Protein AF-0000000087170787 (afdb_homodimer)

Foldseek 3Di:
DDDPPPPPPPPPPPPPPPPPPPPVQQAAKDKFWFQFDQFPVRFTDTATWKFWAVVTTIFHAFEFLQFQAWEAEAPDADDPVAFPLLLQLQARHHDDQVVGPQKAWDPPPPPPPVVVTDPPPDDDWTKIFTWMGNDPPDIQHRQIYTYDNPNDPPDPSYGYQYLYLNHSVLVSCVVVSRHQASKKKKQLFFDFADPVRTDMMMIMGQFDWPLWFDDDKFKDFQAPPPDVLASSSAKFKWQWKWWQAPVGDTDTLDDDNPDMAIEHETAAQQFQKEEAVPPRVVSVCVVLVFDFPFAAPASLGQFTKGFLVRDGQTWIWIATPSGDIWIQGSRRQKHFRWHQDSNNHIDGDNRMITGRYRYQDDPRNPRHMYGYNSNSNQWMKMAGSVVNMMMIGGTDDDPDGDTGGDHPPDPPDPPPPPPPDPPPDPDDDPDPDPPPPDDPPDDPPDVPPVVVVVVVVVVPVVPPPDDDDDDDDDDDDDDDDDDDDDDDDDDDDDDPDPDDPDDDDPDDDDDPDDDDDDDPPPPD/DDDPPPPPPPPPPPPPPPPPPPPVQQAAKDKFWFQFDQFPVRFTDTATWKFWAVVTTIFHAFEFLQFQAWEAEAPDADDPVAFPLLLQLQARHHDDQVVGPQKAWDPPPPPVVVVVTDPPPDPDWTKIFTWMGNDPPDIQHRQIYTHDHPHPPDDDSYGYQYLYLNHSVLVSCVVVSRHQASKKKKQLFFDFADPVRTDMMMIMGQFDWPLWFDDDKFKDFQAPPPDVLASSSAKFKWQWKWWQAPVGDTDTLDDDNPDMAIEHETAAQQFQKEEAVPPRVVSVCVVLVFDFPFAAPASLGQFTKGFLVRDGQTWIWIATPSGDIWIQGSRRQKHFRWHQDSNNHIDGDNRMITGRYRYQDDPRNPRHMYGYNSNSNQWMKMAGSVVNMIMIGGTDDDPDGDTGGDHPPDPPDPPPPPPPDPPPDPDDDPDPDDPPPDDPPDDPPDVPPPVVVVVVVVVPVVPDPDDDDPDDPDDDDDDDDDDDDDDDDDDDPDDDDPDDDDDDDDDDDDDDDDDDPDDDDDDD

Radius of gyration: 43.02 Å; Cα contacts (8 Å, |Δi|>4): 2094; chains: 2; bounding box: 145×137×168 Å

Nearest PDB structures (foldseek):
  4y9w-assembly1_A  TM=7.532E-01  e=2.254E-20  Candida parapsilosis
  4ybf-assembly1_A  TM=7.252E-01  e=3.366E-20  Candida parapsilosis CDC317
  5koq-assembly1_A  TM=6.749E-01  e=1.142E-16  Homo sapiens
  6kud-assembly1_A-2  TM=5.916E-01  e=1.502E-15  Plasmodium falciparum
  1miq-assembly1_A  TM=5.734E-01  e=2.663E-15  Plasmodium vivax

InterPro domains:
  IPR021109 Aspartic peptidase domain superfamily [G3DSA:2.40.70.10] (47-208)
  IPR021109 Aspartic peptidase domain superfamily [G3DSA:2.40.70.10] (209-407)
  IPR021109 Aspartic peptidase domain superfamily [SSF50630] (48-406)
  IPR033121 Peptidase family A1 domain [PF00026] (49-389)
  IPR033121 Peptidase family A1 domain [PS51767] (46-393)
  IPR051694 Immunoregulatory Receptor-like [PTHR15549] (407-512)

Secondary structure (DSSP, 8-state):
-----------------------GGGTT-EEEEEEEEE-TTS-EEEEEEEEETTTTEEEEEEEESS--S-EEEBTT-S-TTS-HHHHHHHTT--B-GGG-TT-EEETT--TTGGGSS--------EEEEEEEE-SSS-EEEEEEEEEE---STTS-SSEEEE-STT-HHHHHHHHTTS-SSSEEEEE--EE-SSGGGEE-EEEEESEEEGGGEEEEEEEEEPP-S--TT-TT--EEEEEEEEEE-TTS---BS--STTEEEEEEE-TT-SSSEEEEIIIIIHHHHHHHT----EE--SSSTTPEEEETTSS--SEEEEEETTS-EEEE-HHHHEEEEEEE-TTS-EEEEEEEEEE-EEEE-GGGTTSPEEE-TTHHHHEEEEEETTTTEEEEEEE---S---EEE--SSSS--GGG-----------------S-TTGGGGSTTTTHHHHHHHHHHHHHHTT-TT-----------------------------------------------------------/-----------------------GGGTT-EEEEEEEEE-TTS-EEEEEEEEETTTTEEEEEEEESS-SS-EEEBTT-S-TTS-HHHHHHHTT--B-GGG-TT-EEETT--TTGGGSS--------EEEEEEEE-SSS-EEEEEEEEEE---SSPSP-SEEEE-STT-HHHHHHHHTTS-SSSEEEEE--EE-SSGGGEE-EEEEESEEEGGGEEEEEEEEEPP-S--TT-TT--EEEEEEEEEE-TTS---BS--STTEEEEEEE-TT-SSSEEEEIIIIIHHHHHHHT----EE--SSSTTPEEEETTSS--SEEEEEETTS-EEEE-HHHHEEEEEEE-TTS-EEEEEEEEEE-EEEE-GGGTTSPEEE-TTHHHHEEEEEETTTTEEEEEEE---S---EEE--SSSS--GGG-----------------S-TTGGGGGGGTTHHHHHHHHHHHHHHTTS-------------------------------------------------------------

pLDDT: mean 72.37, std 31.94, range [14.1, 98.88]

Solvent-accessible surface area (backbone atoms only — not comparable to full-atom values): 59107 Å² total; per-residue (Å²): 134,72,91,75,81,78,78,79,75,77,75,75,76,76,76,74,75,72,71,70,76,71,75,69,49,51,60,20,41,45,74,30,51,22,36,71,28,62,27,86,86,67,44,55,34,72,20,36,43,35,26,43,32,40,67,68,42,42,31,17,24,40,59,28,52,54,34,11,57,30,35,43,35,35,69,86,32,56,57,88,90,50,40,70,42,24,44,34,41,62,22,23,32,55,49,60,64,89,63,19,80,49,56,39,79,44,82,78,71,47,76,64,68,57,41,77,34,59,74,67,79,63,79,85,59,45,39,28,25,20,30,34,32,52,48,98,84,42,66,40,73,65,34,73,34,37,32,36,62,40,64,63,94,80,52,76,69,48,17,31,41,12,55,12,84,65,17,52,54,44,48,51,37,35,74,73,57,53,18,54,32,56,22,34,18,36,36,56,28,41,77,20,71,43,77,90,46,41,42,70,20,34,40,24,35,5,20,39,50,58,48,35,44,43,85,70,76,46,73,45,65,44,48,80,64,86,40,86,84,31,65,49,16,43,66,48,40,37,55,44,43,26,41,35,38,86,87,69,51,55,60,56,42,56,79,35,61,19,44,33,35,30,31,25,50,32,75,66,35,61,26,33,26,36,39,41,30,81,62,37,47,51,40,45,34,66,74,63,73,49,65,72,78,50,59,37,83,34,68,41,56,44,12,32,23,17,48,48,91,53,57,87,77,32,28,40,34,45,26,34,71,86,66,57,65,33,65,40,50,32,54,66,40,42,25,47,43,39,31,74,38,63,81,25,48,75,44,68,40,76,69,34,25,21,40,39,37,27,67,22,46,79,97,44,39,40,51,52,22,36,33,10,30,54,41,27,37,28,28,26,40,35,39,31,50,82,76,43,30,34,34,38,23,35,41,30,94,60,90,62,82,39,65,39,24,39,40,89,84,54,82,59,56,84,81,70,71,63,71,79,75,79,76,79,77,83,76,83,77,81,74,75,75,78,71,86,66,66,83,72,68,66,88,69,62,68,66,61,57,62,61,56,52,58,56,48,54,65,59,55,69,63,57,81,68,66,87,84,85,79,84,86,81,85,80,85,81,88,87,84,91,81,85,86,82,82,77,83,86,79,86,81,78,83,73,88,78,78,79,76,85,83,76,86,69,88,74,91,77,87,76,87,82,78,86,83,83,84,82,90,70,92,71,130,139,80,82,80,80,74,79,76,78,78,76,76,76,76,74,75,74,72,73,69,75,70,76,68,49,52,59,18,40,46,72,28,50,22,34,72,29,62,28,86,85,67,44,55,35,71,21,33,44,34,25,43,32,39,68,68,43,41,30,19,24,40,59,28,51,55,33,9,56,30,37,42,36,35,68,86,32,58,62,87,90,48,40,72,43,24,42,35,40,63,23,24,32,56,48,58,62,88,63,19,80,50,56,39,77,45,79,78,73,44,73,65,68,53,43,77,35,57,76,66,77,67,78,82,61,45,39,28,24,19,31,33,32,52,48,100,85,43,68,40,73,66,36,74,36,36,31,36,61,34,69,69,93,58,79,72,70,50,16,30,41,13,55,14,85,62,17,50,54,43,48,50,36,35,75,72,58,52,17,54,30,56,23,33,20,38,36,57,29,39,78,22,70,43,77,90,47,41,42,68,19,34,39,24,36,4,19,39,50,59,48,36,45,41,86,70,75,47,74,46,63,44,47,80,63,86,41,86,83,32,66,47,17,42,66,46,41,37,55,43,42,26,42,37,38,87,86,69,53,56,59,54,43,56,79,35,60,19,43,33,35,31,31,24,50,34,75,64,34,63,26,33,27,36,38,42,31,80,62,37,46,52,39,45,34,66,74,65,74,51,66,71,78,48,60,38,84,32,69,39,55,43,12,34,24,19,48,48,91,52,57,87,77,32,30,41,34,44,26,35,70,88,65,56,64,34,64,39,49,32,54,67,40,41,26,47,44,39,30,75,37,62,80,24,46,76,46,67,40,75,67,32,25,20,39,39,38,26,67,22,46,77,97,44,40,42,50,53,22,37,33,9,29,53,42,28,37,30,30,24,41,34,39,31,50,84,76,42,29,35,35,38,22,34,41,31,96,59,91,63,82,39,65,39,25,38,41,88,83,55,83,62,56,82,80,70,72,65,72,80,73,80,76,81,73,83,76,82,79,80,76,78,75,80,71,89,67,71,82,72,67,70,81,69,64,72,68,63,61,66,64,62,59,58,60,56,57,65,62,61,69,68,62,69,87,61,85,86,72,85,76,80,80,82,77,75,86,78,78,82,76,79,81,85,83,85,75,83,87,82,84,70,85,81,79,86,68,85,82,75,90,78,86,91,74,95,77,83,90,79,74,86,81,82,87,73,85,85,73,95,88,64,97,130

Organism: NCBI:txid176857

Sequence (1048 aa):
MVPSLRALLLSGITALVTSVAADSCSAGVVSVPIQNVTLSNGLQIRGASIAVGTPPQNFATAPSADRNNSYIHTGGLCDRSWTAEYCFVYRGGLFQVNSSSTHKSQQGLNASEFAAYGNDGQPQNTWATDQLQVNSSISLPSYLIAETPSSGNSFPADNLIGLGANSSFLAAMHSAGNIASRTWSMFYGLTGGYPETQMDGSLVFGGFDRAKVTGDNYTASISTLDLPSCPSGMLVTISSLALNFPNGSSPNLFTKQSDAIAACIDPNYPTLMSLPADPYWDNFDDLTYTSSIGRSRGLNLDGMLYPADDVYQGDLTITLSSGLSVRVPNSQLVTPDFSLANDGTITANESTAEIRVNVLQDGNANDLTMLGRPFLSAAYLMVNHDEKTFTLWKTNPTTDEDLVAISSTSGCTTEGLQTPSQQASDNNGMALSTGAIAGIAVGAAVVVLAVLGAIAFFALRRRKRQGQGAPSYGYKTAPSEIGEPVSKHGAEADSYEVPHSESYELSGHSKPTELDVPPKPQDTMVPSLRALLLSGITALVTSVAADSCSAGVVSVPIQNVTLSNGLQIRGASIAVGTPPQNFATAPSADRNNSYIHTGGLCDRSWTAEYCFVYRGGLFQVNSSSTHKSQQGLNASEFAAYGNDGQPQNTWATDQLQVNSSISLPSYLIAETPSSGNSFPADNLIGLGANSSFLAAMHSAGNIASRTWSMFYGLTGGYPETQMDGSLVFGGFDRAKVTGDNYTASISTLDLPSCPSGMLVTISSLALNFPNGSSPNLFTKQSDAIAACIDPNYPTLMSLPADPYWDNFDDLTYTSSIGRSRGLNLDGMLYPADDVYQGDLTITLSSGLSVRVPNSQLVTPDFSLANDGTITANESTAEIRVNVLQDGNANDLTMLGRPFLSAAYLMVNHDEKTFTLWKTNPTTDEDLVAISSTSGCTTEGLQTPSQQASDNNGMALSTGAIAGIAVGAAVVVLAVLGAIAFFALRRRKRQGQGAPSYGYKTAPSEIGEPVSKHGAEADSYEVPHSESYELSGHSKPTELDVPPKPQDT

Structure (mmCIF, N/CA/C/O backbone):
data_AF-0000000087170787-model_v1
#
loop_
_entity.id
_entity.type
_entity.pdbx_description
1 polymer 'Peptidase A1 domain-containing protein'
#
loop_
_atom_site.group_PDB
_atom_site.id
_atom_site.type_symbol
_atom_site.label_atom_id
_atom_site.label_alt_id
_atom_site.label_comp_id
_atom_site.label_asym_id
_atom_site.label_entity_id
_atom_site.label_seq_id
_atom_site.pdbx_PDB_ins_code
_atom_site.Cartn_x
_atom_site.Cartn_y
_atom_site.Cartn_z
_atom_site.occupancy
_atom_site.B_iso_or_equiv
_atom_site.auth_seq_id
_atom_site.auth_comp_id
_atom_site.auth_asym_id
_atom_site.auth_atom_id
_atom_site.pdbx_PDB_model_num
ATOM 1 N N . MET A 1 1 ? 38.906 70.938 -54.812 1 22.12 1 MET A N 1
ATOM 2 C CA . MET A 1 1 ? 39.188 69.812 -53.938 1 22.12 1 MET A CA 1
ATOM 3 C C . MET A 1 1 ? 37.906 69.312 -53.25 1 22.12 1 MET A C 1
ATOM 5 O O . MET A 1 1 ? 37.656 68.062 -53.188 1 22.12 1 MET A O 1
ATOM 9 N N . VAL A 1 2 ? 37.219 70.062 -52.469 1 24.92 2 VAL A N 1
ATOM 10 C CA . VAL A 1 2 ? 36.938 69.438 -51.156 1 24.92 2 VAL A CA 1
ATOM 11 C C . VAL A 1 2 ? 35.688 68.562 -51.219 1 24.92 2 VAL A C 1
ATOM 13 O O . VAL A 1 2 ? 35.656 67.5 -50.656 1 24.92 2 VAL A O 1
ATOM 16 N N . PRO A 1 3 ? 34.438 68.938 -51.625 1 33.66 3 PRO A N 1
ATOM 17 C CA . PRO A 1 3 ? 33.375 68.75 -50.656 1 33.66 3 PRO A CA 1
ATOM 18 C C . PRO A 1 3 ? 32.781 67.375 -50.688 1 33.66 3 PRO A C 1
ATOM 20 O O . PRO A 1 3 ? 32.281 66.938 -51.719 1 33.66 3 PRO A O 1
ATOM 23 N N . SER A 1 4 ? 33.5 66.438 -49.938 1 31.09 4 SER A N 1
ATOM 24 C CA . SER A 1 4 ? 33.219 65 -49.844 1 31.09 4 SER A CA 1
ATOM 25 C C . SER A 1 4 ? 31.844 64.75 -49.219 1 31.09 4 SER A C 1
ATOM 27 O O . SER A 1 4 ? 31.531 65.25 -48.156 1 31.09 4 SER A O 1
ATOM 29 N N . LEU A 1 5 ? 30.828 64.5 -50.031 1 31.28 5 LEU A N 1
ATOM 30 C CA . LEU A 1 5 ? 29.422 64.188 -49.75 1 31.28 5 LEU A CA 1
ATOM 31 C C . LEU A 1 5 ? 29.297 62.969 -48.906 1 31.28 5 LEU A C 1
ATOM 33 O O . LEU A 1 5 ? 29.672 61.875 -49.344 1 31.28 5 LEU A O 1
ATOM 37 N N . ARG A 1 6 ? 29.422 63.062 -47.531 1 24.91 6 ARG A N 1
ATOM 38 C CA . ARG A 1 6 ? 29.266 62.062 -46.469 1 24.91 6 ARG A CA 1
ATOM 39 C C . ARG A 1 6 ? 27.906 61.406 -46.5 1 24.91 6 ARG A C 1
ATOM 41 O O . ARG A 1 6 ? 26.875 62.062 -46.375 1 24.91 6 ARG A O 1
ATOM 48 N N . ALA A 1 7 ? 27.734 60.344 -47.344 1 27.28 7 ALA A N 1
ATOM 49 C CA . ALA A 1 7 ? 26.531 59.5 -47.438 1 27.28 7 ALA A CA 1
ATOM 50 C C . ALA A 1 7 ? 26.188 58.906 -46.094 1 27.28 7 ALA A C 1
ATOM 52 O O . ALA A 1 7 ? 27 58.188 -45.5 1 27.28 7 ALA A O 1
ATOM 53 N N . LEU A 1 8 ? 25.562 59.688 -45.219 1 25.28 8 LEU A N 1
ATOM 54 C CA . LEU A 1 8 ? 25.078 59.219 -43.906 1 25.28 8 LEU A CA 1
ATOM 55 C C . LEU A 1 8 ? 24.203 57.969 -44.094 1 25.28 8 LEU A C 1
ATOM 57 O O . LEU A 1 8 ? 23.156 58.031 -44.719 1 25.28 8 LEU A O 1
ATOM 61 N N . LEU A 1 9 ? 24.844 56.781 -44.25 1 28.83 9 LEU A N 1
ATOM 62 C CA . LEU A 1 9 ? 24.156 55.5 -44.219 1 28.83 9 LEU A CA 1
ATOM 63 C C . LEU A 1 9 ? 23.328 55.344 -42.969 1 28.83 9 LEU A C 1
ATOM 65 O O . LEU A 1 9 ? 23.891 55.344 -41.844 1 28.83 9 LEU A O 1
ATOM 69 N N . LEU A 1 10 ? 22.078 55.781 -42.938 1 27.69 10 LEU A N 1
ATOM 70 C CA . LEU A 1 10 ? 21.094 55.531 -41.906 1 27.69 10 LEU A CA 1
ATOM 71 C C . LEU A 1 10 ? 20.875 54.062 -41.719 1 27.69 10 LEU A C 1
ATOM 73 O O . LEU A 1 10 ? 20.375 53.375 -42.625 1 27.69 10 LEU A O 1
ATOM 77 N N . SER A 1 11 ? 21.844 53.344 -41.094 1 29.06 11 SER A N 1
ATOM 78 C CA . SER A 1 11 ? 21.594 51.969 -40.719 1 29.06 11 SER A CA 1
ATOM 79 C C . SER A 1 11 ? 20.406 51.844 -39.75 1 29.06 11 SER A C 1
ATOM 81 O O . SER A 1 11 ? 20.375 52.5 -38.719 1 29.06 11 SER A O 1
ATOM 83 N N . GLY A 1 12 ? 19.203 51.75 -40.312 1 29.12 12 GLY A N 1
ATOM 84 C CA . GLY A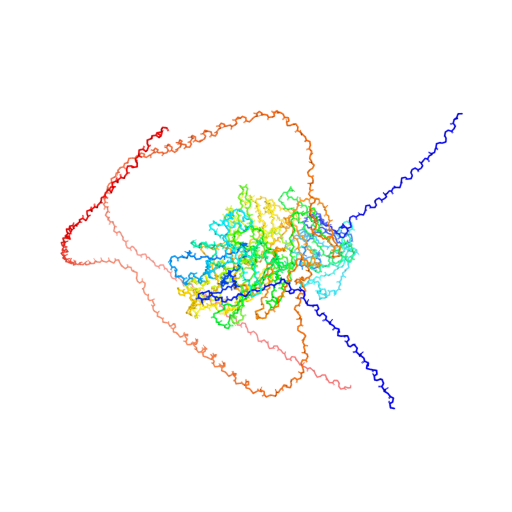 1 12 ? 18.031 51.406 -39.531 1 29.12 12 GLY A CA 1
ATOM 85 C C . GLY A 1 12 ? 18.203 50.156 -38.719 1 29.12 12 GLY A C 1
ATOM 86 O O . GLY A 1 12 ? 18.422 49.062 -39.25 1 29.12 12 GLY A O 1
ATOM 87 N N . ILE A 1 13 ? 18.828 50.25 -37.562 1 31.98 13 ILE A N 1
ATOM 88 C CA . ILE A 1 13 ? 18.844 49.125 -36.625 1 31.98 13 ILE A CA 1
ATOM 89 C C . ILE A 1 13 ? 17.406 48.75 -36.25 1 31.98 13 ILE A C 1
ATOM 91 O O . ILE A 1 13 ? 16.672 49.562 -35.688 1 31.98 13 ILE A O 1
ATOM 95 N N . THR A 1 14 ? 16.781 47.844 -37.031 1 32.97 14 THR A N 1
ATOM 96 C CA . THR A 1 14 ? 15.539 47.25 -36.625 1 32.97 14 THR A CA 1
ATOM 97 C C . THR A 1 14 ? 15.727 46.531 -35.281 1 32.97 14 THR A C 1
ATOM 99 O O . THR A 1 14 ? 16.578 45.656 -35.125 1 32.97 14 THR A O 1
ATOM 102 N N . ALA A 1 15 ? 15.461 47.25 -34.188 1 34.06 15 ALA A N 1
ATOM 103 C CA . ALA A 1 15 ? 15.289 46.625 -32.844 1 34.06 15 ALA A CA 1
ATOM 104 C C . ALA A 1 15 ? 14.352 45.438 -32.906 1 34.06 15 ALA A C 1
ATOM 106 O O . ALA A 1 15 ? 13.18 45.594 -33.25 1 34.06 15 ALA A O 1
ATOM 107 N N . LEU A 1 16 ? 14.93 44.312 -33.219 1 32.84 16 LEU A N 1
ATOM 108 C CA . LEU A 1 16 ? 14.18 43.094 -32.969 1 32.84 16 LEU A CA 1
ATOM 109 C C . LEU A 1 16 ? 13.68 43.031 -31.516 1 32.84 16 LEU A C 1
ATOM 111 O O . LEU A 1 16 ? 14.469 43 -30.578 1 32.84 16 LEU A O 1
ATOM 115 N N . VAL A 1 17 ? 12.562 43.656 -31.281 1 34.41 17 VAL A N 1
ATOM 116 C CA . VAL A 1 17 ? 11.828 43.406 -30.047 1 34.41 17 VAL A CA 1
ATOM 117 C C . VAL A 1 17 ? 11.602 41.906 -29.906 1 34.41 17 VAL A C 1
ATOM 119 O O . VAL A 1 17 ? 10.867 41.281 -30.703 1 34.41 17 VAL A O 1
ATOM 122 N N . THR A 1 18 ? 12.68 41.219 -29.453 1 33 18 THR A N 1
ATOM 123 C CA . THR A 1 18 ? 12.375 39.875 -28.938 1 33 18 THR A CA 1
ATOM 124 C C . THR A 1 18 ? 11.312 39.969 -27.844 1 33 18 THR A C 1
ATOM 126 O O . THR A 1 18 ? 11.531 40.562 -26.797 1 33 18 THR A O 1
ATOM 129 N N . SER A 1 19 ? 10.094 40 -28.266 1 30.89 19 SER A N 1
ATOM 130 C CA . SER A 1 19 ? 9.086 39.688 -27.266 1 30.89 19 SER A CA 1
ATOM 131 C C . SER A 1 19 ? 9.469 38.406 -26.5 1 30.89 19 SER A C 1
ATOM 133 O O . SER A 1 19 ? 9.594 37.344 -27.094 1 30.89 19 SER A O 1
ATOM 135 N N . VAL A 1 20 ? 10.336 38.562 -25.562 1 34.56 20 VAL A N 1
ATOM 136 C CA . VAL A 1 20 ? 10.344 37.469 -24.625 1 34.56 20 VAL A CA 1
ATOM 137 C C . VAL A 1 20 ? 8.914 37.031 -24.297 1 34.56 20 VAL A C 1
ATOM 139 O O . VAL A 1 20 ? 8.141 37.812 -23.734 1 34.56 20 VAL A O 1
ATOM 142 N N . ALA A 1 21 ? 8.391 36.094 -25.047 1 31.75 21 ALA A N 1
ATOM 143 C CA . ALA A 1 21 ? 7.238 35.344 -24.547 1 31.75 21 ALA A CA 1
ATOM 144 C C . ALA A 1 21 ? 7.344 35.094 -23.047 1 31.75 21 ALA A C 1
ATOM 146 O O . ALA A 1 21 ? 8.297 34.469 -22.578 1 31.75 21 ALA A O 1
ATOM 147 N N . ALA A 1 22 ? 7.012 36 -22.172 1 34.75 22 ALA A N 1
ATOM 148 C CA . ALA A 1 22 ? 6.816 35.719 -20.75 1 34.75 22 ALA A CA 1
ATOM 149 C C . ALA A 1 22 ? 6.383 34.281 -20.531 1 34.75 22 ALA A C 1
ATOM 151 O O . ALA A 1 22 ? 5.43 33.812 -21.156 1 34.75 22 ALA A O 1
ATOM 152 N N . ASP A 1 23 ? 7.152 33.375 -20.047 1 40.25 23 ASP A N 1
ATOM 153 C CA . ASP A 1 23 ? 6.914 31.969 -19.719 1 40.25 23 ASP A CA 1
ATOM 154 C C . ASP A 1 23 ? 5.566 31.797 -19.016 1 40.25 23 ASP A C 1
ATOM 156 O O . ASP A 1 23 ? 5.336 32.375 -17.953 1 40.25 23 ASP A O 1
ATOM 160 N N . SER A 1 24 ? 4.398 31.625 -19.609 1 46.94 24 SER A N 1
ATOM 161 C CA . SER A 1 24 ? 2.961 31.453 -19.438 1 46.94 24 SER A CA 1
ATOM 162 C C . SER A 1 24 ? 2.662 30.5 -18.281 1 46.94 24 SER A C 1
ATOM 164 O O . SER A 1 24 ? 1.551 30.5 -17.734 1 46.94 24 SER A O 1
ATOM 166 N N . CYS A 1 25 ? 3.584 29.703 -17.891 1 55.41 25 CYS A N 1
ATOM 167 C CA . CYS A 1 25 ? 3.242 28.734 -16.844 1 55.41 25 CYS A CA 1
ATOM 168 C C . CYS A 1 25 ? 3.303 29.391 -15.469 1 55.41 25 CYS A C 1
ATOM 170 O O . CYS A 1 25 ? 3.029 28.734 -14.461 1 55.41 25 CYS A O 1
ATOM 172 N N . SER A 1 26 ? 3.727 30.719 -15.281 1 60.66 26 SER A N 1
ATOM 173 C CA . SER A 1 26 ? 3.791 31.375 -13.977 1 60.66 26 SER A CA 1
ATOM 174 C C . SER A 1 26 ? 2.512 32.156 -13.688 1 60.66 26 SER A C 1
ATOM 176 O O . SER A 1 26 ? 2.291 32.594 -12.562 1 60.66 26 SER A O 1
ATOM 178 N N . ALA A 1 27 ? 1.715 32.219 -14.688 1 71.81 27 ALA A N 1
ATOM 179 C CA . ALA A 1 27 ? 0.441 32.875 -14.398 1 71.81 27 ALA A CA 1
ATOM 180 C C . ALA A 1 27 ? -0.582 31.875 -13.867 1 71.81 27 ALA A C 1
ATOM 182 O O . ALA A 1 27 ? -0.571 30.703 -14.25 1 71.81 27 ALA A O 1
ATOM 183 N N . GLY A 1 28 ? -1.183 32.219 -12.68 1 91.94 28 GLY A N 1
ATOM 184 C CA . GLY A 1 28 ? -2.234 31.359 -12.156 1 91.94 28 GLY A CA 1
ATOM 185 C C . GLY A 1 28 ? -1.792 30.531 -10.961 1 91.94 28 GLY A C 1
ATOM 186 O O . GLY A 1 28 ? -2.256 29.406 -10.766 1 91.94 28 GLY A O 1
ATOM 187 N N . VAL A 1 29 ? -0.715 31.031 -10.328 1 95.62 29 VAL A N 1
ATOM 188 C CA . VAL A 1 29 ? -0.219 30.375 -9.125 1 95.62 29 VAL A CA 1
ATOM 189 C C . VAL A 1 29 ? 0.119 31.422 -8.07 1 95.62 29 VAL A C 1
ATOM 191 O O . VAL A 1 29 ? 0.658 32.5 -8.391 1 95.62 29 VAL A O 1
ATOM 194 N N . VAL A 1 30 ? -0.263 31.219 -6.836 1 96.19 30 VAL A N 1
ATOM 195 C CA . VAL A 1 30 ? -0.09 32.156 -5.727 1 96.19 30 VAL A CA 1
ATOM 196 C C . VAL A 1 30 ? 0.523 31.438 -4.531 1 96.19 30 VAL A C 1
ATOM 198 O O . VAL A 1 30 ? 0.174 30.281 -4.25 1 96.19 30 VAL A O 1
ATOM 201 N N . SER A 1 31 ? 1.435 32.062 -3.912 1 95.94 31 SER A N 1
ATOM 202 C CA . SER A 1 31 ? 2.064 31.469 -2.734 1 95.94 31 SER A CA 1
ATOM 203 C C . SER A 1 31 ? 1.814 32.312 -1.49 1 95.94 31 SER A C 1
ATOM 205 O O . SER A 1 31 ? 1.768 33.531 -1.567 1 95.94 31 SER A O 1
ATOM 207 N N . VAL A 1 32 ? 1.586 31.656 -0.404 1 96.5 32 VAL A N 1
ATOM 208 C CA . VAL A 1 32 ? 1.481 32.25 0.924 1 96.5 32 VAL A CA 1
ATOM 209 C C . VAL A 1 32 ? 2.496 31.609 1.862 1 96.5 32 VAL A C 1
ATOM 211 O O . VAL A 1 32 ? 2.613 30.375 1.908 1 96.5 32 VAL A O 1
ATOM 214 N N . PRO A 1 33 ? 3.23 32.375 2.605 1 96.38 33 PRO A N 1
ATOM 215 C CA . PRO A 1 33 ? 4.23 31.781 3.49 1 96.38 33 PRO A CA 1
ATOM 216 C C . PRO A 1 33 ? 3.609 31.125 4.719 1 96.38 33 PRO A C 1
ATOM 218 O O . PRO A 1 33 ? 2.598 31.609 5.234 1 96.38 33 PRO A O 1
ATOM 221 N N . ILE A 1 34 ? 4.125 30.031 5.105 1 97 34 ILE A N 1
ATOM 222 C CA . ILE A 1 34 ? 3.934 29.484 6.441 1 97 34 ILE A CA 1
ATOM 223 C C . ILE A 1 34 ? 5.062 29.953 7.359 1 97 34 ILE A C 1
ATOM 225 O O . ILE A 1 34 ? 6.227 29.594 7.148 1 97 34 ILE A O 1
ATOM 229 N N . GLN A 1 35 ? 4.73 30.75 8.297 1 96.56 35 GLN A N 1
ATOM 230 C CA . GLN A 1 35 ? 5.719 31.406 9.133 1 96.56 35 GLN A CA 1
ATOM 231 C C . GLN A 1 35 ? 5.137 31.75 10.5 1 96.56 35 GLN A C 1
ATOM 233 O O . GLN A 1 35 ? 3.986 31.422 10.797 1 96.56 35 GLN A O 1
ATOM 238 N N . ASN A 1 36 ? 5.992 32.219 11.352 1 95.19 36 ASN A N 1
ATOM 239 C CA . ASN A 1 36 ? 5.473 32.844 12.578 1 95.19 36 ASN A CA 1
ATOM 240 C C . ASN A 1 36 ? 4.75 34.156 12.289 1 95.19 36 ASN A C 1
ATOM 242 O O . ASN A 1 36 ? 5.383 35.188 12.164 1 95.19 36 ASN A O 1
ATOM 246 N N . VAL A 1 37 ? 3.518 34.094 12.297 1 96.06 37 VAL A N 1
ATOM 247 C CA . VAL A 1 37 ? 2.686 35.219 11.93 1 96.06 37 VAL A CA 1
ATOM 248 C C . VAL A 1 37 ? 2.545 36.156 13.133 1 96.06 37 VAL A C 1
ATOM 250 O O . VAL A 1 37 ? 2.232 35.719 14.242 1 96.06 37 VAL A O 1
ATOM 253 N N . THR A 1 38 ? 2.801 37.438 12.883 1 96 38 THR A N 1
ATOM 254 C CA . THR A 1 38 ? 2.514 38.438 13.906 1 96 38 THR A CA 1
ATOM 255 C C . THR A 1 38 ? 1.029 38.781 13.922 1 96 38 THR A C 1
ATOM 257 O O . THR A 1 38 ? 0.507 39.312 12.945 1 96 38 THR A O 1
ATOM 260 N N . LEU A 1 39 ? 0.409 38.531 15 1 94.56 39 LEU A N 1
ATOM 261 C CA . LEU A 1 39 ? -1.022 38.781 15.148 1 94.56 39 LEU A CA 1
ATOM 262 C C . LEU A 1 39 ? -1.289 40.219 15.57 1 94.56 39 LEU A C 1
ATOM 264 O O . LEU A 1 39 ? -0.352 41 15.789 1 94.56 39 LEU A O 1
ATOM 268 N N . SER A 1 40 ? -2.51 40.594 15.633 1 91.06 40 SER A N 1
ATOM 269 C CA . SER A 1 40 ? -2.877 41.969 15.891 1 91.06 40 SER A CA 1
ATOM 270 C C . SER A 1 40 ? -2.439 42.406 17.281 1 91.06 40 SER A C 1
ATOM 272 O O . SER A 1 40 ? -2.283 43.594 17.547 1 91.06 40 SER A O 1
ATOM 274 N N . ASN A 1 41 ? -2.232 41.5 18.188 1 90.38 41 ASN A N 1
ATOM 275 C CA . ASN A 1 41 ? -1.806 41.844 19.547 1 90.38 41 ASN A CA 1
ATOM 276 C C . ASN A 1 41 ? -0.285 41.812 19.672 1 90.38 41 ASN A C 1
ATOM 278 O O . ASN A 1 41 ? 0.248 41.938 20.781 1 90.38 41 ASN A O 1
ATOM 282 N N . GLY A 1 42 ? 0.378 41.5 18.609 1 94.12 42 GLY A N 1
ATOM 283 C CA . GLY A 1 42 ? 1.831 41.562 18.578 1 94.12 42 GLY A CA 1
ATOM 284 C C . GLY A 1 42 ? 2.484 40.219 18.844 1 94.12 42 GLY A C 1
ATOM 285 O O . GLY A 1 42 ? 3.676 40.031 18.578 1 94.12 42 GLY A O 1
ATOM 286 N N . LEU A 1 43 ? 1.707 39.281 19.281 1 94.38 43 LEU A N 1
ATOM 287 C CA . LEU A 1 43 ? 2.23 37.938 19.531 1 94.38 43 LEU A CA 1
ATOM 288 C C . LEU A 1 43 ? 2.262 37.125 18.25 1 94.38 43 LEU A C 1
ATOM 290 O O . LEU A 1 43 ? 1.7 37.531 17.234 1 94.38 43 LEU A O 1
ATOM 294 N N . GLN A 1 44 ? 3.025 36.031 18.359 1 94.38 44 GLN A N 1
ATOM 295 C CA . GLN A 1 44 ? 3.252 35.281 17.141 1 94.38 44 GLN A CA 1
ATOM 296 C C . GLN A 1 44 ? 2.895 33.812 17.312 1 94.38 44 GLN A C 1
ATOM 298 O O . GLN A 1 44 ? 3.047 33.25 18.406 1 94.38 44 GLN A O 1
ATOM 303 N N . ILE A 1 45 ? 2.467 33.219 16.281 1 93.94 45 ILE A N 1
ATOM 304 C CA . ILE A 1 45 ? 2.26 31.781 16.188 1 93.94 45 ILE A CA 1
ATOM 305 C C . ILE A 1 45 ? 2.402 31.328 14.734 1 93.94 45 ILE A C 1
ATOM 307 O O . ILE A 1 45 ? 2.164 32.125 13.812 1 93.94 45 ILE A O 1
ATOM 311 N N . ARG A 1 46 ? 2.859 30.188 14.57 1 93.81 46 ARG A N 1
ATOM 312 C CA . ARG A 1 46 ? 3.162 29.688 13.234 1 93.81 46 ARG A CA 1
ATOM 313 C C . ARG A 1 46 ? 1.885 29.328 12.484 1 93.81 46 ARG A C 1
ATOM 315 O O . ARG A 1 46 ? 0.956 28.75 13.055 1 93.81 46 ARG A O 1
ATOM 322 N N . GLY A 1 47 ? 1.779 29.641 11.234 1 95.38 47 GLY A N 1
ATOM 323 C CA . GLY A 1 47 ? 0.684 29.312 10.336 1 95.38 47 GLY A CA 1
ATOM 324 C C . GLY A 1 47 ? 0.822 29.984 8.977 1 95.38 47 GLY A C 1
ATOM 325 O O . GLY A 1 47 ? 1.809 30.672 8.711 1 95.38 47 GLY A O 1
ATOM 326 N N . ALA A 1 48 ? -0.102 29.625 8.125 1 95.69 48 ALA A N 1
ATOM 327 C CA . ALA A 1 48 ? -0.208 30.359 6.871 1 95.69 48 ALA A CA 1
ATOM 328 C C . ALA A 1 48 ? -0.781 31.766 7.098 1 95.69 48 ALA A C 1
ATOM 330 O O . ALA A 1 48 ? -1.849 31.906 7.695 1 95.69 48 ALA A O 1
ATOM 331 N N . SER A 1 49 ? -0.105 32.625 6.559 1 93.19 49 SER A N 1
ATOM 332 C CA . SER A 1 49 ? -0.446 34.031 6.844 1 93.19 49 SER A CA 1
ATOM 333 C C . SER A 1 49 ? -1.501 34.562 5.871 1 93.19 49 SER A C 1
ATOM 335 O O . SER A 1 49 ? -1.251 34.656 4.668 1 93.19 49 SER A O 1
ATOM 337 N N . ILE A 1 50 ? -2.662 34.875 6.438 1 94.19 50 ILE A N 1
ATOM 338 C CA . ILE A 1 50 ? -3.691 35.562 5.664 1 94.19 50 ILE A CA 1
ATOM 339 C C . ILE A 1 50 ? -4.297 36.688 6.496 1 94.19 50 ILE A C 1
ATOM 341 O O . ILE A 1 50 ? -4.086 36.75 7.711 1 94.19 50 ILE A O 1
ATOM 345 N N . ALA A 1 51 ? -4.977 37.562 5.828 1 95.94 51 ALA A N 1
ATOM 346 C CA . ALA A 1 51 ? -5.625 38.656 6.543 1 95.94 51 ALA A CA 1
ATOM 347 C C . ALA A 1 51 ? -7.09 38.781 6.137 1 95.94 51 ALA A C 1
ATOM 349 O O . ALA A 1 51 ? -7.461 38.469 5.008 1 95.94 51 ALA A O 1
ATOM 350 N N . VAL A 1 52 ? -7.879 39.219 7.074 1 95.38 52 VAL A N 1
ATOM 351 C CA . VAL A 1 52 ? -9.312 39.406 6.836 1 95.38 52 VAL A CA 1
ATOM 352 C C . VAL A 1 52 ? -9.758 40.781 7.305 1 95.38 52 VAL A C 1
ATOM 354 O O . VAL A 1 52 ? -9.297 41.25 8.336 1 95.38 52 VAL A O 1
ATOM 357 N N . GLY A 1 53 ? -10.57 41.438 6.422 1 96.12 53 GLY A N 1
ATOM 358 C CA . GLY A 1 53 ? -11.219 42.656 6.852 1 96.12 53 GLY A CA 1
ATOM 359 C C . GLY A 1 53 ? -10.547 43.906 6.305 1 96.12 53 GLY A C 1
ATOM 360 O O . GLY A 1 53 ? -9.523 43.812 5.625 1 96.12 53 GLY A O 1
ATOM 361 N N . THR A 1 54 ? -11.234 44.969 6.586 1 95.81 54 THR A N 1
ATOM 362 C CA . THR A 1 54 ? -10.734 46.281 6.27 1 95.81 54 THR A CA 1
ATOM 363 C C . THR A 1 54 ? -10.805 47.219 7.492 1 95.81 54 THR A C 1
ATOM 365 O O . THR A 1 54 ? -11.891 47.594 7.93 1 95.81 54 THR A O 1
ATOM 368 N N . PRO A 1 55 ? -9.711 47.719 8.062 1 95.5 55 PRO A N 1
ATOM 369 C CA . PRO A 1 55 ? -8.383 47.344 7.617 1 95.5 55 PRO A CA 1
ATOM 370 C C . PRO A 1 55 ? -8.086 45.875 7.891 1 95.5 55 PRO A C 1
ATOM 372 O O . PRO A 1 55 ? -8.766 45.219 8.695 1 95.5 55 PRO A O 1
ATOM 375 N N . PRO A 1 56 ? -7.074 45.312 7.227 1 95.75 56 PRO A N 1
ATOM 376 C CA . PRO A 1 56 ? -6.793 43.875 7.355 1 95.75 56 PRO A CA 1
ATOM 377 C C . PRO A 1 56 ? -6.312 43.5 8.75 1 95.75 56 PRO A C 1
ATOM 379 O O . PRO A 1 56 ? -5.535 44.25 9.367 1 95.75 56 PRO A O 1
ATOM 382 N N . GLN A 1 57 ? -6.816 42.375 9.281 1 94.88 57 GLN A N 1
ATOM 383 C CA . GLN A 1 57 ? -6.359 41.688 10.492 1 94.88 57 GLN A CA 1
ATOM 384 C C . GLN A 1 57 ? -5.633 40.406 10.164 1 94.88 57 GLN A C 1
ATOM 386 O O . GLN A 1 57 ? -6.191 39.5 9.508 1 94.88 57 GLN A O 1
ATOM 391 N N . ASN A 1 58 ? -4.398 40.281 10.656 1 95 58 ASN A N 1
ATOM 392 C CA . ASN A 1 58 ? -3.58 39.125 10.305 1 95 58 ASN A CA 1
ATOM 393 C C . ASN A 1 58 ? -3.979 37.906 11.117 1 95 58 ASN A C 1
ATOM 395 O O . ASN A 1 58 ? -4.227 38 12.32 1 95 58 ASN A O 1
ATOM 399 N N . PHE A 1 59 ? -4.004 36.75 10.469 1 94.44 59 PHE A N 1
ATOM 400 C CA . PHE A 1 59 ? -4.32 35.469 11.109 1 94.44 59 PHE A CA 1
ATOM 401 C C . PHE A 1 59 ? -3.301 34.406 10.727 1 94.44 59 PHE A C 1
ATOM 403 O O . PHE A 1 59 ? -2.807 34.406 9.594 1 94.44 59 PHE A O 1
ATOM 410 N N . ALA A 1 60 ? -2.922 33.562 11.68 1 94.81 60 ALA A N 1
ATOM 411 C CA . ALA A 1 60 ? -2.236 32.312 11.406 1 94.81 60 ALA A CA 1
ATOM 412 C C . ALA A 1 60 ? -3.238 31.188 11.148 1 94.81 60 ALA A C 1
ATOM 414 O O . ALA A 1 60 ? -4.012 30.828 12.039 1 94.81 60 ALA A O 1
ATOM 415 N N . THR A 1 61 ? -3.23 30.672 9.961 1 94.12 61 THR A N 1
ATOM 416 C CA . THR A 1 61 ? -4.23 29.672 9.602 1 94.12 61 THR A CA 1
ATOM 417 C C . THR A 1 61 ? -3.57 28.344 9.266 1 94.12 61 THR A C 1
ATOM 419 O O . THR A 1 61 ? -2.4 28.297 8.883 1 94.12 61 THR A O 1
ATOM 422 N N . ALA A 1 62 ? -4.309 27.281 9.508 1 93.44 62 ALA A N 1
ATOM 423 C CA . ALA A 1 62 ? -3.881 25.938 9.102 1 93.44 62 ALA A CA 1
ATOM 424 C C . ALA A 1 62 ? -4.668 25.469 7.887 1 93.44 62 ALA A C 1
ATOM 426 O O . ALA A 1 62 ? -5.871 25.719 7.777 1 93.44 62 ALA A O 1
ATOM 427 N N . PRO A 1 63 ? -3.957 24.828 6.957 1 94.62 63 PRO A N 1
ATOM 428 C CA . PRO A 1 63 ? -4.699 24.219 5.855 1 94.62 63 PRO A CA 1
ATOM 429 C C . PRO A 1 63 ? -5.516 23 6.297 1 94.62 63 PRO A C 1
ATOM 431 O O . PRO A 1 63 ? -5.016 22.156 7.051 1 94.62 63 PRO A O 1
ATOM 434 N N . SER A 1 64 ? -6.723 22.953 5.898 1 91.88 64 SER A N 1
ATOM 435 C CA . SER A 1 64 ? -7.555 21.781 6.129 1 91.88 64 SER A CA 1
ATOM 436 C C . SER A 1 64 ? -7.844 21.047 4.828 1 91.88 64 SER A C 1
ATOM 438 O O . SER A 1 64 ? -8.508 21.578 3.939 1 91.88 64 SER A O 1
ATOM 440 N N . ALA A 1 65 ? -7.402 19.828 4.816 1 93.25 65 ALA A N 1
ATOM 441 C CA . ALA A 1 65 ? -7.586 19.047 3.59 1 93.25 65 ALA A CA 1
ATOM 442 C C . ALA A 1 65 ? -8.961 18.375 3.566 1 93.25 65 ALA A C 1
ATOM 444 O O . ALA A 1 65 ? -9.367 17.828 2.543 1 93.25 65 ALA A O 1
ATOM 445 N N . ASP A 1 66 ? -9.703 18.453 4.613 1 88.31 66 ASP A N 1
ATOM 446 C CA . ASP A 1 66 ? -10.969 17.719 4.66 1 88.31 66 ASP A CA 1
ATOM 447 C C . ASP A 1 66 ? -12.148 18.688 4.746 1 88.31 66 ASP A C 1
ATOM 449 O O . ASP A 1 66 ? -13.289 18.312 4.469 1 88.31 66 ASP A O 1
ATOM 453 N N . ARG A 1 67 ? -11.789 19.938 5.098 1 85.44 67 ARG A N 1
ATOM 454 C CA . ARG A 1 67 ? -12.844 20.953 5.141 1 85.44 67 ARG A CA 1
ATOM 455 C C . ARG A 1 67 ? -12.844 21.781 3.869 1 85.44 67 ARG A C 1
ATOM 457 O O . ARG A 1 67 ? -11.789 22.125 3.34 1 85.44 67 ARG A O 1
ATOM 464 N N . ASN A 1 68 ? -14.039 22.172 3.523 1 87.38 68 ASN A N 1
ATOM 465 C CA . ASN A 1 68 ? -14.18 22.922 2.275 1 87.38 68 ASN A CA 1
ATOM 466 C C . ASN A 1 68 ? -14.18 24.422 2.516 1 87.38 68 ASN A C 1
ATOM 468 O O . ASN A 1 68 ? -13.742 25.188 1.659 1 87.38 68 ASN A O 1
ATOM 472 N N . ASN A 1 69 ? -14.68 24.812 3.674 1 85.88 69 ASN A N 1
ATOM 473 C CA . ASN A 1 69 ? -14.773 26.234 3.979 1 85.88 69 ASN A CA 1
ATOM 474 C C . ASN A 1 69 ? -13.688 26.672 4.949 1 85.88 69 ASN A C 1
ATOM 476 O O . ASN A 1 69 ? -13.109 25.844 5.66 1 85.88 69 ASN A O 1
ATOM 480 N N . SER A 1 70 ? -13.492 27.953 4.883 1 88.56 70 SER A N 1
ATOM 481 C CA . SER A 1 70 ? -12.523 28.531 5.809 1 88.56 70 SER A CA 1
ATOM 482 C C . SER A 1 70 ? -13.195 29.016 7.09 1 88.56 70 SER A C 1
ATOM 484 O O . SER A 1 70 ? -14.328 29.5 7.059 1 88.56 70 SER A O 1
ATOM 486 N N . TYR A 1 71 ? -12.438 28.875 8.164 1 85.88 71 TYR A N 1
ATOM 487 C CA . TYR A 1 71 ? -12.953 29.188 9.492 1 85.88 71 TYR A CA 1
ATOM 488 C C . TYR A 1 71 ? -12.055 30.203 10.203 1 85.88 71 TYR A C 1
ATOM 490 O O . TYR A 1 71 ? -10.836 30 10.266 1 85.88 71 TYR A O 1
ATOM 498 N N . ILE A 1 72 ? -12.68 31.219 10.664 1 87.88 72 ILE A N 1
ATOM 499 C CA . ILE A 1 72 ? -11.969 32.219 11.461 1 87.88 72 ILE A CA 1
ATOM 500 C C . ILE A 1 72 ? -12.695 32.438 12.789 1 87.88 72 ILE A C 1
ATOM 502 O O . ILE A 1 72 ? -13.906 32.656 12.812 1 87.88 72 ILE A O 1
ATOM 506 N N . HIS A 1 73 ? -11.922 32.312 13.828 1 85.81 73 HIS A N 1
ATOM 507 C CA . HIS A 1 73 ? -12.5 32.469 15.156 1 85.81 73 HIS A CA 1
ATOM 508 C C . HIS A 1 73 ? -12.789 33.938 15.461 1 85.81 73 HIS A C 1
ATOM 510 O O . HIS A 1 73 ? -11.984 34.812 15.133 1 85.81 73 HIS A O 1
ATOM 516 N N . THR A 1 74 ? -13.977 34.031 15.922 1 81.94 74 THR A N 1
ATOM 517 C CA . THR A 1 74 ? -14.359 35.344 16.391 1 81.94 74 THR A CA 1
ATOM 518 C C . THR A 1 74 ? -14.312 35.406 17.906 1 81.94 74 THR A C 1
ATOM 520 O O . THR A 1 74 ? -14.258 34.375 18.578 1 81.94 74 THR A O 1
ATOM 523 N N . GLY A 1 75 ? -14.156 36.625 18.531 1 66.75 75 GLY A N 1
ATOM 524 C CA . GLY A 1 75 ? -14.055 36.875 19.953 1 66.75 75 GLY A CA 1
ATOM 525 C C . GLY A 1 75 ? -15.07 36.094 20.766 1 66.75 75 GLY A C 1
ATOM 526 O O . GLY A 1 75 ? -16.031 35.531 20.203 1 66.75 75 GLY A O 1
ATOM 527 N N . GLY A 1 76 ? -14.836 35.562 22.078 1 57.75 76 GLY A N 1
ATOM 528 C CA . GLY A 1 76 ? -15.805 35.219 23.109 1 57.75 76 GLY A CA 1
ATOM 529 C C . GLY A 1 76 ? -15.641 33.812 23.641 1 57.75 76 GLY A C 1
ATOM 530 O O . GLY A 1 76 ? -15.984 33.531 24.781 1 57.75 76 GLY A O 1
ATOM 531 N N . LEU A 1 77 ? -15.266 32.781 22.641 1 60.94 77 LEU A N 1
ATOM 532 C CA . LEU A 1 77 ? -15.516 31.5 23.266 1 60.94 77 LEU A CA 1
ATOM 533 C C . LEU A 1 77 ? -14.203 30.75 23.5 1 60.94 77 LEU A C 1
ATOM 535 O O . LEU A 1 77 ? -13.773 29.969 22.656 1 60.94 77 LEU A O 1
ATOM 539 N N . CYS A 1 78 ? -13.344 31.266 24.344 1 70.81 78 CYS A N 1
ATOM 540 C CA . CYS A 1 78 ? -12.188 30.531 24.844 1 70.81 78 CYS A CA 1
ATOM 541 C C . CYS A 1 78 ? -12.523 29.828 26.156 1 70.81 78 CYS A C 1
ATOM 543 O O . CYS A 1 78 ? -13.5 30.188 26.828 1 70.81 78 CYS A O 1
ATOM 545 N N . ASP A 1 79 ? -11.828 28.75 26.312 1 73.81 79 ASP A N 1
ATOM 546 C CA . ASP A 1 79 ? -11.969 28.078 27.609 1 73.81 79 ASP A CA 1
ATOM 547 C C . ASP A 1 79 ? -11.781 29.062 28.75 1 73.81 79 ASP A C 1
ATOM 549 O O . ASP A 1 79 ? -10.906 29.938 28.703 1 73.81 79 ASP A O 1
ATOM 553 N N . ARG A 1 80 ? -12.688 28.953 29.812 1 77.88 80 ARG A N 1
ATOM 554 C CA . ARG A 1 80 ? -12.672 29.891 30.938 1 77.88 80 ARG A CA 1
ATOM 555 C C . ARG A 1 80 ? -11.328 29.844 31.656 1 77.88 80 ARG A C 1
ATOM 557 O O . ARG A 1 80 ? -10.93 30.828 32.312 1 77.88 80 ARG A O 1
ATOM 564 N N . SER A 1 81 ? -10.648 28.75 31.469 1 82.38 81 SER A N 1
ATOM 565 C CA . SER A 1 81 ? -9.375 28.609 32.188 1 82.38 81 SER A CA 1
ATOM 566 C C . SER A 1 81 ? -8.234 29.25 31.406 1 82.38 81 SER A C 1
ATOM 568 O O . SER A 1 81 ? -7.129 29.406 31.922 1 82.38 81 SER A O 1
ATOM 570 N N . TRP A 1 82 ? -8.461 29.812 30.234 1 86.19 82 TRP A N 1
ATOM 571 C CA . TRP A 1 82 ? -7.426 30.422 29.406 1 86.19 82 TRP A CA 1
ATOM 572 C C . TRP A 1 82 ? -7.352 31.922 29.625 1 86.19 82 TRP A C 1
ATOM 574 O O . TRP A 1 82 ? -8.375 32.594 29.797 1 86.19 82 TRP A O 1
ATOM 584 N N . THR A 1 83 ? -6.164 32.375 29.594 1 90.44 83 THR A N 1
ATOM 585 C CA . THR A 1 83 ? -6.023 33.844 29.5 1 90.44 83 THR A CA 1
ATOM 586 C C . THR A 1 83 ? -6.41 34.312 28.109 1 90.44 83 THR A C 1
ATOM 588 O O . THR A 1 83 ? -6.461 33.531 27.156 1 90.44 83 THR A O 1
ATOM 591 N N . ALA A 1 84 ? -6.68 35.594 28.016 1 88.06 84 ALA A N 1
ATOM 592 C CA . ALA A 1 84 ? -7.031 36.188 26.734 1 88.06 84 ALA A CA 1
ATOM 593 C C . ALA A 1 84 ? -5.895 36.031 25.734 1 88.06 84 ALA A C 1
ATOM 595 O O . ALA A 1 84 ? -6.137 35.781 24.547 1 88.06 84 ALA A O 1
ATOM 596 N N . GLU A 1 85 ? -4.625 36.25 26.219 1 91.38 85 GLU A N 1
ATOM 597 C CA . GLU A 1 85 ? -3.457 36.125 25.344 1 91.38 85 GLU A CA 1
ATOM 598 C C . GLU A 1 85 ? -3.283 34.688 24.844 1 91.38 85 GLU A C 1
ATOM 600 O O . GLU A 1 85 ? -3.021 34.469 23.656 1 91.38 85 GLU A O 1
ATOM 605 N N . TYR A 1 86 ? -3.48 33.75 25.781 1 90.62 86 TYR A N 1
ATOM 606 C CA . TYR A 1 86 ? -3.393 32.344 25.406 1 90.62 86 TYR A CA 1
ATOM 607 C C . TYR A 1 86 ? -4.418 32 24.344 1 90.62 86 TYR A C 1
ATOM 609 O O . TYR A 1 86 ? -4.082 31.391 23.328 1 90.62 86 TYR A O 1
ATOM 617 N N . CYS A 1 87 ? -5.547 32.406 24.578 1 87.25 87 CYS A N 1
ATOM 618 C CA . CYS A 1 87 ? -6.637 32.125 23.656 1 87.25 87 CYS A CA 1
ATOM 619 C C . CYS A 1 87 ? -6.387 32.75 22.297 1 87.25 87 CYS A C 1
ATOM 621 O O . CYS A 1 87 ? -6.566 32.125 21.25 1 87.25 87 CYS A O 1
ATOM 623 N N . PHE A 1 88 ? -5.98 34 22.312 1 89.69 88 PHE A N 1
ATOM 624 C CA . PHE A 1 88 ? -5.746 34.781 21.094 1 89.69 88 PHE A CA 1
ATOM 625 C C . PHE A 1 88 ? -4.695 34.094 20.219 1 89.69 88 PHE A C 1
ATOM 627 O O . PHE A 1 88 ? -4.883 33.938 19.016 1 89.69 88 PHE A O 1
ATOM 634 N N . VAL A 1 89 ? -3.639 33.625 20.844 1 90.94 89 VAL A N 1
ATOM 635 C CA . VAL A 1 89 ? -2.523 33.031 20.109 1 90.94 89 VAL A CA 1
ATOM 636 C C . VAL A 1 89 ? -2.854 31.594 19.734 1 90.94 89 VAL A C 1
ATOM 638 O O . VAL A 1 89 ? -2.568 31.141 18.625 1 90.94 89 VAL A O 1
ATOM 641 N N . TYR A 1 90 ? -3.455 30.875 20.656 1 89.12 90 TYR A N 1
ATOM 642 C CA . TYR A 1 90 ? -3.816 29.484 20.438 1 89.12 90 TYR A CA 1
ATOM 643 C C . TYR A 1 90 ? -4.703 29.344 19.203 1 89.12 90 TYR A C 1
ATOM 645 O O . TYR A 1 90 ? -4.586 28.359 18.469 1 89.12 90 TYR A O 1
ATOM 653 N N . ARG A 1 91 ? -5.48 30.281 18.938 1 88 91 ARG A N 1
ATOM 654 C CA . ARG A 1 91 ? -6.434 30.219 17.828 1 88 91 ARG A CA 1
ATOM 655 C C . ARG A 1 91 ? -5.82 30.766 16.547 1 88 91 ARG A C 1
ATOM 657 O O . ARG A 1 91 ? -6.387 30.594 15.461 1 88 91 ARG A O 1
ATOM 664 N N . GLY A 1 92 ? -4.684 31.438 16.609 1 91.69 92 GLY A N 1
ATOM 665 C CA . GLY A 1 92 ? -4.082 32.062 15.453 1 91.69 92 GLY A CA 1
ATOM 666 C C . GLY A 1 92 ? -4.648 33.438 15.164 1 91.69 92 GLY A C 1
ATOM 667 O O . GLY A 1 92 ? -4.68 33.875 14.016 1 91.69 92 GLY A O 1
ATOM 668 N N . GLY A 1 93 ? -5.238 34.062 16.188 1 91.81 93 GLY A N 1
ATOM 669 C CA . GLY A 1 93 ? -5.906 35.344 16.062 1 91.81 93 GLY A CA 1
ATOM 670 C C . GLY A 1 93 ? -7.414 35.25 16.234 1 91.81 93 GLY A C 1
ATOM 671 O O . GLY A 1 93 ? -8.016 34.219 15.93 1 91.81 93 GLY A O 1
ATOM 672 N N . LEU A 1 94 ? -7.953 36.281 16.766 1 90.62 94 LEU A N 1
ATOM 673 C CA . LEU A 1 94 ? -9.398 36.406 16.891 1 90.62 94 LEU A CA 1
ATOM 674 C C . LEU A 1 94 ? -9.898 37.625 16.094 1 90.62 94 LEU A C 1
ATOM 676 O O . LEU A 1 94 ? -9.383 38.719 16.234 1 90.62 94 LEU A O 1
ATOM 680 N N . PHE A 1 95 ? -10.852 37.344 15.305 1 91.44 95 PHE A N 1
ATOM 681 C CA . PHE A 1 95 ? -11.359 38.375 14.398 1 91.44 95 PHE A CA 1
ATOM 682 C C . PHE A 1 95 ? -12.211 39.406 15.148 1 91.44 95 PHE A C 1
ATOM 684 O O . PHE A 1 95 ? -13.156 39.031 15.859 1 91.44 95 PHE A O 1
ATOM 691 N N . GLN A 1 96 ? -11.82 40.594 15 1 90.75 96 GLN A N 1
ATOM 692 C CA . GLN A 1 96 ? -12.633 41.688 15.508 1 90.75 96 GLN A CA 1
ATOM 693 C C . GLN A 1 96 ? -13.602 42.219 14.445 1 90.75 96 GLN A C 1
ATOM 695 O O . GLN A 1 96 ? -13.289 43.156 13.727 1 90.75 96 GLN A O 1
ATOM 700 N N . VAL A 1 97 ? -14.734 41.719 14.539 1 90.19 97 VAL A N 1
ATOM 701 C CA . VAL A 1 97 ? -15.711 41.938 13.477 1 90.19 97 VAL A CA 1
ATOM 702 C C . VAL A 1 97 ? -16.047 43.406 13.344 1 90.19 97 VAL A C 1
ATOM 704 O O . VAL A 1 97 ? -16.188 43.938 12.234 1 90.19 97 VAL A O 1
ATOM 707 N N . ASN A 1 98 ? -16.156 44.094 14.414 1 91.81 98 ASN A N 1
ATOM 708 C CA . ASN A 1 98 ? -16.578 45.5 14.422 1 91.81 98 ASN A CA 1
ATOM 709 C C . ASN A 1 98 ? -15.5 46.438 13.883 1 91.81 98 ASN A C 1
ATOM 711 O O . ASN A 1 98 ? -15.766 47.594 13.578 1 91.81 98 ASN A O 1
ATOM 715 N N . SER A 1 99 ? -14.352 45.906 13.781 1 92.94 99 SER A N 1
ATOM 716 C CA . SER A 1 99 ? -13.25 46.75 13.305 1 92.94 99 SER A CA 1
ATOM 717 C C . SER A 1 99 ? -13.094 46.656 11.789 1 92.94 99 SER A C 1
ATOM 719 O O . SER A 1 99 ? -12.234 47.312 11.211 1 92.94 99 SER A O 1
ATOM 721 N N . SER A 1 100 ? -13.93 45.844 11.156 1 95.31 100 SER A N 1
ATOM 722 C CA . SER A 1 100 ? -13.867 45.719 9.711 1 95.31 100 SER A CA 1
ATOM 723 C C . SER A 1 100 ? -15.023 46.438 9.031 1 95.31 100 SER A C 1
ATOM 725 O O . SER A 1 100 ? -16.188 46.094 9.266 1 95.31 100 SER A O 1
ATOM 727 N N . SER A 1 101 ? -14.789 47.344 8.094 1 97.12 101 SER A N 1
ATOM 728 C CA . SER A 1 101 ? -15.82 48.094 7.371 1 97.12 101 SER A CA 1
ATOM 729 C C . SER A 1 101 ? -16.438 47.25 6.27 1 97.12 101 SER A C 1
ATOM 731 O O . SER A 1 101 ? -17.484 47.594 5.723 1 97.12 101 SER A O 1
ATOM 733 N N . THR A 1 102 ? -15.883 46.125 5.938 1 96.31 102 THR A N 1
ATOM 734 C CA . THR A 1 102 ? -16.391 45.312 4.836 1 96.31 102 THR A CA 1
ATOM 735 C C . THR A 1 102 ? -17.094 44.062 5.367 1 96.31 102 THR A C 1
ATOM 737 O O . THR A 1 102 ? -17.547 43.219 4.586 1 96.31 102 THR A O 1
ATOM 740 N N . HIS A 1 103 ? -17.141 43.969 6.684 1 94.69 103 HIS A N 1
ATOM 741 C CA . HIS A 1 103 ? -17.812 42.844 7.293 1 94.69 103 HIS A CA 1
ATOM 742 C C . HIS A 1 103 ? -19.312 42.875 7.051 1 94.69 103 HIS A C 1
ATOM 744 O O . HIS A 1 103 ? -19.953 43.906 7.293 1 94.69 103 HIS A O 1
ATOM 750 N N . LYS A 1 104 ? -19.859 41.75 6.508 1 92 104 LYS A N 1
ATOM 751 C CA . LYS A 1 104 ? -21.297 41.625 6.324 1 92 104 LYS A CA 1
ATOM 752 C C . LYS A 1 104 ? -21.797 40.281 6.812 1 92 104 LYS A C 1
ATOM 754 O O . LYS A 1 104 ? -21.453 39.25 6.238 1 92 104 LYS A O 1
ATOM 759 N N . SER A 1 105 ? -22.594 40.344 7.832 1 86.62 105 SER A N 1
ATOM 760 C CA . SER A 1 105 ? -23.188 39.094 8.344 1 86.62 105 SER A CA 1
ATOM 761 C C . SER A 1 105 ? -24.109 38.469 7.316 1 86.62 105 SER A C 1
ATOM 763 O O . SER A 1 105 ? -24.844 39.156 6.617 1 86.62 105 SER A O 1
ATOM 765 N N . GLN A 1 106 ? -23.891 37.281 7.082 1 80.12 106 GLN A N 1
ATOM 766 C CA . GLN A 1 106 ? -24.766 36.531 6.191 1 80.12 106 GLN A CA 1
ATOM 767 C C . GLN A 1 106 ? -25.797 35.719 6.98 1 80.12 106 GLN A C 1
ATOM 769 O O . GLN A 1 106 ? -25.484 34.656 7.484 1 80.12 106 GLN A O 1
ATOM 774 N N . GLN A 1 107 ? -26.938 36.375 7.434 1 64.19 107 GLN A N 1
ATOM 775 C CA . GLN A 1 107 ? -28 35.75 8.195 1 64.19 107 GLN A CA 1
ATOM 776 C C . GLN A 1 107 ? -28.766 34.75 7.344 1 64.19 107 GLN A C 1
ATOM 778 O O . GLN A 1 107 ? -28.906 34.938 6.133 1 64.19 107 GLN A O 1
ATOM 783 N N . GLY A 1 108 ? -29.25 33.594 7.82 1 55.53 108 GLY A N 1
ATOM 784 C CA . GLY A 1 108 ? -30.141 32.625 7.188 1 55.53 108 GLY A CA 1
ATOM 785 C C . GLY A 1 108 ? -29.406 31.578 6.379 1 55.53 108 GLY A C 1
ATOM 786 O O . GLY A 1 108 ? -30.031 30.797 5.66 1 55.53 108 GLY A O 1
ATOM 787 N N . LEU A 1 109 ? -28.219 31.891 6.121 1 54.22 109 LEU A N 1
ATOM 788 C CA . LEU A 1 109 ? -27.578 30.797 5.395 1 54.22 109 LEU A CA 1
ATOM 789 C C . LEU A 1 109 ? -27.656 29.5 6.195 1 54.22 109 LEU A C 1
ATOM 791 O O . LEU A 1 109 ? -27.266 29.453 7.363 1 54.22 109 LEU A O 1
ATOM 795 N N . ASN A 1 110 ? -29.016 28.891 6.18 1 44.22 110 ASN A N 1
ATOM 796 C CA . ASN A 1 110 ? -29.188 27.594 6.832 1 44.22 110 ASN A CA 1
ATOM 797 C C . ASN A 1 110 ? -27.984 26.688 6.59 1 44.22 110 ASN A C 1
ATOM 799 O O . ASN A 1 110 ? -27.359 26.766 5.535 1 44.22 110 ASN A O 1
ATOM 803 N N . ALA A 1 111 ? -27.688 26.125 7.711 1 43.19 111 ALA A N 1
ATOM 804 C CA . ALA A 1 111 ? -26.703 25.047 7.715 1 43.19 111 ALA A CA 1
ATOM 805 C C . ALA A 1 111 ? -26.859 24.156 6.484 1 43.19 111 ALA A C 1
ATOM 807 O O . ALA A 1 111 ? -25.891 23.531 6.043 1 43.19 111 ALA A O 1
ATOM 808 N N . SER A 1 112 ? -28.281 24.031 6.039 1 38.5 112 SER A N 1
ATOM 809 C CA . SER A 1 112 ? -28.578 23.078 4.98 1 38.5 112 SER A CA 1
ATOM 810 C C . SER A 1 112 ? -27.938 23.469 3.662 1 38.5 112 SER A C 1
ATOM 812 O O . SER A 1 112 ? -27.734 22.641 2.779 1 38.5 112 SER A O 1
ATOM 814 N N . GLU A 1 113 ? -28.297 24.656 3.242 1 39.03 113 GLU A N 1
ATOM 815 C CA . GLU A 1 113 ? -27.875 25 1.892 1 39.03 113 GLU A CA 1
ATOM 816 C C . GLU A 1 113 ? -26.391 24.672 1.681 1 39.03 113 GLU A C 1
ATOM 818 O O . GLU A 1 113 ? -25.984 24.328 0.571 1 39.03 113 GLU A O 1
ATOM 823 N N . PHE A 1 114 ? -25.734 25.391 2.363 1 38.84 114 PHE A N 1
ATOM 824 C CA . PHE A 1 114 ? -24.328 25.047 2.111 1 38.84 114 PHE A CA 1
ATOM 825 C C . PHE A 1 114 ? -23.984 23.672 2.67 1 38.84 114 PHE A C 1
ATOM 827 O O . PHE A 1 114 ? -23.344 23.562 3.709 1 38.84 114 PHE A O 1
ATOM 834 N N . ALA A 1 115 ? -25.125 22.953 2.74 1 36.78 115 ALA A N 1
ATOM 835 C CA . ALA A 1 115 ? -24.766 21.531 2.736 1 36.78 115 ALA A CA 1
ATOM 836 C C . ALA A 1 115 ? -23.609 21.266 1.764 1 36.78 115 ALA A C 1
ATOM 838 O O . ALA A 1 115 ? -23.172 20.125 1.61 1 36.78 115 ALA A O 1
ATOM 839 N N . ALA A 1 116 ? -23.891 21.859 0.543 1 33.59 116 ALA A N 1
ATOM 840 C CA . ALA A 1 116 ? -22.844 21.453 -0.375 1 33.59 116 ALA A CA 1
ATOM 841 C C . ALA A 1 116 ? -21.469 21.5 0.306 1 33.59 116 ALA A C 1
ATOM 843 O O . ALA A 1 116 ? -20.453 21.156 -0.301 1 33.59 116 ALA A O 1
ATOM 844 N N . TYR A 1 117 ? -21.234 22.672 0.963 1 34.72 117 TYR A N 1
ATOM 845 C CA . TYR A 1 117 ? -19.906 22.562 1.547 1 34.72 117 TYR A CA 1
ATOM 846 C C . TYR A 1 117 ? -19.844 21.422 2.549 1 34.72 117 TYR A C 1
ATOM 848 O O . TYR A 1 117 ? -20.875 20.969 3.047 1 34.72 117 TYR A O 1
ATOM 856 N N . GLY A 1 118 ? -18.781 20.953 3.068 1 37.47 118 GLY A N 1
ATOM 857 C CA . GLY A 1 118 ? -18.594 19.672 3.732 1 37.47 118 GLY A CA 1
ATOM 858 C C . GLY A 1 118 ? -19.516 19.469 4.91 1 37.47 118 GLY A C 1
ATOM 859 O O . GLY A 1 118 ? -20.094 20.438 5.434 1 37.47 118 GLY A O 1
ATOM 860 N N . ASN A 1 119 ? -20.297 18.297 4.898 1 36.69 119 ASN A N 1
ATOM 861 C CA . ASN A 1 119 ? -21.141 17.594 5.859 1 36.69 119 ASN A CA 1
ATOM 862 C C . ASN A 1 119 ? -20.734 17.922 7.297 1 36.69 119 ASN A C 1
ATOM 864 O O . ASN A 1 119 ? -21.016 17.141 8.211 1 36.69 119 ASN A O 1
ATOM 868 N N . ASP A 1 120 ? -19.859 18.797 7.5 1 39.62 120 ASP A N 1
ATOM 869 C CA . ASP A 1 120 ? -19.359 18.547 8.844 1 39.62 120 ASP A CA 1
ATOM 870 C C . ASP A 1 120 ? -20.453 18.797 9.891 1 39.62 120 ASP A C 1
ATOM 872 O O . ASP A 1 120 ? -20.188 18.75 11.094 1 39.62 120 ASP A O 1
ATOM 876 N N . GLY A 1 121 ? -21.719 18.625 9.68 1 39.84 121 GLY A N 1
ATOM 877 C CA . GLY A 1 121 ? -22.719 18.531 10.734 1 39.84 121 GLY A CA 1
ATOM 878 C C . GLY A 1 121 ? -22.484 19.516 11.867 1 39.84 121 GLY A C 1
ATOM 879 O O . GLY A 1 121 ? -23.047 19.375 12.953 1 39.84 121 GLY A O 1
ATOM 880 N N . GLN A 1 122 ? -21.344 20.266 11.883 1 44.62 122 GLN A N 1
ATOM 881 C CA . GLN A 1 122 ? -21.172 20.891 13.188 1 44.62 122 GLN A CA 1
ATOM 882 C C . GLN A 1 122 ? -22.203 21.984 13.414 1 44.62 122 GLN A C 1
ATOM 884 O O . GLN A 1 122 ? -22.656 22.625 12.461 1 44.62 122 GLN A O 1
ATOM 889 N N . PRO A 1 123 ? -22.641 22.062 14.594 1 46.28 123 PRO A N 1
ATOM 890 C CA . PRO A 1 123 ? -23.625 23.062 15 1 46.28 123 PRO A CA 1
ATOM 891 C C . PRO A 1 123 ? -23.438 24.406 14.328 1 46.28 123 PRO A C 1
ATOM 893 O O . PRO A 1 123 ? -22.453 24.609 13.609 1 46.28 123 PRO A O 1
ATOM 896 N N . GLN A 1 124 ? -23.688 25.734 15.18 1 54.66 124 GLN A N 1
ATOM 897 C CA . GLN A 1 124 ? -24.156 27.125 15.156 1 54.66 124 GLN A CA 1
ATOM 898 C C . GLN A 1 124 ? -23.094 28.047 14.562 1 54.66 124 GLN A C 1
ATOM 900 O O . GLN A 1 124 ? -22.531 28.891 15.266 1 54.66 124 GLN A O 1
ATOM 905 N N . ASN A 1 125 ? -22.297 27.781 13.57 1 64.38 125 ASN A N 1
ATOM 906 C CA . ASN A 1 125 ? -21.484 28.797 12.938 1 64.38 125 ASN A CA 1
ATOM 907 C C . ASN A 1 125 ? -22.328 29.922 12.359 1 64.38 125 ASN A C 1
ATOM 909 O O . ASN A 1 125 ? -23.453 29.703 11.906 1 64.38 125 ASN A O 1
ATOM 913 N N . THR A 1 126 ? -21.812 31.109 12.68 1 75.06 126 THR A N 1
ATOM 914 C CA . THR A 1 126 ? -22.344 32.25 11.93 1 75.06 126 THR A CA 1
ATOM 915 C C . THR A 1 126 ? -21.516 32.5 10.68 1 75.06 126 THR A C 1
ATOM 917 O O . THR A 1 126 ? -20.344 32.125 10.617 1 75.06 126 THR A O 1
ATOM 920 N N . TRP A 1 127 ? -22.109 32.969 9.68 1 81.88 127 TRP A N 1
ATOM 921 C CA . TRP A 1 127 ? -21.438 33.219 8.414 1 81.88 127 TRP A CA 1
ATOM 922 C C . TRP A 1 127 ? -21.375 34.719 8.117 1 81.88 127 TRP A C 1
ATOM 924 O O . TRP A 1 127 ? -22.297 35.469 8.484 1 81.88 127 TRP A O 1
ATOM 934 N N . ALA A 1 128 ? -20.281 35.062 7.539 1 87.5 128 ALA A N 1
ATOM 935 C CA . ALA A 1 128 ? -20.109 36.438 7.102 1 87.5 128 ALA A CA 1
ATOM 936 C C . ALA A 1 128 ? -19.25 36.531 5.844 1 87.5 128 ALA A C 1
ATOM 938 O O . ALA A 1 128 ? -18.547 35.562 5.504 1 87.5 128 ALA A O 1
ATOM 939 N N . THR A 1 129 ? -19.438 37.562 5.086 1 91.44 129 THR A N 1
ATOM 940 C CA . THR A 1 129 ? -18.5 37.875 4.016 1 91.44 129 THR A CA 1
ATOM 941 C C . THR A 1 129 ? -17.609 39.031 4.414 1 91.44 129 THR A C 1
ATOM 943 O O . THR A 1 129 ? -18.016 39.906 5.168 1 91.44 129 THR A O 1
ATOM 946 N N . ASP A 1 130 ? -16.438 39 4.035 1 94.88 130 ASP A N 1
ATOM 947 C CA . ASP A 1 130 ? -15.453 40.062 4.258 1 94.88 130 ASP A CA 1
ATOM 948 C C . ASP A 1 130 ? -14.336 40 3.221 1 94.88 130 ASP A C 1
ATOM 950 O O . ASP A 1 130 ? -14.289 39.094 2.395 1 94.88 130 ASP A O 1
ATOM 954 N N . GLN A 1 131 ? -13.602 41.062 3.227 1 95.75 131 GLN A N 1
ATOM 955 C CA . GLN A 1 131 ? -12.43 41.031 2.354 1 95.75 131 GLN A CA 1
ATOM 956 C C . GLN A 1 131 ? -11.367 40.062 2.891 1 95.75 131 GLN A C 1
ATOM 958 O O . GLN A 1 131 ? -11 40.125 4.066 1 95.75 131 GLN A O 1
ATOM 963 N N . LEU A 1 132 ? -10.984 39.125 2.068 1 96.19 132 LEU A N 1
ATOM 964 C CA . LEU A 1 132 ? -9.867 38.25 2.395 1 96.19 132 LEU A CA 1
ATOM 965 C C . LEU A 1 132 ? -8.617 38.656 1.63 1 96.19 132 LEU A C 1
ATOM 967 O O . LEU A 1 132 ? -8.609 38.656 0.397 1 96.19 132 LEU A O 1
ATOM 971 N N . GLN A 1 133 ? -7.652 39.062 2.314 1 96 133 GLN A N 1
ATOM 972 C CA . GLN A 1 133 ? -6.359 39.344 1.709 1 96 133 GLN A CA 1
ATOM 973 C C . GLN A 1 133 ? -5.457 38.125 1.719 1 96 133 GLN A C 1
ATOM 975 O O . GLN A 1 133 ? -4.992 37.688 2.777 1 96 133 GLN A O 1
ATOM 980 N N . VAL A 1 134 ? -5.164 37.594 0.585 1 95.94 134 VAL A N 1
ATOM 981 C CA . VAL A 1 134 ? -4.367 36.375 0.457 1 95.94 134 VAL A CA 1
ATOM 982 C C . VAL A 1 134 ? -2.887 36.688 0.62 1 95.94 134 VAL A C 1
ATOM 984 O O . VAL A 1 134 ? -2.152 35.969 1.3 1 95.94 134 VAL A O 1
ATOM 987 N N . ASN A 1 135 ? -2.469 37.688 -0.04 1 91.94 135 ASN A N 1
ATOM 988 C CA . ASN A 1 135 ? -1.145 38.281 0.11 1 91.94 135 ASN A CA 1
ATOM 989 C C . ASN A 1 135 ? -1.151 39.75 -0.257 1 91.94 135 ASN A C 1
ATOM 991 O O . ASN A 1 135 ? -2.209 40.375 -0.289 1 91.94 135 ASN A O 1
ATOM 995 N N . SER A 1 136 ? 0.055 40.344 -0.466 1 87.81 136 SER A N 1
ATOM 996 C CA . SER A 1 136 ? 0.141 41.781 -0.655 1 87.81 136 SER A CA 1
ATOM 997 C C . SER A 1 136 ? -0.539 42.219 -1.951 1 87.81 136 SER A C 1
ATOM 999 O O . SER A 1 136 ? -0.991 43.344 -2.074 1 87.81 136 SER A O 1
ATOM 1001 N N . SER A 1 137 ? -0.752 41.281 -2.877 1 88.94 137 SER A N 1
ATOM 1002 C CA . SER A 1 137 ? -1.208 41.688 -4.207 1 88.94 137 SER A CA 1
ATOM 1003 C C . SER A 1 137 ? -2.588 41.094 -4.512 1 88.94 137 SER A C 1
ATOM 1005 O O . SER A 1 137 ? -3.264 41.562 -5.438 1 88.94 137 SER A 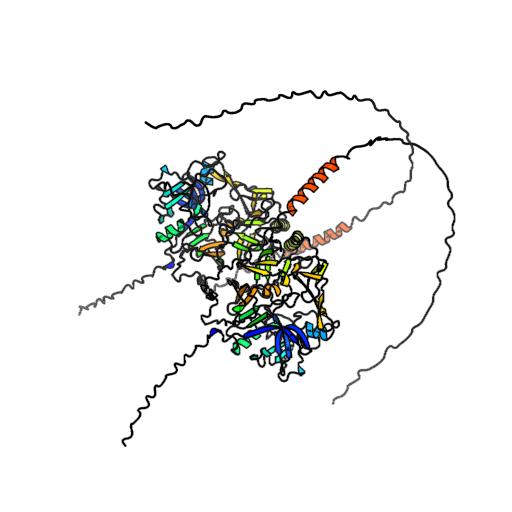O 1
ATOM 1007 N N . ILE A 1 138 ? -2.957 40.156 -3.754 1 94 138 ILE A N 1
ATOM 1008 C CA . ILE A 1 138 ? -4.18 39.438 -4.109 1 94 138 ILE A CA 1
ATOM 1009 C C . ILE A 1 138 ? -5.172 39.5 -2.953 1 94 138 ILE A C 1
ATOM 1011 O O . ILE A 1 138 ? -4.84 39.125 -1.821 1 94 138 ILE A O 1
ATOM 1015 N N . SER A 1 139 ? -6.371 39.938 -3.295 1 94.5 139 SER A N 1
ATOM 1016 C CA . SER A 1 139 ? -7.473 39.969 -2.34 1 94.5 139 SER A CA 1
ATOM 1017 C C . SER A 1 139 ? -8.758 39.438 -2.969 1 94.5 139 SER A C 1
ATOM 1019 O O . SER A 1 139 ? -8.938 39.531 -4.184 1 94.5 139 SER A O 1
ATOM 1021 N N . LEU A 1 140 ? -9.523 38.812 -2.17 1 94.81 140 LEU A N 1
ATOM 1022 C CA . LEU A 1 140 ? -10.852 38.375 -2.555 1 94.81 140 LEU A CA 1
ATOM 1023 C C . LEU A 1 140 ? -11.938 39.188 -1.85 1 94.81 140 LEU A C 1
ATOM 1025 O O . LEU A 1 140 ? -12.148 39.031 -0.645 1 94.81 140 LEU A O 1
ATOM 1029 N N . PRO A 1 141 ? -12.617 39.969 -2.621 1 93.81 141 PRO A N 1
ATOM 1030 C CA . PRO A 1 141 ? -13.688 40.719 -1.975 1 93.81 141 PRO A CA 1
ATOM 1031 C C . PRO A 1 141 ? -14.891 39.875 -1.608 1 93.81 141 PRO A C 1
ATOM 1033 O O . PRO A 1 141 ? -15.141 38.844 -2.254 1 93.81 141 PRO A O 1
ATOM 1036 N N . SER A 1 142 ? -15.578 40.156 -0.555 1 91.56 142 SER A N 1
ATOM 1037 C CA . SER A 1 142 ? -16.828 39.531 -0.13 1 91.56 142 SER A CA 1
ATOM 1038 C C . SER A 1 142 ? -16.688 38.031 -0.022 1 91.56 142 SER A C 1
ATOM 1040 O O . SER A 1 142 ? -17.547 37.281 -0.516 1 91.56 142 SER A O 1
ATOM 1042 N N . TYR A 1 143 ? -15.562 37.625 0.439 1 92.5 143 TYR A N 1
ATOM 1043 C CA . TYR A 1 143 ? -15.305 36.219 0.64 1 92.5 143 TYR A CA 1
ATOM 1044 C C . TYR A 1 143 ? -16.094 35.688 1.83 1 92.5 143 TYR A C 1
ATOM 1046 O O . TYR A 1 143 ? -16.109 36.281 2.898 1 92.5 143 TYR A O 1
ATOM 1054 N N . LEU A 1 144 ? -16.703 34.531 1.605 1 86.38 144 LEU A N 1
ATOM 1055 C CA . LEU A 1 144 ? -17.5 33.938 2.652 1 86.38 144 LEU A CA 1
ATOM 1056 C C . LEU A 1 144 ? -16.625 33.188 3.662 1 86.38 144 LEU A C 1
ATOM 1058 O O . LEU A 1 144 ? -15.773 32.406 3.283 1 86.38 144 LEU A O 1
ATOM 1062 N N . ILE A 1 145 ? -16.844 33.469 4.926 1 84.75 145 ILE A N 1
ATOM 1063 C CA . ILE A 1 145 ? -16.078 32.844 6.012 1 84.75 145 ILE A CA 1
ATOM 1064 C C . ILE A 1 145 ? -17.031 32.344 7.094 1 84.75 145 ILE A C 1
ATOM 1066 O O . ILE A 1 145 ? -18.031 33 7.406 1 84.75 145 ILE A O 1
ATOM 1070 N N . ALA A 1 146 ? -16.703 31.141 7.574 1 78.56 146 ALA A N 1
ATOM 1071 C CA . ALA A 1 146 ? -17.406 30.672 8.758 1 78.56 146 ALA A CA 1
ATOM 1072 C C . ALA A 1 146 ? -16.812 31.266 10.031 1 78.56 146 ALA A C 1
ATOM 1074 O O . ALA A 1 146 ? -15.609 31.156 10.266 1 78.56 146 ALA A O 1
ATOM 1075 N N . GLU A 1 147 ? -17.719 31.938 10.727 1 73.38 147 GLU A N 1
ATOM 1076 C CA . GLU A 1 147 ? -17.312 32.5 12 1 73.38 147 GLU A CA 1
ATOM 1077 C C . GLU A 1 147 ? -17.719 31.625 13.172 1 73.38 147 GLU A C 1
ATOM 1079 O O . GLU A 1 147 ? -18.906 31.344 13.359 1 73.38 147 GLU A O 1
ATOM 1084 N N . THR A 1 148 ? -16.812 30.938 13.695 1 67.69 148 THR A N 1
ATOM 1085 C CA . THR A 1 148 ? -17.094 29.922 14.711 1 67.69 148 THR A CA 1
ATOM 1086 C C . THR A 1 148 ? -16.938 30.5 16.109 1 67.69 148 THR A C 1
ATOM 1088 O O . THR A 1 148 ? -15.891 31.062 16.438 1 67.69 148 THR A O 1
ATOM 1091 N N . PRO A 1 149 ? -18.203 30.5 16.922 1 56.88 149 PRO A N 1
ATOM 1092 C CA . PRO A 1 149 ? -18.016 30.828 18.328 1 56.88 149 PRO A CA 1
ATOM 1093 C C . PRO A 1 149 ? -17.375 29.703 19.125 1 56.88 149 PRO A C 1
ATOM 1095 O O . PRO A 1 149 ? -17.672 28.531 18.906 1 56.88 149 PRO A O 1
ATOM 1098 N N . SER A 1 150 ? -16.188 29.359 19.188 1 49.91 150 SER A N 1
ATOM 1099 C CA . SER A 1 150 ? -15.531 28.125 19.594 1 49.91 150 SER A CA 1
ATOM 1100 C C . SER A 1 150 ? -15.836 27.766 21.047 1 49.91 150 SER A C 1
ATOM 1102 O O . SER A 1 150 ? -15.172 28.266 21.969 1 49.91 150 SER A O 1
ATOM 1104 N N . SER A 1 151 ? -16.922 27.688 21.594 1 42.03 151 SER A N 1
ATOM 1105 C CA . SER A 1 151 ? -16.734 27.234 22.969 1 42.03 151 SER A CA 1
ATOM 1106 C C . SER A 1 151 ? -15.969 25.922 23.016 1 42.03 151 SER A C 1
ATOM 1108 O O . SER A 1 151 ? -15.359 25.578 24.031 1 42.03 151 SER A O 1
ATOM 1110 N N . GLY A 1 152 ? -16.344 24.766 22.281 1 39.31 152 GLY A N 1
ATOM 1111 C CA . GLY A 1 152 ? -16 23.422 22.672 1 39.31 152 GLY A CA 1
ATOM 1112 C C . GLY A 1 152 ? -14.727 22.922 22.016 1 39.31 152 GLY A C 1
ATOM 1113 O O . GLY A 1 152 ? -14.18 23.578 21.125 1 39.31 152 GLY A O 1
ATOM 1114 N N . ASN A 1 153 ? -13.977 21.938 22.75 1 39.44 153 ASN A N 1
ATOM 1115 C CA . ASN A 1 153 ? -12.797 21.125 22.469 1 39.44 153 ASN A CA 1
ATOM 1116 C C . ASN A 1 153 ? -12.789 20.625 21.031 1 39.44 153 ASN A C 1
ATOM 1118 O O . ASN A 1 153 ? -11.867 19.906 20.625 1 39.44 153 ASN A O 1
ATOM 1122 N N . SER A 1 154 ? -14.047 20.516 20.484 1 38.09 154 SER A N 1
ATOM 1123 C CA . SER A 1 154 ? -14.141 19.609 19.344 1 38.09 154 SER A CA 1
ATOM 1124 C C . SER A 1 154 ? -13.586 20.266 18.078 1 38.09 154 SER A C 1
ATOM 1126 O O . SER A 1 154 ? -13.578 19.656 17.016 1 38.09 154 SER A O 1
ATOM 1128 N N . PHE A 1 155 ? -13.859 21.672 17.922 1 46.16 155 PHE A N 1
ATOM 1129 C CA . PHE A 1 155 ? -13.672 22.266 16.609 1 46.16 155 PHE A CA 1
ATOM 1130 C C . PHE A 1 155 ? -12.203 22.594 16.359 1 46.16 155 PHE A C 1
ATOM 1132 O O . PHE A 1 155 ? -11.438 22.766 17.312 1 46.16 155 PHE A O 1
ATOM 1139 N N . PRO A 1 156 ? -11.844 22.797 15.023 1 50.22 156 PRO A N 1
ATOM 1140 C CA . PRO A 1 156 ? -10.398 22.922 14.82 1 50.22 156 PRO A CA 1
ATOM 1141 C C . PRO A 1 156 ? -9.758 23.953 15.742 1 50.22 156 PRO A C 1
ATOM 1143 O O . PRO A 1 156 ? -10.328 25.016 15.977 1 50.22 156 PRO A O 1
ATOM 1146 N N . ALA A 1 157 ? -8.969 23.625 16.562 1 56.12 157 ALA A N 1
ATOM 1147 C CA . ALA A 1 157 ? -8.219 24.469 17.484 1 56.12 157 ALA A CA 1
ATOM 1148 C C . ALA A 1 157 ? -7.68 25.719 16.781 1 56.12 157 ALA A C 1
ATOM 1150 O O . ALA A 1 157 ? -7.656 26.812 17.344 1 56.12 157 ALA A O 1
ATOM 1151 N N . ASP A 1 158 ? -7.586 25.625 15.391 1 76.12 158 ASP A N 1
ATOM 1152 C CA . ASP A 1 158 ? -6.891 26.672 14.656 1 76.12 158 ASP A CA 1
ATOM 1153 C C . ASP A 1 158 ? -7.832 27.359 13.672 1 76.12 158 ASP A C 1
ATOM 1155 O O . ASP A 1 158 ? -8.914 26.844 13.367 1 76.12 158 ASP A O 1
ATOM 1159 N N . ASN A 1 159 ? -7.668 28.75 13.406 1 89.38 159 ASN A N 1
ATOM 1160 C CA . ASN A 1 159 ? -8.133 29.312 12.148 1 89.38 159 ASN A CA 1
ATOM 1161 C C . ASN A 1 159 ? -7.734 28.422 10.961 1 89.38 159 ASN A C 1
ATOM 1163 O O . ASN A 1 159 ? -6.602 27.953 10.898 1 89.38 159 ASN A O 1
ATOM 1167 N N . LEU A 1 160 ? -8.773 28.172 10.07 1 91.25 160 LEU A N 1
ATOM 1168 C CA . LEU A 1 160 ? -8.531 27.188 9.016 1 91.25 160 LEU A CA 1
ATOM 1169 C C . LEU A 1 160 ? -8.773 27.797 7.641 1 91.25 160 LEU A C 1
ATOM 1171 O O . LEU A 1 160 ? -9.711 28.578 7.457 1 91.25 160 LEU A O 1
ATOM 1175 N N . ILE A 1 161 ? -7.914 27.469 6.727 1 92.94 161 ILE A N 1
ATOM 1176 C CA . ILE A 1 161 ? -8.242 27.609 5.312 1 92.94 161 ILE A CA 1
ATOM 1177 C C . ILE A 1 161 ? -8.789 26.297 4.773 1 92.94 161 ILE A C 1
ATOM 1179 O O . ILE A 1 161 ? -8.117 25.266 4.832 1 92.94 161 ILE A O 1
ATOM 1183 N N . GLY A 1 162 ? -10.016 26.328 4.301 1 91.06 162 GLY A N 1
ATOM 1184 C CA . GLY A 1 162 ? -10.617 25.125 3.758 1 91.06 162 GLY A CA 1
ATOM 1185 C C . GLY A 1 162 ? -10.078 24.75 2.389 1 91.06 162 GLY A C 1
ATOM 1186 O O . GLY A 1 162 ? -10.312 25.469 1.409 1 91.06 162 GLY A O 1
ATOM 1187 N N . LEU A 1 163 ? -9.398 23.609 2.328 1 95.31 163 LEU A N 1
ATOM 1188 C CA . LEU A 1 163 ? -8.766 23.172 1.089 1 95.31 163 LEU A CA 1
ATOM 1189 C C . LEU A 1 163 ? -9.227 21.766 0.705 1 95.31 163 LEU A C 1
ATOM 1191 O O . LEU A 1 163 ? -8.484 21.016 0.057 1 95.31 163 LEU A O 1
ATOM 1195 N N . GLY A 1 164 ? -10.391 21.391 1.096 1 92 164 GLY A N 1
ATOM 1196 C CA . GLY A 1 164 ? -10.977 20.109 0.749 1 92 164 GLY A CA 1
ATOM 1197 C C . GLY A 1 164 ? -11.375 20.016 -0.71 1 92 164 GLY A C 1
ATOM 1198 O O . GLY A 1 164 ? -11.078 20.906 -1.505 1 92 164 GLY A O 1
ATOM 1199 N N . ALA A 1 165 ? -12.031 18.969 -1.09 1 90.5 165 ALA A N 1
ATOM 1200 C CA . ALA A 1 165 ? -12.344 18.641 -2.479 1 90.5 165 ALA A CA 1
ATOM 1201 C C . ALA A 1 165 ? -13.227 19.719 -3.111 1 90.5 165 ALA A C 1
ATOM 1203 O O . ALA A 1 165 ? -13.109 20 -4.305 1 90.5 165 ALA A O 1
ATOM 1204 N N . ASN A 1 166 ? -14.102 20.281 -2.336 1 90.12 166 ASN A N 1
ATOM 1205 C CA . ASN A 1 166 ? -14.969 21.359 -2.795 1 90.12 166 ASN A CA 1
ATOM 1206 C C . ASN A 1 166 ? -14.633 22.688 -2.111 1 90.12 166 ASN A C 1
ATOM 1208 O O . ASN A 1 166 ? -15.523 23.391 -1.632 1 90.12 166 ASN A O 1
ATOM 1212 N N . SER A 1 167 ? -13.438 23 -2.047 1 93 167 SER A N 1
ATOM 1213 C CA . SER A 1 167 ? -12.922 24.188 -1.366 1 93 167 SER A CA 1
ATOM 1214 C C . SER A 1 167 ? -13.562 25.453 -1.918 1 93 167 SER A C 1
ATOM 1216 O O . SER A 1 167 ? -13.422 25.766 -3.104 1 93 167 SER A O 1
ATOM 1218 N N . SER A 1 168 ? -14.133 26.219 -1.037 1 91.06 168 SER A N 1
ATOM 1219 C CA . SER A 1 168 ? -14.664 27.516 -1.434 1 91.06 168 SER A CA 1
ATOM 1220 C C . SER A 1 168 ? -13.547 28.531 -1.693 1 91.06 168 SER A C 1
ATOM 1222 O O . SER A 1 168 ? -13.688 29.406 -2.547 1 91.06 168 SER A O 1
ATOM 1224 N N . PHE A 1 169 ? -12.492 28.328 -1.023 1 93.94 169 PHE A N 1
ATOM 1225 C CA . PHE A 1 169 ? -11.352 29.219 -1.204 1 93.94 169 PHE A CA 1
ATOM 1226 C C . PHE A 1 169 ? -10.742 29.031 -2.59 1 93.94 169 PHE A C 1
ATOM 1228 O O . PHE A 1 169 ? -10.547 30.016 -3.318 1 93.94 169 PHE A O 1
ATOM 1235 N N . LEU A 1 170 ? -10.484 27.797 -2.971 1 95.5 170 LEU A N 1
ATOM 1236 C CA . LEU A 1 170 ? -9.898 27.531 -4.277 1 95.5 170 LEU A CA 1
ATOM 1237 C C . LEU A 1 170 ? -10.852 27.922 -5.398 1 95.5 170 LEU A C 1
ATOM 1239 O O . LEU A 1 170 ? -10.422 28.422 -6.441 1 95.5 170 LEU A O 1
ATOM 1243 N N . ALA A 1 171 ? -12.078 27.688 -5.148 1 93.19 171 ALA A N 1
ATOM 1244 C CA . ALA A 1 171 ? -13.07 28.078 -6.145 1 93.19 171 ALA A CA 1
ATOM 1245 C C . ALA A 1 171 ? -13.078 29.594 -6.34 1 93.19 171 ALA A C 1
ATOM 1247 O O . ALA A 1 171 ? -13.125 30.078 -7.477 1 93.19 171 ALA A O 1
ATOM 1248 N N . ALA A 1 172 ? -13.062 30.297 -5.277 1 93.06 172 ALA A N 1
ATOM 1249 C CA . ALA A 1 172 ? -13.055 31.766 -5.352 1 93.06 172 ALA A CA 1
ATOM 1250 C C . ALA A 1 172 ? -11.805 32.281 -6.059 1 93.06 172 ALA A C 1
ATOM 1252 O O . ALA A 1 172 ? -11.883 33.156 -6.902 1 93.06 172 ALA A O 1
ATOM 1253 N N . MET A 1 173 ? -10.68 31.688 -5.723 1 95.25 173 MET A N 1
ATOM 1254 C CA . MET A 1 173 ? -9.414 32.062 -6.344 1 95.25 173 MET A CA 1
ATOM 1255 C C . MET A 1 173 ? -9.438 31.781 -7.844 1 95.25 173 MET A C 1
ATOM 1257 O O . MET A 1 173 ? -8.953 32.594 -8.641 1 95.25 173 MET A O 1
ATOM 1261 N N . HIS A 1 174 ? -9.961 30.656 -8.164 1 93.62 174 HIS A N 1
ATOM 1262 C CA . HIS A 1 174 ? -10.039 30.25 -9.562 1 93.62 174 HIS A CA 1
ATOM 1263 C C . HIS A 1 174 ? -10.984 31.172 -10.336 1 93.62 174 HIS A C 1
ATOM 1265 O O . HIS A 1 174 ? -10.656 31.625 -11.438 1 93.62 174 HIS A O 1
ATOM 1271 N N . SER A 1 175 ? -12.117 31.438 -9.773 1 91.62 175 SER A N 1
ATOM 1272 C CA . SER A 1 175 ? -13.117 32.281 -10.414 1 91.62 175 SER A CA 1
ATOM 1273 C C . SER A 1 175 ? -12.578 33.688 -10.633 1 91.62 175 SER A C 1
ATOM 1275 O O . SER A 1 175 ? -12.922 34.344 -11.617 1 91.62 175 SER A O 1
ATOM 1277 N N . ALA A 1 176 ? -11.758 34.156 -9.742 1 92.06 176 ALA A N 1
ATOM 1278 C CA . ALA A 1 176 ? -11.172 35.5 -9.82 1 92.06 176 ALA A CA 1
ATOM 1279 C C . ALA A 1 176 ? -10 35.531 -10.797 1 92.06 176 ALA A C 1
ATOM 1281 O O . ALA A 1 176 ? -9.445 36.594 -11.086 1 92.06 176 ALA A O 1
ATOM 1282 N N . GLY A 1 177 ? -9.562 34.312 -11.25 1 91.75 177 GLY A N 1
ATOM 1283 C CA . GLY A 1 177 ? -8.484 34.219 -12.227 1 91.75 177 GLY A CA 1
ATOM 1284 C C . GLY A 1 177 ? -7.105 34.219 -11.594 1 91.75 177 GLY A C 1
ATOM 1285 O O . GLY A 1 177 ? -6.098 34.344 -12.297 1 91.75 177 GLY A O 1
ATOM 1286 N N . ASN A 1 178 ? -7.098 34.125 -10.281 1 94.31 178 ASN A N 1
ATOM 1287 C CA . ASN A 1 178 ? -5.82 34.188 -9.578 1 94.31 178 ASN A CA 1
ATOM 1288 C C . ASN A 1 178 ? -5.059 32.875 -9.711 1 94.31 178 ASN A C 1
ATOM 1290 O O . ASN A 1 178 ? -3.832 32.844 -9.609 1 94.31 178 ASN A O 1
ATOM 1294 N N . ILE A 1 179 ? -5.82 31.734 -9.898 1 96 179 ILE A N 1
ATOM 1295 C CA . ILE A 1 179 ? -5.176 30.438 -10.055 1 96 179 ILE A CA 1
ATOM 1296 C C . ILE A 1 179 ? -5.758 29.719 -11.266 1 96 179 ILE A C 1
ATOM 1298 O O . ILE A 1 179 ? -6.906 29.969 -11.648 1 96 179 ILE A O 1
ATOM 1302 N N . ALA A 1 180 ? -5.012 28.797 -11.836 1 94.25 180 ALA A N 1
ATOM 1303 C CA . ALA A 1 180 ? -5.387 28.141 -13.094 1 94.25 180 ALA A CA 1
ATOM 1304 C C . ALA A 1 180 ? -6.117 26.828 -12.844 1 94.25 180 ALA A C 1
ATOM 1306 O O . ALA A 1 180 ? -6.785 26.297 -13.734 1 94.25 180 ALA A O 1
ATOM 1307 N N . SER A 1 181 ? -5.969 26.359 -11.68 1 95.56 181 SER A N 1
ATOM 1308 C CA . SER A 1 181 ? -6.582 25.078 -11.32 1 95.56 181 SER A CA 1
ATOM 1309 C C . SER A 1 181 ? -6.859 25 -9.828 1 95.56 181 SER A C 1
ATOM 1311 O O . SER A 1 181 ? -6.305 25.781 -9.047 1 95.56 181 SER A O 1
ATOM 1313 N N . ARG A 1 182 ? -7.762 24.125 -9.398 1 96.06 182 ARG A N 1
ATOM 1314 C CA . ARG A 1 182 ? -8.023 23.875 -7.98 1 96.06 182 ARG A CA 1
ATOM 1315 C C . ARG A 1 182 ? -6.98 22.938 -7.391 1 96.06 182 ARG A C 1
ATOM 1317 O O . ARG A 1 182 ? -7.316 21.828 -6.953 1 96.06 182 ARG A O 1
ATOM 1324 N N . THR A 1 183 ? -5.781 23.406 -7.422 1 97.75 183 THR A N 1
ATOM 1325 C CA . THR A 1 183 ? -4.602 22.734 -6.906 1 97.75 183 THR A CA 1
ATOM 1326 C C . THR A 1 183 ? -3.979 23.516 -5.758 1 97.75 183 THR A C 1
ATOM 1328 O O . THR A 1 183 ? -4.023 24.75 -5.746 1 97.75 183 THR A O 1
ATOM 1331 N N . TRP A 1 184 ? -3.492 22.781 -4.828 1 98.38 184 TRP A N 1
ATOM 1332 C CA . TRP A 1 184 ? -2.68 23.406 -3.789 1 98.38 184 TRP A CA 1
ATOM 1333 C C . TRP A 1 184 ? -1.534 22.5 -3.369 1 98.38 184 TRP A C 1
ATOM 1335 O O . TRP A 1 184 ? -1.6 21.281 -3.559 1 98.38 184 TRP A O 1
ATOM 1345 N N . SER A 1 185 ? -0.469 23.094 -2.859 1 98.75 185 SER A N 1
ATOM 1346 C CA . SER A 1 185 ? 0.694 22.328 -2.424 1 98.75 185 SER A CA 1
ATOM 1347 C C . SER A 1 185 ? 1.329 22.938 -1.182 1 98.75 185 SER A C 1
ATOM 1349 O O . SER A 1 185 ? 1.002 24.062 -0.807 1 98.75 185 SER A O 1
ATOM 1351 N N . MET A 1 186 ? 2.166 22.141 -0.535 1 98.56 186 MET A N 1
ATOM 1352 C CA . MET A 1 186 ? 2.648 22.594 0.768 1 98.56 186 MET A CA 1
ATOM 1353 C C . MET A 1 186 ? 4.07 22.094 1.021 1 98.56 186 MET A C 1
ATOM 1355 O O . MET A 1 186 ? 4.371 20.922 0.805 1 98.56 186 MET A O 1
ATOM 1359 N N . PHE A 1 187 ? 4.859 22.922 1.346 1 98.75 187 PHE A N 1
ATOM 1360 C CA . PHE A 1 187 ? 6.082 22.703 2.109 1 98.75 187 PHE A CA 1
ATOM 1361 C C . PHE A 1 187 ? 5.953 23.297 3.51 1 98.75 187 PHE A C 1
ATOM 1363 O O . PHE A 1 187 ? 5.871 24.516 3.668 1 98.75 187 PHE A O 1
ATOM 1370 N N . TYR A 1 188 ? 5.953 22.453 4.516 1 98 188 TYR A N 1
ATOM 1371 C CA . TYR A 1 188 ? 5.629 22.922 5.855 1 98 188 TYR A CA 1
ATOM 1372 C C . TYR A 1 188 ? 6.746 23.812 6.406 1 98 188 TYR A C 1
ATOM 1374 O O . TYR A 1 188 ? 6.512 24.641 7.277 1 98 188 TYR A O 1
ATOM 1382 N N . GLY A 1 189 ? 7.922 23.703 5.883 1 98.31 189 GLY A N 1
ATOM 1383 C CA . GLY A 1 189 ? 9.094 24.344 6.457 1 98.31 189 GLY A CA 1
ATOM 1384 C C . GLY A 1 189 ? 9.789 23.484 7.5 1 98.31 189 GLY A C 1
ATOM 1385 O O . GLY A 1 189 ? 9.469 22.312 7.664 1 98.31 189 GLY A O 1
ATOM 1386 N N . LEU A 1 190 ? 10.812 24.047 8.07 1 98.44 190 LEU A N 1
ATOM 1387 C CA . LEU A 1 190 ? 11.562 23.375 9.133 1 98.44 190 LEU A CA 1
ATOM 1388 C C . LEU A 1 190 ? 11.266 24.016 10.484 1 98.44 190 LEU A C 1
ATOM 1390 O O . LEU A 1 190 ? 11.156 25.234 10.594 1 98.44 190 LEU A O 1
ATOM 1394 N N . THR A 1 191 ? 11.055 23.141 11.5 1 97 191 THR A N 1
ATOM 1395 C CA . THR A 1 191 ? 10.648 23.641 12.805 1 97 191 THR A CA 1
ATOM 1396 C C . THR A 1 191 ? 11.492 23.031 13.914 1 97 191 THR A C 1
ATOM 1398 O O . THR A 1 191 ? 10.977 22.703 14.984 1 97 191 THR A O 1
ATOM 1401 N N . GLY A 1 192 ? 12.719 22.875 13.719 1 96.56 192 GLY A N 1
ATOM 1402 C CA . GLY A 1 192 ? 13.656 22.344 14.703 1 96.56 192 GLY A CA 1
ATOM 1403 C C . GLY A 1 192 ? 13.781 23.219 15.938 1 96.56 192 GLY A C 1
ATOM 1404 O O . GLY A 1 192 ? 13.133 24.266 16.031 1 96.56 192 GLY A O 1
ATOM 1405 N N . GLY A 1 193 ? 14.586 22.797 16.859 1 93.94 193 GLY A N 1
ATOM 1406 C CA . GLY A 1 193 ? 14.688 23.422 18.156 1 93.94 193 GLY A CA 1
ATOM 1407 C C . GLY A 1 193 ? 15.523 24.688 18.156 1 93.94 193 GLY A C 1
ATOM 1408 O O . GLY A 1 193 ? 15.422 25.5 19.078 1 93.94 193 GLY A O 1
ATOM 1409 N N . TYR A 1 194 ? 16.266 24.891 17.109 1 92.75 194 TYR A N 1
ATOM 1410 C CA . TYR A 1 194 ? 17.172 26.031 17.062 1 92.75 194 TYR A CA 1
ATOM 1411 C C . TYR A 1 194 ? 16.969 26.812 15.766 1 92.75 194 TYR A C 1
ATOM 1413 O O . TYR A 1 194 ? 16.5 26.281 14.766 1 92.75 194 TYR A O 1
ATOM 1421 N N . PRO A 1 195 ? 17.297 28.047 15.867 1 94 195 PRO A N 1
ATOM 1422 C CA . PRO A 1 195 ? 17.047 28.922 14.719 1 94 195 PRO A CA 1
ATOM 1423 C C . PRO A 1 195 ? 17.641 28.391 13.422 1 94 195 PRO A C 1
ATOM 1425 O O . PRO A 1 195 ? 17.047 28.516 12.359 1 94 195 PRO A O 1
ATOM 1428 N N . GLU A 1 196 ? 18.828 27.75 13.516 1 95.62 196 GLU A N 1
ATOM 1429 C CA . GLU A 1 196 ? 19.516 27.266 12.32 1 95.62 196 GLU A CA 1
ATOM 1430 C C . GLU A 1 196 ? 18.797 26.062 11.727 1 95.62 196 GLU A C 1
ATOM 1432 O O . GLU A 1 196 ? 19.062 25.672 10.586 1 95.62 196 GLU A O 1
ATOM 1437 N N . THR A 1 197 ? 17.938 25.484 12.469 1 97.31 197 THR A N 1
ATOM 1438 C CA . THR A 1 197 ? 17.188 24.312 12.016 1 97.31 197 THR A CA 1
ATOM 1439 C C . THR A 1 197 ? 15.734 24.672 11.719 1 97.31 197 THR A C 1
ATOM 1441 O O . THR A 1 197 ? 14.867 23.797 11.719 1 97.31 197 THR A O 1
ATOM 1444 N N . GLN A 1 198 ? 15.5 25.938 11.555 1 97.31 198 GLN A N 1
ATOM 1445 C CA . GLN A 1 198 ? 14.172 26.438 11.234 1 97.31 198 GLN A CA 1
ATOM 1446 C C . GLN A 1 198 ? 14.156 27.141 9.875 1 97.31 198 GLN A C 1
ATOM 1448 O O . GLN A 1 198 ? 15.172 27.672 9.438 1 97.31 198 GLN A O 1
ATOM 1453 N N . MET A 1 199 ? 13.109 27.016 9.242 1 97.88 199 MET A N 1
ATOM 1454 C CA . MET A 1 199 ? 12.891 27.641 7.945 1 97.88 199 MET A CA 1
ATOM 1455 C C . MET A 1 199 ? 11.398 27.812 7.672 1 97.88 199 MET A C 1
ATOM 1457 O O . MET A 1 199 ? 10.602 26.922 7.988 1 97.88 199 MET A O 1
ATOM 1461 N N . ASP A 1 200 ? 11.023 28.922 7.086 1 97.62 200 ASP A N 1
ATOM 1462 C CA . ASP A 1 200 ? 9.633 29.141 6.707 1 97.62 200 ASP A CA 1
ATOM 1463 C C . ASP A 1 200 ? 9.195 28.141 5.629 1 97.62 200 ASP A C 1
ATOM 1465 O O . ASP A 1 200 ? 10.023 27.656 4.859 1 97.62 200 ASP A O 1
ATOM 1469 N N . GLY A 1 201 ? 7.914 27.812 5.676 1 98.19 201 GLY A N 1
ATOM 1470 C CA . GLY A 1 201 ? 7.297 27.016 4.633 1 98.19 201 GLY A CA 1
ATOM 1471 C C . GLY A 1 201 ? 6.465 27.828 3.66 1 98.19 201 GLY A C 1
ATOM 1472 O O . GLY A 1 201 ? 6.617 29.047 3.578 1 98.19 201 GLY A O 1
ATOM 1473 N N . SER A 1 202 ? 5.723 27.094 2.883 1 97.56 202 SER A N 1
ATOM 1474 C CA . SER A 1 202 ? 4.867 27.797 1.927 1 97.56 202 SER A CA 1
ATOM 1475 C C . SER A 1 202 ? 3.645 26.953 1.569 1 97.56 202 SER A C 1
ATOM 1477 O O . SER A 1 202 ? 3.715 25.734 1.528 1 97.56 202 SER A O 1
ATOM 1479 N N . LEU A 1 203 ? 2.615 27.578 1.461 1 97.75 203 LEU A N 1
ATOM 1480 C CA . LEU A 1 203 ? 1.376 27.078 0.873 1 97.75 203 LEU A CA 1
ATOM 1481 C C . LEU A 1 203 ? 1.144 27.703 -0.504 1 97.75 203 LEU A C 1
ATOM 1483 O O . LEU A 1 203 ? 1.075 28.922 -0.641 1 97.75 203 LEU A O 1
ATOM 1487 N N . VAL A 1 204 ? 1.075 26.859 -1.497 1 98.06 204 VAL A N 1
ATOM 1488 C CA . VAL A 1 204 ? 0.958 27.328 -2.873 1 98.06 204 VAL A CA 1
ATOM 1489 C C . VAL A 1 204 ? -0.405 26.938 -3.439 1 98.06 204 VAL A C 1
ATOM 1491 O O . VAL A 1 204 ? -0.846 25.797 -3.277 1 98.06 204 VAL A O 1
ATOM 1494 N N . PHE A 1 205 ? -1.046 27.875 -4.074 1 97.56 205 PHE A N 1
ATOM 1495 C CA . PHE A 1 205 ? -2.344 27.641 -4.695 1 97.56 205 PHE A CA 1
ATOM 1496 C C . PHE A 1 205 ? -2.236 27.703 -6.215 1 97.56 205 PHE A C 1
ATOM 1498 O O . PHE A 1 205 ? -1.55 28.578 -6.758 1 97.56 205 PHE A O 1
ATOM 1505 N N . GLY A 1 206 ? -2.854 26.75 -6.914 1 97.38 206 GLY A N 1
ATOM 1506 C CA . GLY A 1 206 ? -2.857 26.719 -8.367 1 97.38 206 GLY A CA 1
ATOM 1507 C C . GLY A 1 206 ? -1.705 25.922 -8.945 1 97.38 206 GLY A C 1
ATOM 1508 O O . GLY A 1 206 ? -1.606 25.766 -10.164 1 97.38 206 GLY A O 1
ATOM 1509 N N . GLY A 1 207 ? -0.833 25.5 -8.133 1 97.44 207 GLY A N 1
ATOM 1510 C CA . GLY A 1 207 ? 0.339 24.766 -8.594 1 97.44 207 GLY A CA 1
ATOM 1511 C C . GLY A 1 207 ? 1.264 24.359 -7.465 1 97.44 207 GLY A C 1
ATOM 1512 O O . GLY A 1 207 ? 0.804 23.906 -6.414 1 97.44 207 GLY A O 1
ATOM 1513 N N . PHE A 1 208 ? 2.564 24.359 -7.793 1 98 208 PHE A N 1
ATOM 1514 C CA . PHE A 1 208 ? 3.549 23.969 -6.789 1 98 208 PHE A CA 1
ATOM 1515 C C . PHE A 1 208 ? 4.848 24.734 -6.973 1 98 208 PHE A C 1
ATOM 1517 O O . PHE A 1 208 ? 4.98 25.531 -7.914 1 98 208 PHE A O 1
ATOM 1524 N N . ASP A 1 209 ? 5.707 24.641 -5.996 1 97.81 209 ASP A N 1
ATOM 1525 C CA . ASP A 1 209 ? 7.012 25.281 -6.023 1 97.81 209 ASP A CA 1
ATOM 1526 C C . ASP A 1 209 ? 8.102 24.312 -6.453 1 97.81 209 ASP A C 1
ATOM 1528 O O . ASP A 1 209 ? 8.609 23.531 -5.637 1 97.81 209 ASP A O 1
ATOM 1532 N N . ARG A 1 210 ? 8.578 24.406 -7.645 1 97.5 210 ARG A N 1
ATOM 1533 C CA . ARG A 1 210 ? 9.531 23.469 -8.219 1 97.5 210 ARG A CA 1
ATOM 1534 C C . ARG A 1 210 ? 10.875 23.547 -7.496 1 97.5 210 ARG A C 1
ATOM 1536 O O . ARG A 1 210 ? 11.633 22.562 -7.488 1 97.5 210 ARG A O 1
ATOM 1543 N N . ALA A 1 211 ? 11.164 24.594 -6.91 1 98.06 211 ALA A N 1
ATOM 1544 C CA . ALA A 1 211 ? 12.422 24.734 -6.172 1 98.06 211 ALA A CA 1
ATOM 1545 C C . ALA A 1 211 ? 12.438 23.812 -4.957 1 98.06 211 ALA A C 1
ATOM 1547 O O . ALA A 1 211 ? 13.508 23.469 -4.449 1 98.06 211 ALA A O 1
ATOM 1548 N N . LYS A 1 212 ? 11.242 23.438 -4.441 1 98.44 212 LYS A N 1
ATOM 1549 C CA . LYS A 1 212 ? 11.125 22.703 -3.186 1 98.44 212 LYS A CA 1
ATOM 1550 C C . LYS A 1 212 ? 11.141 21.203 -3.428 1 98.44 212 LYS A C 1
ATOM 1552 O O . LYS A 1 212 ? 11.109 20.406 -2.479 1 98.44 212 LYS A O 1
ATOM 1557 N N . VAL A 1 213 ? 11.18 20.781 -4.641 1 98.12 213 VAL A N 1
ATOM 1558 C CA . VAL A 1 213 ? 11.031 19.359 -4.883 1 98.12 213 VAL A CA 1
ATOM 1559 C C . VAL A 1 213 ? 12.281 18.812 -5.566 1 98.12 213 VAL A C 1
ATOM 1561 O O . VAL A 1 213 ? 12.961 19.547 -6.289 1 98.12 213 VAL A O 1
ATOM 1564 N N . THR A 1 214 ? 12.578 17.562 -5.289 1 97.81 214 THR A N 1
ATOM 1565 C CA . THR A 1 214 ? 13.688 16.859 -5.93 1 97.81 214 THR A CA 1
ATOM 1566 C C . THR A 1 214 ? 13.336 15.398 -6.172 1 97.81 214 THR A C 1
ATOM 1568 O O . THR A 1 214 ? 12.453 14.844 -5.508 1 97.81 214 THR A O 1
ATOM 1571 N N . GLY A 1 215 ? 13.891 14.828 -7.227 1 95.62 215 GLY A N 1
ATOM 1572 C CA . GLY A 1 215 ? 13.68 13.422 -7.527 1 95.62 215 GLY A CA 1
ATOM 1573 C C . GLY A 1 215 ? 12.352 13.141 -8.211 1 95.62 215 GLY A C 1
ATOM 1574 O O . GLY A 1 215 ? 11.75 14.047 -8.789 1 95.62 215 GLY A O 1
ATOM 1575 N N . ASP A 1 216 ? 11.93 11.891 -8.172 1 93.25 216 ASP A N 1
ATOM 1576 C CA . ASP A 1 216 ? 10.703 11.453 -8.836 1 93.25 216 ASP A CA 1
ATOM 1577 C C . ASP A 1 216 ? 9.477 11.859 -8.023 1 93.25 216 ASP A C 1
ATOM 1579 O O . ASP A 1 216 ? 9.547 11.992 -6.801 1 93.25 216 ASP A O 1
ATOM 1583 N N . ASN A 1 217 ? 8.336 12.055 -8.75 1 95.88 217 ASN A N 1
ATOM 1584 C CA . ASN A 1 217 ? 7.059 12.258 -8.078 1 95.88 217 ASN A CA 1
ATOM 1585 C C . ASN A 1 217 ? 6.285 10.953 -7.93 1 95.88 217 ASN A C 1
ATOM 1587 O O . ASN A 1 217 ? 6.527 9.992 -8.664 1 95.88 217 ASN A O 1
ATOM 1591 N N . TYR A 1 218 ? 5.48 10.93 -6.969 1 94.44 218 TYR A N 1
ATOM 1592 C CA . TYR A 1 218 ? 4.602 9.797 -6.684 1 94.44 218 TYR A CA 1
ATOM 1593 C C . TYR A 1 218 ? 3.154 10.258 -6.535 1 94.44 218 TYR A C 1
ATOM 1595 O O . TYR A 1 218 ? 2.793 10.883 -5.539 1 94.44 218 TYR A O 1
ATOM 1603 N N . THR A 1 219 ? 2.336 9.898 -7.512 1 94.94 219 THR A N 1
ATOM 1604 C CA . THR A 1 219 ? 0.958 10.375 -7.559 1 94.94 219 THR A CA 1
ATOM 1605 C C . THR A 1 219 ? -0.017 9.25 -7.223 1 94.94 219 THR A C 1
ATOM 1607 O O . THR A 1 219 ? 0.161 8.109 -7.672 1 94.94 219 THR A O 1
ATOM 1610 N N . ALA A 1 220 ? -0.948 9.516 -6.418 1 92.88 220 ALA A N 1
ATOM 1611 C CA . ALA A 1 220 ? -2.012 8.578 -6.066 1 92.88 220 ALA A CA 1
ATOM 1612 C C . ALA A 1 220 ? -3.377 9.258 -6.105 1 92.88 220 ALA A C 1
ATOM 1614 O O . ALA A 1 220 ? -3.467 10.484 -6.074 1 92.88 220 ALA A O 1
ATOM 1615 N N . SER A 1 221 ? -4.398 8.461 -6.203 1 91.31 221 SER A N 1
ATOM 1616 C CA . SER A 1 221 ? -5.762 8.984 -6.168 1 91.31 221 SER A CA 1
ATOM 1617 C C . SER A 1 221 ? -6.188 9.32 -4.742 1 91.31 221 SER A C 1
ATOM 1619 O O . SER A 1 221 ? -5.789 8.641 -3.793 1 91.31 221 SER A O 1
ATOM 1621 N N . ILE A 1 222 ? -6.93 10.352 -4.59 1 93.12 222 ILE A N 1
ATOM 1622 C CA . ILE A 1 222 ? -7.57 10.648 -3.316 1 93.12 222 ILE A CA 1
ATOM 1623 C C . ILE A 1 222 ? -8.734 9.688 -3.084 1 93.12 222 ILE A C 1
ATOM 1625 O O . ILE A 1 222 ? -9.602 9.539 -3.943 1 93.12 222 ILE A O 1
ATOM 1629 N N . SER A 1 223 ? -8.633 9.016 -2.004 1 82.38 223 SER A N 1
ATOM 1630 C CA . SER A 1 223 ? -9.648 8 -1.727 1 82.38 223 SER A CA 1
ATOM 1631 C C . SER A 1 223 ? -11.031 8.625 -1.628 1 82.38 223 SER A C 1
ATOM 1633 O O . SER A 1 223 ? -11.203 9.672 -0.991 1 82.38 223 SER A O 1
ATOM 1635 N N . THR A 1 224 ? -11.93 8 -2.287 1 70.31 224 THR A N 1
ATOM 1636 C CA . THR A 1 224 ? -13.312 8.461 -2.227 1 70.31 224 THR A CA 1
ATOM 1637 C C . THR A 1 224 ? -14.094 7.695 -1.161 1 70.31 224 THR A C 1
ATOM 1639 O O . THR A 1 224 ? -15.266 7.988 -0.911 1 70.31 224 THR A O 1
ATOM 1642 N N . LEU A 1 225 ? -13.258 6.758 -0.674 1 63 225 LEU A N 1
ATOM 1643 C CA . LEU A 1 225 ? -13.922 5.973 0.362 1 63 225 LEU A CA 1
ATOM 1644 C C . LEU A 1 225 ? -14.164 6.812 1.61 1 63 225 LEU A C 1
ATOM 1646 O O . LEU A 1 225 ? -13.344 7.664 1.959 1 63 225 LEU A O 1
ATOM 1650 N N . ASP A 1 226 ? -15.281 6.879 1.966 1 64.75 226 ASP A N 1
ATOM 1651 C CA . ASP A 1 226 ? -15.609 7.566 3.211 1 64.75 226 ASP A CA 1
ATOM 1652 C C . ASP A 1 226 ? -14.977 6.859 4.41 1 64.75 226 ASP A C 1
ATOM 1654 O O . ASP A 1 226 ? -15.625 6.031 5.059 1 64.75 226 ASP A O 1
ATOM 1658 N N . LEU A 1 227 ? -13.727 7.109 4.566 1 78.5 227 LEU A N 1
ATOM 1659 C CA . LEU A 1 227 ? -13.016 6.578 5.727 1 78.5 227 LEU A CA 1
ATOM 1660 C C . LEU A 1 227 ? -12.961 7.613 6.848 1 78.5 227 LEU A C 1
ATOM 1662 O O . LEU A 1 227 ? -12.133 8.523 6.816 1 78.5 227 LEU A O 1
ATOM 1666 N N . PRO A 1 228 ? -13.758 7.469 7.832 1 81.69 228 PRO A N 1
ATOM 1667 C CA . PRO A 1 228 ? -13.773 8.445 8.922 1 81.69 228 PRO A CA 1
ATOM 1668 C C . PRO A 1 228 ? -12.398 8.648 9.555 1 81.69 228 PRO A C 1
ATOM 1670 O O . PRO A 1 228 ? -12.102 9.734 10.062 1 81.69 228 PRO A O 1
ATOM 1673 N N . SER A 1 229 ? -11.578 7.68 9.453 1 89.75 229 SER A N 1
ATOM 1674 C CA . SER A 1 229 ? -10.266 7.754 10.102 1 89.75 229 SER A CA 1
ATOM 1675 C C . SER A 1 229 ? -9.258 8.484 9.211 1 89.75 229 SER A C 1
ATOM 1677 O O . SER A 1 229 ? -8.18 8.844 9.672 1 89.75 229 SER A O 1
ATOM 1679 N N . CYS A 1 230 ? -9.641 8.742 8 1 93.19 230 CYS A N 1
ATOM 1680 C CA . CYS A 1 230 ? -8.773 9.477 7.082 1 93.19 230 CYS A CA 1
ATOM 1681 C C . CYS A 1 230 ? -9.57 10.508 6.289 1 93.19 230 CYS A C 1
ATOM 1683 O O . CYS A 1 230 ? -9.727 10.375 5.074 1 93.19 230 CYS A O 1
ATOM 1685 N N . PRO A 1 231 ? -9.93 11.578 6.887 1 88.31 231 PRO A N 1
ATOM 1686 C CA . PRO A 1 231 ? -10.828 12.547 6.254 1 88.31 231 PRO A CA 1
ATOM 1687 C C . PRO A 1 231 ? -10.195 13.234 5.047 1 88.31 231 PRO A C 1
ATOM 1689 O O . PRO A 1 231 ? -10.914 13.672 4.141 1 88.31 231 PRO A O 1
ATOM 1692 N N . SER A 1 232 ? -8.898 13.336 4.961 1 93.25 232 SER A N 1
ATOM 1693 C CA . SER A 1 232 ? -8.242 13.969 3.816 1 93.25 232 SER A CA 1
ATOM 1694 C C . SER A 1 232 ? -8.352 13.094 2.57 1 93.25 232 SER A C 1
ATOM 1696 O O . SER A 1 232 ? -8.164 13.578 1.452 1 93.25 232 SER A O 1
ATOM 1698 N N . GLY A 1 233 ? -8.523 11.812 2.848 1 93.94 233 GLY A N 1
ATOM 1699 C CA . GLY A 1 233 ? -8.562 10.852 1.754 1 93.94 233 GLY A CA 1
ATOM 1700 C C . GLY A 1 233 ? -7.188 10.508 1.216 1 93.94 233 GLY A C 1
ATOM 1701 O O . GLY A 1 233 ? -7.062 9.688 0.303 1 93.94 233 GLY A O 1
ATOM 1702 N N . MET A 1 234 ? -6.176 11.078 1.703 1 96.81 234 MET A N 1
ATOM 1703 C CA . MET A 1 234 ? -4.824 10.82 1.221 1 96.81 234 MET A CA 1
ATOM 1704 C C . MET A 1 234 ? -4.195 9.648 1.973 1 96.81 234 MET A C 1
ATOM 1706 O O . MET A 1 234 ? -3.363 9.852 2.859 1 96.81 234 MET A O 1
ATOM 1710 N N . LEU A 1 235 ? -4.586 8.492 1.572 1 95.56 235 LEU A N 1
ATOM 1711 C CA . LEU A 1 235 ? -4.145 7.242 2.184 1 95.56 235 LEU A CA 1
ATOM 1712 C C . LEU A 1 235 ? -2.865 6.734 1.521 1 95.56 235 LEU A C 1
ATOM 1714 O O . LEU A 1 235 ? -2.773 6.691 0.292 1 95.56 235 LEU A O 1
ATOM 1718 N N . VAL A 1 236 ? -1.888 6.395 2.316 1 96.81 236 VAL A N 1
ATOM 1719 C CA . VAL A 1 236 ? -0.636 5.82 1.834 1 96.81 236 VAL A CA 1
ATOM 1720 C C . VAL A 1 236 ? -0.272 4.598 2.67 1 96.81 236 VAL A C 1
ATOM 1722 O O . VAL A 1 236 ? -0.918 4.312 3.682 1 96.81 236 VAL A O 1
ATOM 1725 N N . THR A 1 237 ? 0.724 3.859 2.24 1 97.12 237 THR A N 1
ATOM 1726 C CA . THR A 1 237 ? 1.235 2.709 2.975 1 97.12 237 THR A CA 1
ATOM 1727 C C . THR A 1 237 ? 2.73 2.859 3.244 1 97.12 237 THR A C 1
ATOM 1729 O O . THR A 1 237 ? 3.525 2.988 2.311 1 97.12 237 THR A O 1
ATOM 1732 N N . ILE A 1 238 ? 3.051 2.82 4.492 1 98.56 238 ILE A N 1
ATOM 1733 C CA . ILE A 1 238 ? 4.457 2.832 4.883 1 98.56 238 ILE A CA 1
ATOM 1734 C C . ILE A 1 238 ? 5.031 1.422 4.781 1 98.56 238 ILE A C 1
ATOM 1736 O O . ILE A 1 238 ? 4.465 0.472 5.324 1 98.56 238 ILE A O 1
ATOM 1740 N N . SER A 1 239 ? 6.172 1.319 4.082 1 96.06 239 SER A N 1
ATOM 1741 C CA . SER A 1 239 ? 6.75 -0.004 3.865 1 96.06 239 SER A CA 1
ATOM 1742 C C . SER A 1 239 ? 8.047 -0.176 4.645 1 96.06 239 SER A C 1
ATOM 1744 O O . SER A 1 239 ? 8.57 -1.287 4.75 1 96.06 239 SER A O 1
ATOM 1746 N N . SER A 1 240 ? 8.547 0.962 5.176 1 97.06 240 SER A N 1
ATOM 1747 C CA . SER A 1 240 ? 9.781 0.884 5.949 1 97.06 240 SER A CA 1
ATOM 1748 C C . SER A 1 240 ? 9.938 2.098 6.863 1 97.06 240 SER A C 1
ATOM 1750 O O . SER A 1 240 ? 9.547 3.209 6.496 1 97.06 240 SER A O 1
ATOM 1752 N N . LEU A 1 241 ? 10.398 1.883 8.031 1 98.75 241 LEU A N 1
ATOM 1753 C CA . LEU A 1 241 ? 10.844 2.891 8.992 1 98.75 241 LEU A CA 1
ATOM 1754 C C . LEU A 1 241 ? 12.25 2.582 9.492 1 98.75 241 LEU A C 1
ATOM 1756 O O . LEU A 1 241 ? 12.422 1.808 10.445 1 98.75 241 LEU A O 1
ATOM 1760 N N . ALA A 1 242 ? 13.234 3.262 8.977 1 98.75 242 ALA A N 1
ATOM 1761 C CA . ALA A 1 242 ? 14.625 2.941 9.312 1 98.75 242 ALA A CA 1
ATOM 1762 C C . ALA A 1 242 ? 15.219 3.984 10.25 1 98.75 242 ALA A C 1
ATOM 1764 O O . ALA A 1 242 ? 15.133 5.188 9.984 1 98.75 242 ALA A O 1
ATOM 1765 N N . LEU A 1 243 ? 15.766 3.549 11.359 1 98.75 243 LEU A N 1
ATOM 1766 C CA . LEU A 1 243 ? 16.531 4.406 12.258 1 98.75 243 LEU A CA 1
ATOM 1767 C C . LEU A 1 243 ? 17.953 4.598 11.75 1 98.75 243 LEU A C 1
ATOM 1769 O O . LEU A 1 243 ? 18.703 3.625 11.609 1 98.75 243 LEU A O 1
ATOM 1773 N N . ASN A 1 244 ? 18.281 5.816 11.469 1 98.75 244 ASN A N 1
ATOM 1774 C CA . ASN A 1 244 ? 19.625 6.105 10.977 1 98.75 244 ASN A CA 1
ATOM 1775 C C . ASN A 1 244 ? 20.547 6.582 12.102 1 98.75 244 ASN A C 1
ATOM 1777 O O . ASN A 1 244 ? 20.719 7.785 12.289 1 98.75 244 ASN A O 1
ATOM 1781 N N . PHE A 1 245 ? 21.234 5.719 12.68 1 98.12 245 PHE A N 1
ATOM 1782 C CA . PHE A 1 245 ? 22.094 6.035 13.82 1 98.12 245 PHE A CA 1
ATOM 1783 C C . PHE A 1 245 ? 23.344 6.766 13.367 1 98.12 245 PHE A C 1
ATOM 1785 O O . PHE A 1 245 ? 23.828 6.559 12.242 1 98.12 245 PHE A O 1
ATOM 1792 N N . PRO A 1 246 ? 23.938 7.52 14.266 1 96.69 246 PRO A N 1
ATOM 1793 C CA . PRO A 1 246 ? 25.172 8.227 13.938 1 96.69 246 PRO A CA 1
ATOM 1794 C C . PRO A 1 246 ? 26.328 7.285 13.625 1 96.69 246 PRO A C 1
ATOM 1796 O O . PRO A 1 246 ? 27.25 7.648 12.891 1 96.69 246 PRO A O 1
ATOM 1799 N N . ASN A 1 247 ? 26.266 6.109 14.078 1 96.12 247 ASN A N 1
ATOM 1800 C CA . ASN A 1 247 ? 27.344 5.156 13.859 1 96.12 247 ASN A CA 1
ATOM 1801 C C . ASN A 1 247 ? 27.266 4.52 12.477 1 96.12 247 ASN A C 1
ATOM 1803 O O . ASN A 1 247 ? 28.094 3.684 12.117 1 96.12 247 ASN A O 1
ATOM 1807 N N . GLY A 1 248 ? 26.25 4.812 11.719 1 96.69 248 GLY A N 1
ATOM 1808 C CA . GLY A 1 248 ? 26.141 4.336 10.352 1 96.69 248 GLY A CA 1
ATOM 1809 C C . GLY A 1 248 ? 25.141 3.211 10.195 1 96.69 248 GLY A C 1
ATOM 1810 O O . GLY A 1 248 ? 24.703 2.902 9.078 1 96.69 248 GLY A O 1
ATOM 1811 N N . SER A 1 249 ? 24.703 2.588 11.281 1 97.06 249 SER A N 1
ATOM 1812 C CA . SER A 1 249 ? 23.703 1.53 11.195 1 97.06 249 SER A CA 1
ATOM 1813 C C . SER A 1 249 ? 22.312 2.105 10.938 1 97.06 249 SER A C 1
ATOM 1815 O O . SER A 1 249 ? 22.016 3.229 11.352 1 97.06 249 SER A O 1
ATOM 1817 N N . SER A 1 250 ? 21.5 1.338 10.258 1 98 250 SER A N 1
ATOM 1818 C CA . SER A 1 250 ? 20.156 1.788 9.93 1 98 250 SER A CA 1
ATOM 1819 C C . SER A 1 250 ? 19.141 0.652 10.062 1 98 250 SER A C 1
ATOM 1821 O O . SER A 1 250 ? 18.469 0.302 9.094 1 98 250 SER A O 1
ATOM 1823 N N . PRO A 1 251 ? 19 0.123 11.266 1 98.06 251 PRO A N 1
ATOM 1824 C CA . PRO A 1 251 ? 17.984 -0.929 11.438 1 98.06 251 PRO A CA 1
ATOM 1825 C C . PRO A 1 251 ? 16.578 -0.451 11.125 1 98.06 251 PRO A C 1
ATOM 1827 O O . PRO A 1 251 ? 16.297 0.749 11.203 1 98.06 251 PRO A O 1
ATOM 1830 N N . ASN A 1 252 ? 15.742 -1.406 10.742 1 98 252 ASN A N 1
ATOM 1831 C CA . ASN A 1 252 ? 14.344 -1.157 10.414 1 98 252 ASN A CA 1
ATOM 1832 C C . ASN A 1 252 ? 13.422 -1.509 11.578 1 98 252 ASN A C 1
ATOM 1834 O O . ASN A 1 252 ? 13.641 -2.51 12.266 1 98 252 ASN A O 1
ATOM 1838 N N . LEU A 1 253 ? 12.438 -0.667 11.812 1 98.44 253 LEU A N 1
ATOM 1839 C CA . LEU A 1 253 ? 11.453 -0.96 12.852 1 98.44 253 LEU A CA 1
ATOM 1840 C C . LEU A 1 253 ? 10.547 -2.109 12.43 1 98.44 253 LEU A C 1
ATOM 1842 O O . LEU A 1 253 ? 9.852 -2.693 13.258 1 98.44 253 LEU A O 1
ATOM 1846 N N . PHE A 1 254 ? 10.469 -2.332 11.148 1 96.5 254 PHE A N 1
ATOM 1847 C CA . PHE A 1 254 ? 9.75 -3.486 10.617 1 96.5 254 PHE A CA 1
ATOM 1848 C C . PHE A 1 254 ? 10.562 -4.762 10.805 1 96.5 254 PHE A C 1
ATOM 1850 O O . PHE A 1 254 ? 11.719 -4.832 10.375 1 96.5 254 PHE A O 1
ATOM 1857 N N . THR A 1 255 ? 9.977 -5.734 11.375 1 94.56 255 THR A N 1
ATOM 1858 C CA . THR A 1 255 ? 10.703 -6.977 11.602 1 94.56 255 THR A CA 1
ATOM 1859 C C . THR A 1 255 ? 10.32 -8.031 10.57 1 94.56 255 THR A C 1
ATOM 1861 O O . THR A 1 255 ? 11.133 -8.883 10.211 1 94.56 255 THR A O 1
ATOM 1864 N N . LYS A 1 256 ? 9.078 -8.031 10.133 1 95.38 256 LYS A N 1
ATOM 1865 C CA . LYS A 1 256 ? 8.617 -8.977 9.117 1 95.38 256 LYS A CA 1
ATOM 1866 C C . LYS A 1 256 ? 8.695 -8.367 7.723 1 95.38 256 LYS A C 1
ATOM 1868 O O . LYS A 1 256 ? 8.406 -7.18 7.547 1 95.38 256 LYS A O 1
ATOM 1873 N N . GLN A 1 257 ? 8.945 -9.188 6.723 1 94 257 GLN A N 1
ATOM 1874 C CA . GLN A 1 257 ? 8.977 -8.719 5.34 1 94 257 GLN A CA 1
ATOM 1875 C C . GLN A 1 257 ? 7.59 -8.305 4.863 1 94 257 GLN A C 1
ATOM 1877 O O . GLN A 1 257 ? 7.457 -7.523 3.92 1 94 257 GLN A O 1
ATOM 1882 N N . SER A 1 258 ? 6.605 -8.805 5.582 1 95.56 258 SER A N 1
ATOM 1883 C CA . SER A 1 258 ? 5.227 -8.5 5.211 1 95.56 258 SER A CA 1
ATOM 1884 C C . SER A 1 258 ? 4.707 -7.273 5.953 1 95.56 258 SER A C 1
ATOM 1886 O O . SER A 1 258 ? 3.588 -6.82 5.707 1 95.56 258 SER A O 1
ATOM 1888 N N . ASP A 1 259 ? 5.527 -6.715 6.832 1 96.81 259 ASP A N 1
ATOM 1889 C CA . ASP A 1 259 ? 5.078 -5.562 7.605 1 96.81 259 ASP A CA 1
ATOM 1890 C C . ASP A 1 259 ? 4.754 -4.379 6.695 1 96.81 259 ASP A C 1
ATOM 1892 O O . ASP A 1 259 ? 5.473 -4.121 5.73 1 96.81 259 ASP A O 1
ATOM 1896 N N . ALA A 1 260 ? 3.725 -3.74 6.938 1 97.69 260 ALA A N 1
ATOM 1897 C CA . ALA A 1 260 ? 3.262 -2.506 6.309 1 97.69 260 ALA A CA 1
ATOM 1898 C C . ALA A 1 260 ? 2.324 -1.736 7.238 1 97.69 260 ALA A C 1
ATOM 1900 O O . ALA A 1 260 ? 1.653 -2.33 8.086 1 97.69 260 ALA A O 1
ATOM 1901 N N . ILE A 1 261 ? 2.305 -0.406 7.102 1 98.5 261 ILE A N 1
ATOM 1902 C CA . ILE A 1 261 ? 1.427 0.425 7.918 1 98.5 261 ILE A CA 1
ATOM 1903 C C . ILE A 1 261 ? 0.59 1.33 7.02 1 98.5 261 ILE A C 1
ATOM 1905 O O . ILE A 1 261 ? 1.134 2.146 6.273 1 98.5 261 ILE A O 1
ATOM 1909 N N . ALA A 1 262 ? -0.707 1.183 7.055 1 97.25 262 ALA A N 1
ATOM 1910 C CA . ALA A 1 262 ? -1.581 2.172 6.426 1 97.25 262 ALA A CA 1
ATOM 1911 C C . ALA A 1 262 ? -1.552 3.492 7.191 1 97.25 262 ALA A C 1
ATOM 1913 O O . ALA A 1 262 ? -1.584 3.502 8.422 1 97.25 262 ALA A O 1
ATOM 1914 N N . ALA A 1 263 ? -1.486 4.562 6.457 1 98.12 263 ALA A N 1
ATOM 1915 C CA . ALA A 1 263 ? -1.392 5.871 7.102 1 98.12 263 ALA A CA 1
ATOM 1916 C C . ALA A 1 263 ? -2.162 6.926 6.312 1 98.12 263 ALA A C 1
ATOM 1918 O O . ALA A 1 263 ? -2.324 6.805 5.098 1 98.12 263 ALA A O 1
ATOM 1919 N N . CYS A 1 264 ? -2.635 7.934 7.039 1 97 264 CYS A N 1
ATOM 1920 C CA . CYS A 1 264 ? -3.354 9.062 6.457 1 97 264 CYS A CA 1
ATOM 1921 C C . CYS A 1 264 ? -2.541 10.344 6.574 1 97 264 CYS A C 1
ATOM 1923 O O . CYS A 1 264 ? -2.104 10.711 7.664 1 97 264 CYS A O 1
ATOM 1925 N N . ILE A 1 265 ? -2.383 11.062 5.469 1 98.06 265 ILE A N 1
ATOM 1926 C CA . ILE A 1 265 ? -1.695 12.352 5.504 1 98.06 265 ILE A CA 1
ATOM 1927 C C . ILE A 1 265 ? -2.67 13.445 5.938 1 98.06 265 ILE A C 1
ATOM 1929 O O . ILE A 1 265 ? -3.75 13.586 5.359 1 98.06 265 ILE A O 1
ATOM 1933 N N . ASP A 1 266 ? -2.314 14.125 6.941 1 95.94 266 ASP A N 1
ATOM 1934 C CA . ASP A 1 266 ? -3.08 15.266 7.441 1 95.94 266 ASP A CA 1
ATOM 1935 C C . ASP A 1 266 ? -2.18 16.469 7.664 1 95.94 266 ASP A C 1
ATOM 1937 O O . ASP A 1 266 ? -1.44 16.531 8.648 1 95.94 266 ASP A O 1
ATOM 1941 N N . PRO A 1 267 ? -2.332 17.484 6.816 1 96.12 267 PRO A N 1
ATOM 1942 C CA . PRO A 1 267 ? -1.45 18.641 6.918 1 96.12 267 PRO A CA 1
ATOM 1943 C C . PRO A 1 267 ? -1.633 19.406 8.227 1 96.12 267 PRO A C 1
ATOM 1945 O O . PRO A 1 267 ? -0.832 20.281 8.547 1 96.12 267 PRO A O 1
ATOM 1948 N N . ASN A 1 268 ? -2.623 19.062 8.969 1 91.75 268 ASN A N 1
ATOM 1949 C CA . ASN A 1 268 ? -2.865 19.766 10.219 1 91.75 268 ASN A CA 1
ATOM 1950 C C . ASN A 1 268 ? -2.52 18.906 11.43 1 91.75 268 ASN A C 1
ATOM 1952 O O . ASN A 1 268 ? -2.723 19.328 12.57 1 91.75 268 ASN A O 1
ATOM 1956 N N . TYR A 1 269 ? -2.027 17.734 11.211 1 93.62 269 TYR A N 1
ATOM 1957 C CA . TYR A 1 269 ? -1.596 16.875 12.305 1 93.62 269 TYR A CA 1
ATOM 1958 C C . TYR A 1 269 ? -0.278 17.359 12.891 1 93.62 269 TYR A C 1
ATOM 1960 O O . TYR A 1 269 ? 0.695 17.562 12.164 1 93.62 269 TYR A O 1
ATOM 1968 N N . PRO A 1 270 ? -0.195 17.547 14.188 1 92.94 270 PRO A N 1
ATOM 1969 C CA . PRO A 1 270 ? 0.894 18.344 14.758 1 92.94 270 PRO A CA 1
ATOM 1970 C C . PRO A 1 270 ? 2.219 17.578 14.797 1 92.94 270 PRO A C 1
ATOM 1972 O O . PRO A 1 270 ? 3.287 18.188 14.711 1 92.94 270 PRO A O 1
ATOM 1975 N N . THR A 1 271 ? 2.15 16.25 15 1 96.06 271 THR A N 1
ATOM 1976 C CA . THR A 1 271 ? 3.381 15.477 15.094 1 96.06 271 THR A CA 1
ATOM 1977 C C . THR A 1 271 ? 3.756 14.883 13.742 1 96.06 271 THR A C 1
ATOM 1979 O O . THR A 1 271 ? 2.975 14.953 12.789 1 96.06 271 THR A O 1
ATOM 1982 N N . LEU A 1 272 ? 4.965 14.336 13.727 1 98.31 272 LEU A N 1
ATOM 1983 C CA . LEU A 1 272 ? 5.461 13.695 12.516 1 98.31 272 LEU A CA 1
ATOM 1984 C C . LEU A 1 272 ? 4.535 12.562 12.078 1 98.31 272 LEU A C 1
ATOM 1986 O O . LEU A 1 272 ? 4.219 12.438 10.898 1 98.31 272 LEU A O 1
ATOM 1990 N N . MET A 1 273 ? 4.207 11.781 13.062 1 98.69 273 MET A N 1
ATOM 1991 C CA . MET A 1 273 ? 3.322 10.648 12.805 1 98.69 273 MET A CA 1
ATOM 1992 C C . MET A 1 273 ? 2.744 10.102 14.109 1 98.69 273 MET A C 1
ATOM 1994 O O . MET A 1 273 ? 3.23 10.422 15.195 1 98.69 273 MET A O 1
ATOM 1998 N N . SER A 1 274 ? 1.676 9.375 13.992 1 98.56 274 SER A N 1
ATOM 1999 C CA . SER A 1 274 ? 1.292 8.422 15.031 1 98.56 274 SER A CA 1
ATOM 2000 C C . SER A 1 274 ? 1.715 7 14.656 1 98.56 274 SER A C 1
ATOM 2002 O O . SER A 1 274 ? 1.697 6.629 13.484 1 98.56 274 SER A O 1
ATOM 2004 N N . LEU A 1 275 ? 2.152 6.273 15.594 1 98.75 275 LEU A N 1
ATOM 2005 C CA . LEU A 1 275 ? 2.756 4.973 15.336 1 98.75 275 LEU A CA 1
ATOM 2006 C C . LEU A 1 275 ? 2.271 3.938 16.344 1 98.75 275 LEU A C 1
ATOM 2008 O O . LEU A 1 275 ? 2.338 4.168 17.562 1 98.75 275 LEU A O 1
ATOM 2012 N N . PRO A 1 276 ? 1.803 2.811 15.844 1 98.19 276 PRO A N 1
ATOM 2013 C CA . PRO A 1 276 ? 1.415 1.777 16.797 1 98.19 276 PRO A CA 1
ATOM 2014 C C . PRO A 1 276 ? 2.562 1.366 17.719 1 98.19 276 PRO A C 1
ATOM 2016 O O . PRO A 1 276 ? 3.695 1.199 17.266 1 98.19 276 PRO A O 1
ATOM 2019 N N . ALA A 1 277 ? 2.197 1.228 18.984 1 97.81 277 ALA A N 1
ATOM 2020 C CA . ALA A 1 277 ? 3.197 0.74 19.938 1 97.81 277 ALA A CA 1
ATOM 2021 C C . ALA A 1 277 ? 3.68 -0.657 19.547 1 97.81 277 ALA A C 1
ATOM 2023 O O . ALA A 1 277 ? 4.883 -0.895 19.438 1 97.81 277 ALA A O 1
ATOM 2024 N N . ASP A 1 278 ? 2.703 -1.503 19.359 1 95.31 278 ASP A N 1
ATOM 2025 C CA . ASP A 1 278 ? 2.99 -2.885 18.984 1 95.31 278 ASP A CA 1
ATOM 2026 C C . ASP A 1 278 ? 2.891 -3.082 17.484 1 95.31 278 ASP A C 1
ATOM 2028 O O . ASP A 1 278 ? 1.831 -2.865 16.891 1 95.31 278 ASP A O 1
ATOM 2032 N N . PRO A 1 279 ? 3.914 -3.549 16.875 1 96.06 279 PRO A N 1
ATOM 2033 C CA . PRO A 1 279 ? 5.242 -3.828 17.438 1 96.06 279 PRO A CA 1
ATOM 2034 C C . PRO A 1 279 ? 6.23 -2.689 17.203 1 96.06 279 PRO A C 1
ATOM 2036 O O . PRO A 1 279 ? 7.375 -2.756 17.656 1 96.06 279 PRO A O 1
ATOM 2039 N N . TYR A 1 280 ? 5.852 -1.671 16.578 1 98.06 280 TYR A N 1
ATOM 2040 C CA . TYR A 1 280 ? 6.805 -0.781 15.922 1 98.06 280 TYR A CA 1
ATOM 2041 C C . TYR A 1 280 ? 7.512 0.103 16.938 1 98.06 280 TYR A C 1
ATOM 2043 O O . TYR A 1 280 ? 8.742 0.139 17 1 98.06 280 TYR A O 1
ATOM 2051 N N . TRP A 1 281 ? 6.77 0.803 17.781 1 98.06 281 TRP A N 1
ATOM 2052 C CA . TRP A 1 281 ? 7.422 1.637 18.797 1 98.06 281 TRP A CA 1
ATOM 2053 C C . TRP A 1 281 ? 8.164 0.78 19.812 1 98.06 281 TRP A C 1
ATOM 2055 O O . TRP A 1 281 ? 9.219 1.177 20.312 1 98.06 281 TRP A O 1
ATOM 2065 N N . ASP A 1 282 ? 7.582 -0.415 20.156 1 97.44 282 ASP A N 1
ATOM 2066 C CA . ASP A 1 282 ? 8.305 -1.348 21 1 97.44 282 ASP A CA 1
ATOM 2067 C C . ASP A 1 282 ? 9.68 -1.675 20.422 1 97.44 282 ASP A C 1
ATOM 2069 O O . ASP A 1 282 ? 10.672 -1.721 21.156 1 97.44 282 ASP A O 1
ATOM 2073 N N . ASN A 1 283 ? 9.727 -1.95 19.156 1 98 283 ASN A N 1
ATOM 2074 C CA . ASN A 1 283 ? 11.008 -2.18 18.484 1 98 283 ASN A CA 1
ATOM 2075 C C . ASN A 1 283 ? 11.93 -0.969 18.609 1 98 283 ASN A C 1
ATOM 2077 O O . ASN A 1 283 ? 13.141 -1.119 18.781 1 98 283 ASN A O 1
ATOM 2081 N N . PHE A 1 284 ? 11.383 0.226 18.469 1 98.44 284 PHE A N 1
ATOM 2082 C CA . PHE A 1 284 ? 12.148 1.452 18.641 1 98.44 284 PHE A CA 1
ATOM 2083 C C . PHE A 1 284 ? 12.828 1.479 20.016 1 98.44 284 PHE A C 1
ATOM 2085 O O . PHE A 1 284 ? 14.031 1.737 20.109 1 98.44 284 PHE A O 1
ATOM 2092 N N . ASP A 1 285 ? 12.023 1.232 21.031 1 97.38 285 ASP A N 1
ATOM 2093 C CA . ASP A 1 285 ? 12.547 1.223 22.391 1 97.38 285 ASP A CA 1
ATOM 2094 C C . ASP A 1 285 ? 13.672 0.197 22.547 1 97.38 285 ASP A C 1
ATOM 2096 O O . ASP A 1 285 ? 14.703 0.482 23.141 1 97.38 285 ASP A O 1
ATOM 2100 N N . ASP A 1 286 ? 13.477 -0.931 21.984 1 97 286 ASP A N 1
ATOM 2101 C CA . ASP A 1 286 ? 14.461 -2.004 22.078 1 97 286 ASP A CA 1
ATOM 2102 C C . ASP A 1 286 ? 15.766 -1.622 21.375 1 97 286 ASP A C 1
ATOM 2104 O O . ASP A 1 286 ? 16.859 -1.92 21.875 1 97 286 ASP A O 1
ATOM 2108 N N . LEU A 1 287 ? 15.641 -0.997 20.234 1 97.69 287 LEU A N 1
ATOM 2109 C CA . LEU A 1 287 ? 16.812 -0.696 19.406 1 97.69 287 LEU A CA 1
ATOM 2110 C C . LEU A 1 287 ? 17.578 0.501 19.953 1 97.69 287 LEU A C 1
ATOM 2112 O O . LEU A 1 287 ? 18.781 0.605 19.766 1 97.69 287 LEU A O 1
ATOM 2116 N N . THR A 1 288 ? 16.859 1.437 20.594 1 97.19 288 THR A N 1
ATOM 2117 C CA . THR A 1 288 ? 17.5 2.68 21.016 1 97.19 288 THR A CA 1
ATOM 2118 C C . THR A 1 288 ? 17.875 2.625 22.5 1 97.19 288 THR A C 1
ATOM 2120 O O . THR A 1 288 ? 18.641 3.463 22.969 1 97.19 288 THR A O 1
ATOM 2123 N N . TYR A 1 289 ? 17.328 1.67 23.266 1 95 289 TYR A N 1
ATOM 2124 C CA . TYR A 1 289 ? 17.547 1.507 24.688 1 95 289 TYR A CA 1
ATOM 2125 C C . TYR A 1 289 ? 17.188 2.779 25.453 1 95 289 TYR A C 1
ATOM 2127 O O . TYR A 1 289 ? 17.906 3.189 26.359 1 95 289 TYR A O 1
ATOM 2135 N N . THR A 1 290 ? 16.141 3.457 24.984 1 92.75 290 THR A N 1
ATOM 2136 C CA . THR A 1 290 ? 15.641 4.652 25.656 1 92.75 290 THR A CA 1
ATOM 2137 C C . THR A 1 290 ? 14.25 4.398 26.234 1 92.75 290 THR A C 1
ATOM 2139 O O . THR A 1 290 ? 13.57 3.447 25.844 1 92.75 290 THR A O 1
ATOM 2142 N N . SER A 1 291 ? 13.938 5.238 27.219 1 92.69 291 SER A N 1
ATOM 2143 C CA . SER A 1 291 ? 12.617 5.145 27.844 1 92.69 291 SER A CA 1
ATOM 2144 C C . SER A 1 291 ? 11.953 6.516 27.938 1 92.69 291 SER A C 1
ATOM 2146 O O . SER A 1 291 ? 12.57 7.477 28.406 1 92.69 291 SER A O 1
ATOM 2148 N N . SER A 1 292 ? 10.773 6.562 27.516 1 96 292 SER A N 1
ATOM 2149 C CA . SER A 1 292 ? 10.016 7.809 27.562 1 96 292 SER A CA 1
ATOM 2150 C C . SER A 1 292 ? 9.648 8.18 29 1 96 292 SER A C 1
ATOM 2152 O O . SER A 1 292 ? 9.461 7.305 29.844 1 96 292 SER A O 1
ATOM 2154 N N . ILE A 1 293 ? 9.578 9.43 29.297 1 96.88 293 ILE A N 1
ATOM 2155 C CA . ILE A 1 293 ? 9.211 9.906 30.625 1 96.88 293 ILE A CA 1
ATOM 2156 C C . ILE A 1 293 ? 7.805 10.5 30.594 1 96.88 293 ILE A C 1
ATOM 2158 O O . ILE A 1 293 ? 7.355 11.102 31.578 1 96.88 293 ILE A O 1
ATOM 2162 N N . GLY A 1 294 ? 7.145 10.516 29.484 1 96.56 294 GLY A N 1
ATOM 2163 C CA . GLY A 1 294 ? 5.793 11.031 29.359 1 96.56 294 GLY A CA 1
ATOM 2164 C C . GLY A 1 294 ? 5.477 11.531 27.969 1 96.56 294 GLY A C 1
ATOM 2165 O O . GLY A 1 294 ? 6.168 11.188 27 1 96.56 294 GLY A O 1
ATOM 2166 N N . ARG A 1 295 ? 4.328 12.344 27.859 1 96.62 295 ARG A N 1
ATOM 2167 C CA . ARG A 1 295 ? 3.875 12.906 26.594 1 96.62 295 ARG A CA 1
ATOM 2168 C C . ARG A 1 295 ? 3.775 14.43 26.672 1 96.62 295 ARG A C 1
ATOM 2170 O O . ARG A 1 295 ? 3.459 14.977 27.719 1 96.62 295 ARG A O 1
ATOM 2177 N N . SER A 1 296 ? 4.016 14.992 25.625 1 95.75 296 SER A N 1
ATOM 2178 C CA . SER A 1 296 ? 3.912 16.453 25.547 1 95.75 296 SER A CA 1
ATOM 2179 C C . SER A 1 296 ? 2.461 16.906 25.656 1 95.75 296 SER A C 1
ATOM 2181 O O . SER A 1 296 ? 1.56 16.266 25.109 1 95.75 296 SER A O 1
ATOM 2183 N N . ARG A 1 297 ? 2.207 17.969 26.281 1 92.31 297 ARG A N 1
ATOM 2184 C CA . ARG A 1 297 ? 0.928 18.672 26.312 1 92.31 297 ARG A CA 1
ATOM 2185 C C . ARG A 1 297 ? 1.04 20.031 25.641 1 92.31 297 ARG A C 1
ATOM 2187 O O . ARG A 1 297 ? 0.156 20.875 25.797 1 92.31 297 ARG A O 1
ATOM 2194 N N . GLY A 1 298 ? 2.16 20.203 24.922 1 92.19 298 GLY A N 1
ATOM 2195 C CA . GLY A 1 298 ? 2.426 21.469 24.266 1 92.19 298 GLY A CA 1
ATOM 2196 C C . GLY A 1 298 ? 1.944 21.5 22.828 1 92.19 298 GLY A C 1
ATOM 2197 O O . GLY A 1 298 ? 0.868 20.984 22.516 1 92.19 298 GLY A O 1
ATOM 2198 N N . LEU A 1 299 ? 2.719 22.188 21.984 1 89.94 299 LEU A N 1
ATOM 2199 C CA . LEU A 1 299 ? 2.322 22.469 20.609 1 89.94 299 LEU A CA 1
ATOM 2200 C C . LEU A 1 299 ? 2.256 21.188 19.781 1 89.94 299 LEU A C 1
ATOM 2202 O O . LEU A 1 299 ? 1.467 21.094 18.844 1 89.94 299 LEU A O 1
ATOM 2206 N N . ASN A 1 300 ? 3.125 20.281 20.062 1 91.5 300 ASN A N 1
ATOM 2207 C CA . ASN A 1 300 ? 3.092 18.969 19.438 1 91.5 300 ASN A CA 1
ATOM 2208 C C . ASN A 1 300 ? 2.451 17.922 20.359 1 91.5 300 ASN A C 1
ATOM 2210 O O . ASN A 1 300 ? 3.127 17.016 20.844 1 91.5 300 ASN A O 1
ATOM 2214 N N . LEU A 1 301 ? 1.201 18.047 20.438 1 91.19 301 LEU A N 1
ATOM 2215 C CA . LEU A 1 301 ? 0.428 17.297 21.422 1 91.19 301 LEU A CA 1
ATOM 2216 C C . LEU A 1 301 ? 0.684 15.797 21.297 1 91.19 301 LEU A C 1
ATOM 2218 O O . LEU A 1 301 ? 0.657 15.258 20.188 1 91.19 301 LEU A O 1
ATOM 2222 N N . ASP A 1 302 ? 1.021 15.156 22.391 1 94.38 302 ASP A N 1
ATOM 2223 C CA . ASP A 1 302 ? 1.122 13.711 22.578 1 94.38 302 ASP A CA 1
ATOM 2224 C C . ASP A 1 302 ? 2.449 13.18 22.047 1 94.38 302 ASP A C 1
ATOM 2226 O O . ASP A 1 302 ? 2.664 11.969 22 1 94.38 302 ASP A O 1
ATOM 2230 N N . GLY A 1 303 ? 3.379 14.062 21.594 1 96.69 303 GLY A N 1
ATOM 2231 C CA . GLY A 1 303 ? 4.73 13.609 21.312 1 96.69 303 GLY A CA 1
ATOM 2232 C C . GLY A 1 303 ? 5.398 12.945 22.5 1 96.69 303 GLY A C 1
ATOM 2233 O O . GLY A 1 303 ? 5.07 13.242 23.656 1 96.69 303 GLY A O 1
ATOM 2234 N N . MET A 1 304 ? 6.352 12.094 22.234 1 98.44 304 MET A N 1
ATOM 2235 C CA . MET A 1 304 ? 6.992 11.344 23.312 1 98.44 304 MET A CA 1
ATOM 2236 C C . MET A 1 304 ? 8.125 12.141 23.922 1 98.44 304 MET A C 1
ATOM 2238 O O . MET A 1 304 ? 9.016 12.625 23.219 1 98.44 304 MET A O 1
ATOM 2242 N N . LEU A 1 305 ? 8.133 12.211 25.281 1 98.44 305 LEU A N 1
ATOM 2243 C CA . LEU A 1 305 ? 9.133 13.008 25.984 1 98.44 305 LEU A CA 1
ATOM 2244 C C . LEU A 1 305 ? 10.234 12.125 26.562 1 98.44 305 LEU A C 1
ATOM 2246 O O . LEU A 1 305 ? 9.953 11.023 27.047 1 98.44 305 LEU A O 1
ATOM 2250 N N . TYR A 1 306 ? 11.406 12.617 26.5 1 98.25 306 TYR A N 1
ATOM 2251 C CA . TYR A 1 306 ? 12.617 12.008 27.031 1 98.25 306 TYR A CA 1
ATOM 2252 C C . TYR A 1 306 ? 13.461 13.031 27.781 1 98.25 306 TYR A C 1
ATOM 2254 O O . TYR A 1 306 ? 13.352 14.234 27.531 1 98.25 306 TYR A O 1
ATOM 2262 N N . PRO A 1 307 ? 14.336 12.5 28.75 1 97 307 PRO A N 1
ATOM 2263 C CA . PRO A 1 307 ? 15.383 13.422 29.203 1 97 307 PRO A CA 1
ATOM 2264 C C . PRO A 1 307 ? 16.266 13.914 28.047 1 97 307 PRO A C 1
ATOM 2266 O O . PRO A 1 307 ? 16.656 13.125 27.188 1 97 307 PRO A O 1
ATOM 2269 N N . ALA A 1 308 ? 16.484 15.203 28.125 1 95.12 308 ALA A N 1
ATOM 2270 C CA . ALA A 1 308 ? 17.219 15.812 27.016 1 95.12 308 ALA A CA 1
ATOM 2271 C C . ALA A 1 308 ? 18.578 15.148 26.828 1 95.12 308 ALA A C 1
ATOM 2273 O O . ALA A 1 308 ? 19.094 15.094 25.703 1 95.12 308 ALA A O 1
ATOM 2274 N N . ASP A 1 309 ? 19.141 14.609 27.875 1 94.38 309 ASP A N 1
ATOM 2275 C CA . ASP A 1 309 ? 20.484 14.031 27.797 1 94.38 309 ASP A CA 1
ATOM 2276 C C . ASP A 1 309 ? 20.422 12.539 27.484 1 94.38 309 ASP A C 1
ATOM 2278 O O . ASP A 1 309 ? 21.453 11.875 27.375 1 94.38 309 ASP A O 1
ATOM 2282 N N . ASP A 1 310 ? 19.25 11.969 27.344 1 95.69 310 ASP A N 1
ATOM 2283 C CA . ASP A 1 310 ? 19.062 10.547 27.062 1 95.69 310 ASP A CA 1
ATOM 2284 C C . ASP A 1 310 ? 17.953 10.328 26.031 1 95.69 310 ASP A C 1
ATOM 2286 O O . ASP A 1 310 ? 16.922 9.734 26.344 1 95.69 310 ASP A O 1
ATOM 2290 N N . VAL A 1 311 ? 18.141 10.75 24.859 1 97.31 311 VAL A N 1
ATOM 2291 C CA . VAL A 1 311 ? 17.156 10.641 23.781 1 97.31 311 VAL A CA 1
ATOM 2292 C C . VAL A 1 311 ? 17.844 10.195 22.5 1 97.31 311 VAL A C 1
ATOM 2294 O O . VAL A 1 311 ? 19.062 10.336 22.359 1 97.31 311 VAL A O 1
ATOM 2297 N N . TYR A 1 312 ? 17.141 9.523 21.672 1 98.12 312 TYR A N 1
ATOM 2298 C CA . TYR A 1 312 ? 17.609 9.047 20.375 1 98.12 312 TYR A CA 1
ATOM 2299 C C . TYR A 1 312 ? 18.266 10.164 19.578 1 98.12 312 TYR A C 1
ATOM 2301 O O . TYR A 1 312 ? 17.734 11.273 19.484 1 98.12 312 TYR A O 1
ATOM 2309 N N . GLN A 1 313 ? 19.422 9.859 18.906 1 97.25 313 GLN A N 1
ATOM 2310 C CA . GLN A 1 313 ? 20.219 10.898 18.266 1 97.25 313 GLN A CA 1
ATOM 2311 C C . GLN A 1 313 ? 20.234 10.734 16.75 1 97.25 313 GLN A C 1
ATOM 2313 O O . GLN A 1 313 ? 20.828 11.555 16.031 1 97.25 313 GLN A O 1
ATOM 2318 N N . GLY A 1 314 ? 19.688 9.703 16.219 1 98.5 314 GLY A N 1
ATOM 2319 C CA . GLY A 1 314 ? 19.75 9.438 14.789 1 98.5 314 GLY A CA 1
ATOM 2320 C C . GLY A 1 314 ? 18.578 10.016 14.023 1 98.5 314 GLY A C 1
ATOM 2321 O O . GLY A 1 314 ? 17.703 10.656 14.609 1 98.5 314 GLY A O 1
ATOM 2322 N N . ASP A 1 315 ? 18.625 9.914 12.688 1 98.75 315 ASP A N 1
ATOM 2323 C CA . ASP A 1 315 ? 17.547 10.305 11.789 1 98.75 315 ASP A CA 1
ATOM 2324 C C . ASP A 1 315 ? 16.531 9.188 11.641 1 98.75 315 ASP A C 1
ATOM 2326 O O . ASP A 1 315 ? 16.688 8.109 12.227 1 98.75 315 ASP A O 1
ATOM 2330 N N . LEU A 1 316 ? 15.453 9.461 10.977 1 98.88 316 LEU A N 1
ATOM 2331 C CA . LEU A 1 316 ? 14.43 8.477 10.617 1 98.88 316 LEU A CA 1
ATOM 2332 C C . LEU A 1 316 ? 14.125 8.531 9.125 1 98.88 316 LEU A C 1
ATOM 2334 O O . LEU A 1 316 ? 13.812 9.594 8.586 1 98.88 316 LEU A O 1
ATOM 2338 N N . THR A 1 317 ? 14.289 7.43 8.445 1 98.88 317 THR A N 1
ATOM 2339 C CA . THR A 1 317 ? 13.875 7.34 7.047 1 98.88 317 THR A CA 1
ATOM 2340 C C . THR A 1 317 ? 12.523 6.648 6.926 1 98.88 317 THR A C 1
ATOM 2342 O O . THR A 1 317 ? 12.336 5.543 7.445 1 98.88 317 THR A O 1
ATOM 2345 N N . ILE A 1 318 ? 11.586 7.301 6.316 1 98.81 318 ILE A N 1
ATOM 2346 C CA . ILE A 1 318 ? 10.25 6.77 6.051 1 98.81 318 ILE A CA 1
ATOM 2347 C C . ILE A 1 318 ? 10.125 6.418 4.57 1 98.81 318 ILE A C 1
ATOM 2349 O O . ILE A 1 318 ? 10.336 7.27 3.701 1 98.81 318 ILE A O 1
ATOM 2353 N N . THR A 1 319 ? 9.805 5.191 4.25 1 97.88 319 THR A N 1
ATOM 2354 C CA . THR A 1 319 ? 9.594 4.758 2.875 1 97.88 319 THR A CA 1
ATOM 2355 C C . THR A 1 319 ? 8.141 4.32 2.668 1 97.88 319 THR A C 1
ATOM 2357 O O . THR A 1 319 ? 7.59 3.578 3.482 1 97.88 319 THR A O 1
ATOM 2360 N N . LEU A 1 320 ? 7.547 4.832 1.623 1 97 320 LEU A N 1
ATOM 2361 C CA . LEU A 1 320 ? 6.195 4.43 1.24 1 97 320 LEU A CA 1
ATOM 2362 C C . LEU A 1 320 ? 6.234 3.33 0.185 1 97 320 LEU A C 1
ATOM 2364 O O . LEU A 1 320 ? 7.203 3.225 -0.573 1 97 320 LEU A O 1
ATOM 2368 N N . SER A 1 321 ? 5.141 2.57 0.133 1 92.06 321 SER A N 1
ATOM 2369 C CA . SER A 1 321 ? 5.047 1.481 -0.833 1 92.06 321 SER A CA 1
ATOM 2370 C C . SER A 1 321 ? 5.043 2.012 -2.264 1 92.06 321 SER A C 1
ATOM 2372 O O . SER A 1 321 ? 5.383 1.284 -3.201 1 92.06 321 SER A O 1
ATOM 2374 N N . SER A 1 322 ? 4.707 3.277 -2.434 1 88.81 322 SER A N 1
ATOM 2375 C CA . SER A 1 322 ? 4.707 3.908 -3.75 1 88.81 322 SER A CA 1
ATOM 2376 C C . SER A 1 322 ? 6.125 4.082 -4.277 1 88.81 322 SER A C 1
ATOM 2378 O O . SER A 1 322 ? 6.328 4.277 -5.48 1 88.81 322 SER A O 1
ATOM 2380 N N . GLY A 1 323 ? 7.09 4.152 -3.395 1 90.19 323 GLY A N 1
ATOM 2381 C CA . GLY A 1 323 ? 8.477 4.316 -3.793 1 90.19 323 GLY A CA 1
ATOM 2382 C C . GLY A 1 323 ? 9.141 5.531 -3.17 1 90.19 323 GLY A C 1
ATOM 2383 O O . GLY A 1 323 ? 10.367 5.629 -3.141 1 90.19 323 GLY A O 1
ATOM 2384 N N . LEU A 1 324 ? 8.359 6.43 -2.648 1 96.44 324 LEU A N 1
ATOM 2385 C CA . LEU A 1 324 ? 8.93 7.613 -2.014 1 96.44 324 LEU A CA 1
ATOM 2386 C C . LEU A 1 324 ? 9.711 7.238 -0.759 1 96.44 324 LEU A C 1
ATOM 2388 O O . LEU A 1 324 ? 9.227 6.453 0.063 1 96.44 324 LEU A O 1
ATOM 2392 N N . SER A 1 325 ? 10.852 7.723 -0.596 1 97.5 325 SER A N 1
ATOM 2393 C CA . SER A 1 325 ? 11.688 7.578 0.596 1 97.5 325 SER A CA 1
ATOM 2394 C C . SER A 1 325 ? 12.234 8.922 1.051 1 97.5 325 SER A C 1
ATOM 2396 O O . SER A 1 325 ? 12.953 9.594 0.304 1 97.5 325 SER A O 1
ATOM 2398 N N . VAL A 1 326 ? 11.883 9.328 2.273 1 98.62 326 VAL A N 1
ATOM 2399 C CA . VAL A 1 326 ? 12.328 10.625 2.76 1 98.62 326 VAL A CA 1
ATOM 2400 C C . VAL A 1 326 ? 13.031 10.461 4.105 1 98.62 326 VAL A C 1
ATOM 2402 O O . VAL A 1 326 ? 12.633 9.633 4.926 1 98.62 326 VAL A O 1
ATOM 2405 N N . ARG A 1 327 ? 14.031 11.258 4.312 1 98.31 327 ARG A N 1
ATOM 2406 C CA . ARG A 1 327 ? 14.789 11.266 5.559 1 98.31 327 ARG A CA 1
ATOM 2407 C C . ARG A 1 327 ? 14.391 12.453 6.43 1 98.31 327 ARG A C 1
ATOM 2409 O O . ARG A 1 327 ? 14.398 13.602 5.969 1 98.31 327 ARG A O 1
ATOM 2416 N N . VAL A 1 328 ? 13.977 12.195 7.613 1 98.81 328 VAL A N 1
ATOM 2417 C CA . VAL A 1 328 ? 13.719 13.211 8.625 1 98.81 328 VAL A CA 1
ATOM 2418 C C . VAL A 1 328 ? 14.953 13.406 9.492 1 98.81 328 VAL A C 1
ATOM 2420 O O . VAL A 1 328 ? 15.281 12.547 10.312 1 98.81 328 VAL A O 1
ATOM 2423 N N . PRO A 1 329 ? 15.609 14.484 9.352 1 98.44 329 PRO A N 1
ATOM 2424 C CA . PRO A 1 329 ? 16.797 14.703 10.188 1 98.44 329 PRO A CA 1
ATOM 2425 C C . PRO A 1 329 ? 16.469 14.75 11.68 1 98.44 329 PRO A C 1
ATOM 2427 O O . PRO A 1 329 ? 15.367 15.156 12.062 1 98.44 329 PRO A O 1
ATOM 2430 N N . ASN A 1 330 ? 17.438 14.391 12.453 1 98.5 330 ASN A N 1
ATOM 2431 C CA . ASN A 1 330 ? 17.25 14.391 13.898 1 98.5 330 ASN A CA 1
ATOM 2432 C C . ASN A 1 330 ? 16.766 15.742 14.406 1 98.5 330 ASN A C 1
ATOM 2434 O O . ASN A 1 330 ? 15.93 15.812 15.312 1 98.5 330 ASN A O 1
ATOM 2438 N N . SER A 1 331 ? 17.219 16.828 13.844 1 98 331 SER A N 1
ATOM 2439 C CA . SER A 1 331 ? 16.875 18.172 14.273 1 98 331 SER A CA 1
ATOM 2440 C C . SER A 1 331 ? 15.383 18.453 14.086 1 98 331 SER A C 1
ATOM 2442 O O . SER A 1 331 ? 14.82 19.344 14.711 1 98 331 SER A O 1
ATOM 2444 N N . GLN A 1 332 ? 14.758 17.719 13.156 1 98.31 332 GLN A N 1
ATOM 2445 C CA . GLN A 1 332 ? 13.32 17.859 12.93 1 98.31 332 GLN A CA 1
ATOM 2446 C C . GLN A 1 332 ? 12.539 16.797 13.688 1 98.31 332 GLN A C 1
ATOM 2448 O O . GLN A 1 332 ? 11.344 16.953 13.945 1 98.31 332 GLN A O 1
ATOM 2453 N N . LEU A 1 333 ? 13.211 15.672 13.969 1 98.69 333 LEU A N 1
ATOM 2454 C CA . LEU A 1 333 ? 12.602 14.531 14.641 1 98.69 333 LEU A CA 1
ATOM 2455 C C . LEU A 1 333 ? 12.547 14.75 16.156 1 98.69 333 LEU A C 1
ATOM 2457 O O . LEU A 1 333 ? 11.555 14.422 16.797 1 98.69 333 LEU A O 1
ATOM 2461 N N . VAL A 1 334 ? 13.594 15.258 16.719 1 98.12 334 VAL A N 1
ATOM 2462 C CA . VAL A 1 334 ? 13.758 15.484 18.156 1 98.12 334 VAL A CA 1
ATOM 2463 C C . VAL A 1 334 ? 13.914 16.969 18.422 1 98.12 334 VAL A C 1
ATOM 2465 O O . VAL A 1 334 ? 14.867 17.609 17.969 1 98.12 334 VAL A O 1
ATOM 2468 N N . THR A 1 335 ? 12.984 17.469 19.188 1 97.44 335 THR A N 1
ATOM 2469 C CA . THR A 1 335 ? 12.992 18.891 19.516 1 97.44 335 THR A CA 1
ATOM 2470 C C . THR A 1 335 ? 12.75 19.109 21 1 97.44 335 THR A C 1
ATOM 2472 O O . THR A 1 335 ? 12.359 18.172 21.719 1 97.44 335 THR A O 1
ATOM 2475 N N . PRO A 1 336 ? 13.055 20.312 21.469 1 96.94 336 PRO A N 1
ATOM 2476 C CA . PRO A 1 336 ? 12.547 20.609 22.812 1 96.94 336 PRO A CA 1
ATOM 2477 C C . PRO A 1 336 ? 11.016 20.547 22.891 1 96.94 336 PRO A C 1
ATOM 2479 O O . PRO A 1 336 ? 10.344 20.594 21.859 1 96.94 336 PRO A O 1
ATOM 2482 N N . ASP A 1 337 ? 10.539 20.391 24.062 1 96.5 337 ASP A N 1
ATOM 2483 C CA . ASP A 1 337 ? 9.094 20.453 24.266 1 96.5 337 ASP A CA 1
ATOM 2484 C C . ASP A 1 337 ? 8.602 21.906 24.234 1 96.5 337 ASP A C 1
ATOM 2486 O O . ASP A 1 337 ? 8.828 22.656 25.172 1 96.5 337 ASP A O 1
ATOM 2490 N N . PHE A 1 338 ? 7.941 22.266 23.172 1 94.75 338 PHE A N 1
ATOM 2491 C CA . PHE A 1 338 ? 7.402 23.625 23.016 1 94.75 338 PHE A CA 1
ATOM 2492 C C . PHE A 1 338 ? 5.988 23.703 23.578 1 94.75 338 PHE A C 1
ATOM 2494 O O . PHE A 1 338 ? 5.176 22.812 23.375 1 94.75 338 PHE A O 1
ATOM 2501 N N . SER A 1 339 ? 5.73 24.781 24.25 1 93.44 339 SER A N 1
ATOM 2502 C CA . SER A 1 339 ? 4.395 25 24.797 1 93.44 339 SER A CA 1
ATOM 2503 C C . SER A 1 339 ? 3.996 26.469 24.688 1 93.44 339 SER A C 1
ATOM 2505 O O . SER A 1 339 ? 4.859 27.344 24.594 1 93.44 339 SER A O 1
ATOM 2507 N N . LEU A 1 340 ? 2.758 26.672 24.609 1 92.94 340 LEU A N 1
ATOM 2508 C CA . LEU A 1 340 ? 2.195 28.016 24.672 1 92.94 340 LEU A CA 1
ATOM 2509 C C . LEU A 1 340 ? 1.943 28.438 26.109 1 92.94 340 LEU A C 1
ATOM 2511 O O . LEU A 1 340 ? 1.234 27.75 26.844 1 92.94 340 LEU A O 1
ATOM 2515 N N . ALA A 1 341 ? 2.496 29.562 26.516 1 93.25 341 ALA A N 1
ATOM 2516 C CA . ALA A 1 341 ? 2.346 30.078 27.891 1 93.25 341 ALA A CA 1
ATOM 2517 C C . ALA A 1 341 ? 1.091 30.938 28.016 1 93.25 341 ALA A C 1
ATOM 2519 O O . ALA A 1 341 ? 0.477 31.297 27.016 1 93.25 341 ALA A O 1
ATOM 2520 N N . ASN A 1 342 ? 0.761 31.25 29.25 1 92.19 342 ASN A N 1
ATOM 2521 C CA . ASN A 1 342 ? -0.444 32.031 29.547 1 92.19 342 ASN A CA 1
ATOM 2522 C C . ASN A 1 342 ? -0.369 33.438 28.953 1 92.19 342 ASN A C 1
ATOM 2524 O O . ASN A 1 342 ? -1.396 34.031 28.625 1 92.19 342 ASN A O 1
ATOM 2528 N N . ASP A 1 343 ? 0.828 33.938 28.828 1 94.5 343 ASP A N 1
ATOM 2529 C CA . ASP A 1 343 ? 0.978 35.281 28.297 1 94.5 343 ASP A CA 1
ATOM 2530 C C . ASP A 1 343 ? 1.011 35.281 26.766 1 94.5 343 ASP A C 1
ATOM 2532 O O . ASP A 1 343 ? 1.256 36.312 26.141 1 94.5 343 ASP A O 1
ATOM 2536 N N . GLY A 1 344 ? 0.886 34.094 26.203 1 92.94 344 GLY A N 1
ATOM 2537 C CA . GLY A 1 344 ? 0.791 34 24.766 1 92.94 344 GLY A CA 1
ATOM 2538 C C . GLY A 1 344 ? 2.131 33.75 24.094 1 92.94 344 GLY A C 1
ATOM 2539 O O . GLY A 1 344 ? 2.209 33.656 22.859 1 92.94 344 GLY A O 1
ATOM 2540 N N . THR A 1 345 ? 3.141 33.625 24.891 1 94.31 345 THR A N 1
ATOM 2541 C CA . THR A 1 345 ? 4.457 33.375 24.312 1 94.31 345 THR A CA 1
ATOM 2542 C C . THR A 1 345 ? 4.719 31.875 24.203 1 94.31 345 THR A C 1
ATOM 2544 O O . THR A 1 345 ? 4.172 31.094 24.984 1 94.31 345 THR A O 1
ATOM 2547 N N . ILE A 1 346 ? 5.512 31.484 23.234 1 92.81 346 ILE A N 1
ATOM 2548 C CA . ILE A 1 346 ? 5.926 30.094 23.078 1 92.81 346 ILE A CA 1
ATOM 2549 C C . ILE A 1 346 ? 7.215 29.844 23.859 1 92.81 346 ILE A C 1
ATOM 2551 O O . ILE A 1 346 ? 8.188 30.578 23.703 1 92.81 346 ILE A O 1
ATOM 2555 N N . THR A 1 347 ? 7.227 28.859 24.656 1 93.94 347 THR A N 1
ATOM 2556 C CA . THR A 1 347 ? 8.383 28.516 25.484 1 93.94 347 THR A CA 1
ATOM 2557 C C . THR A 1 347 ? 8.898 27.109 25.141 1 93.94 347 THR A C 1
ATOM 2559 O O . THR A 1 347 ? 8.133 26.266 24.688 1 93.94 347 THR A O 1
ATOM 2562 N N . ALA A 1 348 ? 10.164 26.922 25.328 1 94.19 348 ALA A N 1
ATOM 2563 C CA . ALA A 1 348 ? 10.812 25.625 25.109 1 94.19 348 ALA A CA 1
ATOM 2564 C C . ALA A 1 348 ? 11.375 25.062 26.422 1 94.19 348 ALA A C 1
ATOM 2566 O O . ALA A 1 348 ? 12.078 25.766 27.141 1 94.19 348 ALA A O 1
ATOM 2567 N N . ASN A 1 349 ? 10.961 23.891 26.75 1 93.81 349 ASN A N 1
ATOM 2568 C CA . ASN A 1 349 ? 11.594 23.188 27.875 1 93.81 349 ASN A CA 1
ATOM 2569 C C . ASN A 1 349 ? 12.883 22.5 27.438 1 93.81 349 ASN A C 1
ATOM 2571 O O . ASN A 1 349 ? 12.828 21.438 26.797 1 93.81 349 ASN A O 1
ATOM 2575 N N . GLU A 1 350 ? 13.961 22.969 27.891 1 88.44 350 GLU A N 1
ATOM 2576 C CA . GLU A 1 350 ? 15.242 22.484 27.406 1 88.44 350 GLU A CA 1
ATOM 2577 C C . GLU A 1 350 ? 15.703 21.234 28.172 1 88.44 350 GLU A C 1
ATOM 2579 O O . GLU A 1 350 ? 16.625 20.531 27.734 1 88.44 350 GLU A O 1
ATOM 2584 N N . SER A 1 351 ? 15.102 20.938 29.234 1 93.38 351 SER A N 1
ATOM 2585 C CA . SER A 1 351 ? 15.484 19.766 30.016 1 93.38 351 SER A CA 1
ATOM 2586 C C . SER A 1 351 ? 14.836 18.5 29.484 1 93.38 351 SER A C 1
ATOM 2588 O O . SER A 1 351 ? 15.203 17.391 29.875 1 93.38 351 SER A O 1
ATOM 2590 N N . THR A 1 352 ? 13.867 18.734 28.641 1 95.69 352 THR A N 1
ATOM 2591 C CA . THR A 1 352 ? 13.156 17.609 28.047 1 95.69 352 THR A CA 1
ATOM 2592 C C . THR A 1 352 ? 13.25 17.641 26.531 1 95.69 352 THR A C 1
ATOM 2594 O O . THR A 1 352 ? 13.234 18.719 25.922 1 95.69 352 THR A O 1
ATOM 2597 N N . ALA A 1 353 ? 13.484 16.516 25.984 1 97.38 353 ALA A N 1
ATOM 2598 C CA . ALA A 1 353 ? 13.445 16.344 24.531 1 97.38 353 ALA A CA 1
ATOM 2599 C C . ALA A 1 353 ? 12.164 15.617 24.109 1 97.38 353 ALA A C 1
ATOM 2601 O O . ALA A 1 353 ? 11.703 14.711 24.797 1 97.38 353 ALA A O 1
ATOM 2602 N N . GLU A 1 354 ? 11.641 16.094 23.031 1 98.06 354 GLU A N 1
ATOM 2603 C CA . GLU A 1 354 ? 10.445 15.484 22.453 1 98.06 354 GLU A CA 1
ATOM 2604 C C . GLU A 1 354 ? 10.758 14.766 21.141 1 98.06 354 GLU A C 1
ATOM 2606 O O . GLU A 1 354 ? 11.273 15.375 20.203 1 98.06 354 GLU A O 1
ATOM 2611 N N . ILE A 1 355 ? 10.523 13.461 21.094 1 98.69 355 ILE A N 1
ATOM 2612 C CA . ILE A 1 355 ? 10.406 12.789 19.812 1 98.69 355 ILE A CA 1
ATOM 2613 C C . ILE A 1 355 ? 9 12.984 19.25 1 98.69 355 ILE A C 1
ATOM 2615 O O . ILE A 1 355 ? 8.016 12.578 19.875 1 98.69 355 ILE A O 1
ATOM 2619 N N . ARG A 1 356 ? 8.867 13.57 18.078 1 97.81 356 ARG A N 1
ATOM 2620 C CA . ARG A 1 356 ? 7.59 14.023 17.547 1 97.81 356 ARG A CA 1
ATOM 2621 C C . ARG A 1 356 ? 6.816 12.859 16.922 1 97.81 356 ARG A C 1
ATOM 2623 O O . ARG A 1 356 ? 6.434 12.922 15.75 1 97.81 356 ARG A O 1
ATOM 2630 N N . VAL A 1 357 ? 6.59 11.852 17.719 1 98.69 357 VAL A N 1
ATOM 2631 C CA . VAL A 1 357 ? 5.797 10.672 17.391 1 98.69 357 VAL A CA 1
ATOM 2632 C C . VAL A 1 357 ? 4.742 10.445 18.469 1 98.69 357 VAL A C 1
ATOM 2634 O O . VAL A 1 357 ? 5.062 10.422 19.656 1 98.69 357 VAL A O 1
ATOM 2637 N N . ASN A 1 358 ? 3.523 10.406 18.078 1 98 358 ASN A N 1
ATOM 2638 C CA . ASN A 1 358 ? 2.426 10 18.953 1 98 358 ASN A CA 1
ATOM 2639 C C . ASN A 1 358 ? 2.236 8.492 18.938 1 98 358 ASN A C 1
ATOM 2641 O O . ASN A 1 358 ? 1.749 7.926 17.969 1 98 358 ASN A O 1
ATOM 2645 N N . VAL A 1 359 ? 2.588 7.859 20 1 98.25 359 VAL A N 1
ATOM 2646 C CA . VAL A 1 359 ? 2.52 6.402 20.047 1 98.25 359 VAL A CA 1
ATOM 2647 C C . VAL A 1 359 ? 1.083 5.961 20.312 1 98.25 359 VAL A C 1
ATOM 2649 O O . VAL A 1 359 ? 0.45 6.422 21.266 1 98.25 359 VAL A O 1
ATOM 2652 N N . LEU A 1 360 ? 0.57 5.137 19.484 1 98 360 LEU A N 1
ATOM 2653 C CA . LEU A 1 360 ? -0.77 4.574 19.609 1 98 360 LEU A CA 1
ATOM 2654 C C . LEU A 1 360 ? -0.766 3.371 20.547 1 98 360 LEU A C 1
ATOM 2656 O O . LEU A 1 360 ? -0.191 2.328 20.219 1 98 360 LEU A O 1
ATOM 2660 N N . GLN A 1 361 ? -1.423 3.51 21.656 1 95 361 GLN A N 1
ATOM 2661 C CA . GLN A 1 361 ? -1.455 2.5 22.703 1 95 361 GLN A CA 1
ATOM 2662 C C . GLN A 1 361 ? -2.762 2.566 23.484 1 95 361 GLN A C 1
ATOM 2664 O O . GLN A 1 361 ? -3.535 3.514 23.328 1 95 361 GLN A O 1
ATOM 2669 N N . ASP A 1 362 ? -3.043 1.544 24.172 1 92.94 362 ASP A N 1
ATOM 2670 C CA . ASP A 1 362 ? -4.211 1.482 25.047 1 92.94 362 ASP A CA 1
ATOM 2671 C C . ASP A 1 362 ? -5.484 1.859 24.281 1 92.94 362 ASP A C 1
ATOM 2673 O O . ASP A 1 362 ? -5.766 1.304 23.219 1 92.94 362 ASP A O 1
ATOM 2677 N N . GLY A 1 363 ? -6.16 2.898 24.734 1 92.69 363 GLY A N 1
ATOM 2678 C CA . GLY A 1 363 ? -7.453 3.26 24.188 1 92.69 363 GLY A CA 1
ATOM 2679 C C . GLY A 1 363 ? -7.391 3.625 22.703 1 92.69 363 GLY A C 1
ATOM 2680 O O . GLY A 1 363 ? -8.391 3.521 22 1 92.69 363 GLY A O 1
ATOM 2681 N N . ASN A 1 364 ? -6.246 4.027 22.203 1 94.44 364 ASN A N 1
ATOM 2682 C CA . ASN A 1 364 ? -6.129 4.406 20.797 1 94.44 364 ASN A CA 1
ATOM 2683 C C . ASN A 1 364 ? -5.191 3.471 20.047 1 94.44 364 ASN A C 1
ATOM 2685 O O . ASN A 1 364 ? -4.688 3.82 18.969 1 94.44 364 ASN A O 1
ATOM 2689 N N . ALA A 1 365 ? -4.914 2.252 20.562 1 96.19 365 ALA A N 1
ATOM 2690 C CA . ALA A 1 365 ? -3.967 1.294 20 1 96.19 365 ALA A CA 1
ATOM 2691 C C . ALA A 1 365 ? -4.355 0.908 18.578 1 96.19 365 ALA A C 1
ATOM 2693 O O . ALA A 1 365 ? -3.498 0.534 17.766 1 96.19 365 ALA A O 1
ATOM 2694 N N . ASN A 1 366 ? -5.609 1.047 18.281 1 95.56 366 ASN A N 1
ATOM 2695 C CA . ASN A 1 366 ? -6.102 0.539 17 1 95.56 366 ASN A CA 1
ATOM 2696 C C . ASN A 1 366 ? -6.371 1.671 16.016 1 95.56 366 ASN A C 1
ATOM 2698 O O . ASN A 1 366 ? -6.871 1.434 14.914 1 95.56 366 ASN A O 1
ATOM 2702 N N . ASP A 1 367 ? -6.016 2.91 16.328 1 96.12 367 ASP A N 1
ATOM 2703 C CA . ASP A 1 367 ? -6.258 4.059 15.453 1 96.12 367 ASP A CA 1
ATOM 2704 C C . ASP A 1 367 ? -5.367 4.012 14.219 1 96.12 367 ASP A C 1
ATOM 2706 O O . ASP A 1 367 ? -4.309 3.375 14.234 1 96.12 367 ASP A O 1
ATOM 2710 N N . LEU A 1 368 ? -5.82 4.641 13.203 1 97.06 368 LEU A N 1
ATOM 2711 C CA . LEU A 1 368 ? -5.035 4.758 11.977 1 97.06 368 LEU A CA 1
ATOM 2712 C C . LEU A 1 368 ? -3.801 5.625 12.203 1 97.06 368 LEU A C 1
ATOM 2714 O O . LEU A 1 368 ? -3.875 6.656 12.875 1 97.06 368 LEU A O 1
ATOM 2718 N N . THR A 1 369 ? -2.73 5.223 11.688 1 98.5 369 THR A N 1
ATOM 2719 C CA . THR A 1 369 ? -1.519 6.031 11.703 1 98.5 369 THR A CA 1
ATOM 2720 C C . THR A 1 369 ? -1.711 7.316 10.898 1 98.5 369 THR A C 1
ATOM 2722 O O . THR A 1 369 ? -2.297 7.293 9.82 1 98.5 369 THR A O 1
ATOM 2725 N N . MET A 1 370 ? -1.26 8.406 11.477 1 97.94 370 MET A N 1
ATOM 2726 C CA . MET A 1 370 ? -1.303 9.703 10.812 1 97.94 370 MET A CA 1
ATOM 2727 C C . MET A 1 370 ? 0.101 10.172 10.438 1 97.94 370 MET A C 1
ATOM 2729 O O . MET A 1 370 ? 1.064 9.891 11.156 1 97.94 370 MET A O 1
ATOM 2733 N N . LEU A 1 371 ? 0.229 10.844 9.312 1 98.69 371 LEU A N 1
ATOM 2734 C CA . LEU A 1 371 ? 1.415 11.594 8.914 1 98.69 371 LEU A CA 1
ATOM 2735 C C . LEU A 1 371 ? 1.132 13.094 8.914 1 98.69 371 LEU A C 1
ATOM 2737 O O . LEU A 1 371 ? 0.217 13.555 8.227 1 98.69 371 LEU A O 1
ATOM 2741 N N . GLY A 1 372 ? 1.932 13.797 9.648 1 97.38 372 GLY A N 1
ATOM 2742 C CA . GLY A 1 372 ? 1.574 15.18 9.914 1 97.38 372 GLY A CA 1
ATOM 2743 C C . GLY A 1 372 ? 2.574 16.172 9.352 1 97.38 372 GLY A C 1
ATOM 2744 O O . GLY A 1 372 ? 3.182 15.922 8.305 1 97.38 372 GLY A O 1
ATOM 2745 N N . ARG A 1 373 ? 2.695 17.312 10.023 1 96.62 373 ARG A N 1
ATOM 2746 C CA . ARG A 1 373 ? 3.373 18.5 9.523 1 96.62 373 ARG A CA 1
ATOM 2747 C C . ARG A 1 373 ? 4.863 18.25 9.328 1 96.62 373 ARG A C 1
ATOM 2749 O O . ARG A 1 373 ? 5.414 18.547 8.266 1 96.62 373 ARG A O 1
ATOM 2756 N N . PRO A 1 374 ? 5.535 17.625 10.312 1 97.5 374 PRO A N 1
ATOM 2757 C CA . PRO A 1 374 ? 6.961 17.422 10.047 1 97.5 374 PRO A CA 1
ATOM 2758 C C . PRO A 1 374 ? 7.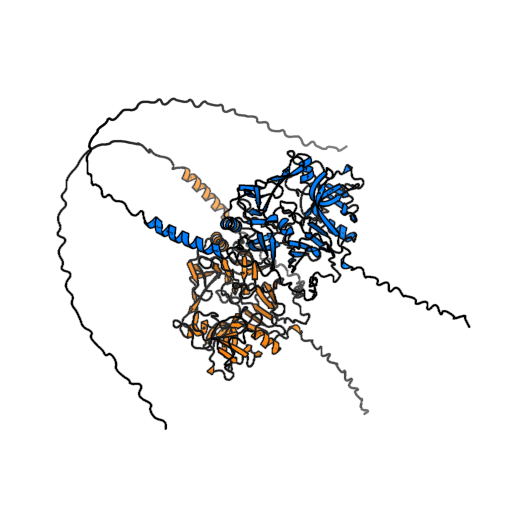219 16.469 8.883 1 97.5 374 PRO A C 1
ATOM 2760 O O . PRO A 1 374 ? 8.258 16.562 8.227 1 97.5 374 PRO A O 1
ATOM 2763 N N . PHE A 1 375 ? 6.34 15.5 8.688 1 98.81 375 PHE A N 1
ATOM 2764 C CA . PHE A 1 375 ? 6.453 14.672 7.492 1 98.81 375 PHE A CA 1
ATOM 2765 C C . PHE A 1 375 ? 6.422 15.531 6.23 1 98.81 375 PHE A C 1
ATOM 2767 O O . PHE A 1 375 ? 7.164 15.273 5.281 1 98.81 375 PHE A O 1
ATOM 2774 N N . LEU A 1 376 ? 5.574 16.578 6.242 1 98.75 376 LEU A N 1
ATOM 2775 C CA . LEU A 1 376 ? 5.406 17.453 5.09 1 98.75 376 LEU A CA 1
ATOM 2776 C C . LEU A 1 376 ? 6.535 18.469 5.016 1 98.75 376 LEU A C 1
ATOM 2778 O O . LEU A 1 376 ? 6.566 19.312 4.109 1 98.75 376 LEU A O 1
ATOM 2782 N N . SER A 1 377 ? 7.453 18.438 5.98 1 98.5 377 SER A N 1
ATOM 2783 C CA . SER A 1 377 ? 8.734 19.109 5.832 1 98.5 377 SER A CA 1
ATOM 2784 C C . SER A 1 377 ? 9.711 18.281 5.008 1 98.5 377 SER A C 1
ATOM 2786 O O . SER A 1 377 ? 10.562 18.828 4.309 1 98.5 377 SER A O 1
ATOM 2788 N N . ALA A 1 378 ? 9.539 17 5.172 1 98.75 378 ALA A N 1
ATOM 2789 C CA . ALA A 1 378 ? 10.43 16.078 4.477 1 98.75 378 ALA A CA 1
ATOM 2790 C C . ALA A 1 378 ? 9.867 15.695 3.107 1 98.75 378 ALA A C 1
ATOM 2792 O O . ALA A 1 378 ? 10.625 15.414 2.174 1 98.75 378 ALA A O 1
ATOM 2793 N N . ALA A 1 379 ? 8.594 15.648 3.004 1 98.88 379 ALA A N 1
ATOM 2794 C CA . ALA A 1 379 ? 7.895 15.359 1.753 1 98.88 379 ALA A CA 1
ATOM 2795 C C . ALA A 1 379 ? 7.059 16.547 1.303 1 98.88 379 ALA A C 1
ATOM 2797 O O . ALA A 1 379 ? 6.246 17.078 2.07 1 98.88 379 ALA A O 1
ATOM 2798 N N . TYR A 1 380 ? 7.254 16.922 0.058 1 98.81 380 TYR A N 1
ATOM 2799 C CA . TYR A 1 380 ? 6.441 17.969 -0.543 1 98.81 380 TYR A CA 1
ATOM 2800 C C . TYR A 1 380 ? 5.121 17.422 -1.061 1 98.81 380 TYR A C 1
ATOM 2802 O O . TYR A 1 380 ? 5.102 16.406 -1.767 1 98.81 380 TYR A O 1
ATOM 2810 N N . LEU A 1 381 ? 4.012 18.078 -0.741 1 98.81 381 LEU A N 1
ATOM 2811 C CA . LEU A 1 381 ? 2.678 17.594 -1.087 1 98.81 381 LEU A CA 1
ATOM 2812 C C . LEU A 1 381 ? 2.002 18.531 -2.084 1 98.81 381 LEU A C 1
ATOM 2814 O O . LEU A 1 381 ? 2.033 19.75 -1.916 1 98.81 381 LEU A O 1
ATOM 2818 N N . MET A 1 382 ? 1.384 17.953 -3.125 1 98.75 382 MET A N 1
ATOM 2819 C CA . MET A 1 382 ? 0.468 18.672 -3.998 1 98.75 382 MET A CA 1
ATOM 2820 C C . MET A 1 382 ? -0.856 17.938 -4.137 1 98.75 382 MET A C 1
ATOM 2822 O O . MET A 1 382 ? -0.873 16.734 -4.391 1 98.75 382 MET A O 1
ATOM 2826 N N . VAL A 1 383 ? -1.896 18.625 -3.957 1 98.25 383 VAL A N 1
ATOM 2827 C CA . VAL A 1 383 ? -3.238 18.078 -4.129 1 98.25 383 VAL A CA 1
ATOM 2828 C C . VAL A 1 383 ? -3.902 18.703 -5.348 1 98.25 383 VAL A C 1
ATOM 2830 O O . VAL A 1 383 ? -3.93 19.938 -5.48 1 98.25 383 VAL A O 1
ATOM 2833 N N . ASN A 1 384 ? -4.34 17.938 -6.25 1 97.44 384 ASN A N 1
ATOM 2834 C CA . ASN A 1 384 ? -5.062 18.359 -7.445 1 97.44 384 ASN A CA 1
ATOM 2835 C C . ASN A 1 384 ? -6.504 17.859 -7.438 1 97.44 384 ASN A C 1
ATOM 2837 O O . ASN A 1 384 ? -6.773 16.719 -7.816 1 97.44 384 ASN A O 1
ATOM 2841 N N . HIS A 1 385 ? -7.379 18.719 -7.098 1 94.88 385 HIS A N 1
ATOM 2842 C CA . HIS A 1 385 ? -8.773 18.297 -6.961 1 94.88 385 HIS A CA 1
ATOM 2843 C C . HIS A 1 385 ? -9.422 18.109 -8.328 1 94.88 385 HIS A C 1
ATOM 2845 O O . HIS A 1 385 ? -10.391 17.344 -8.453 1 94.88 385 HIS A O 1
ATOM 2851 N N . ASP A 1 386 ? -8.922 18.75 -9.312 1 94.88 386 ASP A N 1
ATOM 2852 C CA . ASP A 1 386 ? -9.469 18.578 -10.648 1 94.88 386 ASP A CA 1
ATOM 2853 C C . ASP A 1 386 ? -9.227 17.172 -11.164 1 94.88 386 ASP A C 1
ATOM 2855 O O . ASP A 1 386 ? -10.062 16.594 -11.875 1 94.88 386 ASP A O 1
ATOM 2859 N N . GLU A 1 387 ? -8.133 16.609 -10.805 1 94.06 387 GLU A N 1
ATOM 2860 C CA . GLU A 1 387 ? -7.781 15.25 -11.203 1 94.06 387 GLU A CA 1
ATOM 2861 C C . GLU A 1 387 ? -8.047 14.258 -10.07 1 94.06 387 GLU A C 1
ATOM 2863 O O . GLU A 1 387 ? -7.871 13.055 -10.25 1 94.06 387 GLU A O 1
ATOM 2868 N N . LYS A 1 388 ? -8.406 14.734 -8.938 1 93.75 388 LYS A N 1
ATOM 2869 C CA . LYS A 1 388 ? -8.68 13.93 -7.75 1 93.75 388 LYS A CA 1
ATOM 2870 C C . LYS A 1 388 ? -7.465 13.094 -7.367 1 93.75 388 LYS A C 1
ATOM 2872 O O . LYS A 1 388 ? -7.59 11.898 -7.094 1 93.75 388 LYS A O 1
ATOM 2877 N N . THR A 1 389 ? -6.293 13.742 -7.391 1 96 389 THR A N 1
ATOM 2878 C CA . THR A 1 389 ? -5.043 13.07 -7.062 1 96 389 THR A CA 1
ATOM 2879 C C . THR A 1 389 ? -4.211 13.914 -6.098 1 96 389 THR A C 1
ATOM 2881 O O . THR A 1 389 ? -4.473 15.102 -5.926 1 96 389 THR A O 1
ATOM 2884 N N . PHE A 1 390 ? -3.32 13.258 -5.484 1 97.62 390 PHE A N 1
ATOM 2885 C CA . PHE A 1 390 ? -2.26 13.945 -4.762 1 97.62 390 PHE A CA 1
ATOM 2886 C C . PHE A 1 390 ? -0.892 13.398 -5.148 1 97.62 390 PHE A C 1
ATOM 2888 O O . PHE A 1 390 ? -0.771 12.234 -5.535 1 97.62 390 PHE A O 1
ATOM 2895 N N . THR A 1 391 ? 0.102 14.281 -5.059 1 98.38 391 THR A N 1
ATOM 2896 C CA . THR A 1 391 ? 1.463 13.969 -5.48 1 98.38 391 THR A CA 1
ATOM 2897 C C . THR A 1 391 ? 2.463 14.32 -4.383 1 98.38 391 THR A C 1
ATOM 2899 O O . THR A 1 391 ? 2.336 15.352 -3.727 1 98.38 391 THR A O 1
ATOM 2902 N N . LEU A 1 392 ? 3.424 13.422 -4.184 1 98.69 392 LEU A N 1
ATOM 2903 C CA . LEU A 1 392 ? 4.492 13.633 -3.209 1 98.69 392 LEU A CA 1
ATOM 2904 C C . LEU A 1 392 ? 5.855 13.641 -3.891 1 98.69 392 LEU A C 1
ATOM 2906 O O . LEU A 1 392 ? 6.07 12.906 -4.859 1 98.69 392 LEU A O 1
ATOM 2910 N N . TRP A 1 393 ? 6.723 14.5 -3.389 1 98.62 393 TRP A N 1
ATOM 2911 C CA . TRP A 1 393 ? 8.141 14.539 -3.725 1 98.62 393 TRP A CA 1
ATOM 2912 C C . TRP A 1 393 ? 9 14.555 -2.465 1 98.62 393 TRP A C 1
ATOM 2914 O O . TRP A 1 393 ? 8.523 14.914 -1.386 1 98.62 393 TRP A O 1
ATOM 2924 N N . LYS A 1 394 ? 10.195 14.125 -2.686 1 98.38 394 LYS A N 1
ATOM 2925 C CA . LYS A 1 394 ? 11.195 14.516 -1.69 1 98.38 394 LYS A CA 1
ATOM 2926 C C . LYS A 1 394 ? 11.391 16.031 -1.664 1 98.38 394 LYS A C 1
ATOM 2928 O O . LYS A 1 394 ? 11.43 16.672 -2.713 1 98.38 394 LYS A O 1
ATOM 2933 N N . THR A 1 395 ? 11.484 16.547 -0.461 1 98.5 395 THR A N 1
ATOM 2934 C CA . THR A 1 395 ? 11.617 18 -0.346 1 98.5 395 THR A CA 1
ATOM 2935 C C . THR A 1 395 ? 13.062 18.438 -0.577 1 98.5 395 THR A C 1
ATOM 2937 O O . THR A 1 395 ? 13.992 17.766 -0.132 1 98.5 395 THR A O 1
ATOM 2940 N N . ASN A 1 396 ? 13.219 19.5 -1.289 1 98.19 396 ASN A N 1
ATOM 2941 C CA . ASN A 1 396 ? 14.438 20.297 -1.312 1 98.19 396 ASN A CA 1
ATOM 2942 C C . ASN A 1 396 ? 14.305 21.547 -0.465 1 98.19 396 ASN A C 1
ATOM 2944 O O . ASN A 1 396 ? 13.805 22.578 -0.94 1 98.19 396 ASN A O 1
ATOM 2948 N N . PRO A 1 397 ? 14.812 21.5 0.766 1 97.25 397 PRO A N 1
ATOM 2949 C CA . PRO A 1 397 ? 14.633 22.672 1.629 1 97.25 397 PRO A CA 1
ATOM 2950 C C . PRO A 1 397 ? 15.516 23.844 1.217 1 97.25 397 PRO A C 1
ATOM 2952 O O . PRO A 1 397 ? 16.734 23.812 1.43 1 97.25 397 PRO A O 1
ATOM 2955 N N . THR A 1 398 ? 14.922 24.797 0.535 1 97.31 398 THR A N 1
ATOM 2956 C CA . THR A 1 398 ? 15.617 25.984 0.065 1 97.31 398 THR A CA 1
ATOM 2957 C C . THR A 1 398 ? 14.719 27.219 0.192 1 97.31 398 THR A C 1
ATOM 2959 O O . THR A 1 398 ? 13.5 27.094 0.29 1 97.31 398 THR A O 1
ATOM 2962 N N . THR A 1 399 ? 15.312 28.359 0.273 1 95.75 399 THR A N 1
ATOM 2963 C CA . THR A 1 399 ? 14.555 29.609 0.333 1 95.75 399 THR A CA 1
ATOM 2964 C C . THR A 1 399 ? 14.164 30.078 -1.067 1 95.75 399 THR A C 1
ATOM 2966 O O . THR A 1 399 ? 13.328 30.969 -1.221 1 95.75 399 THR A O 1
ATOM 2969 N N . ASP A 1 400 ? 14.719 29.391 -2.045 1 96.75 400 ASP A N 1
ATOM 2970 C CA . ASP A 1 400 ? 14.367 29.734 -3.42 1 96.75 400 ASP A CA 1
ATOM 2971 C C . ASP A 1 400 ? 12.906 29.375 -3.717 1 96.75 400 ASP A C 1
ATOM 2973 O O . ASP A 1 400 ? 12.336 28.5 -3.068 1 96.75 400 ASP A O 1
ATOM 2977 N N . GLU A 1 401 ? 12.375 30.172 -4.629 1 96.31 401 GLU A N 1
ATOM 2978 C CA . GLU A 1 401 ? 11.008 29.938 -5.082 1 96.31 401 GLU A CA 1
ATOM 2979 C C . GLU A 1 401 ? 10.938 29.859 -6.605 1 96.31 401 GLU A C 1
ATOM 2981 O O . GLU A 1 401 ? 11.555 30.672 -7.301 1 96.31 401 GLU A O 1
ATOM 2986 N N . ASP A 1 402 ? 10.398 28.828 -7.137 1 96.88 402 ASP A N 1
ATOM 2987 C CA . ASP A 1 402 ? 10.102 28.625 -8.547 1 96.88 402 ASP A CA 1
ATOM 2988 C C . ASP A 1 402 ? 8.695 28.062 -8.742 1 96.88 402 ASP A C 1
ATOM 2990 O O . ASP A 1 402 ? 8.523 26.844 -8.852 1 96.88 402 ASP A O 1
ATOM 2994 N N . LEU A 1 403 ? 7.715 28.984 -8.844 1 96.5 403 LEU A N 1
ATOM 2995 C CA . LEU A 1 403 ? 6.312 28.594 -8.859 1 96.5 403 LEU A CA 1
ATOM 2996 C C . LEU A 1 403 ? 5.895 28.125 -10.258 1 96.5 403 LEU A C 1
ATOM 2998 O O . LEU A 1 403 ? 6.203 28.781 -11.25 1 96.5 403 LEU A O 1
ATOM 3002 N N . VAL A 1 404 ? 5.242 27.047 -10.289 1 95.81 404 VAL A N 1
ATOM 3003 C CA . VAL A 1 404 ? 4.738 26.453 -11.523 1 95.81 404 VAL A CA 1
ATOM 3004 C C . VAL A 1 404 ? 3.225 26.281 -11.43 1 95.81 404 VAL A C 1
ATOM 3006 O O . VAL A 1 404 ? 2.73 25.625 -10.516 1 95.81 404 VAL A O 1
ATOM 3009 N N . ALA A 1 405 ? 2.518 26.812 -12.398 1 95.94 405 ALA A N 1
ATOM 3010 C CA . ALA A 1 405 ? 1.068 26.641 -12.453 1 95.94 405 ALA A CA 1
ATOM 3011 C C . ALA A 1 405 ? 0.694 25.312 -13.094 1 95.94 405 ALA A C 1
ATOM 3013 O O . ALA A 1 405 ? 1.333 24.875 -14.055 1 95.94 405 ALA A O 1
ATOM 3014 N N . ILE A 1 406 ? -0.339 24.641 -12.492 1 93.56 406 ILE A N 1
ATOM 3015 C CA . ILE A 1 406 ? -0.933 23.438 -13.07 1 93.56 406 ILE A CA 1
ATOM 3016 C C . ILE A 1 406 ? -2.193 23.812 -13.844 1 93.56 406 ILE A C 1
ATOM 3018 O O . ILE A 1 406 ? -3.051 24.547 -13.344 1 93.56 406 ILE A O 1
ATOM 3022 N N . SER A 1 407 ? -2.307 23.516 -15.148 1 81.25 407 SER A N 1
ATOM 3023 C CA . SER A 1 407 ? -3.486 23.875 -15.93 1 81.25 407 SER A CA 1
ATOM 3024 C C . SER A 1 407 ? -4.207 22.641 -16.438 1 81.25 407 SER A C 1
ATOM 3026 O O . SER A 1 407 ? -3.576 21.609 -16.703 1 81.25 407 SER A O 1
ATOM 3028 N N . SER A 1 408 ? -5.543 22.438 -16.172 1 63.81 408 SER A N 1
ATOM 3029 C CA . SER A 1 408 ? -6.367 21.359 -16.703 1 63.81 408 SER A CA 1
ATOM 3030 C C . SER A 1 408 ? -6.246 21.266 -18.219 1 63.81 408 SER A C 1
ATOM 3032 O O . SER A 1 408 ? -6.457 20.203 -18.797 1 63.81 408 SER A O 1
ATOM 3034 N N . THR A 1 409 ? -6.254 22.344 -18.906 1 50.56 409 THR A N 1
ATOM 3035 C CA . THR A 1 409 ? -6.199 22.359 -20.359 1 50.56 409 THR A CA 1
ATOM 3036 C C . THR A 1 409 ? -4.758 22.219 -20.844 1 50.56 409 THR A C 1
ATOM 3038 O O . THR A 1 409 ? -4.512 21.656 -21.922 1 50.56 409 THR A O 1
ATOM 3041 N N . SER A 1 410 ? -3.873 23.125 -20.406 1 42.69 410 SER A N 1
ATOM 3042 C CA . SER A 1 410 ? -2.602 23.359 -21.094 1 42.69 410 SER A CA 1
ATOM 3043 C C . SER A 1 410 ? -1.558 22.328 -20.656 1 42.69 410 SER A C 1
ATOM 3045 O O . SER A 1 410 ? -1.658 21.75 -19.578 1 42.69 410 SER A O 1
ATOM 3047 N N . GLY A 1 411 ? -0.626 21.781 -21.484 1 43.38 411 GLY A N 1
ATOM 3048 C CA . GLY A 1 411 ? 0.587 21 -21.594 1 43.38 411 GLY A CA 1
ATOM 3049 C C . GLY A 1 411 ? 1.549 21.219 -20.438 1 43.38 411 GLY A C 1
ATOM 3050 O O . GLY A 1 411 ? 2.729 20.859 -20.531 1 43.38 411 GLY A O 1
ATOM 3051 N N . CYS A 1 412 ? 1.345 22.219 -19.609 1 44.66 412 CYS A N 1
ATOM 3052 C CA . CYS A 1 412 ? 2.393 22.344 -18.594 1 44.66 412 CYS A CA 1
ATOM 3053 C C . CYS A 1 412 ? 2.383 21.156 -17.641 1 44.66 412 CYS A C 1
ATOM 3055 O O . CYS A 1 412 ? 1.573 21.109 -16.719 1 44.66 412 CYS A O 1
ATOM 3057 N N . THR A 1 413 ? 2.387 19.969 -18.188 1 45.81 413 THR A N 1
ATOM 3058 C CA . THR A 1 413 ? 2.291 18.719 -17.422 1 45.81 413 THR A CA 1
ATOM 3059 C C . THR A 1 413 ? 3.545 18.5 -16.594 1 45.81 413 THR A C 1
ATOM 3061 O O . THR A 1 413 ? 4.613 19.031 -16.906 1 45.81 413 THR A O 1
ATOM 3064 N N . THR A 1 414 ? 3.408 18.141 -15.328 1 45.5 414 THR A N 1
ATOM 3065 C CA . THR A 1 414 ? 4.434 17.672 -14.398 1 45.5 414 THR A CA 1
ATOM 3066 C C . THR A 1 414 ? 5.371 16.688 -15.086 1 45.5 414 THR A C 1
ATOM 3068 O O . THR A 1 414 ? 6.305 16.172 -14.461 1 45.5 414 THR A O 1
ATOM 3071 N N . GLU A 1 415 ? 5.102 16.156 -16.203 1 41.47 415 GLU A N 1
ATOM 3072 C CA . GLU A 1 415 ? 5.855 14.992 -16.656 1 41.47 415 GLU A CA 1
ATOM 3073 C C . GLU A 1 415 ? 7.336 15.32 -16.828 1 41.47 415 GLU A C 1
ATOM 3075 O O . GLU A 1 415 ? 8.203 14.484 -16.547 1 41.47 415 GLU A O 1
ATOM 3080 N N . GLY A 1 416 ? 7.715 16.531 -17.625 1 36.88 416 GLY A N 1
ATOM 3081 C CA . GLY A 1 416 ? 9.047 16.797 -18.156 1 36.88 416 GLY A CA 1
ATOM 3082 C C . GLY A 1 416 ? 9.992 17.391 -17.125 1 36.88 416 GLY A C 1
ATOM 3083 O O . GLY A 1 416 ? 10.992 18 -17.484 1 36.88 416 GLY A O 1
ATOM 3084 N N . LEU A 1 417 ? 9.5 17.734 -16.016 1 37.41 417 LEU A N 1
ATOM 3085 C CA . LEU A 1 417 ? 10.469 18.516 -15.258 1 37.41 417 LEU A CA 1
ATOM 3086 C C . LEU A 1 417 ? 11.727 17.703 -14.984 1 37.41 417 LEU A C 1
ATOM 3088 O O . LEU A 1 417 ? 11.789 16.969 -13.992 1 37.41 417 LEU A O 1
ATOM 3092 N N . GLN A 1 418 ? 12.359 17.125 -16 1 33.16 418 GLN A N 1
ATOM 3093 C CA . GLN A 1 418 ? 13.75 16.766 -15.75 1 33.16 418 GLN A CA 1
ATOM 3094 C C . GLN A 1 418 ? 14.523 17.953 -15.172 1 33.16 418 GLN A C 1
ATOM 3096 O O . GLN A 1 418 ? 14.461 19.062 -15.703 1 33.16 418 GLN A O 1
ATOM 3101 N N . THR A 1 419 ? 14.68 18.062 -13.961 1 33.44 419 THR A N 1
ATOM 3102 C CA . THR A 1 419 ? 15.633 19.047 -13.469 1 33.44 419 THR A CA 1
ATOM 3103 C C . THR A 1 419 ? 16.797 19.219 -14.445 1 33.44 419 THR A C 1
ATOM 3105 O O . THR A 1 419 ? 17.344 18.219 -14.93 1 33.44 419 THR A O 1
ATOM 3108 N N . PRO A 1 420 ? 17.062 20.359 -15.078 1 28.78 420 PRO A N 1
ATOM 3109 C CA . PRO A 1 420 ? 18.266 20.562 -15.891 1 28.78 420 PRO A CA 1
ATOM 3110 C C . PRO A 1 420 ? 19.5 19.875 -15.297 1 28.78 420 PRO A C 1
ATOM 3112 O O . PRO A 1 420 ? 19.719 19.938 -14.086 1 28.78 420 PRO A O 1
ATOM 3115 N N . SER A 1 421 ? 19.969 18.875 -15.938 1 28.64 421 SER A N 1
ATOM 3116 C CA . SER A 1 421 ? 21.328 18.375 -15.664 1 28.64 421 SER A CA 1
ATOM 3117 C C . SER A 1 421 ? 22.328 19.531 -15.625 1 28.64 421 SER A C 1
ATOM 3119 O O . SER A 1 421 ? 22.375 20.359 -16.531 1 28.64 421 SER A O 1
ATOM 3121 N N . GLN A 1 422 ? 22.812 20.078 -14.523 1 26.17 422 GLN A N 1
ATOM 3122 C CA . GLN A 1 422 ? 24.016 20.891 -14.477 1 26.17 422 GLN A CA 1
ATOM 3123 C C . GLN A 1 422 ? 25.062 20.375 -15.453 1 26.17 422 GLN A C 1
ATOM 3125 O O . GLN A 1 422 ? 25.484 19.219 -15.359 1 26.17 422 GLN A O 1
ATOM 3130 N N . GLN A 1 423 ? 25.188 20.875 -16.672 1 21.86 423 GLN A N 1
ATOM 3131 C CA . GLN A 1 423 ? 26.391 20.828 -17.484 1 21.86 423 GLN A CA 1
ATOM 3132 C C . GLN A 1 423 ? 27.625 21.188 -16.656 1 21.86 423 GLN A C 1
ATOM 3134 O O . GLN A 1 423 ? 27.75 22.328 -16.188 1 21.86 423 GLN A O 1
ATOM 3139 N N . ALA A 1 424 ? 28.312 20.219 -16.125 1 25.33 424 ALA A N 1
ATOM 3140 C CA . ALA A 1 424 ? 29.688 20.344 -15.633 1 25.33 424 ALA A CA 1
ATOM 3141 C C . ALA A 1 424 ? 30.594 20.984 -16.688 1 25.33 424 ALA A C 1
ATOM 3143 O O . ALA A 1 424 ? 30.766 20.422 -17.781 1 25.33 424 ALA A O 1
ATOM 3144 N N . SER A 1 425 ? 30.828 22.297 -16.781 1 22.61 425 SER A N 1
ATOM 3145 C CA . SER A 1 425 ? 31.938 22.953 -17.469 1 22.61 425 SER A CA 1
ATOM 3146 C C . SER A 1 425 ? 33.25 22.281 -17.156 1 22.61 425 SER A C 1
ATOM 3148 O O . SER A 1 425 ? 33.531 21.938 -16 1 22.61 425 SER A O 1
ATOM 3150 N N . ASP A 1 426 ? 34.062 21.812 -18.172 1 23.62 426 ASP A N 1
ATOM 3151 C CA . ASP A 1 426 ? 35.406 21.25 -18.281 1 23.62 426 ASP A CA 1
ATOM 3152 C C . ASP A 1 426 ? 36.438 22.234 -17.812 1 23.62 426 ASP A C 1
ATOM 3154 O O . ASP A 1 426 ? 37 22.984 -18.609 1 23.62 426 ASP A O 1
ATOM 3158 N N . ASN A 1 427 ? 36.281 23.094 -16.812 1 21.06 427 ASN A N 1
ATOM 3159 C CA . ASN A 1 427 ? 37.406 23.953 -16.562 1 21.06 427 ASN A CA 1
ATOM 3160 C C . ASN A 1 427 ? 38.719 23.156 -16.562 1 21.06 427 ASN A C 1
ATOM 3162 O O . ASN A 1 427 ? 38.719 21.953 -16.312 1 21.06 427 ASN A O 1
ATOM 3166 N N . ASN A 1 428 ? 39.969 23.844 -16.906 1 21.47 428 ASN A N 1
ATOM 3167 C CA . ASN A 1 428 ? 41.438 23.891 -17.109 1 21.47 428 ASN A CA 1
ATOM 3168 C C . ASN A 1 428 ? 42.188 23.188 -15.977 1 21.47 428 ASN A C 1
ATOM 3170 O O . ASN A 1 428 ? 41.625 22.984 -14.891 1 21.47 428 ASN A O 1
ATOM 3174 N N . GLY A 1 429 ? 43.625 22.984 -16.156 1 22.19 429 GLY A N 1
ATOM 3175 C CA . GLY A 1 429 ? 44.812 22.328 -15.688 1 22.19 429 GLY A CA 1
ATOM 3176 C C . GLY A 1 429 ? 45.219 22.766 -14.289 1 22.19 429 GLY A C 1
ATOM 3177 O O . GLY A 1 429 ? 46.406 22.828 -13.977 1 22.19 429 GLY A O 1
ATOM 3178 N N . MET A 1 430 ? 44.375 23.203 -13.445 1 19.98 430 MET A N 1
ATOM 3179 C CA . MET A 1 430 ? 45.156 23.766 -12.344 1 19.98 430 MET A CA 1
ATOM 3180 C C . MET A 1 430 ? 46.219 22.781 -11.859 1 19.98 430 MET A C 1
ATOM 3182 O O . MET A 1 430 ? 45.938 21.609 -11.656 1 19.98 430 MET A O 1
ATOM 3186 N N . ALA A 1 431 ? 47.562 23.203 -12.039 1 22.05 431 ALA A N 1
ATOM 3187 C CA . ALA A 1 431 ? 48.875 22.969 -11.508 1 22.05 431 ALA A CA 1
ATOM 3188 C C . ALA A 1 431 ? 48.844 22.609 -10.023 1 22.05 431 ALA A C 1
ATOM 3190 O O . ALA A 1 431 ? 48.312 23.375 -9.211 1 22.05 431 ALA A O 1
ATOM 3191 N N . LEU A 1 432 ? 48.75 21.375 -9.828 1 21.72 432 LEU A N 1
ATOM 3192 C CA . LEU A 1 432 ? 48.906 20.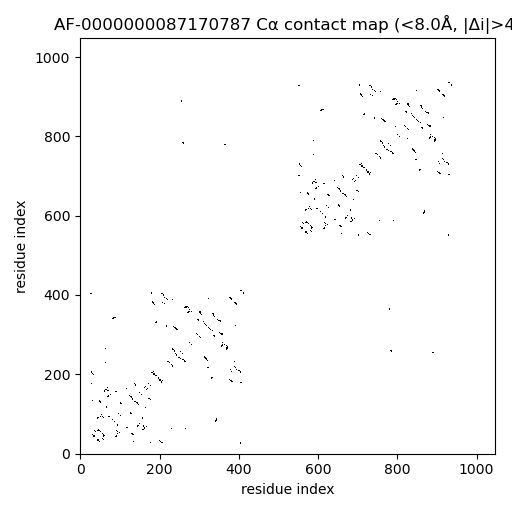734 -8.523 1 21.72 432 LEU A CA 1
ATOM 3193 C C . LEU A 1 432 ? 50.156 21.25 -7.805 1 21.72 432 LEU A C 1
ATOM 3195 O O . LEU A 1 432 ? 51.281 21.047 -8.273 1 21.72 432 LEU A O 1
ATOM 3199 N N . SER A 1 433 ? 50.125 22.578 -7.484 1 18.67 433 SER A N 1
ATOM 3200 C CA . SER A 1 433 ? 51.312 23.062 -6.793 1 18.67 433 SER A CA 1
ATOM 3201 C C . SER A 1 433 ? 51.812 22.031 -5.785 1 18.67 433 SER A C 1
ATOM 3203 O O . SER A 1 433 ? 51.031 21.219 -5.273 1 18.67 433 SER A O 1
ATOM 3205 N N . THR A 1 434 ? 53.219 21.75 -5.766 1 20.69 434 THR A N 1
ATOM 3206 C CA . THR A 1 434 ? 54.25 20.844 -5.262 1 20.69 434 THR A CA 1
ATOM 3207 C C . THR A 1 434 ? 54.062 20.609 -3.768 1 20.69 434 THR A C 1
ATOM 3209 O O . THR A 1 434 ? 54.344 19.516 -3.273 1 20.69 434 THR A O 1
ATOM 3212 N N . GLY A 1 435 ? 53.812 21.703 -3.02 1 19.17 435 GLY A N 1
ATOM 3213 C CA . GLY A 1 435 ? 54.531 21.734 -1.751 1 19.17 435 GLY A CA 1
ATOM 3214 C C . GLY A 1 435 ? 54.062 20.672 -0.775 1 19.17 435 GLY A C 1
ATOM 3215 O O . GLY A 1 435 ? 54.75 20.344 0.186 1 19.17 435 GLY A O 1
ATOM 3216 N N . ALA A 1 436 ? 52.688 20.531 -0.762 1 20.95 436 ALA A N 1
ATOM 3217 C CA . ALA A 1 436 ? 52.344 20.141 0.603 1 20.95 436 ALA A CA 1
ATOM 3218 C C . ALA A 1 436 ? 52.719 18.688 0.863 1 20.95 436 ALA A C 1
ATOM 3220 O O . ALA A 1 436 ? 52 17.766 0.469 1 20.95 436 ALA A O 1
ATOM 3221 N N . ILE A 1 437 ? 53.844 18.141 0.338 1 19.78 437 ILE A N 1
ATOM 3222 C CA . ILE A 1 437 ? 54.5 16.859 0.554 1 19.78 437 ILE A CA 1
ATOM 3223 C C . ILE A 1 437 ? 54.375 16.453 2.02 1 19.78 437 ILE A C 1
ATOM 3225 O O . ILE A 1 437 ? 54.219 15.281 2.332 1 19.78 437 ILE A O 1
ATOM 3229 N N . ALA A 1 438 ? 54.75 17.406 2.898 1 20.12 438 ALA A N 1
ATOM 3230 C CA . ALA A 1 438 ? 55.656 16.969 3.967 1 20.12 438 ALA A CA 1
ATOM 3231 C C . ALA A 1 438 ? 54.938 16.047 4.949 1 20.12 438 ALA A C 1
ATOM 3233 O O . ALA A 1 438 ? 55.5 15.055 5.418 1 20.12 438 ALA A O 1
ATOM 3234 N N . GLY A 1 439 ? 53.812 16.562 5.484 1 20.09 439 GLY A N 1
ATOM 3235 C CA . GLY A 1 439 ? 53.719 16.312 6.914 1 20.09 439 GLY A CA 1
ATOM 3236 C C . GLY A 1 439 ? 53.219 14.914 7.246 1 20.09 439 GLY A C 1
ATOM 3237 O O . GLY A 1 439 ? 52.781 14.656 8.367 1 20.09 439 GLY A O 1
ATOM 3238 N N . ILE A 1 440 ? 53.188 14.086 6.25 1 21 440 ILE A N 1
ATOM 3239 C CA . ILE A 1 440 ? 52.531 12.805 6.438 1 21 440 ILE A CA 1
ATOM 3240 C C . ILE A 1 440 ? 53.188 12.031 7.574 1 21 440 ILE A C 1
ATOM 3242 O O . ILE A 1 440 ? 52.75 10.922 7.91 1 21 440 ILE A O 1
ATOM 3246 N N . ALA A 1 441 ? 54.375 12.398 7.816 1 21.22 441 ALA A N 1
ATOM 3247 C CA . ALA A 1 441 ? 55.219 11.336 8.359 1 21.22 441 ALA A CA 1
ATOM 3248 C C . ALA A 1 441 ? 54.594 10.719 9.602 1 21.22 441 ALA A C 1
ATOM 3250 O O . ALA A 1 441 ? 54.625 9.5 9.781 1 21.22 441 ALA A O 1
ATOM 3251 N N . VAL A 1 442 ? 54.406 11.547 10.625 1 22.45 442 VAL A N 1
ATOM 3252 C CA . VAL A 1 442 ? 54.875 11.109 11.93 1 22.45 442 VAL A CA 1
ATOM 3253 C C . VAL A 1 442 ? 53.969 10.055 12.508 1 22.45 442 VAL A C 1
ATOM 3255 O O . VAL A 1 442 ? 54.406 9.117 13.172 1 22.45 442 VAL A O 1
ATOM 3258 N N . GLY A 1 443 ? 52.625 10.219 12.406 1 21.73 443 GLY A N 1
ATOM 3259 C CA . GLY A 1 443 ? 51.938 9.789 13.609 1 21.73 443 GLY A CA 1
ATOM 3260 C C . GLY A 1 443 ? 51.812 8.281 13.719 1 21.73 443 GLY A C 1
ATOM 3261 O O . GLY A 1 443 ? 50.719 7.766 13.984 1 21.73 443 GLY A O 1
ATOM 3262 N N . ALA A 1 444 ? 52.656 7.512 13.109 1 23.66 444 ALA A N 1
ATOM 3263 C CA . ALA A 1 444 ? 52.812 6.062 13.133 1 23.66 444 ALA A CA 1
ATOM 3264 C C . ALA A 1 444 ? 52.719 5.516 14.555 1 23.66 444 ALA A C 1
ATOM 3266 O O . ALA A 1 444 ? 52.375 4.344 14.75 1 23.66 444 ALA A O 1
ATOM 3267 N N . ALA A 1 445 ? 53.344 6.191 15.484 1 23.72 445 ALA A N 1
ATOM 3268 C CA . ALA A 1 445 ? 54.031 5.457 16.547 1 23.72 445 ALA A CA 1
ATOM 3269 C C . ALA A 1 445 ? 53.062 4.746 17.453 1 23.72 445 ALA A C 1
ATOM 3271 O O . ALA A 1 445 ? 53.281 3.613 17.875 1 23.72 445 ALA A O 1
ATOM 3272 N N . VAL A 1 446 ? 52 5.504 17.875 1 26.53 446 VAL A N 1
ATOM 3273 C CA . VAL A 1 446 ? 51.625 5.168 19.25 1 26.53 446 VAL A CA 1
ATOM 3274 C C . VAL A 1 446 ? 50.812 3.889 19.266 1 26.53 446 VAL A C 1
ATOM 3276 O O . VAL A 1 446 ? 50.5 3.354 20.328 1 26.53 446 VAL A O 1
ATOM 3279 N N . VAL A 1 447 ? 50.469 3.391 18.094 1 27.2 447 VAL A N 1
ATOM 3280 C CA . VAL A 1 447 ? 49.594 2.215 18.188 1 27.2 447 VAL A CA 1
ATOM 3281 C C . VAL A 1 447 ? 50.344 1.095 18.922 1 27.2 447 VAL A C 1
ATOM 3283 O O . VAL A 1 447 ? 49.719 0.266 19.594 1 27.2 447 VAL A O 1
ATOM 3286 N N . VAL A 1 448 ? 51.625 1.121 18.719 1 29.23 448 VAL A N 1
ATOM 3287 C CA . VAL A 1 448 ? 52.344 -0.082 19.156 1 29.23 448 VAL A CA 1
ATOM 3288 C C . VAL A 1 448 ? 52.094 -0.315 20.641 1 29.23 448 VAL A C 1
ATOM 3290 O O . VAL A 1 448 ? 51.875 -1.451 21.078 1 29.23 448 VAL A O 1
ATOM 3293 N N . LEU A 1 449 ? 52.125 0.838 21.391 1 27.67 449 LEU A N 1
ATOM 3294 C CA . LEU A 1 449 ? 52.344 0.55 22.797 1 27.67 449 LEU A CA 1
ATOM 3295 C C . LEU A 1 449 ? 51.156 -0.126 23.422 1 27.67 449 LEU A C 1
ATOM 3297 O O . LEU A 1 449 ? 51.281 -1.001 24.281 1 27.67 449 LEU A O 1
ATOM 3301 N N . ALA A 1 450 ? 49.969 0.305 22.906 1 30 450 ALA A N 1
ATOM 3302 C CA . ALA A 1 450 ? 48.906 -0.077 23.828 1 30 450 ALA A CA 1
ATOM 3303 C C . ALA A 1 450 ? 48.625 -1.576 23.766 1 30 450 ALA A C 1
ATOM 3305 O O . ALA A 1 450 ? 47.969 -2.131 24.625 1 30 450 ALA A O 1
ATOM 3306 N N . VAL A 1 451 ? 49.031 -2.262 22.609 1 34.66 451 VAL A N 1
ATOM 3307 C CA . VAL A 1 451 ? 48.906 -3.715 22.562 1 34.66 451 VAL A CA 1
ATOM 3308 C C . VAL A 1 451 ? 49.656 -4.332 23.75 1 34.66 451 VAL A C 1
ATOM 3310 O O . VAL A 1 451 ? 49.188 -5.301 24.344 1 34.66 451 VAL A O 1
ATOM 3313 N N . LEU A 1 452 ? 50.844 -3.727 24.016 1 33.03 452 LEU A N 1
ATOM 3314 C CA . LEU A 1 452 ? 51.688 -4.414 25 1 33.03 452 LEU A CA 1
ATOM 3315 C C . LEU A 1 452 ? 51 -4.496 26.344 1 33.03 452 LEU A C 1
ATOM 3317 O O . LEU A 1 452 ? 51.125 -5.492 27.062 1 33.03 452 LEU A O 1
ATOM 3321 N N . GLY A 1 453 ? 50.281 -3.406 26.688 1 32.25 453 GLY A N 1
ATOM 3322 C CA . GLY A 1 453 ? 49.875 -3.436 28.078 1 32.25 453 GLY A CA 1
ATOM 3323 C C . GLY A 1 453 ? 48.844 -4.516 28.375 1 32.25 453 GLY A C 1
ATOM 3324 O O . GLY A 1 453 ? 48.781 -5.023 29.5 1 32.25 453 GLY A O 1
ATOM 3325 N N . ALA A 1 454 ? 48 -4.73 27.344 1 35.72 454 ALA A N 1
ATOM 3326 C CA . ALA A 1 454 ? 46.969 -5.719 27.688 1 35.72 454 ALA A CA 1
ATOM 3327 C C . ALA A 1 454 ? 47.594 -7.102 27.875 1 35.72 454 ALA A C 1
ATOM 3329 O O . ALA A 1 454 ? 47.031 -7.941 28.594 1 35.72 454 ALA A O 1
ATOM 3330 N N . ILE A 1 455 ? 48.625 -7.398 27.109 1 37.38 455 ILE A N 1
ATOM 3331 C CA . ILE A 1 455 ? 49.25 -8.68 27.406 1 37.38 455 ILE A CA 1
ATOM 3332 C C . ILE A 1 455 ? 49.625 -8.75 28.875 1 37.38 455 ILE A C 1
ATOM 3334 O O . ILE A 1 455 ? 49.438 -9.773 29.531 1 37.38 455 ILE A O 1
ATOM 3338 N N . ALA A 1 456 ? 50.125 -7.512 29.359 1 31.59 456 ALA A N 1
ATOM 3339 C CA . ALA A 1 456 ? 50.656 -7.641 30.719 1 31.59 456 ALA A CA 1
ATOM 3340 C C . ALA A 1 456 ? 49.531 -8 31.703 1 31.59 456 ALA A C 1
ATOM 3342 O O . ALA A 1 456 ? 49.75 -8.789 32.625 1 31.59 456 ALA A O 1
ATOM 3343 N N . PHE A 1 457 ? 48.406 -7.309 31.484 1 32.88 457 PHE A N 1
ATOM 3344 C CA . PHE A 1 457 ? 47.469 -7.457 32.594 1 32.88 457 PHE A CA 1
ATOM 3345 C C . PHE A 1 457 ? 47 -8.898 32.719 1 32.88 457 PHE A C 1
ATOM 3347 O O . PHE A 1 457 ? 46.844 -9.422 33.812 1 32.88 457 PHE A O 1
ATOM 3354 N N . PHE A 1 458 ? 46.75 -9.586 31.531 1 32.59 458 PHE A N 1
ATOM 3355 C CA . PHE A 1 458 ? 46.344 -10.984 31.703 1 32.59 458 PHE A CA 1
ATOM 3356 C C . PHE A 1 458 ? 47.438 -11.75 32.438 1 32.59 458 PHE A C 1
ATOM 3358 O O . PHE A 1 458 ? 47.156 -12.781 33.062 1 32.59 458 PHE A O 1
ATOM 3365 N N . ALA A 1 459 ? 48.688 -11.344 32.062 1 28.08 459 ALA A N 1
ATOM 3366 C CA . ALA A 1 459 ? 49.656 -12.188 32.75 1 28.08 459 ALA A CA 1
ATOM 3367 C C . ALA A 1 459 ? 49.531 -12.047 34.281 1 28.08 459 ALA A C 1
ATOM 3369 O O . ALA A 1 459 ? 49.812 -12.992 35.031 1 28.08 459 ALA A O 1
ATOM 3370 N N . LEU A 1 460 ? 49.312 -10.742 34.75 1 27.56 460 LEU A N 1
ATOM 3371 C CA . LEU A 1 460 ? 49.531 -10.727 36.188 1 27.56 460 LEU A CA 1
ATOM 3372 C C . LEU A 1 460 ? 48.406 -11.445 36.938 1 27.56 460 LEU A C 1
ATOM 3374 O O . LEU A 1 460 ? 48.594 -11.859 38.094 1 27.56 460 LEU A O 1
ATOM 3378 N N . ARG A 1 461 ? 47.125 -11.281 36.438 1 26.22 461 ARG A N 1
ATOM 3379 C CA . ARG A 1 461 ? 46.188 -11.75 37.469 1 26.22 461 ARG A CA 1
ATOM 3380 C C . ARG A 1 461 ? 46.281 -13.258 37.656 1 26.22 461 ARG A C 1
ATOM 3382 O O . ARG A 1 461 ? 45.438 -13.867 38.281 1 26.22 461 ARG A O 1
ATOM 3389 N N . ARG A 1 462 ? 47.125 -13.961 36.812 1 24.97 462 ARG A N 1
ATOM 3390 C CA . ARG A 1 462 ? 47.312 -15.367 37.156 1 24.97 462 ARG A CA 1
ATOM 3391 C C . ARG A 1 462 ? 47.719 -15.508 38.625 1 24.97 462 ARG A C 1
ATOM 3393 O O . ARG A 1 462 ? 47.812 -16.625 39.125 1 24.97 462 ARG A O 1
ATOM 3400 N N . ARG A 1 463 ? 48.25 -14.453 39.188 1 20.8 463 ARG A N 1
ATOM 3401 C CA . ARG A 1 463 ? 49.062 -14.977 40.281 1 20.8 463 ARG A CA 1
ATOM 3402 C C . ARG A 1 463 ? 48.156 -15.469 41.406 1 20.8 463 ARG A C 1
ATOM 3404 O O . ARG A 1 463 ? 48.594 -16.172 42.312 1 20.8 463 ARG A O 1
ATOM 3411 N N . LYS A 1 464 ? 47.031 -14.789 41.812 1 20.53 464 LYS A N 1
ATOM 3412 C CA . LYS A 1 464 ? 46.969 -15.008 43.25 1 20.53 464 LYS A CA 1
ATOM 3413 C C . LYS A 1 464 ? 46.406 -16.391 43.594 1 20.53 464 LYS A C 1
ATOM 3415 O O . LYS A 1 464 ? 45.188 -16.547 43.719 1 20.53 464 LYS A O 1
ATOM 3420 N N . ARG A 1 465 ? 46.625 -17.406 42.75 1 20.48 465 ARG A N 1
ATOM 3421 C CA . ARG A 1 465 ? 46.156 -18.734 43.125 1 20.48 465 ARG A CA 1
ATOM 3422 C C . ARG A 1 465 ? 46.625 -19.078 44.562 1 20.48 465 ARG A C 1
ATOM 3424 O O . ARG A 1 465 ? 46.5 -20.234 45 1 20.48 465 ARG A O 1
ATOM 3431 N N . GLN A 1 466 ? 47.312 -18.188 45.281 1 16.92 466 GLN A N 1
ATOM 3432 C CA . GLN A 1 466 ? 48.094 -19.109 46.125 1 16.92 466 GLN A CA 1
ATOM 3433 C C . GLN A 1 466 ? 47.219 -19.766 47.188 1 16.92 466 GLN A C 1
ATOM 3435 O O . GLN A 1 466 ? 47.375 -20.953 47.469 1 16.92 466 GLN A O 1
ATOM 3440 N N . GLY A 1 467 ? 46.562 -19.094 48.188 1 16.61 467 GLY A N 1
ATOM 3441 C CA . GLY A 1 467 ? 47 -19.641 49.469 1 16.61 467 GLY A CA 1
ATOM 3442 C C . GLY A 1 467 ? 46.188 -20.859 49.875 1 16.61 467 GLY A C 1
ATOM 3443 O O . GLY A 1 467 ? 45.125 -21.125 49.344 1 16.61 467 GLY A O 1
ATOM 3444 N N . GLN A 1 468 ? 46.312 -21.281 51.281 1 16.86 468 GLN A N 1
ATOM 3445 C CA . GLN A 1 468 ? 46.594 -22.562 51.938 1 16.86 468 GLN A CA 1
ATOM 3446 C C . GLN A 1 468 ? 45.281 -23.25 52.344 1 16.86 468 GLN A C 1
ATOM 3448 O O . GLN A 1 468 ? 45.094 -24.422 52 1 16.86 468 GLN A O 1
ATOM 3453 N N . GLY A 1 469 ? 44.656 -22.938 53.5 1 15.78 469 GLY A N 1
ATOM 3454 C CA . GLY A 1 469 ? 44.688 -23.953 54.562 1 15.78 469 GLY A CA 1
ATOM 3455 C C . GLY A 1 469 ? 43.438 -24.812 54.594 1 15.78 469 GLY A C 1
ATOM 3456 O O . GLY A 1 469 ? 42.406 -24.422 54.062 1 15.78 469 GLY A O 1
ATOM 3457 N N . ALA A 1 470 ? 43.531 -26.031 55.156 1 16.66 470 ALA A N 1
ATOM 3458 C CA . ALA A 1 470 ? 42.906 -27.359 55.188 1 16.66 470 ALA A CA 1
ATOM 3459 C C . ALA A 1 470 ? 41.688 -27.359 56.125 1 16.66 470 ALA A C 1
ATOM 3461 O O . ALA A 1 470 ? 40.75 -28.109 55.938 1 16.66 470 ALA A O 1
ATOM 3462 N N . PRO A 1 471 ? 41.406 -26.328 57.125 1 15.7 471 PRO A N 1
ATOM 3463 C CA . PRO A 1 471 ? 41.312 -27.188 58.312 1 15.7 471 PRO A CA 1
ATOM 3464 C C . PRO A 1 471 ? 40 -27.969 58.375 1 15.7 471 PRO A C 1
ATOM 3466 O O . PRO A 1 471 ? 39.062 -27.703 57.625 1 15.7 471 PRO A O 1
ATOM 3469 N N . SER A 1 472 ? 39.594 -28.172 59.75 1 15.44 472 SER A N 1
ATOM 3470 C CA . SER A 1 472 ? 39.25 -29.234 60.688 1 15.44 472 SER A CA 1
ATOM 3471 C C . SER A 1 472 ? 37.75 -29.406 60.812 1 15.44 472 SER A C 1
ATOM 3473 O O . SER A 1 472 ? 36.969 -28.484 60.531 1 15.44 472 SER A O 1
ATOM 3475 N N . TYR A 1 473 ? 37.344 -30.516 61.375 1 16.27 473 TYR A N 1
ATOM 3476 C CA . TYR A 1 473 ? 36.344 -31.578 61.469 1 16.27 473 TYR A CA 1
ATOM 3477 C C . TYR A 1 473 ? 35.25 -31.188 62.406 1 16.27 473 TYR A C 1
ATOM 3479 O O . TYR A 1 473 ? 34.125 -31.734 62.375 1 16.27 473 TYR A O 1
ATOM 3487 N N . GLY A 1 474 ? 35.281 -30.156 63.344 1 15.16 474 GLY A N 1
ATOM 3488 C CA . GLY A 1 474 ? 34.875 -30.719 64.625 1 15.16 474 GLY A CA 1
ATOM 3489 C C . GLY A 1 474 ? 33.375 -30.875 64.75 1 15.16 474 GLY A C 1
ATOM 3490 O O . GLY A 1 474 ? 32.625 -30.203 64 1 15.16 474 GLY A O 1
ATOM 3491 N N . TYR A 1 475 ? 32.938 -31.828 65.625 1 15.17 475 TYR A N 1
ATOM 3492 C CA . TYR A 1 475 ? 31.891 -32.75 66 1 15.17 475 TYR A CA 1
ATOM 3493 C C . TYR A 1 475 ? 30.75 -32.031 66.75 1 15.17 475 TYR A C 1
ATOM 3495 O O . TYR A 1 475 ? 29.578 -32.312 66.5 1 15.17 475 TYR A O 1
ATOM 3503 N N . LYS A 1 476 ? 31.016 -31.031 67.688 1 14.91 476 LYS A N 1
ATOM 3504 C CA . LYS A 1 476 ? 30.484 -31.484 69 1 14.91 476 LYS A CA 1
ATOM 3505 C C . LYS A 1 476 ? 28.969 -31.359 69 1 14.91 476 LYS A C 1
ATOM 3507 O O . LYS A 1 476 ? 28.375 -30.672 68.188 1 14.91 476 LYS A O 1
ATOM 3512 N N . THR A 1 477 ? 28.484 -30.812 70.312 1 14.72 477 THR A N 1
ATOM 3513 C CA . THR A 1 477 ? 27.812 -31.406 71.438 1 14.72 477 THR A CA 1
ATOM 3514 C C . THR A 1 477 ? 26.359 -30.938 71.5 1 14.72 477 THR A C 1
ATOM 3516 O O . THR A 1 477 ? 25.453 -31.734 71.75 1 14.72 477 THR A O 1
ATOM 3519 N N . ALA A 1 478 ? 25.938 -29.625 71.75 1 14.74 478 ALA A N 1
ATOM 3520 C CA . ALA A 1 478 ? 25.359 -29.469 73.062 1 14.74 478 ALA A CA 1
ATOM 3521 C C . ALA A 1 478 ? 23.844 -29.688 73 1 14.74 478 ALA A C 1
ATOM 3523 O O . ALA A 1 478 ? 23.203 -29.438 72 1 14.74 478 ALA A O 1
ATOM 3524 N N . PRO A 1 479 ? 23.219 -29.781 74.25 1 16.17 479 PRO A N 1
ATOM 3525 C CA . PRO A 1 479 ? 22.125 -30.547 74.875 1 16.17 479 PRO A CA 1
ATOM 3526 C C . PRO A 1 479 ? 20.781 -29.844 74.812 1 16.17 479 PRO A C 1
ATOM 3528 O O . PRO A 1 479 ? 19.797 -30.438 74.375 1 16.17 479 PRO A O 1
ATOM 3531 N N . SER A 1 480 ? 20.453 -28.797 75.75 1 14.73 480 SER A N 1
ATOM 3532 C CA . SER A 1 480 ? 19.547 -29.062 76.812 1 14.73 480 SER A CA 1
ATOM 3533 C C . SER A 1 480 ? 18.141 -28.547 76.562 1 14.73 480 SER A C 1
ATOM 3535 O O . SER A 1 480 ? 17.172 -29.281 76.688 1 14.73 480 SER A O 1
ATOM 3537 N N . GLU A 1 481 ? 17.766 -27.219 76.812 1 15.28 481 GLU A N 1
ATOM 3538 C CA . GLU A 1 481 ? 16.859 -26.906 77.938 1 15.28 481 GLU A CA 1
ATOM 3539 C C . GLU A 1 481 ? 15.414 -26.781 77.438 1 15.28 481 GLU A C 1
ATOM 3541 O O . GLU A 1 481 ? 15.172 -26.469 76.25 1 15.28 481 GLU A O 1
ATOM 3546 N N . ILE A 1 482 ? 14.391 -26.734 78.5 1 16.22 482 ILE A N 1
ATOM 3547 C CA . ILE A 1 482 ? 13.109 -27.25 78.938 1 16.22 482 ILE A CA 1
ATOM 3548 C C . ILE A 1 482 ? 12.008 -26.219 78.688 1 16.22 482 ILE A C 1
ATOM 3550 O O . ILE A 1 482 ? 10.844 -26.594 78.5 1 16.22 482 ILE A O 1
ATOM 3554 N N . GLY A 1 483 ? 12.156 -24.875 78.562 1 15.02 483 GLY A N 1
ATOM 3555 C CA . GLY A 1 483 ? 11.258 -24.156 79.438 1 15.02 483 GLY A CA 1
ATOM 3556 C C . GLY A 1 483 ? 9.828 -24.109 78.938 1 15.02 483 GLY A C 1
ATOM 3557 O O . GLY A 1 483 ? 9.586 -24.328 77.75 1 15.02 483 GLY A O 1
ATOM 3558 N N . GLU A 1 484 ? 8.836 -23.422 79.812 1 16.34 484 GLU A N 1
ATOM 3559 C CA . GLU A 1 484 ? 7.516 -23.547 80.438 1 16.34 484 GLU A CA 1
ATOM 3560 C C . GLU A 1 484 ? 6.465 -22.812 79.625 1 16.34 484 GLU A C 1
ATOM 3562 O O . GLU A 1 484 ? 6.785 -21.875 78.875 1 16.34 484 GLU A O 1
ATOM 3567 N N . PRO A 1 485 ? 5.117 -23.109 79.812 1 16.81 485 PRO A N 1
ATOM 3568 C CA . PRO A 1 485 ? 3.812 -23.188 79.188 1 16.81 485 PRO A CA 1
ATOM 3569 C C . PRO A 1 485 ? 3.008 -21.906 79.312 1 16.81 485 PRO A C 1
ATOM 3571 O O . PRO A 1 485 ? 1.849 -21.844 78.875 1 16.81 485 PRO A O 1
ATOM 3574 N N . VAL A 1 486 ? 3.568 -20.719 79.375 1 15.26 486 VAL A N 1
ATOM 3575 C CA . VAL A 1 486 ? 2.719 -19.781 80.062 1 15.26 486 VAL A CA 1
ATOM 3576 C C . VAL A 1 486 ? 1.434 -19.531 79.312 1 15.26 486 VAL A C 1
ATOM 3578 O O . VAL A 1 486 ? 1.437 -19.562 78.062 1 15.26 486 VAL A O 1
ATOM 3581 N N . SER A 1 487 ? 0.277 -18.969 80.062 1 15.4 487 SER A N 1
ATOM 3582 C CA . SER A 1 487 ? -1.164 -18.969 80.312 1 15.4 487 SER A CA 1
ATOM 3583 C C . SER A 1 487 ? -1.829 -17.75 79.688 1 15.4 487 SER A C 1
ATOM 3585 O O . SER A 1 487 ? -3.027 -17.531 79.875 1 15.4 487 SER A O 1
ATOM 3587 N N . LYS A 1 488 ? -1.458 -17.156 78.625 1 14.43 488 LYS A N 1
ATOM 3588 C CA . LYS A 1 488 ? -1.896 -15.773 78.562 1 14.43 488 LYS A CA 1
ATOM 3589 C C . LYS A 1 488 ? -3.416 -15.68 78.5 1 14.43 488 LYS A C 1
ATOM 3591 O O . LYS A 1 488 ? -4.047 -16.531 77.812 1 14.43 488 LYS A O 1
ATOM 3596 N N . HIS A 1 489 ? -3.943 -14.508 79 1 15.02 489 HIS A N 1
ATOM 3597 C CA . HIS A 1 489 ? -5.141 -13.922 79.625 1 15.02 489 HIS A CA 1
ATOM 3598 C C . HIS A 1 489 ? -6.16 -13.539 78.562 1 15.02 489 HIS A C 1
ATOM 3600 O O . HIS A 1 489 ? -5.82 -13.445 77.375 1 15.02 489 HIS A O 1
ATOM 3606 N N . GLY A 1 490 ? -7.254 -12.656 78.938 1 14.91 490 GLY A N 1
ATOM 3607 C CA . GLY A 1 490 ? -8.695 -12.539 79.125 1 14.91 490 GLY A CA 1
ATOM 3608 C C . GLY A 1 490 ? -9.344 -11.586 78.125 1 14.91 490 GLY A C 1
ATOM 3609 O O . GLY A 1 490 ? -10.555 -11.359 78.188 1 14.91 490 GLY A O 1
ATOM 3610 N N . ALA A 1 491 ? -8.719 -10.93 77.188 1 14.81 491 ALA A N 1
ATOM 3611 C CA . ALA A 1 491 ? -9.25 -9.586 77 1 14.81 491 ALA A CA 1
ATOM 3612 C C . ALA A 1 491 ? -10.664 -9.625 76.438 1 14.81 491 ALA A C 1
ATOM 3614 O O . ALA A 1 491 ? -10.984 -10.477 75.625 1 14.81 491 ALA A O 1
ATOM 3615 N N . GLU A 1 492 ? -11.461 -8.586 76.812 1 14.84 492 GLU A N 1
ATOM 3616 C CA . GLU A 1 492 ? -12.859 -8.227 77 1 14.84 492 GLU A CA 1
ATOM 3617 C C . GLU A 1 492 ? -13.5 -7.746 75.75 1 14.84 492 GLU A C 1
ATOM 3619 O O . GLU A 1 492 ? -12.859 -7.055 74.938 1 14.84 492 GLU A O 1
ATOM 3624 N N . ALA A 1 493 ? -14.672 -8.25 75.312 1 15.73 493 ALA A N 1
ATOM 3625 C CA . ALA A 1 493 ? -15.648 -8.398 74.25 1 15.73 493 ALA A CA 1
ATOM 3626 C C . ALA A 1 493 ? -16.5 -7.137 74.062 1 15.73 493 ALA A C 1
ATOM 3628 O O . ALA A 1 493 ? -17.469 -7.125 73.312 1 15.73 493 ALA A O 1
ATOM 3629 N N . ASP A 1 494 ? -15.953 -5.855 74.25 1 15.13 494 ASP A N 1
ATOM 3630 C CA . ASP A 1 494 ? -17.078 -4.965 74.562 1 15.13 494 ASP A CA 1
ATOM 3631 C C . ASP A 1 494 ? -17.953 -4.812 73.312 1 15.13 494 ASP A C 1
ATOM 3633 O O . ASP A 1 494 ? -17.484 -4.992 72.188 1 15.13 494 ASP A O 1
ATOM 3637 N N . SER A 1 495 ? -19.312 -4.438 73.438 1 15.88 495 SER A N 1
ATOM 3638 C CA . SER A 1 495 ? -20.719 -4.52 73.062 1 15.88 495 SER A CA 1
ATOM 3639 C C . SER A 1 495 ? -21.094 -3.367 72.125 1 15.88 495 SER A C 1
ATOM 3641 O O . SER A 1 495 ? -22.266 -3.154 71.812 1 15.88 495 SER A O 1
ATOM 3643 N N . TYR A 1 496 ? -20.203 -2.885 71.188 1 16.11 496 TYR A N 1
ATOM 3644 C CA . TYR A 1 496 ? -20.625 -1.563 70.75 1 16.11 496 TYR A CA 1
ATOM 3645 C C . TYR A 1 496 ? -21.969 -1.634 70 1 16.11 496 TYR A C 1
ATOM 3647 O O . TYR A 1 496 ? -22.219 -2.541 69.25 1 16.11 496 TYR A O 1
ATOM 3655 N N . GLU A 1 497 ? -22.969 -0.875 70.5 1 15.9 497 GLU A N 1
ATOM 3656 C CA . GLU A 1 497 ? -24.406 -0.67 70.375 1 15.9 497 GLU A CA 1
ATOM 3657 C C . GLU A 1 497 ? -24.734 0.021 69.062 1 15.9 497 GLU A C 1
ATOM 3659 O O . GLU A 1 497 ? -24.125 1.029 68.688 1 15.9 497 GLU A O 1
ATOM 3664 N N . VAL A 1 498 ? -25.281 -0.647 68.062 1 18.09 498 VAL A N 1
ATOM 3665 C CA . VAL A 1 498 ? -25.703 -0.423 66.688 1 18.09 498 VAL A CA 1
ATOM 3666 C C . VAL A 1 498 ? -26.812 0.621 66.625 1 18.09 498 VAL A C 1
ATOM 3668 O O . VAL A 1 498 ? -27.938 0.368 67.125 1 18.09 498 VAL A O 1
ATOM 3671 N N . PRO A 1 499 ? -26.531 1.918 66.938 1 16.28 499 PRO A N 1
ATOM 3672 C CA . PRO A 1 499 ? -27.797 2.641 67.062 1 16.28 499 PRO A CA 1
ATOM 3673 C C . PRO A 1 499 ? -28.641 2.592 65.812 1 16.28 499 PRO A C 1
ATOM 3675 O O . PRO A 1 499 ? -28.109 2.33 64.75 1 16.28 499 PRO A O 1
ATOM 3678 N N . HIS A 1 500 ? -30.031 2.943 65.875 1 16.38 500 HIS A N 1
ATOM 3679 C CA . HIS A 1 500 ? -31.391 2.738 65.375 1 16.38 500 HIS A CA 1
ATOM 3680 C C . HIS A 1 500 ? -31.719 3.715 64.25 1 16.38 500 HIS A C 1
ATOM 3682 O O . HIS A 1 500 ? -32.844 3.732 63.75 1 16.38 500 HIS A O 1
ATOM 3688 N N . SER A 1 501 ? -30.75 4.309 63.5 1 16.66 501 SER A N 1
ATOM 3689 C CA . SER A 1 501 ? -31.344 5.539 63 1 16.66 501 SER A CA 1
ATOM 3690 C C . SER A 1 501 ? -32.562 5.242 62.125 1 16.66 501 SER A C 1
ATOM 3692 O O . SER A 1 501 ? -32.625 4.227 61.438 1 16.66 501 SER A O 1
ATOM 3694 N N . GLU A 1 502 ? -33.625 6.16 62.156 1 16.39 502 GLU A N 1
ATOM 3695 C CA . GLU A 1 502 ? -35.062 6.324 61.969 1 16.39 502 GLU A CA 1
ATOM 3696 C C . GLU A 1 502 ? -35.406 6.41 60.469 1 16.39 502 GLU A C 1
ATOM 3698 O O . GLU A 1 502 ? -34.562 6.82 59.656 1 16.39 502 GLU A O 1
ATOM 3703 N N . SER A 1 503 ? -36.594 5.84 60 1 17 503 SER A N 1
ATOM 3704 C CA . SER A 1 503 ? -37.406 5.332 58.906 1 17 503 SER A CA 1
ATOM 3705 C C . SER A 1 503 ? -38.062 6.469 58.094 1 17 503 SER A C 1
ATOM 3707 O O . SER A 1 503 ? -38.688 6.242 57.062 1 17 503 SER A O 1
ATOM 3709 N N . TYR A 1 504 ? -37.688 7.812 58.156 1 16.67 504 TYR A N 1
ATOM 3710 C CA . TYR A 1 504 ? -38.906 8.562 57.969 1 16.67 504 TYR A CA 1
ATOM 3711 C C . TYR A 1 504 ? -39.469 8.32 56.562 1 16.67 504 TYR A C 1
ATOM 3713 O O . TYR A 1 504 ? -38.719 8.117 55.594 1 16.67 504 TYR A O 1
ATOM 3721 N N . GLU A 1 505 ? -40.844 8.086 56.375 1 17.69 505 GLU A N 1
ATOM 3722 C CA . GLU A 1 505 ? -41.969 7.656 55.562 1 17.69 505 GLU A CA 1
ATOM 3723 C C . GLU A 1 505 ? -42.344 8.719 54.531 1 17.69 505 GLU A C 1
ATOM 3725 O O . GLU A 1 505 ? -43.25 8.531 53.75 1 17.69 505 GLU A O 1
ATOM 3730 N N . LEU A 1 506 ? -41.375 9.359 53.812 1 17.8 506 LEU A N 1
ATOM 3731 C CA . LEU A 1 506 ? -42.031 10.523 53.219 1 17.8 506 LEU A CA 1
ATOM 3732 C C . LEU A 1 506 ? -43.188 10.109 52.312 1 17.8 506 LEU A C 1
ATOM 3734 O O . LEU A 1 506 ? -43 9.289 51.406 1 17.8 506 LEU A O 1
ATOM 3738 N N . SER A 1 507 ? -44.5 10.484 52.562 1 16.2 507 SER A N 1
ATOM 3739 C CA . SER A 1 507 ? -45.906 10.227 52.219 1 16.2 507 SER A CA 1
ATOM 3740 C C . SER A 1 507 ? -46.219 10.734 50.812 1 16.2 507 SER A C 1
ATOM 3742 O O . SER A 1 507 ? -46.906 10.062 50.062 1 16.2 507 SER A O 1
ATOM 3744 N N . GLY A 1 508 ? -46 12.031 50.438 1 17.47 508 GLY A N 1
ATOM 3745 C CA . GLY A 1 508 ? -47.188 12.75 50.062 1 17.47 508 GLY A CA 1
ATOM 3746 C C . GLY A 1 508 ? -47.719 12.367 48.688 1 17.47 508 GLY A C 1
ATOM 3747 O O . GLY A 1 508 ? -46.938 11.93 47.812 1 17.47 508 GLY A O 1
ATOM 3748 N N . HIS A 1 509 ? -49.062 12.188 48.406 1 17.36 509 HIS A N 1
ATOM 3749 C CA . HIS A 1 509 ? -50.156 11.648 47.625 1 17.36 509 HIS A CA 1
ATOM 3750 C C . HIS A 1 509 ? -50.312 12.438 46.312 1 17.36 509 HIS A C 1
ATOM 3752 O O . HIS A 1 509 ? -50.625 11.859 45.281 1 17.36 509 HIS A O 1
ATOM 3758 N N . SER A 1 510 ? -50.25 13.852 46.219 1 17.23 510 SER A N 1
ATOM 3759 C CA . SER A 1 510 ? -51.5 14.414 45.719 1 17.23 510 SER A CA 1
ATOM 3760 C C . SER A 1 510 ? -51.625 14.25 44.219 1 17.23 510 SER A C 1
ATOM 3762 O O . SER A 1 510 ? -50.594 14.273 43.5 1 17.23 510 SER A O 1
ATOM 3764 N N . LYS A 1 511 ? -52.844 13.852 43.688 1 18.3 511 LYS A N 1
ATOM 3765 C CA . LYS A 1 511 ? -53.594 13.469 42.5 1 18.3 511 LYS A CA 1
ATOM 3766 C C . LYS A 1 511 ? -53.719 14.641 41.531 1 18.3 511 LYS A C 1
ATOM 3768 O O . LYS A 1 511 ? -54.375 15.648 41.875 1 18.3 511 LYS A O 1
ATOM 3773 N N . PRO A 1 512 ? -52.75 15.094 40.75 1 18.38 512 PRO A N 1
ATOM 3774 C CA . PRO A 1 512 ? -53.125 16.312 40.031 1 18.38 512 PRO A CA 1
ATOM 3775 C C . PRO A 1 512 ? -54.406 16.141 39.219 1 18.38 512 PRO A C 1
ATOM 3777 O O . PRO A 1 512 ? -54.719 15.039 38.75 1 18.38 512 PRO A O 1
ATOM 3780 N N . THR A 1 513 ? -55.406 17.172 39.375 1 18.14 513 THR A N 1
ATOM 3781 C CA . THR A 1 513 ? -56.781 17.5 38.969 1 18.14 513 THR A CA 1
ATOM 3782 C C . THR A 1 513 ? -56.906 17.516 37.469 1 18.14 513 THR A C 1
ATOM 3784 O O . THR A 1 513 ? -55.969 17.812 36.75 1 18.14 513 THR A O 1
ATOM 3787 N N . GLU A 1 514 ? -58.188 17.297 36.969 1 19.78 514 GLU A N 1
ATOM 3788 C CA . GLU A 1 514 ? -59.094 16.938 35.875 1 19.78 514 GLU A CA 1
ATOM 3789 C C . GLU A 1 514 ? -59.312 18.125 34.906 1 19.78 514 GLU A C 1
ATOM 3791 O O . GLU A 1 514 ? -59.938 17.969 33.875 1 19.78 514 GLU A O 1
ATOM 3796 N N . LEU A 1 515 ? -58.406 19.031 34.5 1 19.05 515 LEU A N 1
ATOM 3797 C CA . LEU A 1 515 ? -59 20.25 33.969 1 19.05 515 LEU A CA 1
ATOM 3798 C C . LEU A 1 515 ? -59.969 19.938 32.844 1 19.05 515 LEU A C 1
ATOM 3800 O O . LEU A 1 515 ? -59.688 19.094 31.984 1 19.05 515 LEU A O 1
ATOM 3804 N N . ASP A 1 516 ? -61.344 20.547 32.812 1 18.62 516 ASP A N 1
ATOM 3805 C CA . ASP A 1 516 ? -62.656 20.656 32.156 1 18.62 516 ASP A CA 1
ATOM 3806 C C . ASP A 1 516 ? -62.531 21.219 30.75 1 18.62 516 ASP A C 1
ATOM 3808 O O . ASP A 1 516 ? -61.812 22.203 30.531 1 18.62 516 ASP A O 1
ATOM 3812 N N . VAL A 1 517 ? -62.844 20.5 29.688 1 22.72 517 VAL A N 1
ATOM 3813 C CA . VAL A 1 517 ? -62.969 20.766 28.266 1 22.72 517 VAL A CA 1
ATOM 3814 C C . VAL A 1 517 ? -64.188 21.672 28.016 1 22.72 517 VAL A C 1
ATOM 3816 O O . VAL A 1 517 ? -65.312 21.297 28.312 1 22.72 517 VAL A O 1
ATOM 3819 N N . PRO A 1 518 ? -64.312 23.078 28.203 1 21.02 518 PRO A N 1
ATOM 3820 C CA . PRO A 1 518 ? -65.562 23.766 27.953 1 21.02 518 PRO A CA 1
ATOM 3821 C C . PRO A 1 518 ? -66 23.641 26.5 1 21.02 518 PRO A C 1
ATOM 3823 O O . PRO A 1 518 ? -65.188 23.422 25.609 1 21.02 518 PRO A O 1
ATOM 3826 N N . PRO A 1 519 ? -67.5 23.766 26.234 1 25.31 519 PRO A N 1
ATOM 3827 C CA . PRO A 1 519 ? -68.5 23.656 25.141 1 25.31 519 PRO A CA 1
ATOM 3828 C C . PRO A 1 519 ? -68.438 24.844 24.188 1 25.31 519 PRO A C 1
ATOM 3830 O O . PRO A 1 519 ? -68.375 26 24.625 1 25.31 519 PRO A O 1
ATOM 3833 N N . LYS A 1 520 ? -67.75 25.125 23.172 1 24.42 520 LYS A N 1
ATOM 3834 C CA . LYS A 1 520 ? -68.062 26.297 22.344 1 24.42 520 LYS A CA 1
ATOM 3835 C C . LYS A 1 520 ? -69.438 26.188 21.75 1 24.42 520 LYS A C 1
ATOM 3837 O O . LYS A 1 520 ? -69.75 25.25 21 1 24.42 520 LYS A O 1
ATOM 3842 N N . PRO A 1 521 ? -70.562 26.828 22.328 1 21.59 521 PRO A N 1
ATOM 3843 C CA . PRO A 1 521 ? -72 27.125 22.047 1 21.59 521 PRO A CA 1
ATOM 3844 C C . PRO A 1 521 ? -72.188 28.047 20.828 1 21.59 521 PRO A C 1
ATOM 3846 O O . PRO A 1 521 ? -73.312 28.297 20.391 1 21.59 521 PRO A O 1
ATOM 3849 N N . GLN A 1 522 ? -71.25 28.766 20.188 1 22.31 522 GLN A N 1
ATOM 3850 C CA . GLN A 1 522 ? -71.75 30.062 19.75 1 22.31 522 GLN A CA 1
ATOM 3851 C C . GLN A 1 522 ? -72.75 29.906 18.625 1 22.31 522 GLN A C 1
ATOM 3853 O O . GLN A 1 522 ? -72.438 29.453 17.516 1 22.31 522 GLN A O 1
ATOM 3858 N N . ASP A 1 523 ? -74.125 29.438 18.828 1 23.16 523 ASP A N 1
ATOM 3859 C CA . ASP A 1 523 ? -75.312 29.594 18 1 23.16 523 ASP A CA 1
ATOM 3860 C C . ASP A 1 523 ? -75.562 31.062 17.625 1 23.16 523 ASP A C 1
ATOM 3862 O O . ASP A 1 523 ? -76.062 31.359 16.547 1 23.16 523 ASP A O 1
ATOM 3866 N N . THR A 1 524 ? -75.438 32.219 18.391 1 22.98 524 THR A N 1
ATOM 3867 C CA . THR A 1 524 ? -76.375 33.25 18.031 1 22.98 524 THR A CA 1
ATOM 3868 C C . THR A 1 524 ? -76.188 33.75 16.609 1 22.98 524 THR A C 1
ATOM 3870 O O . THR A 1 524 ? -75 33.938 16.203 1 22.98 524 THR A O 1
ATOM 3873 N N . MET B 1 1 ? -44.438 -11.781 -88.312 1 27.12 1 MET B N 1
ATOM 3874 C CA . MET B 1 1 ? -44.125 -12.484 -87.062 1 27.12 1 MET B CA 1
ATOM 3875 C C . MET B 1 1 ? -42.875 -11.906 -86.438 1 27.12 1 MET B C 1
ATOM 3877 O O . MET B 1 1 ? -41.75 -12.312 -86.75 1 27.12 1 MET B O 1
ATOM 3881 N N . VAL B 1 2 ? -42.844 -10.562 -86.312 1 34.28 2 VAL B N 1
ATOM 3882 C CA . VAL B 1 2 ? -41.781 -9.625 -85.938 1 34.28 2 VAL B CA 1
ATOM 3883 C C . VAL B 1 2 ? -41.344 -9.859 -84.5 1 34.28 2 VAL B C 1
ATOM 3885 O O . VAL B 1 2 ? -42.188 -10.047 -83.625 1 34.28 2 VAL B O 1
ATOM 3888 N N . PRO B 1 3 ? -40.062 -10.297 -84.25 1 33.91 3 PRO B N 1
ATOM 3889 C CA . PRO B 1 3 ? -39.25 -10.727 -83.125 1 33.91 3 PRO B CA 1
ATOM 3890 C C . PRO B 1 3 ? -39.156 -9.664 -82.062 1 33.91 3 PRO B C 1
ATOM 3892 O O . PRO B 1 3 ? -38.875 -8.492 -82.312 1 33.91 3 PRO B O 1
ATOM 3895 N N . SER B 1 4 ? -40.094 -9.688 -81.062 1 32.38 4 SER B N 1
ATOM 3896 C CA . SER B 1 4 ? -40.188 -8.844 -79.875 1 32.38 4 SER B CA 1
ATOM 3897 C C . SER B 1 4 ? -38.906 -8.938 -79 1 32.38 4 SER B C 1
ATOM 3899 O O . SER B 1 4 ? -38.5 -10.031 -78.625 1 32.38 4 SER B O 1
ATOM 3901 N N . LEU B 1 5 ? -37.938 -8.078 -79.312 1 31.3 5 LEU B N 1
ATOM 3902 C CA . LEU B 1 5 ? -36.625 -7.875 -78.625 1 31.3 5 LEU B CA 1
ATOM 3903 C C . LEU B 1 5 ? -36.812 -7.602 -77.125 1 31.3 5 LEU B C 1
ATOM 3905 O O . LEU B 1 5 ? -37.406 -6.59 -76.75 1 31.3 5 LEU B O 1
ATOM 3909 N N . ARG B 1 6 ? -37.062 -8.625 -76.312 1 26.89 6 ARG B N 1
ATOM 3910 C CA . ARG B 1 6 ? -37.156 -8.641 -74.875 1 26.89 6 ARG B CA 1
ATOM 3911 C C . ARG B 1 6 ? -35.875 -8.07 -74.25 1 26.89 6 ARG B C 1
ATOM 3913 O O . ARG B 1 6 ? -34.781 -8.57 -74.438 1 26.89 6 ARG B O 1
ATOM 3920 N N . ALA B 1 7 ? -35.812 -6.727 -74.125 1 28.94 7 ALA B N 1
ATOM 3921 C CA . ALA B 1 7 ? -34.719 -6.023 -73.438 1 28.94 7 ALA B CA 1
ATOM 3922 C C . ALA B 1 7 ? -34.562 -6.535 -72 1 28.94 7 ALA B C 1
ATOM 3924 O O . ALA B 1 7 ? -35.5 -6.488 -71.188 1 28.94 7 ALA B O 1
ATOM 3925 N N . LEU B 1 8 ? -33.875 -7.688 -71.875 1 27.2 8 LEU B N 1
ATOM 3926 C CA . LEU B 1 8 ? -33.5 -8.234 -70.562 1 27.2 8 LEU B CA 1
ATOM 3927 C C . LEU B 1 8 ? -32.75 -7.199 -69.75 1 27.2 8 LEU B C 1
ATOM 3929 O O . LEU B 1 8 ? -31.703 -6.699 -70.188 1 27.2 8 LEU B O 1
ATOM 3933 N N . LEU B 1 9 ? -33.5 -6.344 -69 1 29.91 9 LEU B N 1
ATOM 3934 C CA . LEU B 1 9 ? -32.938 -5.426 -68 1 29.91 9 LEU B CA 1
ATOM 3935 C C . LEU B 1 9 ? -32.062 -6.168 -67 1 29.91 9 LEU B C 1
ATOM 3937 O O . LEU B 1 9 ? -32.531 -7.082 -66.312 1 29.91 9 LEU B O 1
ATOM 3941 N N . LEU B 1 10 ? -30.75 -6.328 -67.312 1 28.42 10 LEU B N 1
ATOM 3942 C CA . LEU B 1 10 ? -29.719 -6.828 -66.438 1 28.42 10 LEU B CA 1
ATOM 3943 C C . LEU B 1 10 ? -29.609 -5.953 -65.188 1 28.42 10 LEU B C 1
ATOM 3945 O O . LEU B 1 10 ? -29.234 -4.781 -65.312 1 28.42 10 LEU B O 1
ATOM 3949 N N . SER B 1 11 ? -30.609 -6.031 -64.312 1 30.5 11 SER B N 1
ATOM 3950 C CA . SER B 1 11 ? -30.406 -5.379 -63 1 30.5 11 SER B CA 1
ATOM 3951 C C . SER B 1 11 ? -29.156 -5.887 -62.312 1 30.5 11 SER B C 1
ATOM 3953 O O . SER B 1 11 ? -29 -7.09 -62.094 1 30.5 11 SER B O 1
ATOM 3955 N N . GLY B 1 12 ? -27.984 -5.301 -62.625 1 29 12 GLY B N 1
ATOM 3956 C CA . GLY B 1 12 ? -26.75 -5.539 -61.875 1 29 12 GLY B CA 1
ATOM 3957 C C . GLY B 1 12 ? -26.891 -5.301 -60.406 1 29 12 GLY B C 1
ATOM 3958 O O . GLY B 1 12 ? -27.172 -4.18 -59.969 1 29 12 GLY B O 1
ATOM 3959 N N . ILE B 1 13 ? -27.469 -6.23 -59.688 1 33.06 13 ILE B N 1
ATOM 3960 C CA . ILE B 1 13 ? -27.406 -6.172 -58.219 1 33.06 13 ILE B CA 1
ATOM 3961 C C . ILE B 1 13 ? -25.953 -6.102 -57.781 1 33.06 13 ILE B C 1
ATOM 3963 O O . ILE B 1 13 ? -25.172 -7.016 -58.062 1 33.06 13 ILE B O 1
ATOM 3967 N N . THR B 1 14 ? -25.406 -4.879 -57.688 1 33.22 14 THR B N 1
ATOM 3968 C CA . THR B 1 14 ? -24.125 -4.684 -57.031 1 33.22 14 THR B CA 1
ATOM 3969 C C . THR B 1 14 ? -24.156 -5.215 -55.594 1 33.22 14 THR B C 1
ATOM 3971 O O . THR B 1 14 ? -25 -4.785 -54.781 1 33.22 14 THR B O 1
ATOM 3974 N N . ALA B 1 15 ? -23.828 -6.488 -55.406 1 34.62 15 ALA B N 1
ATOM 3975 C CA . ALA B 1 15 ? -23.516 -7.039 -54.094 1 34.62 15 ALA B CA 1
ATOM 3976 C C . ALA B 1 15 ? -22.531 -6.148 -53.344 1 34.62 15 ALA B C 1
ATOM 3978 O O . ALA B 1 15 ? -21.422 -5.91 -53.812 1 34.62 15 ALA B O 1
ATOM 3979 N N . LEU B 1 16 ? -23.094 -5.203 -52.656 1 33.66 16 LEU B N 1
ATOM 3980 C CA . LEU B 1 16 ? -22.266 -4.52 -51.656 1 33.66 16 LEU B CA 1
ATOM 3981 C C . LEU B 1 16 ? -21.578 -5.52 -50.75 1 33.66 16 LEU B C 1
ATOM 3983 O O . LEU B 1 16 ? -22.234 -6.246 -50 1 33.66 16 LEU B O 1
ATOM 3987 N N . VAL B 1 17 ? -20.469 -6.039 -51.188 1 35.19 17 VAL B N 1
ATOM 3988 C CA . VAL B 1 17 ? -19.562 -6.723 -50.281 1 35.19 17 VAL B CA 1
ATOM 3989 C C . VAL B 1 17 ? -19.25 -5.812 -49.094 1 35.19 17 VAL B C 1
ATOM 3991 O O . VAL B 1 17 ? -18.594 -4.777 -49.25 1 35.19 17 VAL B O 1
ATOM 3994 N N . THR B 1 18 ? -20.219 -5.758 -48.188 1 33.38 18 THR B N 1
ATOM 3995 C CA . THR B 1 18 ? -19.781 -5.227 -46.875 1 33.38 18 THR B CA 1
ATOM 3996 C C . THR B 1 18 ? -18.578 -6.004 -46.375 1 33.38 18 THR B C 1
ATOM 3998 O O . THR B 1 18 ? -18.688 -7.199 -46.094 1 33.38 18 THR B O 1
ATOM 4001 N N . SER B 1 19 ? -17.438 -5.617 -46.812 1 31.41 19 SER B N 1
ATOM 4002 C CA . SER B 1 19 ? -16.281 -6.055 -46.062 1 31.41 19 SER B CA 1
ATOM 4003 C C . SER B 1 19 ? -16.469 -5.812 -44.562 1 31.41 19 SER B C 1
ATOM 4005 O O . SER B 1 19 ? -16.641 -4.668 -44.125 1 31.41 19 SER B O 1
ATOM 4007 N N . VAL B 1 20 ? -17.172 -6.695 -43.938 1 34.81 20 VAL B N 1
ATOM 4008 C CA . VAL B 1 20 ? -16.969 -6.664 -42.5 1 34.81 20 VAL B CA 1
ATOM 4009 C C . VAL B 1 20 ? -15.477 -6.52 -42.188 1 34.81 20 VAL B C 1
ATOM 4011 O O . VAL B 1 20 ? -14.68 -7.398 -42.531 1 34.81 20 VAL B O 1
ATOM 4014 N N . ALA B 1 21 ? -15.039 -5.281 -42.031 1 31.89 21 ALA B N 1
ATOM 4015 C CA . ALA B 1 21 ? -13.773 -5.07 -41.312 1 31.89 21 ALA B CA 1
ATOM 4016 C C . ALA B 1 21 ? -13.633 -6.043 -40.156 1 31.89 21 ALA B C 1
ATOM 4018 O O . ALA B 1 21 ? -14.461 -6.055 -39.25 1 31.89 21 ALA B O 1
ATOM 4019 N N . ALA B 1 22 ? -13.234 -7.25 -40.344 1 34.84 22 ALA B N 1
ATOM 4020 C CA . ALA B 1 22 ? -12.805 -8.133 -39.25 1 34.84 22 ALA B CA 1
ATOM 4021 C C . ALA B 1 22 ? -12.234 -7.332 -38.094 1 34.84 22 ALA B C 1
ATOM 4023 O O . ALA B 1 22 ? -11.344 -6.496 -38.281 1 34.84 22 ALA B O 1
ATOM 4024 N N . ASP B 1 23 ? -12.812 -7.156 -36.969 1 40.34 23 ASP B N 1
ATOM 4025 C CA . ASP B 1 23 ? -12.398 -6.488 -35.75 1 40.34 23 ASP B CA 1
ATOM 4026 C C . ASP B 1 23 ? -10.953 -6.816 -35.375 1 40.34 23 ASP B C 1
ATOM 4028 O O . ASP B 1 23 ? -10.609 -7.98 -35.188 1 40.34 23 ASP B O 1
ATOM 4032 N N . SER B 1 24 ? -9.859 -6.168 -35.812 1 46.44 24 SER B N 1
ATOM 4033 C CA . SER B 1 24 ? -8.398 -6.094 -35.812 1 46.44 24 SER B CA 1
ATOM 4034 C C . SER B 1 24 ? -7.836 -6.348 -34.406 1 46.44 24 SER B C 1
ATOM 4036 O O . SER B 1 24 ? -6.652 -6.672 -34.25 1 46.44 24 SER B O 1
ATOM 4038 N N . CYS B 1 25 ? -8.594 -6.188 -33.406 1 54.91 25 CYS B N 1
ATOM 4039 C CA . CYS B 1 25 ? -8 -6.332 -32.062 1 54.91 25 CYS B CA 1
ATOM 4040 C C . CYS B 1 25 ? -7.883 -7.801 -31.688 1 54.91 25 CYS B C 1
ATOM 4042 O O . CYS B 1 25 ? -7.406 -8.117 -30.594 1 54.91 25 CYS B O 1
ATOM 4044 N N . SER B 1 26 ? -8.383 -8.828 -32.5 1 60.25 26 SER B N 1
ATOM 4045 C CA . SER B 1 26 ? -8.273 -10.242 -32.156 1 60.25 26 SER B CA 1
ATOM 4046 C C . SER B 1 26 ? -7.023 -10.859 -32.781 1 60.25 26 SER B C 1
ATOM 4048 O O . SER B 1 26 ? -6.652 -11.992 -32.438 1 60.25 26 SER B O 1
ATOM 4050 N N . ALA B 1 27 ? -6.402 -10.086 -33.594 1 71.69 27 ALA B N 1
ATOM 4051 C CA . ALA B 1 27 ? -5.148 -10.625 -34.094 1 71.69 27 ALA B CA 1
ATOM 4052 C C . ALA B 1 27 ? -3.982 -10.297 -33.188 1 71.69 27 ALA B C 1
ATOM 4054 O O . ALA B 1 27 ? -3.973 -9.242 -32.531 1 71.69 27 ALA B O 1
ATOM 4055 N N . GLY B 1 28 ? -3.217 -11.367 -32.781 1 91.75 28 GLY B N 1
ATOM 4056 C CA . GLY B 1 28 ? -2.031 -11.125 -31.969 1 91.75 28 GLY B CA 1
ATOM 4057 C C . GLY B 1 28 ? -2.201 -11.531 -30.531 1 91.75 28 GLY B C 1
ATOM 4058 O O . GLY B 1 28 ? -1.622 -10.914 -29.625 1 91.75 28 GLY B O 1
ATOM 4059 N N . VAL B 1 29 ? -3.193 -12.414 -30.344 1 95.69 29 VAL B N 1
ATOM 4060 C CA . VAL B 1 29 ? -3.426 -12.945 -29 1 95.69 29 VAL B CA 1
ATOM 4061 C C . VAL B 1 29 ? -3.664 -14.453 -29.078 1 95.69 29 VAL B C 1
ATOM 4063 O O . VAL B 1 29 ? -4.332 -14.938 -29.984 1 95.69 29 VAL B O 1
ATOM 4066 N N . VAL B 1 30 ? -3.066 -15.219 -28.203 1 96.19 30 VAL B N 1
ATOM 4067 C CA . VAL B 1 30 ? -3.121 -16.672 -28.172 1 96.19 30 VAL B CA 1
ATOM 4068 C C . VAL B 1 30 ? -3.465 -17.172 -26.781 1 96.19 30 VAL B C 1
ATOM 4070 O O . VAL B 1 30 ? -2.986 -16.609 -25.781 1 96.19 30 VAL B O 1
ATOM 4073 N N . SER B 1 31 ? -4.301 -18.125 -26.719 1 96 31 SER B N 1
ATOM 4074 C CA . SER B 1 31 ? -4.668 -18.672 -25.422 1 96 31 SER B CA 1
ATOM 4075 C C . SER B 1 31 ? -4.277 -20.156 -25.312 1 96 31 SER B C 1
ATOM 4077 O O . SER B 1 31 ? -4.336 -20.875 -26.312 1 96 31 SER B O 1
ATOM 4079 N N . VAL B 1 32 ? -3.826 -20.531 -24.172 1 96.56 32 VAL B N 1
ATOM 4080 C CA . VAL B 1 32 ? -3.545 -21.922 -23.812 1 96.56 32 VAL B CA 1
ATOM 4081 C C . VAL B 1 32 ? -4.336 -22.297 -22.562 1 96.56 32 VAL B C 1
ATOM 4083 O O . VAL B 1 32 ? -4.348 -21.547 -21.578 1 96.56 32 VAL B O 1
ATOM 4086 N N . PRO B 1 33 ? -4.996 -23.422 -22.562 1 96.44 33 PRO B N 1
ATOM 4087 C CA . PRO B 1 33 ? -5.777 -23.781 -21.375 1 96.44 33 PRO B CA 1
ATOM 4088 C C . PRO B 1 33 ? -4.91 -24.234 -20.203 1 96.44 33 PRO B C 1
ATOM 4090 O O . PRO B 1 33 ? -3.859 -24.859 -20.422 1 96.44 33 PRO B O 1
ATOM 4093 N N . ILE B 1 34 ? -5.262 -23.875 -19.062 1 97.12 34 ILE B N 1
ATOM 4094 C CA . ILE B 1 34 ? -4.801 -24.516 -17.828 1 97.12 34 ILE B CA 1
ATOM 4095 C C . ILE B 1 34 ? -5.789 -25.609 -17.422 1 97.12 34 ILE B C 1
ATOM 4097 O O . ILE B 1 34 ? -6.941 -25.312 -17.078 1 97.12 34 ILE B O 1
ATOM 4101 N N . GLN B 1 35 ? -5.371 -26.797 -17.484 1 96.69 35 GLN B N 1
ATOM 4102 C CA . GLN B 1 35 ? -6.254 -27.953 -17.297 1 96.69 35 GLN B CA 1
ATOM 4103 C C . GLN B 1 35 ? -5.473 -29.156 -16.797 1 96.69 35 GLN B C 1
ATOM 4105 O O . GLN B 1 35 ? -4.27 -29.062 -16.547 1 96.69 35 GLN B O 1
ATOM 4110 N N . ASN B 1 36 ? -6.203 -30.188 -16.484 1 95.38 36 ASN B N 1
ATOM 4111 C CA . ASN B 1 36 ? -5.531 -31.469 -16.25 1 95.38 36 ASN B CA 1
ATOM 4112 C C . ASN B 1 36 ? -4.969 -32.031 -17.547 1 95.38 36 ASN B C 1
ATOM 4114 O O . ASN B 1 36 ? -5.695 -32.688 -18.328 1 95.38 36 ASN B O 1
ATOM 4118 N N . VAL B 1 37 ? -3.752 -31.906 -17.719 1 96.25 37 VAL B N 1
ATOM 4119 C CA . VAL B 1 37 ? -3.086 -32.312 -18.953 1 96.25 37 VAL B CA 1
ATOM 4120 C C . VAL B 1 37 ? -2.816 -33.812 -18.938 1 96.25 37 VAL B C 1
ATOM 4122 O O . VAL B 1 37 ? -2.295 -34.344 -17.953 1 96.25 37 VAL B O 1
ATOM 4125 N N . THR B 1 38 ? -3.213 -34.438 -20 1 96.12 38 THR B N 1
ATOM 4126 C CA . THR B 1 38 ? -2.836 -35.844 -20.172 1 96.12 38 THR B CA 1
ATOM 4127 C C . THR B 1 38 ? -1.403 -35.969 -20.672 1 96.12 38 THR B C 1
ATOM 4129 O O . THR B 1 38 ? -1.099 -35.531 -21.797 1 96.12 38 THR B O 1
ATOM 4132 N N . LEU B 1 39 ? -0.598 -36.594 -19.906 1 94.69 39 LEU B N 1
ATOM 4133 C CA . LEU B 1 39 ? 0.814 -36.75 -20.25 1 94.69 39 LEU B CA 1
ATOM 4134 C C . LEU B 1 39 ? 1.036 -37.969 -21.125 1 94.69 39 LEU B C 1
ATOM 4136 O O . LEU B 1 39 ? 0.093 -38.719 -21.422 1 94.69 39 LEU B O 1
ATOM 4140 N N . SER B 1 40 ? 2.217 -38.156 -21.562 1 91.06 40 SER B N 1
ATOM 4141 C CA . SER B 1 40 ? 2.514 -39.219 -22.516 1 91.06 40 SER B CA 1
ATOM 4142 C C . SER B 1 40 ? 2.285 -40.594 -21.906 1 91.06 40 SER B C 1
ATOM 4144 O O . SER B 1 40 ? 2.09 -41.562 -22.625 1 91.06 40 SER B O 1
ATOM 4146 N N . ASN B 1 41 ? 2.301 -40.688 -20.609 1 90.38 41 ASN B N 1
ATOM 4147 C CA . ASN B 1 41 ? 2.078 -41.969 -19.953 1 90.38 41 ASN B CA 1
ATOM 4148 C C . ASN B 1 41 ? 0.609 -42.188 -19.578 1 90.38 41 ASN B C 1
ATOM 4150 O O . ASN B 1 41 ? 0.26 -43.125 -18.891 1 90.38 41 ASN B O 1
ATOM 4154 N N . GLY B 1 42 ? -0.196 -41.188 -19.891 1 94.12 42 GLY B N 1
ATOM 4155 C CA . GLY B 1 42 ? -1.632 -41.344 -19.703 1 94.12 42 GLY B CA 1
ATOM 4156 C C . GLY B 1 42 ? -2.121 -40.719 -18.406 1 94.12 42 GLY B C 1
ATOM 4157 O O . GLY B 1 42 ? -3.322 -40.5 -18.234 1 94.12 42 GLY B O 1
ATOM 4158 N N . LEU B 1 43 ? -1.208 -40.406 -17.578 1 94.44 43 LEU B N 1
ATOM 4159 C CA . LEU B 1 43 ? -1.569 -39.781 -16.312 1 94.44 43 LEU B CA 1
ATOM 4160 C C . LEU B 1 43 ? -1.755 -38.281 -16.484 1 94.44 43 LEU B C 1
ATOM 4162 O O . LEU B 1 43 ? -1.408 -37.719 -17.531 1 94.44 43 LEU B O 1
ATOM 4166 N N . GLN B 1 44 ? -2.41 -37.719 -15.461 1 94.56 44 GLN B N 1
ATOM 4167 C CA . GLN B 1 44 ? -2.781 -36.312 -15.625 1 94.56 44 GLN B CA 1
ATOM 4168 C C . GLN B 1 44 ? -2.281 -35.469 -14.461 1 94.56 44 GLN B C 1
ATOM 4170 O O . GLN B 1 44 ? -2.199 -35.969 -13.328 1 94.56 44 GLN B O 1
ATOM 4175 N N . ILE B 1 45 ? -1.991 -34.281 -14.734 1 94.19 45 ILE B N 1
ATOM 4176 C CA . ILE B 1 45 ? -1.688 -33.25 -13.734 1 94.19 45 ILE B CA 1
ATOM 4177 C C . ILE B 1 45 ? -2.041 -31.875 -14.273 1 94.19 45 ILE B C 1
ATOM 4179 O O . ILE B 1 45 ? -2.021 -31.656 -15.492 1 94.19 45 ILE B O 1
ATOM 4183 N N . ARG B 1 46 ? -2.418 -31.047 -13.422 1 94.12 46 ARG B N 1
ATOM 4184 C CA . ARG B 1 46 ? -2.902 -29.734 -13.828 1 94.12 46 ARG B CA 1
ATOM 4185 C C . ARG B 1 46 ? -1.749 -28.828 -14.258 1 94.12 46 ARG B C 1
ATOM 4187 O O . ARG B 1 46 ? -0.693 -28.828 -13.617 1 94.12 46 ARG B O 1
ATOM 4194 N N . GLY B 1 47 ? -1.891 -28.078 -15.289 1 95.75 47 GLY B N 1
ATOM 4195 C CA . GLY B 1 47 ? -0.943 -27.094 -15.805 1 95.75 47 GLY B CA 1
ATOM 4196 C C . GLY B 1 47 ? -1.359 -26.5 -17.141 1 95.75 47 GLY B C 1
ATOM 4197 O O . GLY B 1 47 ? -2.428 -26.828 -17.656 1 95.75 47 GLY B O 1
ATOM 4198 N N . ALA B 1 48 ? -0.563 -25.562 -17.562 1 95.94 48 ALA B N 1
ATOM 4199 C CA . ALA B 1 48 ? -0.729 -25.078 -18.922 1 95.94 48 ALA B CA 1
ATOM 4200 C C . ALA B 1 48 ? -0.234 -26.109 -19.938 1 95.94 48 ALA B C 1
ATOM 4202 O O . ALA B 1 48 ? 0.906 -26.578 -19.859 1 95.94 48 ALA B O 1
ATOM 4203 N N . SER B 1 49 ? -1.05 -26.328 -20.828 1 93.38 49 SER B N 1
ATOM 4204 C CA . SER B 1 49 ? -0.773 -27.406 -21.766 1 93.38 49 SER B CA 1
ATOM 4205 C C . SER B 1 49 ? 0.06 -26.922 -22.953 1 93.38 49 SER B C 1
ATOM 4207 O O . SER B 1 49 ? -0.397 -26.094 -23.734 1 93.38 49 SER B O 1
ATOM 4209 N N . ILE B 1 50 ? 1.262 -27.469 -23.047 1 94.25 50 ILE B N 1
ATOM 4210 C CA . ILE B 1 50 ? 2.088 -27.25 -24.219 1 94.25 50 ILE B CA 1
ATOM 4211 C C . ILE B 1 50 ? 2.738 -28.562 -24.656 1 94.25 50 ILE B C 1
ATOM 4213 O O . ILE B 1 50 ? 2.736 -29.531 -23.906 1 94.25 50 ILE B O 1
ATOM 4217 N N . ALA B 1 51 ? 3.227 -28.562 -25.859 1 96.06 51 ALA B N 1
ATOM 4218 C CA . ALA B 1 51 ? 3.898 -29.766 -26.344 1 96.06 51 ALA B CA 1
ATOM 4219 C C . ALA B 1 51 ? 5.258 -29.422 -26.953 1 96.06 51 ALA B C 1
ATOM 4221 O O . ALA B 1 51 ? 5.457 -28.328 -27.469 1 96.06 51 ALA B O 1
ATOM 4222 N N . VAL B 1 52 ? 6.148 -30.344 -26.828 1 95.5 52 VAL B N 1
ATOM 4223 C CA . VAL B 1 52 ? 7.5 -30.156 -27.344 1 95.5 52 VAL B CA 1
ATOM 4224 C C . VAL B 1 52 ? 7.914 -31.375 -28.172 1 95.5 52 VAL B C 1
ATOM 4226 O O . VAL B 1 52 ? 7.598 -32.5 -27.812 1 95.5 52 VAL B O 1
ATOM 4229 N N . GLY B 1 53 ? 8.492 -31.062 -29.359 1 96.19 53 GLY B N 1
ATOM 4230 C CA . GLY B 1 53 ? 9.109 -32.125 -30.141 1 96.19 53 GLY B CA 1
ATOM 4231 C C . GLY B 1 53 ? 8.273 -32.562 -31.312 1 96.19 53 GLY B C 1
ATOM 4232 O O . GLY B 1 53 ? 7.156 -32.094 -31.516 1 96.19 53 GLY B O 1
ATOM 4233 N N . THR B 1 54 ? 8.914 -33.406 -32.062 1 95.81 54 THR B N 1
ATOM 4234 C CA . THR B 1 54 ? 8.273 -34.062 -33.188 1 95.81 54 THR B CA 1
ATOM 4235 C C . THR B 1 54 ? 8.484 -35.562 -33.125 1 95.81 54 THR B C 1
ATOM 4237 O O . THR B 1 54 ? 9.602 -36.062 -33.312 1 95.81 54 THR B O 1
ATOM 4240 N N . PRO B 1 55 ? 7.465 -36.438 -32.969 1 95.5 55 PRO B N 1
ATOM 4241 C CA . PRO B 1 55 ? 6.105 -35.969 -32.719 1 95.5 55 PRO B CA 1
ATOM 4242 C C . PRO B 1 55 ? 5.977 -35.219 -31.391 1 95.5 55 PRO B C 1
ATOM 4244 O O . PRO B 1 55 ? 6.844 -35.375 -30.516 1 95.5 55 PRO B O 1
ATOM 4247 N N . PRO B 1 56 ? 4.906 -34.469 -31.219 1 95.75 56 PRO B N 1
ATOM 4248 C CA . PRO B 1 56 ? 4.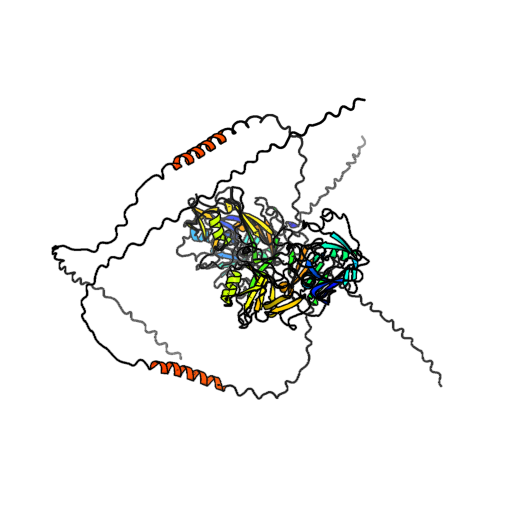762 -33.656 -30.016 1 95.75 56 PRO B CA 1
ATOM 4249 C C . PRO B 1 56 ? 4.559 -34.5 -28.75 1 95.75 56 PRO B C 1
ATOM 4251 O O . PRO B 1 56 ? 3.848 -35.531 -28.797 1 95.75 56 PRO B O 1
ATOM 4254 N N . GLN B 1 57 ? 5.238 -34.125 -27.656 1 94.88 57 GLN B N 1
ATOM 4255 C CA . GLN B 1 57 ? 5.047 -34.656 -26.297 1 94.88 57 GLN B CA 1
ATOM 4256 C C . GLN B 1 57 ? 4.379 -33.625 -25.406 1 94.88 57 GLN B C 1
ATOM 4258 O O . GLN B 1 57 ? 4.883 -32.5 -25.25 1 94.88 57 GLN B O 1
ATOM 4263 N N . ASN B 1 58 ? 3.266 -34.031 -24.797 1 95.06 58 ASN B N 1
ATOM 4264 C CA . ASN B 1 58 ? 2.49 -33.094 -24 1 95.06 58 ASN B CA 1
ATOM 4265 C C . ASN B 1 58 ? 3.113 -32.875 -22.609 1 95.06 58 ASN B C 1
ATOM 4267 O O . ASN B 1 58 ? 3.557 -33.844 -21.984 1 95.06 58 ASN B O 1
ATOM 4271 N N . PHE B 1 59 ? 3.115 -31.641 -22.156 1 94.69 59 PHE B N 1
ATOM 4272 C CA . PHE B 1 59 ? 3.633 -31.281 -20.844 1 94.69 59 PHE B CA 1
ATOM 4273 C C . PHE B 1 59 ? 2.648 -30.375 -20.109 1 94.69 59 PHE B C 1
ATOM 4275 O O . PHE B 1 59 ? 1.975 -29.547 -20.719 1 94.69 59 PHE B O 1
ATOM 4282 N N . ALA B 1 60 ? 2.5 -30.578 -18.797 1 94.94 60 ALA B N 1
ATOM 4283 C CA . ALA B 1 60 ? 1.882 -29.609 -17.906 1 94.94 60 ALA B CA 1
ATOM 4284 C C . ALA B 1 60 ? 2.912 -28.625 -17.375 1 94.94 60 ALA B C 1
ATOM 4286 O O . ALA B 1 60 ? 3.852 -29 -16.672 1 94.94 60 ALA B O 1
ATOM 4287 N N . THR B 1 61 ? 2.74 -27.375 -17.734 1 94.31 61 THR B N 1
ATOM 4288 C CA . THR B 1 61 ? 3.74 -26.375 -17.375 1 94.31 61 THR B CA 1
ATOM 4289 C C . THR B 1 61 ? 3.137 -25.312 -16.453 1 94.31 61 THR B C 1
ATOM 4291 O O . THR B 1 61 ? 1.924 -25.094 -16.469 1 94.31 61 THR B O 1
ATOM 4294 N N . ALA B 1 62 ? 3.99 -24.75 -15.633 1 93.62 62 ALA B N 1
ATOM 4295 C CA . ALA B 1 62 ? 3.604 -23.609 -14.797 1 93.62 62 ALA B CA 1
ATOM 4296 C C . ALA B 1 62 ? 4.207 -22.312 -15.32 1 93.62 62 ALA B C 1
ATOM 4298 O O . ALA B 1 62 ? 5.352 -22.297 -15.789 1 93.62 62 ALA B O 1
ATOM 4299 N N . PRO B 1 63 ? 3.406 -21.266 -15.305 1 94.88 63 PRO B N 1
ATOM 4300 C CA . PRO B 1 63 ? 4 -19.969 -15.656 1 94.88 63 PRO B CA 1
ATOM 4301 C C . PRO B 1 63 ? 4.973 -19.469 -14.594 1 94.88 63 PRO B C 1
ATOM 4303 O O . PRO B 1 63 ? 4.676 -19.531 -13.398 1 94.88 63 PRO B O 1
ATOM 4306 N N . SER B 1 64 ? 6.098 -19.031 -15 1 92.06 64 SER B N 1
ATOM 4307 C CA . SER B 1 64 ? 7.047 -18.375 -14.109 1 92.06 64 SER B CA 1
ATOM 4308 C C . SER B 1 64 ? 7.168 -16.891 -14.414 1 92.06 64 SER B C 1
ATOM 4310 O O . SER B 1 64 ? 7.641 -16.516 -15.484 1 92.06 64 SER B O 1
ATOM 4312 N N . ALA B 1 65 ? 6.82 -16.141 -13.43 1 93.38 65 ALA B N 1
ATOM 4313 C CA . ALA B 1 65 ? 6.852 -14.688 -13.641 1 93.38 65 ALA B CA 1
ATOM 4314 C C . ALA B 1 65 ? 8.25 -14.125 -13.375 1 93.38 65 ALA B C 1
ATOM 4316 O O . ALA B 1 65 ? 8.523 -12.961 -13.664 1 93.38 65 ALA B O 1
ATOM 4317 N N . ASP B 1 66 ? 9.156 -14.906 -12.898 1 88.31 66 ASP B N 1
ATOM 4318 C CA . ASP B 1 66 ? 10.469 -14.383 -12.523 1 88.31 66 ASP B CA 1
ATOM 4319 C C . ASP B 1 66 ? 11.57 -14.969 -13.398 1 88.31 66 ASP B C 1
ATOM 4321 O O . ASP B 1 66 ? 12.68 -14.438 -13.461 1 88.31 66 ASP B O 1
ATOM 4325 N N . ARG B 1 67 ? 11.164 -16.062 -14.086 1 85.44 67 ARG B N 1
ATOM 4326 C CA . ARG B 1 67 ? 12.133 -16.656 -15 1 85.44 67 ARG B CA 1
ATOM 4327 C C . ARG B 1 67 ? 11.852 -16.25 -16.438 1 85.44 67 ARG B C 1
ATOM 4329 O O . ARG B 1 67 ? 10.695 -16.156 -16.859 1 85.44 67 ARG B O 1
ATOM 4336 N N . ASN B 1 68 ? 12.953 -16.141 -17.141 1 87.38 68 ASN B N 1
ATOM 4337 C CA . ASN B 1 68 ? 12.812 -15.664 -18.516 1 87.38 68 ASN B CA 1
ATOM 4338 C C . ASN B 1 68 ? 12.742 -16.828 -19.516 1 87.38 68 ASN B C 1
ATOM 4340 O O . ASN B 1 68 ? 12.102 -16.703 -20.562 1 87.38 68 ASN B O 1
ATOM 4344 N N . ASN B 1 69 ? 13.383 -17.906 -19.156 1 85.94 69 ASN B N 1
ATOM 4345 C CA . ASN B 1 69 ? 13.414 -19.062 -20.062 1 85.94 69 ASN B CA 1
ATOM 4346 C C . ASN B 1 69 ? 12.477 -20.156 -19.609 1 85.94 69 ASN B C 1
ATOM 4348 O O . ASN B 1 69 ? 12.086 -20.203 -18.438 1 85.94 69 ASN B O 1
ATOM 4352 N N . SER B 1 70 ? 12.188 -20.953 -20.578 1 88.69 70 SER B N 1
ATOM 4353 C CA . SER B 1 70 ? 11.344 -22.109 -20.266 1 88.69 70 SER B CA 1
ATOM 4354 C C . SER B 1 70 ? 12.18 -23.328 -19.938 1 88.69 70 SER B C 1
ATOM 4356 O O . SER B 1 70 ? 13.242 -23.531 -20.531 1 88.69 70 SER B O 1
ATOM 4358 N N . TYR B 1 71 ? 11.625 -24.125 -19.031 1 86 71 TYR B N 1
ATOM 4359 C CA . TYR B 1 71 ? 12.328 -25.297 -18.531 1 86 71 TYR B CA 1
ATOM 4360 C C . TYR B 1 71 ? 11.484 -26.547 -18.688 1 86 71 TYR B C 1
ATOM 4362 O O . TYR B 1 71 ? 10.312 -26.578 -18.312 1 86 71 TYR B O 1
ATOM 4370 N N . ILE B 1 72 ? 12.102 -27.516 -19.281 1 88 72 ILE B N 1
ATOM 4371 C CA . ILE B 1 72 ? 11.461 -28.812 -19.422 1 88 72 ILE B CA 1
ATOM 4372 C C . ILE B 1 72 ? 12.383 -29.906 -18.875 1 88 72 ILE B C 1
ATOM 4374 O O . ILE B 1 72 ? 13.562 -29.969 -19.234 1 88 72 ILE B O 1
ATOM 4378 N N . HIS B 1 73 ? 11.82 -30.672 -18 1 86.06 73 HIS B N 1
ATOM 4379 C CA . HIS B 1 73 ? 12.594 -31.734 -17.375 1 86.06 73 HIS B CA 1
ATOM 4380 C C . HIS B 1 73 ? 12.812 -32.906 -18.344 1 86.06 73 HIS B C 1
ATOM 4382 O O . HIS B 1 73 ? 11.906 -33.281 -19.094 1 86.06 73 HIS B O 1
ATOM 4388 N N . THR B 1 74 ? 14.055 -33.219 -18.312 1 81.94 74 THR B N 1
ATOM 4389 C CA . THR B 1 74 ? 14.398 -34.406 -19.094 1 81.94 74 THR B CA 1
ATOM 4390 C C . THR B 1 74 ? 14.609 -35.594 -18.188 1 81.94 74 THR B C 1
ATOM 4392 O O . THR B 1 74 ? 14.719 -35.469 -16.969 1 81.94 74 THR B O 1
ATOM 4395 N N . GLY B 1 75 ? 14.469 -36.875 -18.719 1 66.69 75 GLY B N 1
ATOM 4396 C CA . GLY B 1 75 ? 14.586 -38.125 -17.969 1 66.69 75 GLY B CA 1
ATOM 4397 C C . GLY B 1 75 ? 15.781 -38.156 -17.047 1 66.69 75 GLY B C 1
ATOM 4398 O O . GLY B 1 75 ? 16.688 -37.344 -17.156 1 66.69 75 GLY B O 1
ATOM 4399 N N . GLY B 1 76 ? 15.812 -38.844 -15.789 1 57.34 76 GLY B N 1
ATOM 4400 C CA . GLY B 1 76 ? 16.984 -39.312 -15.062 1 57.34 76 GLY B CA 1
ATOM 4401 C C . GLY B 1 76 ? 17.062 -38.781 -13.641 1 57.34 76 GLY B C 1
ATOM 4402 O O . GLY B 1 76 ? 17.672 -39.375 -12.773 1 57.34 76 GLY B O 1
ATOM 4403 N N . LEU B 1 77 ? 16.516 -37.469 -13.391 1 60.41 77 LEU B N 1
ATOM 4404 C CA . LEU B 1 77 ? 17 -37.062 -12.078 1 60.41 77 LEU B CA 1
ATOM 4405 C C . LEU B 1 77 ? 15.844 -36.875 -11.102 1 60.41 77 LEU B C 1
ATOM 4407 O O . LEU B 1 77 ? 15.516 -35.719 -10.742 1 60.41 77 LEU B O 1
ATOM 4411 N N . CYS B 1 78 ? 15.031 -37.875 -10.883 1 70.94 78 CYS B N 1
ATOM 4412 C CA . CYS B 1 78 ? 14.047 -37.875 -9.805 1 70.94 78 CYS B CA 1
ATOM 4413 C C . CYS B 1 78 ? 14.656 -38.406 -8.516 1 70.94 78 CYS B C 1
ATOM 4415 O O . CYS B 1 78 ? 15.703 -39.062 -8.539 1 70.94 78 CYS B O 1
ATOM 4417 N N . ASP B 1 79 ? 14.094 -37.875 -7.461 1 73.88 79 ASP B N 1
ATOM 4418 C CA . ASP B 1 79 ? 14.516 -38.438 -6.176 1 73.88 79 ASP B CA 1
ATOM 4419 C C . ASP B 1 79 ? 14.445 -39.969 -6.18 1 73.88 79 ASP B C 1
ATOM 4421 O O . ASP B 1 79 ? 13.5 -40.531 -6.715 1 73.88 79 ASP B O 1
ATOM 4425 N N . ARG B 1 80 ? 15.516 -40.625 -5.57 1 77.5 80 ARG B N 1
ATOM 4426 C CA . ARG B 1 80 ? 15.609 -42.094 -5.57 1 77.5 80 ARG B CA 1
ATOM 4427 C C . ARG B 1 80 ? 14.414 -42.719 -4.859 1 77.5 80 ARG B C 1
ATOM 4429 O O . ARG B 1 80 ? 14.055 -43.844 -5.129 1 77.5 80 ARG B O 1
ATOM 4436 N N . SER B 1 81 ? 13.812 -41.906 -4.023 1 82.12 81 SER B N 1
ATOM 4437 C CA . SER B 1 81 ? 12.688 -42.438 -3.254 1 82.12 81 SER B CA 1
ATOM 4438 C C . SER B 1 81 ? 11.391 -42.375 -4.043 1 82.12 81 SER B C 1
ATOM 4440 O O . SER B 1 81 ? 10.375 -42.969 -3.648 1 82.12 81 SER B O 1
ATOM 4442 N N . TRP B 1 82 ? 11.375 -41.812 -5.246 1 86.19 82 TRP B N 1
ATOM 4443 C CA . TRP B 1 82 ? 10.164 -41.625 -6.043 1 86.19 82 TRP B CA 1
ATOM 4444 C C . TRP B 1 82 ? 10.008 -42.781 -7.047 1 86.19 82 TRP B C 1
ATOM 4446 O O . TRP B 1 82 ? 10.992 -43.25 -7.605 1 86.19 82 TRP B O 1
ATOM 4456 N N . THR B 1 83 ? 8.812 -43.156 -7.199 1 90.38 83 THR B N 1
ATOM 4457 C CA . THR B 1 83 ? 8.547 -44.031 -8.336 1 90.38 83 THR B CA 1
ATOM 4458 C C . THR B 1 83 ? 8.648 -43.25 -9.648 1 90.38 83 THR B C 1
ATOM 4460 O O . THR B 1 83 ? 8.602 -42.031 -9.656 1 90.38 83 THR B O 1
ATOM 4463 N N . ALA B 1 84 ? 8.812 -44 -10.703 1 88.06 84 ALA B N 1
ATOM 4464 C CA . ALA B 1 84 ? 8.891 -43.375 -12.023 1 88.06 84 ALA B CA 1
ATOM 4465 C C . ALA B 1 84 ? 7.609 -42.594 -12.344 1 88.06 84 ALA B C 1
ATOM 4467 O O . ALA B 1 84 ? 7.664 -41.531 -12.945 1 88.06 84 ALA B O 1
ATOM 4468 N N . GLU B 1 85 ? 6.438 -43.188 -11.992 1 91.25 85 GLU B N 1
ATOM 4469 C CA . GLU B 1 85 ? 5.152 -42.562 -12.25 1 91.25 85 GLU B CA 1
ATOM 4470 C C . GLU B 1 85 ? 5.008 -41.281 -11.445 1 91.25 85 GLU B C 1
ATOM 4472 O O . GLU B 1 85 ? 4.566 -40.25 -11.977 1 91.25 85 GLU B O 1
ATOM 4477 N N . TYR B 1 86 ? 5.43 -41.375 -10.18 1 90.56 86 TYR B N 1
ATOM 4478 C CA . TYR B 1 86 ? 5.387 -40.188 -9.328 1 90.56 86 TYR B CA 1
ATOM 4479 C C . TYR B 1 86 ? 6.242 -39.062 -9.906 1 90.56 86 TYR B C 1
ATOM 4481 O O . TYR B 1 86 ? 5.789 -37.906 -10.023 1 90.56 86 TYR B O 1
ATOM 4489 N N . CYS B 1 87 ? 7.355 -39.406 -10.258 1 87.38 87 CYS B N 1
ATOM 4490 C CA . CYS B 1 87 ? 8.289 -38.438 -10.797 1 87.38 87 CYS B CA 1
ATOM 4491 C C . CYS B 1 87 ? 7.766 -37.844 -12.102 1 87.38 87 CYS B C 1
ATOM 4493 O O . CYS B 1 87 ? 7.82 -36.625 -12.289 1 87.38 87 CYS B O 1
ATOM 4495 N N . PHE B 1 88 ? 7.273 -38.688 -12.953 1 89.75 88 PHE B N 1
ATOM 4496 C CA . PHE B 1 88 ? 6.777 -38.281 -14.266 1 89.75 88 PHE B CA 1
ATOM 4497 C C . PHE B 1 88 ? 5.652 -37.25 -14.117 1 89.75 88 PHE B C 1
ATOM 4499 O O . PHE B 1 88 ? 5.641 -36.219 -14.797 1 89.75 88 PHE B O 1
ATOM 4506 N N . VAL B 1 89 ? 4.762 -37.5 -13.195 1 91.06 89 VAL B N 1
ATOM 4507 C CA . VAL B 1 89 ? 3.586 -36.656 -13.023 1 91.06 89 VAL B CA 1
ATOM 4508 C C . VAL B 1 89 ? 3.961 -35.406 -12.219 1 91.06 89 VAL B C 1
ATOM 4510 O O . VAL B 1 89 ? 3.527 -34.312 -12.539 1 91.06 89 VAL B O 1
ATOM 4513 N N . TYR B 1 90 ? 4.766 -35.625 -11.211 1 89.06 90 TYR B N 1
ATOM 4514 C CA . TYR B 1 90 ? 5.191 -34.5 -10.352 1 89.06 90 TYR B CA 1
ATOM 4515 C C . TYR B 1 90 ? 5.863 -33.406 -11.164 1 89.06 90 TYR B C 1
ATOM 4517 O O . TYR B 1 90 ? 5.699 -32.219 -10.875 1 89.06 90 TYR B O 1
ATOM 4525 N N . ARG B 1 91 ? 6.512 -33.75 -12.18 1 88.25 91 ARG B N 1
ATOM 4526 C CA . ARG B 1 91 ? 7.266 -32.812 -12.984 1 88.25 91 ARG B CA 1
ATOM 4527 C C . ARG B 1 91 ? 6.402 -32.219 -14.102 1 88.25 91 ARG B C 1
ATOM 4529 O O . ARG B 1 91 ? 6.789 -31.25 -14.742 1 88.25 91 ARG B O 1
ATOM 4536 N N . GLY B 1 92 ? 5.242 -32.812 -14.367 1 91.75 92 GLY B N 1
ATOM 4537 C CA . GLY B 1 92 ? 4.402 -32.375 -15.484 1 91.75 92 GLY B CA 1
ATOM 4538 C C . GLY B 1 92 ? 4.805 -33 -16.797 1 91.75 92 GLY B C 1
ATOM 4539 O O . GLY B 1 92 ? 4.605 -32.406 -17.859 1 91.75 92 GLY B O 1
ATOM 4540 N N . GLY B 1 93 ? 5.516 -34.125 -16.719 1 91.94 93 GLY B N 1
ATOM 4541 C CA . GLY B 1 93 ? 6.051 -34.812 -17.891 1 91.94 93 GLY B CA 1
ATOM 4542 C C . GLY B 1 93 ? 7.566 -34.75 -17.969 1 91.94 93 GLY B C 1
ATOM 4543 O O . GLY B 1 93 ? 8.188 -33.812 -17.484 1 91.94 93 GLY B O 1
ATOM 4544 N N . LEU B 1 94 ? 8.109 -35.781 -18.5 1 90.62 94 LEU B N 1
ATOM 4545 C CA . LEU B 1 94 ? 9.539 -35.844 -18.766 1 90.62 94 LEU B CA 1
ATOM 4546 C C . LEU B 1 94 ? 9.805 -35.969 -20.266 1 90.62 94 LEU B C 1
ATOM 4548 O O . LEU B 1 94 ? 9.227 -36.844 -20.938 1 90.62 94 LEU B O 1
ATOM 4552 N N . PHE B 1 95 ? 10.625 -35.156 -20.719 1 91.44 95 PHE B N 1
ATOM 4553 C CA . PHE B 1 95 ? 10.891 -35.094 -22.156 1 91.44 95 PHE B CA 1
ATOM 4554 C C . PHE B 1 95 ? 11.773 -36.25 -22.594 1 91.44 95 PHE B C 1
ATOM 4556 O O . PHE B 1 95 ? 12.852 -36.469 -22.031 1 91.44 95 PHE B O 1
ATOM 4563 N N . GLN B 1 96 ? 11.258 -36.938 -23.547 1 90.69 96 GLN B N 1
ATOM 4564 C CA . GLN B 1 96 ? 12.055 -37.969 -24.203 1 90.69 96 GLN B CA 1
ATOM 4565 C C . GLN B 1 96 ? 12.789 -37.406 -25.422 1 90.69 96 GLN B C 1
ATOM 4567 O O . GLN B 1 96 ? 12.289 -37.5 -26.547 1 90.69 96 GLN B O 1
ATOM 4572 N N . VAL B 1 97 ? 13.953 -37.094 -25.188 1 90.25 97 VAL B N 1
ATOM 4573 C CA . VAL B 1 97 ? 14.719 -36.312 -26.156 1 90.25 97 VAL B CA 1
ATOM 4574 C C . VAL B 1 97 ? 14.914 -37.156 -27.422 1 90.25 97 VAL B C 1
ATOM 4576 O O . VAL B 1 97 ? 14.836 -36.625 -28.547 1 90.25 97 VAL B O 1
ATOM 4579 N N . ASN B 1 98 ? 15.148 -38.406 -27.297 1 91.88 98 ASN B N 1
ATOM 4580 C CA . ASN B 1 98 ? 15.469 -39.281 -28.422 1 91.88 98 ASN B CA 1
ATOM 4581 C C . ASN B 1 98 ? 14.242 -39.531 -29.281 1 91.88 98 ASN B C 1
ATOM 4583 O O . ASN B 1 98 ? 14.367 -40.031 -30.406 1 91.88 98 ASN B O 1
ATOM 4587 N N . SER B 1 99 ? 13.133 -39.219 -28.766 1 92.94 99 SER B N 1
ATOM 4588 C CA . SER B 1 99 ? 11.914 -39.5 -29.516 1 92.94 99 SER B CA 1
ATOM 4589 C C . SER B 1 99 ? 11.516 -38.312 -30.375 1 92.94 99 SER B C 1
ATOM 4591 O O . SER B 1 99 ? 10.523 -38.344 -31.094 1 92.94 99 SER B O 1
ATOM 4593 N N . SER B 1 100 ? 12.281 -37.219 -30.297 1 95.38 100 SER B N 1
ATOM 4594 C CA . SER B 1 100 ? 11.977 -36.031 -31.094 1 95.38 100 SER B CA 1
ATOM 4595 C C . SER B 1 100 ? 12.953 -35.906 -32.25 1 95.38 100 SER B C 1
ATOM 4597 O O . SER B 1 100 ? 14.164 -35.781 -32.062 1 95.38 100 SER B O 1
ATOM 4599 N N . SER B 1 101 ? 12.492 -35.812 -33.5 1 97.12 101 SER B N 1
ATOM 4600 C CA . SER B 1 101 ? 13.32 -35.656 -34.688 1 97.12 101 SER B CA 1
ATOM 4601 C C . SER B 1 101 ? 13.812 -34.219 -34.844 1 97.12 101 SER B C 1
ATOM 4603 O O . SER B 1 101 ? 14.727 -33.938 -35.625 1 97.12 101 SER B O 1
ATOM 4605 N N . THR B 1 102 ? 13.289 -33.281 -34.125 1 96.38 102 THR B N 1
ATOM 4606 C CA . THR B 1 102 ? 13.664 -31.875 -34.281 1 96.38 102 THR B CA 1
ATOM 4607 C C . THR B 1 102 ? 14.539 -31.422 -33.094 1 96.38 102 THR B C 1
ATOM 4609 O O . THR B 1 102 ? 14.93 -30.25 -33.031 1 96.38 102 THR B O 1
ATOM 4612 N N . HIS B 1 103 ? 14.82 -32.375 -32.219 1 94.75 103 HIS B N 1
ATOM 4613 C CA . HIS B 1 103 ? 15.672 -32.031 -31.078 1 94.75 103 HIS B CA 1
ATOM 4614 C C . HIS B 1 103 ? 17.109 -31.766 -31.531 1 94.75 103 HIS B C 1
ATOM 4616 O O . HIS B 1 103 ? 17.688 -32.562 -32.25 1 94.75 103 HIS B O 1
ATOM 4622 N N . LYS B 1 104 ? 17.641 -30.578 -31.109 1 92.06 104 LYS B N 1
ATOM 4623 C CA . LYS B 1 104 ? 19.031 -30.234 -31.359 1 92.06 104 LYS B CA 1
ATOM 4624 C C . LYS B 1 104 ? 19.703 -29.688 -30.109 1 92.06 104 LYS B C 1
ATOM 4626 O O . LYS B 1 104 ? 19.359 -28.609 -29.625 1 92.06 104 LYS B O 1
ATOM 4631 N N . SER B 1 105 ? 20.656 -30.438 -29.625 1 86.81 105 SER B N 1
ATOM 4632 C CA . SER B 1 105 ? 21.422 -29.984 -28.469 1 86.81 105 SER B CA 1
ATOM 4633 C C . SER B 1 105 ? 22.203 -28.719 -28.797 1 86.81 105 SER B C 1
ATOM 4635 O O . SER B 1 105 ? 22.75 -28.594 -29.891 1 86.81 105 SER B O 1
ATOM 4637 N N . GLN B 1 106 ? 22.031 -27.797 -28 1 80.25 106 GLN B N 1
ATOM 4638 C CA . GLN B 1 106 ? 22.812 -26.562 -28.156 1 80.25 106 GLN B CA 1
ATOM 4639 C C . GLN B 1 106 ? 24.016 -26.562 -27.219 1 80.25 106 GLN B C 1
ATOM 4641 O O . GLN B 1 106 ? 23.875 -26.297 -26.016 1 80.25 106 GLN B O 1
ATOM 4646 N N . GLN B 1 107 ? 25.141 -27.219 -27.609 1 64.5 107 GLN B N 1
ATOM 4647 C CA . GLN B 1 107 ? 26.375 -27.297 -26.828 1 64.5 107 GLN B CA 1
ATOM 4648 C C . GLN B 1 107 ? 27.047 -25.938 -26.734 1 64.5 107 GLN B C 1
ATOM 4650 O O . GLN B 1 107 ? 26.969 -25.125 -27.672 1 64.5 107 GLN B O 1
ATOM 4655 N N . GLY B 1 108 ? 27.719 -25.5 -25.672 1 56.03 108 GLY B N 1
ATOM 4656 C CA . GLY B 1 108 ? 28.547 -24.328 -25.484 1 56.03 108 GLY B CA 1
ATOM 4657 C C . GLY B 1 108 ? 27.766 -23.094 -25.078 1 56.03 108 GLY B C 1
ATOM 4658 O O . GLY B 1 108 ? 28.312 -22 -25.047 1 56.03 108 GLY B O 1
ATOM 4659 N N . LEU B 1 109 ? 26.516 -23.203 -25.266 1 54.28 109 LEU B N 1
ATOM 4660 C CA . LEU B 1 109 ? 25.859 -22 -24.781 1 54.28 109 LEU B CA 1
ATOM 4661 C C . LEU B 1 109 ? 26.188 -21.75 -23.312 1 54.28 109 LEU B C 1
ATOM 4663 O O . LEU B 1 109 ? 26.031 -22.641 -22.469 1 54.28 109 LEU B O 1
ATOM 4667 N N . ASN B 1 110 ? 27.562 -21.188 -23.109 1 44.56 110 ASN B N 1
ATOM 4668 C CA . ASN B 1 110 ? 27.969 -20.812 -21.766 1 44.56 110 ASN B CA 1
ATOM 4669 C C . ASN B 1 110 ? 26.812 -20.156 -21 1 44.56 110 ASN B C 1
ATOM 4671 O O . ASN B 1 110 ? 25.969 -19.484 -21.594 1 44.56 110 ASN B O 1
ATOM 4675 N N . ALA B 1 111 ? 26.812 -20.688 -19.797 1 43.38 111 ALA B N 1
ATOM 4676 C CA . ALA B 1 111 ? 25.922 -20.094 -18.797 1 43.38 111 ALA B CA 1
ATOM 4677 C C . ALA B 1 111 ? 25.891 -18.562 -18.938 1 43.38 111 ALA B C 1
ATOM 4679 O O . ALA B 1 111 ? 24.891 -17.938 -18.594 1 43.38 111 ALA B O 1
ATOM 4680 N N . SER B 1 112 ? 27.203 -18.016 -19.375 1 38.84 112 SER B N 1
ATOM 4681 C CA . SER B 1 112 ? 27.375 -16.562 -19.391 1 38.84 112 SER B CA 1
ATOM 4682 C C . SER B 1 112 ? 26.484 -15.906 -20.438 1 38.84 112 SER B C 1
ATOM 4684 O O . SER B 1 112 ? 26.203 -14.711 -20.344 1 38.84 112 SER B O 1
ATOM 4686 N N . GLU B 1 113 ? 26.703 -16.344 -21.641 1 39.16 113 GLU B N 1
ATOM 4687 C CA . GLU B 1 113 ? 26.016 -15.617 -22.703 1 39.16 113 GLU B CA 1
ATOM 4688 C C . GLU B 1 113 ? 24.547 -15.375 -22.359 1 39.16 113 GLU B C 1
ATOM 4690 O O . GLU B 1 113 ? 23.953 -14.391 -22.797 1 39.16 113 GLU B O 1
ATOM 4695 N N . PHE B 1 114 ? 23.984 -16.406 -22.281 1 38.91 114 PHE B N 1
ATOM 4696 C CA . PHE B 1 114 ? 22.594 -16.141 -21.953 1 38.91 114 PHE B CA 1
ATOM 4697 C C . PHE B 1 114 ? 22.453 -15.617 -20.531 1 38.91 114 PHE B C 1
ATOM 4699 O O . PHE B 1 114 ? 21.969 -16.312 -19.641 1 38.91 114 PHE B O 1
ATOM 4706 N N . ALA B 1 115 ? 23.656 -15.094 -20.141 1 36.72 115 ALA B N 1
ATOM 4707 C CA . ALA B 1 115 ? 23.391 -14.148 -19.062 1 36.72 115 ALA B CA 1
ATOM 4708 C C . ALA B 1 115 ? 22.125 -13.336 -19.344 1 36.72 115 ALA B C 1
ATOM 4710 O O . ALA B 1 115 ? 21.75 -12.477 -18.547 1 36.72 115 ALA B O 1
ATOM 4711 N N . ALA B 1 116 ? 22.188 -12.844 -20.672 1 33.72 116 ALA B N 1
ATOM 4712 C CA . ALA B 1 116 ? 21.016 -11.977 -20.828 1 33.72 116 ALA B CA 1
ATOM 4713 C C . ALA B 1 116 ? 19.781 -12.594 -20.203 1 33.72 116 ALA B C 1
ATOM 4715 O O . ALA B 1 116 ? 18.703 -11.969 -20.188 1 33.72 116 ALA B O 1
ATOM 4716 N N . TYR B 1 117 ? 19.547 -13.875 -20.625 1 34.66 117 TYR B N 1
ATOM 4717 C CA . TYR B 1 117 ? 18.328 -14.32 -19.969 1 34.66 117 TYR B CA 1
ATOM 4718 C C . TYR B 1 117 ? 18.5 -14.312 -18.453 1 34.66 117 TYR B C 1
ATOM 4720 O O . TYR B 1 117 ? 19.625 -14.305 -17.938 1 34.66 117 TYR B O 1
ATOM 4728 N N . GLY B 1 118 ? 17.578 -14.586 -17.594 1 37.38 118 GLY B N 1
ATOM 4729 C CA . GLY B 1 118 ? 17.562 -14.25 -16.188 1 37.38 118 GLY B CA 1
ATOM 4730 C C . GLY B 1 118 ? 18.719 -14.852 -15.422 1 37.38 118 GLY B C 1
ATOM 4731 O O . GLY B 1 118 ? 19.375 -15.789 -15.898 1 37.38 118 GLY B O 1
ATOM 4732 N N . ASN B 1 119 ? 19.5 -13.969 -14.648 1 36.91 119 ASN B N 1
ATOM 4733 C CA . ASN B 1 119 ? 20.531 -14.102 -13.625 1 36.91 119 ASN B CA 1
ATOM 4734 C C . ASN B 1 119 ? 20.438 -15.445 -12.914 1 36.91 119 ASN B C 1
ATOM 4736 O O . ASN B 1 119 ? 20.953 -15.602 -11.805 1 36.91 119 ASN B O 1
ATOM 4740 N N . ASP B 1 120 ? 19.562 -16.297 -13.281 1 40.16 120 ASP B N 1
ATOM 4741 C CA . ASP B 1 120 ? 19.359 -17.188 -12.148 1 40.16 120 ASP B CA 1
ATOM 4742 C C . ASP B 1 120 ? 20.594 -18.047 -11.891 1 40.16 120 ASP B C 1
ATOM 4744 O O . ASP B 1 120 ? 20.562 -18.938 -11.039 1 40.16 120 ASP B O 1
ATOM 4748 N N . GLY B 1 121 ? 21.812 -17.672 -12.188 1 40 121 GLY B N 1
ATOM 4749 C CA . GLY B 1 121 ? 23.016 -18.297 -11.641 1 40 121 GLY B CA 1
ATOM 4750 C C . GLY B 1 121 ? 22.922 -19.812 -11.617 1 40 121 GLY B C 1
ATOM 4751 O O . GLY B 1 121 ? 23.719 -20.469 -10.945 1 40 121 GLY B O 1
ATOM 4752 N N . GLN B 1 122 ? 21.766 -20.422 -11.922 1 44.62 122 GLN B N 1
ATOM 4753 C CA . GLN B 1 122 ? 21.844 -21.828 -11.531 1 44.62 122 GLN B CA 1
ATOM 4754 C C . GLN B 1 122 ? 22.781 -22.594 -12.453 1 44.62 122 GLN B C 1
ATOM 4756 O O . GLN B 1 122 ? 22.844 -22.328 -13.656 1 44.62 122 GLN B O 1
ATOM 4761 N N . PRO B 1 123 ? 23.672 -23.297 -11.914 1 45.72 123 PRO B N 1
ATOM 4762 C CA . PRO B 1 123 ? 24.672 -24.094 -12.648 1 45.72 123 PRO B CA 1
ATOM 4763 C C . PRO B 1 123 ? 24.109 -24.703 -13.93 1 45.72 123 PRO B C 1
ATOM 4765 O O . PRO B 1 123 ? 24.312 -24.156 -15.016 1 45.72 123 PRO B O 1
ATOM 4768 N N . GLN B 1 124 ? 24.047 -26.234 -14.094 1 54.81 124 GLN B N 1
ATOM 4769 C CA . GLN B 1 124 ? 24.297 -27.344 -15.008 1 54.81 124 GLN B CA 1
ATOM 4770 C C . GLN B 1 124 ? 23.125 -27.547 -15.953 1 54.81 124 GLN B C 1
ATOM 4772 O O . GLN B 1 124 ? 22.766 -28.688 -16.281 1 54.81 124 GLN B O 1
ATOM 4777 N N . ASN B 1 125 ? 22.281 -26.688 -16.375 1 65.38 125 ASN B N 1
ATOM 4778 C CA . ASN B 1 125 ? 21.281 -26.953 -17.406 1 65.38 125 ASN B CA 1
ATOM 4779 C C . ASN B 1 125 ? 21.938 -27.156 -18.781 1 65.38 125 ASN B C 1
ATOM 4781 O O . ASN B 1 125 ? 22.984 -26.578 -19.078 1 65.38 125 ASN B O 1
ATOM 4785 N N . THR B 1 126 ? 21.391 -28.203 -19.422 1 75.62 126 THR B N 1
ATOM 4786 C CA . THR B 1 126 ? 21.703 -28.328 -20.844 1 75.62 126 THR B CA 1
ATOM 4787 C C . THR B 1 126 ? 20.656 -27.625 -21.688 1 75.62 126 THR B C 1
ATOM 4789 O O . THR B 1 126 ? 19.531 -27.422 -21.25 1 75.62 126 THR B O 1
ATOM 4792 N N . TRP B 1 127 ? 21.047 -27.156 -22.797 1 82.19 127 TRP B N 1
ATOM 4793 C CA . TRP B 1 127 ? 20.156 -26.406 -23.672 1 82.19 127 TRP B CA 1
ATOM 4794 C C . TRP B 1 127 ? 19.938 -27.141 -24.984 1 82.19 127 TRP B C 1
ATOM 4796 O O . TRP B 1 127 ? 20.844 -27.828 -25.484 1 82.19 127 TRP B O 1
ATOM 4806 N N . ALA B 1 128 ? 18.734 -27 -25.438 1 87.62 128 ALA B N 1
ATOM 4807 C CA . ALA B 1 128 ? 18.391 -27.578 -26.734 1 87.62 128 ALA B CA 1
ATOM 4808 C C . ALA B 1 128 ? 17.328 -26.75 -27.438 1 87.62 128 ALA B C 1
ATOM 4810 O O . ALA B 1 128 ? 16.641 -25.938 -26.812 1 87.62 128 ALA B O 1
ATOM 4811 N N . THR B 1 129 ? 17.297 -26.828 -28.734 1 91.56 129 THR B N 1
ATOM 4812 C CA . THR B 1 129 ? 16.172 -26.312 -29.5 1 91.56 129 THR B CA 1
ATOM 4813 C C . THR B 1 129 ? 15.266 -27.438 -29.984 1 91.56 129 THR B C 1
ATOM 4815 O O . THR B 1 129 ? 15.734 -28.547 -30.25 1 91.56 129 THR B O 1
ATOM 4818 N N . ASP B 1 130 ? 14.062 -27.203 -29.984 1 94.94 130 ASP B N 1
ATOM 4819 C CA . ASP B 1 130 ? 13.055 -28.141 -30.484 1 94.94 130 ASP B CA 1
ATOM 4820 C C . ASP B 1 130 ? 11.781 -27.406 -30.906 1 94.94 130 ASP B C 1
ATOM 4822 O O . ASP B 1 130 ? 11.672 -26.188 -30.719 1 94.94 130 ASP B O 1
ATOM 4826 N N . GLN B 1 131 ? 10.977 -28.141 -31.594 1 95.88 131 GLN B N 1
ATOM 4827 C CA . GLN B 1 131 ? 9.68 -27.562 -31.922 1 95.88 131 GLN B CA 1
ATOM 4828 C C . GLN B 1 131 ? 8.812 -27.438 -30.672 1 95.88 131 GLN B C 1
ATOM 4830 O O . GLN B 1 131 ? 8.656 -28.391 -29.922 1 95.88 131 GLN B O 1
ATOM 4835 N N . LEU B 1 132 ? 8.359 -26.234 -30.422 1 96.25 132 LEU B N 1
ATOM 4836 C CA . LEU B 1 132 ? 7.395 -26 -29.359 1 96.25 132 LEU B CA 1
ATOM 4837 C C . LEU B 1 132 ? 5.996 -25.781 -29.938 1 96.25 132 LEU B C 1
ATOM 4839 O O . LEU B 1 132 ? 5.785 -24.859 -30.703 1 96.25 132 LEU B O 1
ATOM 4843 N N . GLN B 1 133 ? 5.133 -26.625 -29.641 1 96.06 133 GLN B N 1
ATOM 4844 C CA . GLN B 1 133 ? 3.736 -26.469 -30.031 1 96.06 133 GLN B CA 1
ATOM 4845 C C . GLN B 1 133 ? 2.945 -25.75 -28.938 1 96.06 133 GLN B C 1
ATOM 4847 O O . GLN B 1 133 ? 2.709 -26.312 -27.859 1 96.06 133 GLN B O 1
ATOM 4852 N N . VAL B 1 134 ? 2.512 -24.578 -29.203 1 96 134 VAL B N 1
ATOM 4853 C CA . VAL B 1 134 ? 1.801 -23.766 -28.219 1 96 134 VAL B CA 1
ATOM 4854 C C . VAL B 1 134 ? 0.348 -24.219 -28.125 1 96 134 VAL B C 1
ATOM 4856 O O . VAL B 1 134 ? -0.2 -24.344 -27.031 1 96 134 VAL B O 1
ATOM 4859 N N . ASN B 1 135 ? -0.257 -24.375 -29.203 1 92.12 135 ASN B N 1
ATOM 4860 C CA . ASN B 1 135 ? -1.578 -24.984 -29.344 1 92.12 135 ASN B CA 1
ATOM 4861 C C . ASN B 1 135 ? -1.751 -25.656 -30.703 1 92.12 135 ASN B C 1
ATOM 4863 O O . ASN B 1 135 ? -0.767 -25.953 -31.375 1 92.12 135 ASN B O 1
ATOM 4867 N N . SER B 1 136 ? -3.018 -25.969 -31.062 1 88.19 136 SER B N 1
ATOM 4868 C CA . SER B 1 136 ? -3.25 -26.766 -32.25 1 88.19 136 SER B CA 1
ATOM 4869 C C . SER B 1 136 ? -2.838 -26 -33.531 1 88.19 136 SER B C 1
ATOM 4871 O O . SER B 1 136 ? -2.514 -26.609 -34.531 1 88.19 136 SER B O 1
ATOM 4873 N N . SER B 1 137 ? -2.699 -24.688 -33.438 1 89.06 137 SER B N 1
ATOM 4874 C CA . SER B 1 137 ? -2.508 -23.906 -34.625 1 89.06 137 SER B CA 1
ATOM 4875 C C . SER B 1 137 ? -1.16 -23.188 -34.625 1 89.06 137 SER B C 1
ATOM 4877 O O . SER B 1 137 ? -0.688 -22.719 -35.656 1 89.06 137 SER B O 1
ATOM 4879 N N . ILE B 1 138 ? -0.593 -23.109 -33.5 1 94.06 138 ILE B N 1
ATOM 4880 C CA . ILE B 1 138 ? 0.601 -22.281 -33.375 1 94.06 138 ILE B CA 1
ATOM 4881 C C . ILE B 1 138 ? 1.769 -23.109 -32.875 1 94.06 138 ILE B C 1
ATOM 4883 O O . ILE B 1 138 ? 1.663 -23.766 -31.828 1 94.06 138 ILE B O 1
ATOM 4887 N N . SER B 1 139 ? 2.857 -23.062 -33.625 1 94.44 139 SER B N 1
ATOM 4888 C CA . SER B 1 139 ? 4.102 -23.703 -33.219 1 94.44 139 SER B CA 1
ATOM 4889 C C . SER B 1 139 ? 5.301 -22.781 -33.438 1 94.44 139 SER B C 1
ATOM 4891 O O . SER B 1 139 ? 5.266 -21.906 -34.281 1 94.44 139 SER B O 1
ATOM 4893 N N . LEU B 1 140 ? 6.238 -22.938 -32.594 1 94.75 140 LEU B N 1
ATOM 4894 C CA . LEU B 1 140 ? 7.52 -22.234 -32.719 1 94.75 140 LEU B CA 1
ATOM 4895 C C . LEU B 1 140 ? 8.633 -23.219 -33.062 1 94.75 140 LEU B C 1
ATOM 4897 O O . LEU B 1 140 ? 9.062 -24.016 -32.25 1 94.75 140 LEU B O 1
ATOM 4901 N N . PRO B 1 141 ? 9.102 -23.078 -34.281 1 93.88 141 PRO B N 1
ATOM 4902 C CA . PRO B 1 141 ? 10.195 -23.984 -34.625 1 93.88 141 PRO B CA 1
ATOM 4903 C C . PRO B 1 141 ? 11.516 -23.609 -33.938 1 93.88 141 PRO B C 1
ATOM 4905 O O . PRO B 1 141 ? 11.742 -22.453 -33.625 1 93.88 141 PRO B O 1
ATOM 4908 N N . SER B 1 142 ? 12.344 -24.531 -33.594 1 91.5 142 SER B N 1
ATOM 4909 C CA . SER B 1 142 ? 13.695 -24.359 -33.094 1 91.5 142 SER B CA 1
ATOM 4910 C C . SER B 1 142 ? 13.695 -23.469 -31.844 1 91.5 142 SER B C 1
ATOM 4912 O O . SER B 1 142 ? 14.5 -22.547 -31.719 1 91.5 142 SER B O 1
ATOM 4914 N N . TYR B 1 143 ? 12.695 -23.656 -31.062 1 92.56 143 TYR B N 1
ATOM 4915 C CA . TYR B 1 143 ? 12.586 -22.922 -29.812 1 92.56 143 TYR B CA 1
ATOM 4916 C C . TYR B 1 143 ? 13.609 -23.406 -28.797 1 92.56 143 TYR B C 1
ATOM 4918 O O . TYR B 1 143 ? 13.758 -24.625 -28.594 1 92.56 143 TYR B O 1
ATOM 4926 N N . LEU B 1 144 ? 14.258 -22.453 -28.172 1 86.62 144 LEU B N 1
ATOM 4927 C CA . LEU B 1 144 ? 15.273 -22.797 -27.188 1 86.62 144 LEU B CA 1
ATOM 4928 C C . LEU B 1 144 ? 14.633 -23.156 -25.844 1 86.62 144 LEU B C 1
ATOM 4930 O O . LEU B 1 144 ? 13.797 -22.406 -25.328 1 86.62 144 LEU B O 1
ATOM 4934 N N . ILE B 1 145 ? 15.055 -24.266 -25.297 1 85.19 145 ILE B N 1
ATOM 4935 C CA . ILE B 1 145 ? 14.531 -24.766 -24.031 1 85.19 145 ILE B CA 1
ATOM 4936 C C . ILE B 1 145 ? 15.688 -25.172 -23.125 1 85.19 145 ILE B C 1
ATOM 4938 O O . ILE B 1 145 ? 16.672 -25.766 -23.578 1 85.19 145 ILE B O 1
ATOM 4942 N N . ALA B 1 146 ? 15.539 -24.781 -21.859 1 78.62 146 ALA B N 1
ATOM 4943 C CA . ALA B 1 146 ? 16.453 -25.328 -20.859 1 78.62 146 ALA B CA 1
ATOM 4944 C C . ALA B 1 146 ? 16.047 -26.719 -20.422 1 78.62 146 ALA B C 1
ATOM 4946 O O . ALA B 1 146 ? 14.906 -26.922 -19.984 1 78.62 146 ALA B O 1
ATOM 4947 N N . GLU B 1 147 ? 17 -27.594 -20.656 1 73.69 147 GLU B N 1
ATOM 4948 C CA . GLU B 1 147 ? 16.766 -28.969 -20.219 1 73.69 147 GLU B CA 1
ATOM 4949 C C . GLU B 1 147 ? 17.438 -29.25 -18.875 1 73.69 147 GLU B C 1
ATOM 4951 O O . GLU B 1 147 ? 18.656 -29.125 -18.734 1 73.69 147 GLU B O 1
ATOM 4956 N N . THR B 1 148 ? 16.703 -29.25 -17.891 1 67.69 148 THR B N 1
ATOM 4957 C CA . THR B 1 148 ? 17.219 -29.359 -16.531 1 67.69 148 THR B CA 1
ATOM 4958 C C . THR B 1 148 ? 17.297 -30.812 -16.094 1 67.69 148 THR B C 1
ATOM 4960 O O . THR B 1 148 ? 16.297 -31.531 -16.141 1 67.69 148 THR B O 1
ATOM 4963 N N . PRO B 1 149 ? 18.734 -31.297 -15.891 1 56.56 149 PRO B N 1
ATOM 4964 C CA . PRO B 1 149 ? 18.812 -32.625 -15.281 1 56.56 149 PRO B CA 1
ATOM 4965 C C . PRO B 1 149 ? 18.375 -32.625 -13.812 1 56.56 149 PRO B C 1
ATOM 4967 O O . PRO B 1 149 ? 18.562 -31.625 -13.117 1 56.56 149 PRO B O 1
ATOM 4970 N N . SER B 1 150 ? 17.297 -32.844 -13.398 1 49.66 150 SER B N 1
ATOM 4971 C CA . SER B 1 150 ? 16.719 -32.656 -12.078 1 49.66 150 SER B CA 1
ATOM 4972 C C . SER B 1 150 ? 17.594 -33.25 -10.992 1 49.66 150 SER B C 1
ATOM 4974 O O . SER B 1 150 ? 17.297 -34.344 -10.469 1 49.66 150 SER B O 1
ATOM 4976 N N . SER B 1 151 ? 18.828 -33.25 -10.875 1 39.91 151 SER B N 1
ATOM 4977 C CA . SER B 1 151 ? 19.312 -33.75 -9.594 1 39.91 151 SER B CA 1
ATOM 4978 C C . SER B 1 151 ? 19.078 -32.719 -8.492 1 39.91 151 SER B C 1
ATOM 4980 O O . SER B 1 151 ? 19.234 -31.516 -8.719 1 39.91 151 SER B O 1
ATOM 4982 N N . GLY B 1 152 ? 18.281 -33.219 -7.297 1 39.34 152 GLY B N 1
ATOM 4983 C CA . GLY B 1 152 ? 18.047 -32.625 -5.996 1 39.34 152 GLY B CA 1
ATOM 4984 C C . GLY B 1 152 ? 16.828 -31.703 -5.961 1 39.34 152 GLY B C 1
ATOM 4985 O O . GLY B 1 152 ? 16.062 -31.656 -6.926 1 39.34 152 GLY B O 1
ATOM 4986 N N . ASN B 1 153 ? 16.609 -31.266 -4.715 1 38.16 153 ASN B N 1
ATOM 4987 C CA . ASN B 1 153 ? 15.594 -30.328 -4.254 1 38.16 153 ASN B CA 1
ATOM 4988 C C . ASN B 1 153 ? 15.578 -29.062 -5.098 1 38.16 153 ASN B C 1
ATOM 4990 O O . ASN B 1 153 ? 15.164 -28 -4.621 1 38.16 153 ASN B O 1
ATOM 4994 N N . SER B 1 154 ? 16.469 -29.25 -6.145 1 38.56 154 SER B N 1
ATOM 4995 C CA . SER B 1 154 ? 16.625 -27.984 -6.844 1 38.56 154 SER B CA 1
ATOM 4996 C C . SER B 1 154 ? 15.328 -27.562 -7.531 1 38.56 154 SER B C 1
ATOM 4998 O O . SER B 1 154 ? 14.656 -28.406 -8.148 1 38.56 154 SER B O 1
ATOM 5000 N N . PHE B 1 155 ? 14.594 -26.484 -7.285 1 44 155 PHE B N 1
ATOM 5001 C CA . PHE B 1 155 ? 13.578 -25.594 -7.832 1 44 155 PHE B CA 1
ATOM 5002 C C . PHE B 1 155 ? 13.93 -25.188 -9.258 1 44 155 PHE B C 1
ATOM 5004 O O . PHE B 1 155 ? 15.094 -24.906 -9.555 1 44 155 PHE B O 1
ATOM 5011 N N . PRO B 1 156 ? 12.969 -25.328 -10.484 1 51.31 156 PRO B N 1
ATOM 5012 C CA . PRO B 1 156 ? 11.539 -25.438 -10.188 1 51.31 156 PRO B CA 1
ATOM 5013 C C . PRO B 1 156 ? 11.031 -26.875 -10.203 1 51.31 156 PRO B C 1
ATOM 5015 O O . PRO B 1 156 ? 11.531 -27.703 -10.969 1 51.31 156 PRO B O 1
ATOM 5018 N N . ALA B 1 157 ? 10.266 -27.312 -9.32 1 56.09 157 ALA B N 1
ATOM 5019 C CA . ALA B 1 157 ? 9.594 -28.609 -9.211 1 56.09 157 ALA B CA 1
ATOM 5020 C C . ALA B 1 157 ? 8.797 -28.922 -10.469 1 56.09 157 ALA B C 1
ATOM 5022 O O . ALA B 1 157 ? 8.766 -30.062 -10.922 1 56.09 157 ALA B O 1
ATOM 5023 N N . ASP B 1 158 ? 8.43 -27.875 -11.227 1 77 158 ASP B N 1
ATOM 5024 C CA . ASP B 1 158 ? 7.535 -28.047 -12.367 1 77 158 ASP B CA 1
ATOM 5025 C C . ASP B 1 158 ? 8.227 -27.688 -13.672 1 77 158 ASP B C 1
ATOM 5027 O O . ASP B 1 158 ? 9.281 -27.047 -13.664 1 77 158 ASP B O 1
ATOM 5031 N N . ASN B 1 159 ? 7.84 -28.375 -14.844 1 89.62 159 ASN B N 1
ATOM 5032 C CA . ASN B 1 159 ? 8.047 -27.75 -16.141 1 89.62 159 ASN B CA 1
ATOM 5033 C C . ASN B 1 159 ? 7.52 -26.312 -16.156 1 89.62 159 ASN B C 1
ATOM 5035 O O . ASN B 1 159 ? 6.426 -26.047 -15.656 1 89.62 159 ASN B O 1
ATOM 5039 N N . LEU B 1 160 ? 8.406 -25.391 -16.688 1 91.44 160 LEU B N 1
ATOM 5040 C CA . LEU B 1 160 ? 8.062 -23.984 -16.562 1 91.44 160 LEU B CA 1
ATOM 5041 C C . LEU B 1 160 ? 8.023 -23.312 -17.938 1 91.44 160 LEU B C 1
ATOM 5043 O O . LEU B 1 160 ? 8.852 -23.609 -18.797 1 91.44 160 LEU B O 1
ATOM 5047 N N . ILE B 1 161 ? 7.047 -22.484 -18.125 1 93.06 161 ILE B N 1
ATOM 5048 C CA . ILE B 1 161 ? 7.117 -21.469 -19.172 1 93.06 161 ILE B CA 1
ATOM 5049 C C . ILE B 1 161 ? 7.672 -20.172 -18.594 1 93.06 161 ILE B C 1
ATOM 5051 O O . ILE B 1 161 ? 7.105 -19.594 -17.672 1 93.06 161 ILE B O 1
ATOM 5055 N N . GLY B 1 162 ? 8.789 -19.734 -19.125 1 91.19 162 GLY B N 1
ATOM 5056 C CA . GLY B 1 162 ? 9.391 -18.5 -18.656 1 91.19 162 GLY B CA 1
ATOM 5057 C C . GLY B 1 162 ? 8.664 -17.266 -19.141 1 91.19 162 GLY B C 1
ATOM 5058 O O . GLY B 1 162 ? 8.68 -16.953 -20.328 1 91.19 162 GLY B O 1
ATOM 5059 N N . LEU B 1 163 ? 8.078 -16.531 -18.188 1 95.38 163 LEU B N 1
ATOM 5060 C CA . LEU B 1 163 ? 7.277 -15.352 -18.531 1 95.38 163 LEU B CA 1
ATOM 5061 C C . LEU B 1 163 ? 7.773 -14.117 -17.797 1 95.38 163 LEU B C 1
ATOM 5063 O O . LEU B 1 163 ? 6.996 -13.203 -17.516 1 95.38 163 LEU B O 1
ATOM 5067 N N . GLY B 1 164 ? 9.008 -14.086 -17.453 1 92.12 164 GLY B N 1
ATOM 5068 C CA . GLY B 1 164 ? 9.625 -12.945 -16.797 1 92.12 164 GLY B CA 1
ATOM 5069 C C . GLY B 1 164 ? 9.781 -11.742 -17.719 1 92.12 164 GLY B C 1
ATOM 5070 O O . GLY B 1 164 ? 9.281 -11.742 -18.844 1 92.12 164 GLY B O 1
ATOM 5071 N N . ALA B 1 165 ? 10.445 -10.734 -17.281 1 90.5 165 ALA B N 1
ATOM 5072 C CA . ALA B 1 165 ? 10.539 -9.445 -17.953 1 90.5 165 ALA B CA 1
ATOM 5073 C C . ALA B 1 165 ? 11.219 -9.578 -19.312 1 90.5 165 ALA B C 1
ATOM 5075 O O . ALA B 1 165 ? 10.875 -8.875 -20.266 1 90.5 165 ALA B O 1
ATOM 5076 N N . ASN B 1 166 ? 12.164 -10.477 -19.406 1 90.06 166 ASN B N 1
ATOM 5077 C CA . ASN B 1 166 ? 12.852 -10.758 -20.672 1 90.06 166 ASN B CA 1
ATOM 5078 C C . ASN B 1 166 ? 12.531 -12.156 -21.188 1 90.06 166 ASN B C 1
ATOM 5080 O O . ASN B 1 166 ? 13.43 -12.898 -21.562 1 90.06 166 ASN B O 1
ATOM 5084 N N . SER B 1 167 ? 11.336 -12.5 -21.188 1 93 167 SER B N 1
ATOM 5085 C CA . SER B 1 167 ? 10.852 -13.828 -21.562 1 93 167 SER B CA 1
ATOM 5086 C C . SER B 1 167 ? 11.281 -14.18 -22.984 1 93 167 SER B C 1
ATOM 5088 O O . SER B 1 167 ? 10.922 -13.492 -23.938 1 93 167 SER B O 1
ATOM 5090 N N . SER B 1 168 ? 11.938 -15.297 -23.109 1 91.06 168 SER B N 1
ATOM 5091 C CA . SER B 1 168 ? 12.297 -15.797 -24.422 1 91.06 168 SER B CA 1
ATOM 5092 C C . SER B 1 168 ? 11.078 -16.344 -25.172 1 91.06 168 SER B C 1
ATOM 5094 O O . SER B 1 168 ? 11 -16.25 -26.391 1 91.06 168 SER B O 1
ATOM 5096 N N . PHE B 1 169 ? 10.164 -16.797 -24.422 1 94 169 PHE B N 1
ATOM 5097 C CA . PHE B 1 169 ? 8.938 -17.312 -25.016 1 94 169 PHE B CA 1
ATOM 5098 C C . PHE B 1 169 ? 8.125 -16.203 -25.641 1 94 169 PHE B C 1
ATOM 5100 O O . PHE B 1 169 ? 7.734 -16.297 -26.812 1 94 169 PHE B O 1
ATOM 5107 N N . LEU B 1 170 ? 7.906 -15.133 -24.906 1 95.5 170 LEU B N 1
ATOM 5108 C CA . LEU B 1 170 ? 7.125 -14.016 -25.422 1 95.5 170 LEU B CA 1
ATOM 5109 C C . LEU B 1 170 ? 7.844 -13.344 -26.578 1 95.5 170 LEU B C 1
ATOM 5111 O O . LEU B 1 170 ? 7.207 -12.914 -27.547 1 95.5 170 LEU B O 1
ATOM 5115 N N . ALA B 1 171 ? 9.109 -13.297 -26.453 1 93.19 171 ALA B N 1
ATOM 5116 C CA . ALA B 1 171 ? 9.891 -12.719 -27.547 1 93.19 171 ALA B CA 1
ATOM 5117 C C . ALA B 1 171 ? 9.742 -13.547 -28.828 1 93.19 171 ALA B C 1
ATOM 5119 O O . ALA B 1 171 ? 9.562 -12.992 -29.922 1 93.19 171 ALA B O 1
ATOM 5120 N N . ALA B 1 172 ? 9.844 -14.812 -28.688 1 93.25 172 ALA B N 1
ATOM 5121 C CA . ALA B 1 172 ? 9.711 -15.703 -29.828 1 93.25 172 ALA B CA 1
ATOM 5122 C C . ALA B 1 172 ? 8.32 -15.594 -30.453 1 93.25 172 ALA B C 1
ATOM 5124 O O . ALA B 1 172 ? 8.188 -15.523 -31.688 1 93.25 172 ALA B O 1
ATOM 5125 N N . MET B 1 173 ? 7.324 -15.547 -29.625 1 95.25 173 MET B N 1
ATOM 5126 C CA . MET B 1 173 ? 5.945 -15.422 -30.078 1 95.25 173 MET B CA 1
ATOM 5127 C C . MET B 1 173 ? 5.738 -14.102 -30.812 1 95.25 173 MET B C 1
ATOM 5129 O O . MET B 1 173 ? 5.07 -14.055 -31.844 1 95.25 173 MET B O 1
ATOM 5133 N N . HIS B 1 174 ? 6.289 -13.086 -30.25 1 93.75 174 HIS B N 1
ATOM 5134 C CA . HIS B 1 174 ? 6.164 -11.766 -30.844 1 93.75 174 HIS B CA 1
ATOM 5135 C C . HIS B 1 174 ? 6.891 -11.695 -32.188 1 93.75 174 HIS B C 1
ATOM 5137 O O . HIS B 1 174 ? 6.344 -11.18 -33.156 1 93.75 174 HIS B O 1
ATOM 5143 N N . SER B 1 175 ? 8.078 -12.211 -32.219 1 91.69 175 SER B N 1
ATOM 5144 C CA . SER B 1 175 ? 8.883 -12.195 -33.438 1 91.69 175 SER B CA 1
ATOM 5145 C C . SER B 1 175 ? 8.211 -12.984 -34.562 1 91.69 175 SER B C 1
ATOM 5147 O O . SER B 1 175 ? 8.328 -12.633 -35.719 1 91.69 175 SER B O 1
ATOM 5149 N N . ALA B 1 176 ? 7.508 -14.016 -34.188 1 92.12 176 ALA B N 1
ATOM 5150 C CA . ALA B 1 176 ? 6.82 -14.867 -35.156 1 92.12 176 ALA B CA 1
ATOM 5151 C C . ALA B 1 176 ? 5.496 -14.234 -35.594 1 92.12 176 ALA B C 1
ATOM 5153 O O . ALA B 1 176 ? 4.82 -14.758 -36.5 1 92.12 176 ALA B O 1
ATOM 5154 N N . GLY B 1 177 ? 5.086 -13.133 -34.875 1 91.81 177 GLY B N 1
ATOM 5155 C CA . GLY B 1 177 ? 3.869 -12.43 -35.25 1 91.81 177 GLY B CA 1
ATOM 5156 C C . GLY B 1 177 ? 2.621 -13.016 -34.625 1 91.81 177 GLY B C 1
ATOM 5157 O O . GLY B 1 177 ? 1.502 -12.648 -35 1 91.81 177 GLY B O 1
ATOM 5158 N N . ASN B 1 178 ? 2.846 -13.961 -33.75 1 94.25 178 ASN B N 1
ATOM 5159 C CA . ASN B 1 178 ? 1.707 -14.625 -33.125 1 94.25 178 ASN B CA 1
ATOM 5160 C C . ASN B 1 178 ? 1.036 -13.734 -32.062 1 94.25 178 ASN B C 1
ATOM 5162 O O . ASN B 1 178 ? -0.149 -13.898 -31.781 1 94.25 178 ASN B O 1
ATOM 5166 N N . ILE B 1 179 ? 1.849 -12.805 -31.453 1 96 179 ILE B N 1
ATOM 5167 C CA . ILE B 1 179 ? 1.286 -11.898 -30.469 1 96 179 ILE B CA 1
ATOM 5168 C C . ILE B 1 179 ? 1.714 -10.461 -30.781 1 96 179 ILE B C 1
ATOM 5170 O O . ILE B 1 179 ? 2.758 -10.242 -31.406 1 96 179 ILE B O 1
ATOM 5174 N N . ALA B 1 180 ? 0.961 -9.492 -30.312 1 94.25 180 ALA B N 1
ATOM 5175 C CA . ALA B 1 180 ? 1.17 -8.094 -30.688 1 94.25 180 ALA B CA 1
ATOM 5176 C C . ALA B 1 180 ? 2.031 -7.383 -29.641 1 94.25 180 ALA B C 1
ATOM 5178 O O . ALA B 1 180 ? 2.584 -6.312 -29.922 1 94.25 180 ALA B O 1
ATOM 5179 N N . SER B 1 181 ? 2.104 -7.965 -28.516 1 95.56 181 SER B N 1
ATOM 5180 C CA . SER B 1 181 ? 2.861 -7.359 -27.422 1 95.56 181 SER B CA 1
ATOM 5181 C C . SER B 1 181 ? 3.396 -8.422 -26.469 1 95.56 181 SER B C 1
ATOM 5183 O O . SER B 1 181 ? 2.926 -9.562 -26.469 1 95.56 181 SER B O 1
ATOM 5185 N N . ARG B 1 182 ? 4.422 -8.109 -25.688 1 96.06 182 ARG B N 1
ATOM 5186 C CA . ARG B 1 182 ? 4.938 -9 -24.641 1 96.06 182 ARG B CA 1
ATOM 5187 C C . ARG B 1 182 ? 4.09 -8.922 -23.391 1 96.06 182 ARG B C 1
ATOM 5189 O O . ARG B 1 182 ? 4.578 -8.508 -22.328 1 96.06 182 ARG B O 1
ATOM 5196 N N . THR B 1 183 ? 2.877 -9.297 -23.578 1 97.81 183 THR B N 1
ATOM 5197 C CA . THR B 1 183 ? 1.861 -9.344 -22.531 1 97.81 183 THR B CA 1
ATOM 5198 C C . THR B 1 183 ? 1.382 -10.773 -22.297 1 97.81 183 THR B C 1
ATOM 5200 O O . THR B 1 183 ? 1.335 -11.578 -23.234 1 97.81 183 THR B O 1
ATOM 5203 N N . TRP B 1 184 ? 1.116 -11.047 -21.078 1 98.44 184 TRP B N 1
ATOM 5204 C CA . TRP B 1 184 ? 0.445 -12.305 -20.766 1 98.44 184 TRP B CA 1
ATOM 5205 C C . TRP B 1 184 ? -0.541 -12.117 -19.609 1 98.44 184 TRP B C 1
ATOM 5207 O O . TRP B 1 184 ? -0.413 -11.188 -18.812 1 98.44 184 TRP B O 1
ATOM 5217 N N . SER B 1 185 ? -1.545 -12.977 -19.562 1 98.75 185 SER B N 1
ATOM 5218 C CA . SER B 1 185 ? -2.555 -12.906 -18.516 1 98.75 185 SER B CA 1
ATOM 5219 C C . SER B 1 185 ? -3.016 -14.297 -18.094 1 98.75 185 SER B C 1
ATOM 5221 O O . SER B 1 185 ? -2.717 -15.289 -18.766 1 98.75 185 SER B O 1
ATOM 5223 N N . MET B 1 186 ? -3.67 -14.336 -16.938 1 98.56 186 MET B N 1
ATOM 5224 C CA . MET B 1 186 ? -3.959 -15.656 -16.391 1 98.56 186 MET B CA 1
ATOM 5225 C C . MET B 1 186 ? -5.273 -15.641 -15.609 1 98.56 186 MET B C 1
AT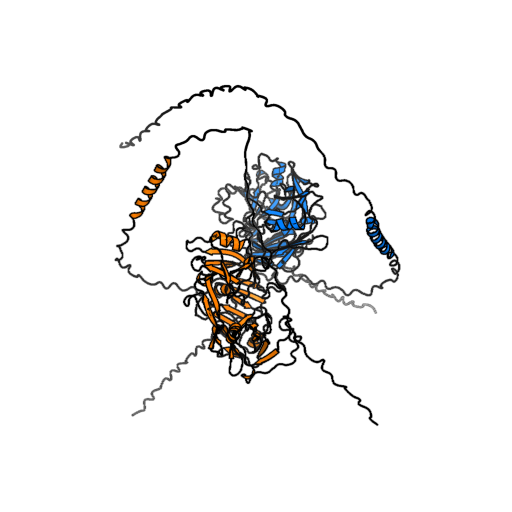OM 5227 O O . MET B 1 186 ? -5.512 -14.742 -14.805 1 98.56 186 MET B O 1
ATOM 5231 N N . PHE B 1 187 ? -6.059 -16.484 -15.883 1 98.75 187 PHE B N 1
ATOM 5232 C CA . PHE B 1 187 ? -7.113 -17.031 -15.039 1 98.75 187 PHE B CA 1
ATOM 5233 C C . PHE B 1 187 ? -6.793 -18.453 -14.633 1 98.75 187 PHE B C 1
ATOM 5235 O O . PHE B 1 187 ? -6.785 -19.359 -15.469 1 98.75 187 PHE B O 1
ATOM 5242 N N . TYR B 1 188 ? -6.555 -18.672 -13.352 1 98.06 188 TYR B N 1
ATOM 5243 C CA . TYR B 1 188 ? -6.047 -19.969 -12.93 1 98.06 188 TYR B CA 1
ATOM 5244 C C . TYR B 1 188 ? -7.121 -21.047 -13.062 1 98.06 188 TYR B C 1
ATOM 5246 O O . TYR B 1 188 ? -6.809 -22.234 -13.188 1 98.06 188 TYR B O 1
ATOM 5254 N N . GLY B 1 189 ? -8.352 -20.672 -13.102 1 98.31 189 GLY B N 1
ATOM 5255 C CA . GLY B 1 189 ? -9.453 -21.609 -13.031 1 98.31 189 GLY B CA 1
ATOM 5256 C C . GLY B 1 189 ? -9.898 -21.906 -11.609 1 98.31 189 GLY B C 1
ATOM 5257 O O . GLY B 1 189 ? -9.469 -21.234 -10.672 1 98.31 189 GLY B O 1
ATOM 5258 N N . LEU B 1 190 ? -10.852 -22.797 -11.5 1 98.44 190 LEU B N 1
ATOM 5259 C CA . LEU B 1 190 ? -11.352 -23.219 -10.203 1 98.44 190 LEU B CA 1
ATOM 5260 C C . LEU B 1 190 ? -10.883 -24.641 -9.883 1 98.44 190 LEU B C 1
ATOM 5262 O O . LEU B 1 190 ? -10.859 -25.5 -10.766 1 98.44 190 LEU B O 1
ATOM 5266 N N . THR B 1 191 ? -10.438 -24.828 -8.617 1 97.06 191 THR B N 1
ATOM 5267 C CA . THR B 1 191 ? -9.852 -26.109 -8.25 1 97.06 191 THR B CA 1
ATOM 5268 C C . THR B 1 191 ? -10.445 -26.609 -6.945 1 97.06 191 THR B C 1
ATOM 5270 O O . THR B 1 191 ? -9.734 -27.172 -6.105 1 97.06 191 THR B O 1
ATOM 5273 N N . GLY B 1 192 ? -11.672 -26.469 -6.742 1 96.56 192 GLY B N 1
ATOM 5274 C CA . GLY B 1 192 ? -12.383 -26.938 -5.566 1 96.56 192 GLY B CA 1
ATOM 5275 C C . GLY B 1 192 ? -12.359 -28.453 -5.43 1 96.56 192 GLY B C 1
ATOM 5276 O O . GLY B 1 192 ? -11.797 -29.156 -6.27 1 96.56 192 GLY B O 1
ATOM 5277 N N . GLY B 1 193 ? -12.961 -28.938 -4.391 1 94 193 GLY B N 1
ATOM 5278 C CA . GLY B 1 193 ? -12.883 -30.344 -4.016 1 94 193 GLY B CA 1
ATOM 5279 C C . GLY B 1 193 ? -13.805 -31.219 -4.84 1 94 193 GLY B C 1
ATOM 5280 O O . GLY B 1 193 ? -13.609 -32.438 -4.902 1 94 193 GLY B O 1
ATOM 5281 N N . TYR B 1 194 ? -14.734 -30.625 -5.523 1 92.88 194 TYR B N 1
ATOM 5282 C CA . TYR B 1 194 ? -15.719 -31.391 -6.273 1 92.88 194 TYR B CA 1
ATOM 5283 C C . TYR B 1 194 ? -15.805 -30.906 -7.719 1 92.88 194 TYR B C 1
ATOM 5285 O O . TYR B 1 194 ? -15.469 -29.766 -8.016 1 92.88 194 TYR B O 1
ATOM 5293 N N . PRO B 1 195 ? -16.219 -31.812 -8.523 1 94.12 195 PRO B N 1
ATOM 5294 C CA . PRO B 1 195 ? -16.219 -31.484 -9.953 1 94.12 195 PRO B CA 1
ATOM 5295 C C . PRO B 1 195 ? -17 -30.203 -10.258 1 94.12 195 PRO B C 1
ATOM 5297 O O . PRO B 1 195 ? -16.594 -29.438 -11.133 1 94.12 195 PRO B O 1
ATOM 5300 N N . GLU B 1 196 ? -18.078 -29.969 -9.531 1 95.62 196 GLU B N 1
ATOM 5301 C CA . GLU B 1 196 ? -18.922 -28.797 -9.797 1 95.62 196 GLU B CA 1
ATOM 5302 C C . GLU B 1 196 ? -18.219 -27.516 -9.383 1 95.62 196 GLU B C 1
ATOM 5304 O O . GLU B 1 196 ? -18.656 -26.422 -9.75 1 95.62 196 GLU B O 1
ATOM 5309 N N . THR B 1 197 ? -17.203 -27.625 -8.617 1 97.31 197 THR B N 1
ATOM 5310 C CA . THR B 1 197 ? -16.469 -26.453 -8.141 1 97.31 197 THR B CA 1
ATOM 5311 C C . THR B 1 197 ? -15.109 -26.359 -8.844 1 97.31 197 THR B C 1
ATOM 5313 O O . THR B 1 197 ? -14.188 -25.719 -8.328 1 97.31 197 THR B O 1
ATOM 5316 N N . GLN B 1 198 ? -15.008 -27.031 -9.953 1 97.38 198 GLN B N 1
ATOM 5317 C CA . GLN B 1 198 ? -13.789 -27 -10.758 1 97.38 198 GLN B CA 1
ATOM 5318 C C . GLN B 1 198 ? -14.062 -26.422 -12.141 1 97.38 198 GLN B C 1
ATOM 5320 O O . GLN B 1 198 ? -15.18 -26.516 -12.656 1 97.38 198 GLN B O 1
ATOM 5325 N N . MET B 1 199 ? -13.141 -25.781 -12.625 1 97.88 199 MET B N 1
ATOM 5326 C CA . MET B 1 199 ? -13.188 -25.172 -13.953 1 97.88 199 MET B CA 1
ATOM 5327 C C . MET B 1 199 ? -11.781 -24.953 -14.508 1 97.88 199 MET B C 1
ATOM 5329 O O . MET B 1 199 ? -10.875 -24.562 -13.773 1 97.88 199 MET B O 1
ATOM 5333 N N . ASP B 1 200 ? -11.602 -25.203 -15.781 1 97.75 200 ASP B N 1
ATOM 5334 C CA . ASP B 1 200 ? -10.32 -24.938 -16.422 1 97.75 200 ASP B CA 1
ATOM 5335 C C . ASP B 1 200 ? -10 -23.453 -16.422 1 97.75 200 ASP B C 1
ATOM 5337 O O . ASP B 1 200 ? -10.906 -22.609 -16.375 1 97.75 200 ASP B O 1
ATOM 5341 N N . GLY B 1 201 ? -8.695 -23.172 -16.359 1 98.19 201 GLY B N 1
ATOM 5342 C CA . GLY B 1 201 ? -8.211 -21.812 -16.516 1 98.19 201 GLY B CA 1
ATOM 5343 C C . GLY B 1 201 ? -7.621 -21.531 -17.875 1 98.19 201 GLY B C 1
ATOM 5344 O O . GLY B 1 201 ? -7.879 -22.266 -18.828 1 98.19 201 GLY B O 1
ATOM 5345 N N . SER B 1 202 ? -6.969 -20.422 -17.938 1 97.62 202 SER B N 1
ATOM 5346 C CA . SER B 1 202 ? -6.348 -20.078 -19.219 1 97.62 202 SER B CA 1
ATOM 5347 C C . SER B 1 202 ? -5.141 -19.156 -19.016 1 97.62 202 SER B C 1
ATOM 5349 O O . SER B 1 202 ? -5.125 -18.328 -18.109 1 97.62 202 SER B O 1
ATOM 5351 N N . LEU B 1 203 ? -4.203 -19.391 -19.734 1 97.75 203 LEU B N 1
ATOM 5352 C CA . LEU B 1 203 ? -3.049 -18.531 -19.938 1 97.75 203 LEU B CA 1
ATOM 5353 C C . LEU B 1 203 ? -3.104 -17.859 -21.312 1 97.75 203 LEU B C 1
ATOM 5355 O O . LEU B 1 203 ? -3.168 -18.547 -22.344 1 97.75 203 LEU B O 1
ATOM 5359 N N . VAL B 1 204 ? -3.125 -16.562 -21.312 1 98.06 204 VAL B N 1
ATOM 5360 C CA . VAL B 1 204 ? -3.279 -15.812 -22.562 1 98.06 204 VAL B CA 1
ATOM 5361 C C . VAL B 1 204 ? -2.006 -15.023 -22.844 1 98.06 204 VAL B C 1
ATOM 5363 O O . VAL B 1 204 ? -1.453 -14.375 -21.953 1 98.06 204 VAL B O 1
ATOM 5366 N N . PHE B 1 205 ? -1.552 -15.094 -24.062 1 97.62 205 PHE B N 1
ATOM 5367 C CA . PHE B 1 205 ? -0.364 -14.367 -24.5 1 97.62 205 PHE B CA 1
ATOM 5368 C C . PHE B 1 205 ? -0.732 -13.266 -25.484 1 97.62 205 PHE B C 1
ATOM 5370 O O . PHE B 1 205 ? -1.567 -13.469 -26.359 1 97.62 205 PHE B O 1
ATOM 5377 N N . GLY B 1 206 ? -0.182 -12.07 -25.297 1 97.38 206 GLY B N 1
ATOM 5378 C CA . GLY B 1 206 ? -0.42 -10.945 -26.188 1 97.38 206 GLY B CA 1
ATOM 5379 C C . GLY B 1 206 ? -1.59 -10.078 -25.75 1 97.38 206 GLY B C 1
ATOM 5380 O O . GLY B 1 206 ? -1.888 -9.07 -26.391 1 97.38 206 GLY B O 1
ATOM 5381 N N . GLY B 1 207 ? -2.268 -10.5 -24.766 1 97.44 207 GLY B N 1
ATOM 5382 C CA . GLY B 1 207 ? -3.441 -9.773 -24.297 1 97.44 207 GLY B CA 1
ATOM 5383 C C . GLY B 1 207 ? -4.125 -10.43 -23.125 1 97.44 207 GLY B C 1
ATOM 5384 O O . GLY B 1 207 ? -3.463 -10.906 -22.203 1 97.44 207 GLY B O 1
ATOM 5385 N N . PHE B 1 208 ? -5.453 -10.297 -23.125 1 98.06 208 PHE B N 1
ATOM 5386 C CA . PHE B 1 208 ? -6.219 -10.883 -22.031 1 98.06 208 PHE B CA 1
ATOM 5387 C C . PHE B 1 208 ? -7.586 -11.352 -22.516 1 98.06 208 PHE B C 1
ATOM 5389 O O . PHE B 1 208 ? -7.941 -11.148 -23.672 1 98.06 208 PHE B O 1
ATOM 5396 N N . ASP B 1 209 ? -8.258 -12.102 -21.672 1 97.88 209 ASP B N 1
ATOM 5397 C CA . ASP B 1 209 ? -9.602 -12.602 -21.969 1 97.88 209 ASP B CA 1
ATOM 5398 C C . ASP B 1 209 ? -10.664 -11.727 -21.312 1 97.88 209 ASP B C 1
ATOM 5400 O O . ASP B 1 209 ? -10.961 -11.883 -20.125 1 97.88 209 ASP B O 1
ATOM 5404 N N . ARG B 1 210 ? -11.328 -10.938 -22.047 1 97.5 210 ARG B N 1
ATOM 5405 C CA . ARG B 1 210 ? -12.297 -9.969 -21.547 1 97.5 210 ARG B CA 1
ATOM 5406 C C . ARG B 1 210 ? -13.492 -10.664 -20.906 1 97.5 210 ARG B C 1
ATOM 5408 O O . ARG B 1 210 ? -14.164 -10.102 -20.047 1 97.5 210 ARG B O 1
ATOM 5415 N N . ALA B 1 211 ? -13.773 -11.82 -21.297 1 98.12 211 ALA B N 1
ATOM 5416 C CA . ALA B 1 211 ? -14.891 -12.562 -20.719 1 98.12 211 ALA B CA 1
ATOM 5417 C C . ALA B 1 211 ? -14.633 -12.891 -19.25 1 98.12 211 ALA B C 1
ATOM 5419 O O . ALA B 1 211 ? -15.57 -13.133 -18.484 1 98.12 211 ALA B O 1
ATOM 5420 N N . LYS B 1 212 ? -13.352 -12.93 -18.844 1 98.44 212 LYS B N 1
ATOM 5421 C CA . LYS B 1 212 ? -12.961 -13.398 -17.516 1 98.44 212 LYS B CA 1
ATOM 5422 C C . LYS B 1 212 ? -12.898 -12.242 -16.531 1 98.44 212 LYS B C 1
ATOM 5424 O O . LYS B 1 212 ? -12.648 -12.453 -15.336 1 98.44 212 LYS B O 1
ATOM 5429 N N . VAL B 1 213 ? -13.109 -11.07 -16.984 1 98.19 213 VAL B N 1
ATOM 5430 C CA . VAL B 1 213 ? -12.891 -9.945 -16.062 1 98.19 213 VAL B CA 1
ATOM 5431 C C . VAL B 1 213 ? -14.188 -9.18 -15.875 1 98.19 213 VAL B C 1
ATOM 5433 O O . VAL B 1 213 ? -15.047 -9.156 -16.766 1 98.19 213 VAL B O 1
ATOM 5436 N N . THR B 1 214 ? -14.344 -8.609 -14.695 1 97.81 214 THR B N 1
ATOM 5437 C CA . THR B 1 214 ? -15.484 -7.758 -14.383 1 97.81 214 THR B CA 1
ATOM 5438 C C . THR B 1 214 ? -15.055 -6.598 -13.484 1 97.81 214 THR B C 1
ATOM 5440 O O . THR B 1 214 ? -14.031 -6.672 -12.805 1 97.81 214 THR B O 1
ATOM 5443 N N . GLY B 1 215 ? -15.742 -5.469 -13.609 1 95.62 215 GLY B N 1
ATOM 5444 C CA . GLY B 1 215 ? -15.477 -4.316 -12.766 1 95.62 215 GLY B CA 1
ATOM 5445 C C . GLY B 1 215 ? -14.266 -3.514 -13.211 1 95.62 215 GLY B C 1
ATOM 5446 O O . GLY B 1 215 ? -13.844 -3.613 -14.367 1 95.62 215 GLY B O 1
ATOM 5447 N N . ASP B 1 216 ? -13.75 -2.693 -12.305 1 93.19 216 ASP B N 1
ATOM 5448 C CA . ASP B 1 216 ? -12.625 -1.816 -12.602 1 93.19 216 ASP B CA 1
ATOM 5449 C C . ASP B 1 216 ? -11.312 -2.594 -12.602 1 93.19 216 ASP B C 1
ATOM 5451 O O . ASP B 1 216 ? -11.18 -3.605 -11.914 1 93.19 216 ASP B O 1
ATOM 5455 N N . ASN B 1 217 ? -10.336 -2.08 -13.406 1 95.81 217 ASN B N 1
ATOM 5456 C CA . ASN B 1 217 ? -8.977 -2.621 -13.352 1 95.81 217 ASN B CA 1
ATOM 5457 C C . ASN B 1 217 ? -8.094 -1.831 -12.398 1 95.81 217 ASN B C 1
ATOM 5459 O O . ASN B 1 217 ? -8.375 -0.669 -12.094 1 95.81 217 ASN B O 1
ATOM 5463 N N . TYR B 1 218 ? -7.141 -2.48 -11.906 1 94.38 218 TYR B N 1
ATOM 5464 C CA . TYR B 1 218 ? -6.141 -1.897 -11.023 1 94.38 218 TYR B CA 1
ATOM 5465 C C . TYR B 1 218 ? -4.73 -2.189 -11.523 1 94.38 218 TYR B C 1
ATOM 5467 O O . TYR B 1 218 ? -4.254 -3.324 -11.43 1 94.38 218 TYR B O 1
ATOM 5475 N N . THR B 1 219 ? -4.062 -1.163 -12 1 95 219 THR B N 1
ATOM 5476 C CA . THR B 1 219 ? -2.756 -1.327 -12.625 1 95 219 THR B CA 1
ATOM 5477 C C . THR B 1 219 ? -1.654 -0.772 -11.727 1 95 219 THR B C 1
ATOM 5479 O O . THR B 1 219 ? -1.817 0.288 -11.117 1 95 219 THR B O 1
ATOM 5482 N N . ALA B 1 220 ? -0.629 -1.474 -11.578 1 92.94 220 ALA B N 1
ATOM 5483 C CA . ALA B 1 220 ? 0.549 -1.051 -10.82 1 92.94 220 ALA B CA 1
ATOM 5484 C C . ALA B 1 220 ? 1.83 -1.354 -11.594 1 92.94 220 ALA B C 1
ATOM 5486 O O . ALA B 1 220 ? 1.826 -2.166 -12.523 1 92.94 220 ALA B O 1
ATOM 5487 N N . SER B 1 221 ? 2.879 -0.683 -11.227 1 91.31 221 SER B N 1
ATOM 5488 C CA . SER B 1 221 ? 4.184 -0.938 -11.836 1 91.31 221 SER B CA 1
ATOM 5489 C C . SER B 1 221 ? 4.82 -2.201 -11.266 1 91.31 221 SER B C 1
ATOM 5491 O O . SER B 1 221 ? 4.641 -2.518 -10.086 1 91.31 221 SER B O 1
ATOM 5493 N N . ILE B 1 222 ? 5.496 -2.916 -12.07 1 93.25 222 ILE B N 1
ATOM 5494 C CA . ILE B 1 222 ? 6.32 -4.027 -11.609 1 93.25 222 ILE B CA 1
ATOM 5495 C C . ILE B 1 222 ? 7.574 -3.486 -10.922 1 93.25 222 ILE B C 1
ATOM 5497 O O . ILE B 1 222 ? 8.297 -2.664 -11.492 1 93.25 222 ILE B O 1
ATOM 5501 N N . SER B 1 223 ? 7.711 -3.875 -9.711 1 82.81 223 SER B N 1
ATOM 5502 C CA . SER B 1 223 ? 8.836 -3.352 -8.938 1 82.81 223 SER B CA 1
ATOM 5503 C C . SER B 1 223 ? 10.164 -3.719 -9.586 1 82.81 223 SER B C 1
ATOM 5505 O O . SER B 1 223 ? 10.367 -4.863 -10 1 82.81 223 SER B O 1
ATOM 5507 N N . THR B 1 224 ? 10.977 -2.746 -9.68 1 70.5 224 THR B N 1
ATOM 5508 C CA . THR B 1 224 ? 12.312 -2.975 -10.219 1 70.5 224 THR B CA 1
ATOM 5509 C C . THR B 1 224 ? 13.32 -3.217 -9.094 1 70.5 224 THR B C 1
ATOM 5511 O O . THR B 1 224 ? 14.492 -3.496 -9.359 1 70.5 224 THR B O 1
ATOM 5514 N N . LEU B 1 225 ? 12.664 -3.055 -7.945 1 62.91 225 LEU B N 1
ATOM 5515 C CA . LEU B 1 225 ? 13.547 -3.273 -6.805 1 62.91 225 LEU B CA 1
ATOM 5516 C C . LEU B 1 225 ? 13.945 -4.742 -6.699 1 62.91 225 LEU B C 1
ATOM 5518 O O . LEU B 1 225 ? 13.133 -5.629 -6.988 1 62.91 225 LEU B O 1
ATOM 5522 N N . ASP B 1 226 ? 15.102 -4.953 -6.723 1 64.56 226 ASP B N 1
ATOM 5523 C CA . ASP B 1 226 ? 15.586 -6.312 -6.512 1 64.56 226 ASP B CA 1
ATOM 5524 C C . ASP B 1 226 ? 15.219 -6.82 -5.117 1 64.56 226 ASP B C 1
ATOM 5526 O O . ASP B 1 226 ? 16.016 -6.707 -4.184 1 64.56 226 ASP B O 1
ATOM 5530 N N . LEU B 1 227 ? 14.008 -7.219 -5.012 1 78.69 227 LEU B N 1
ATOM 5531 C CA . LEU B 1 227 ? 13.539 -7.816 -3.768 1 78.69 227 LEU B CA 1
ATOM 5532 C C . LEU B 1 227 ? 13.594 -9.336 -3.842 1 78.69 227 LEU B C 1
ATOM 5534 O O . LEU B 1 227 ? 12.703 -9.969 -4.418 1 78.69 227 LEU B O 1
ATOM 5538 N N . PRO B 1 228 ? 14.555 -9.93 -3.242 1 82.06 228 PRO B N 1
ATOM 5539 C CA . PRO B 1 228 ? 14.672 -11.391 -3.311 1 82.06 228 PRO B CA 1
ATOM 5540 C C . PRO B 1 228 ? 13.414 -12.109 -2.83 1 82.06 228 PRO B C 1
ATOM 5542 O O . PRO B 1 228 ? 13.125 -13.219 -3.283 1 82.06 228 PRO B O 1
ATOM 5545 N N . SER B 1 229 ? 12.672 -11.477 -2.014 1 89.69 229 SER B N 1
ATOM 5546 C CA . SER B 1 229 ? 11.484 -12.109 -1.442 1 89.69 229 SER B CA 1
ATOM 5547 C C . SER B 1 229 ? 10.289 -11.992 -2.377 1 89.69 229 SER B C 1
ATOM 5549 O O . SER B 1 229 ? 9.273 -12.664 -2.184 1 89.69 229 SER B O 1
ATOM 5551 N N . CYS B 1 230 ? 10.422 -11.211 -3.4 1 93.31 230 CYS B N 1
ATOM 5552 C CA . CYS B 1 230 ? 9.359 -11.062 -4.391 1 93.31 230 CYS B CA 1
ATOM 5553 C C . CYS B 1 230 ? 9.93 -11.062 -5.805 1 93.31 230 CYS B C 1
ATOM 5555 O O . CYS B 1 230 ? 9.891 -10.047 -6.496 1 93.31 230 CYS B O 1
ATOM 5557 N N . PRO B 1 231 ? 10.297 -12.172 -6.301 1 88.5 231 PRO B N 1
ATOM 5558 C CA . PRO B 1 231 ? 11 -12.25 -7.586 1 88.5 231 PRO B CA 1
ATOM 5559 C C . PRO B 1 231 ? 10.125 -11.828 -8.758 1 88.5 231 PRO B C 1
ATOM 5561 O O . PRO B 1 231 ? 10.633 -11.375 -9.789 1 88.5 231 PRO B O 1
ATOM 5564 N N . SER B 1 232 ? 8.82 -11.938 -8.672 1 93.44 232 SER B N 1
ATOM 5565 C CA . SER B 1 232 ? 7.938 -11.531 -9.758 1 93.44 232 SER B CA 1
ATOM 5566 C C . SER B 1 232 ? 7.898 -10.008 -9.898 1 93.44 232 SER B C 1
ATOM 5568 O O . SER B 1 232 ? 7.48 -9.492 -10.938 1 93.44 232 SER B O 1
ATOM 5570 N N . GLY B 1 233 ? 8.219 -9.375 -8.789 1 94.06 233 GLY B N 1
ATOM 5571 C CA . GLY B 1 233 ? 8.141 -7.922 -8.758 1 94.06 233 GLY B CA 1
ATOM 5572 C C . GLY B 1 233 ? 6.727 -7.398 -8.602 1 94.06 233 GLY B C 1
ATOM 5573 O O . GLY B 1 233 ? 6.512 -6.188 -8.531 1 94.06 233 GLY B O 1
ATOM 5574 N N . MET B 1 234 ? 5.766 -8.227 -8.555 1 96.81 234 MET B N 1
ATOM 5575 C CA . MET B 1 234 ? 4.375 -7.805 -8.422 1 96.81 234 MET B CA 1
ATOM 5576 C C . MET B 1 234 ? 3.98 -7.668 -6.961 1 96.81 234 MET B C 1
ATOM 5578 O O . MET B 1 234 ? 3.295 -8.531 -6.414 1 96.81 234 MET B O 1
ATOM 5582 N N . LEU B 1 235 ? 4.395 -6.586 -6.395 1 95.69 235 LEU B N 1
ATOM 5583 C CA . LEU B 1 235 ? 4.164 -6.273 -4.988 1 95.69 235 LEU B CA 1
ATOM 5584 C C . LEU B 1 235 ? 2.84 -5.543 -4.805 1 95.69 235 LEU B C 1
ATOM 5586 O O . LEU B 1 235 ? 2.547 -4.59 -5.527 1 95.69 235 LEU B O 1
ATOM 5590 N N . VAL B 1 236 ? 2.035 -6.008 -3.877 1 96.88 236 VAL B N 1
ATOM 5591 C CA . VAL B 1 236 ? 0.769 -5.367 -3.531 1 96.88 236 VAL B CA 1
ATOM 5592 C C . VAL B 1 236 ? 0.651 -5.238 -2.016 1 96.88 236 VAL B C 1
ATOM 5594 O O . VAL B 1 236 ? 1.483 -5.77 -1.274 1 96.88 236 VAL B O 1
ATOM 5597 N N . THR B 1 237 ? -0.342 -4.516 -1.562 1 97.12 237 THR B N 1
ATOM 5598 C CA . THR B 1 237 ? -0.626 -4.375 -0.138 1 97.12 237 THR B CA 1
ATOM 5599 C C . THR B 1 237 ? -2.061 -4.793 0.171 1 97.12 237 THR B C 1
ATOM 5601 O O . THR B 1 237 ? -3.01 -4.23 -0.376 1 97.12 237 THR B O 1
ATOM 5604 N N . ILE B 1 238 ? -2.166 -5.73 1.045 1 98.56 238 ILE B N 1
ATOM 5605 C CA . ILE B 1 238 ? -3.48 -6.145 1.523 1 98.56 238 ILE B CA 1
ATOM 5606 C C . ILE B 1 238 ? -3.947 -5.199 2.629 1 98.56 238 ILE B C 1
ATOM 5608 O O . ILE B 1 238 ? -3.219 -4.953 3.594 1 98.56 238 ILE B O 1
ATOM 5612 N N . SER B 1 239 ? -5.18 -4.699 2.465 1 96.06 239 SER B N 1
ATOM 5613 C CA . SER B 1 239 ? -5.672 -3.725 3.43 1 96.06 239 SER B CA 1
ATOM 5614 C C . SER B 1 239 ? -6.805 -4.305 4.273 1 96.06 239 SER B C 1
ATOM 5616 O O . SER B 1 239 ? -7.207 -3.713 5.273 1 96.06 239 SER B O 1
ATOM 5618 N N . SER B 1 240 ? -7.293 -5.48 3.818 1 97.06 240 SER B N 1
ATOM 5619 C CA . SER B 1 240 ? -8.367 -6.117 4.574 1 97.06 240 SER B CA 1
ATOM 5620 C C . SER B 1 240 ? -8.469 -7.602 4.25 1 97.06 240 SER B C 1
ATOM 5622 O O . SER B 1 240 ? -8.227 -8.016 3.109 1 97.06 240 SER B O 1
ATOM 5624 N N . LEU B 1 241 ? -8.719 -8.398 5.227 1 98.75 241 LEU B N 1
ATOM 5625 C CA . LEU B 1 241 ? -9.07 -9.812 5.137 1 98.75 241 LEU B CA 1
ATOM 5626 C C . LEU B 1 241 ? -10.336 -10.109 5.926 1 98.75 241 LEU B C 1
ATOM 5628 O O . LEU B 1 241 ? -10.281 -10.344 7.137 1 98.75 241 LEU B O 1
ATOM 5632 N N . ALA B 1 242 ? -11.438 -10.234 5.258 1 98.75 242 ALA B N 1
ATOM 5633 C CA . ALA B 1 242 ? -12.719 -10.391 5.945 1 98.75 242 ALA B CA 1
ATOM 5634 C C . ALA B 1 242 ? -13.227 -11.828 5.844 1 98.75 242 ALA B C 1
ATOM 5636 O O . ALA B 1 242 ? -13.281 -12.398 4.754 1 98.75 242 ALA B O 1
ATOM 5637 N N . LEU B 1 243 ? -13.539 -12.43 6.961 1 98.75 243 LEU B N 1
ATOM 5638 C CA . LEU B 1 243 ? -14.203 -13.727 7.004 1 98.75 243 LEU B CA 1
ATOM 5639 C C . LEU B 1 243 ? -15.703 -13.578 6.785 1 98.75 243 LEU B C 1
ATOM 5641 O O . LEU B 1 243 ? -16.391 -12.898 7.555 1 98.75 243 LEU B O 1
ATOM 5645 N N . ASN B 1 244 ? -16.188 -14.188 5.742 1 98.75 244 ASN B N 1
ATOM 5646 C CA . ASN B 1 244 ? -17.609 -14.109 5.445 1 98.75 244 ASN B CA 1
ATOM 5647 C C . ASN B 1 244 ? -18.359 -15.344 5.949 1 98.75 244 ASN B C 1
ATOM 5649 O O . ASN B 1 244 ? -18.594 -16.281 5.188 1 98.75 244 ASN B O 1
ATOM 5653 N N . PHE B 1 245 ? -18.859 -15.281 7.09 1 98.12 245 PHE B N 1
ATOM 5654 C CA . PHE B 1 245 ? -19.531 -16.422 7.711 1 98.12 245 PHE B CA 1
ATOM 5655 C C . PHE B 1 245 ? -20.906 -16.641 7.082 1 98.12 245 PHE B C 1
ATOM 5657 O O . PHE B 1 245 ? -21.547 -15.703 6.613 1 98.12 245 PHE B O 1
ATOM 5664 N N . PRO B 1 246 ? -21.375 -17.875 7.172 1 96.75 246 PRO B N 1
ATOM 5665 C CA . PRO B 1 246 ? -22.703 -18.172 6.637 1 96.75 246 PRO B CA 1
ATOM 5666 C C . PRO B 1 246 ? -23.828 -17.422 7.352 1 96.75 246 PRO B C 1
ATOM 5668 O O . PRO B 1 246 ? -24.875 -17.172 6.766 1 96.75 246 PRO B O 1
ATOM 5671 N N . ASN B 1 247 ? -23.594 -17 8.523 1 96.06 247 ASN B N 1
ATOM 5672 C CA . ASN B 1 247 ? -24.625 -16.297 9.289 1 96.06 247 ASN B CA 1
ATOM 5673 C C . ASN B 1 247 ? -24.719 -14.836 8.883 1 96.06 247 ASN B C 1
ATOM 5675 O O . ASN B 1 247 ? -25.531 -14.094 9.43 1 96.06 247 ASN B O 1
ATOM 5679 N N . GLY B 1 248 ? -23.891 -14.367 8.016 1 96.69 248 GLY B N 1
ATOM 5680 C CA . GLY B 1 248 ? -23.969 -13.008 7.492 1 96.69 248 GLY B CA 1
ATOM 5681 C C . GLY B 1 248 ? -22.922 -12.078 8.078 1 96.69 248 GLY B C 1
ATOM 5682 O O . GLY B 1 248 ? -22.672 -11 7.531 1 96.69 248 GLY B O 1
ATOM 5683 N N . SER B 1 249 ? -22.266 -12.461 9.172 1 97.12 249 SER B N 1
ATOM 5684 C CA . SER B 1 249 ? -21.219 -11.633 9.75 1 97.12 249 SER B CA 1
ATOM 5685 C C . SER B 1 249 ? -19.938 -11.695 8.914 1 97.12 249 SER B C 1
ATOM 5687 O O . SER B 1 249 ? -19.656 -12.711 8.273 1 97.12 249 SER B O 1
ATOM 5689 N N . SER B 1 250 ? -19.188 -10.609 8.922 1 98 250 SER B N 1
ATOM 5690 C CA . SER B 1 250 ? -17.953 -10.547 8.141 1 98 250 SER B CA 1
ATOM 5691 C C . SER B 1 250 ? -16.859 -9.828 8.922 1 98 250 SER B C 1
ATOM 5693 O O . SER B 1 250 ? -16.328 -8.82 8.461 1 98 250 SER B O 1
ATOM 5695 N N . PRO B 1 251 ? -16.469 -10.391 10.055 1 98.12 251 PRO B N 1
ATOM 5696 C CA . PRO B 1 251 ? -15.359 -9.766 10.789 1 98.12 251 PRO B CA 1
ATOM 5697 C C . PRO B 1 251 ? -14.062 -9.727 9.984 1 98.12 251 PRO B C 1
ATOM 5699 O O . PRO B 1 251 ? -13.867 -10.539 9.078 1 98.12 251 PRO B O 1
ATOM 5702 N N . ASN B 1 252 ? -13.242 -8.758 10.328 1 98 252 ASN B N 1
ATOM 5703 C CA . ASN B 1 252 ? -11.945 -8.555 9.695 1 98 252 ASN B CA 1
ATOM 5704 C C . ASN B 1 252 ? -10.812 -9.133 10.531 1 98 252 ASN B C 1
ATOM 5706 O O . ASN B 1 252 ? -10.828 -9.031 11.758 1 98 252 ASN B O 1
ATOM 5710 N N . LEU B 1 253 ? -9.875 -9.773 9.875 1 98.44 253 LEU B N 1
ATOM 5711 C CA . LEU B 1 253 ? -8.711 -10.297 10.578 1 98.44 253 LEU B CA 1
ATOM 5712 C C . LEU B 1 253 ? -7.793 -9.164 11.031 1 98.44 253 LEU B C 1
ATOM 5714 O O . LEU B 1 253 ? -6.922 -9.367 11.883 1 98.44 253 LEU B O 1
ATOM 5718 N N . PHE B 1 254 ? -7.914 -8.055 10.391 1 96.44 254 PHE B N 1
ATOM 5719 C CA . PHE B 1 254 ? -7.203 -6.852 10.812 1 96.44 254 PHE B CA 1
ATOM 5720 C C . PHE B 1 254 ? -7.875 -6.23 12.031 1 96.44 254 PHE B C 1
ATOM 5722 O O . PHE B 1 254 ? -9.078 -5.953 12.008 1 96.44 254 PHE B O 1
ATOM 5729 N N . THR B 1 255 ? -7.117 -5.977 13.031 1 94.44 255 THR B N 1
ATOM 5730 C CA . THR B 1 255 ? -7.703 -5.406 14.242 1 94.44 255 THR B CA 1
ATOM 5731 C C . THR B 1 255 ? -7.406 -3.914 14.336 1 94.44 255 THR B C 1
ATOM 5733 O O . THR B 1 255 ? -8.195 -3.156 14.914 1 94.44 255 THR B O 1
ATOM 5736 N N . LYS B 1 256 ? -6.27 -3.484 13.844 1 95.38 256 LYS B N 1
ATOM 5737 C CA . LYS B 1 256 ? -5.91 -2.07 13.852 1 95.38 256 LYS B CA 1
ATOM 5738 C C . LYS B 1 256 ? -6.262 -1.41 12.523 1 95.38 256 LYS B C 1
ATOM 5740 O O . LYS B 1 256 ? -6.102 -2.018 11.461 1 95.38 256 LYS B O 1
ATOM 5745 N N . GLN B 1 257 ? -6.613 -0.14 12.562 1 94 257 GLN B N 1
ATOM 5746 C CA . GLN B 1 257 ? -6.914 0.607 11.344 1 94 257 GLN B CA 1
ATOM 5747 C C . GLN B 1 257 ? -5.66 0.81 10.5 1 94 257 GLN B C 1
ATOM 5749 O O . GLN B 1 257 ? -5.75 1.03 9.289 1 94 257 GLN B O 1
ATOM 5754 N N . SER B 1 258 ? -4.539 0.667 11.164 1 95.69 258 SER B N 1
ATOM 5755 C CA . SER B 1 258 ? -3.27 0.864 10.469 1 95.69 258 SER B CA 1
ATOM 5756 C C . SER B 1 258 ? -2.732 -0.45 9.914 1 95.69 258 SER B C 1
ATOM 5758 O O . SER B 1 258 ? -1.71 -0.467 9.227 1 95.69 258 SER B O 1
ATOM 5760 N N . ASP B 1 259 ? -3.428 -1.549 10.172 1 96.81 259 ASP B N 1
ATOM 5761 C CA . ASP B 1 259 ? -2.947 -2.846 9.711 1 96.81 259 ASP B CA 1
ATOM 5762 C C . ASP B 1 259 ? -2.879 -2.891 8.188 1 96.81 259 ASP B C 1
ATOM 5764 O O . ASP B 1 259 ? -3.768 -2.379 7.5 1 96.81 259 ASP B O 1
ATOM 5768 N N . ALA B 1 260 ? -1.878 -3.412 7.684 1 97.62 260 ALA B N 1
ATOM 5769 C CA . ALA B 1 260 ? -1.626 -3.689 6.27 1 97.62 260 ALA B CA 1
ATOM 5770 C C . ALA B 1 260 ? -0.609 -4.816 6.105 1 97.62 260 ALA B C 1
ATOM 5772 O O . ALA B 1 260 ? 0.245 -5.02 6.973 1 97.62 260 ALA B O 1
ATOM 5773 N N . ILE B 1 261 ? -0.718 -5.57 5.008 1 98.5 261 ILE B N 1
ATOM 5774 C CA . ILE B 1 261 ? 0.217 -6.66 4.738 1 98.5 261 ILE B CA 1
ATOM 5775 C C . ILE B 1 261 ? 0.811 -6.496 3.342 1 98.5 261 ILE B C 1
ATOM 5777 O O . ILE B 1 261 ? 0.084 -6.504 2.346 1 98.5 261 ILE B O 1
ATOM 5781 N N . ALA B 1 262 ? 2.096 -6.32 3.252 1 97.25 262 ALA B N 1
ATOM 5782 C CA . ALA B 1 262 ? 2.768 -6.414 1.958 1 97.25 262 ALA B CA 1
ATOM 5783 C C . ALA B 1 262 ? 2.768 -7.852 1.443 1 97.25 262 ALA B C 1
ATOM 5785 O O . ALA B 1 262 ? 3.014 -8.789 2.205 1 97.25 262 ALA B O 1
ATOM 5786 N N . ALA B 1 263 ? 2.488 -7.992 0.178 1 98.19 263 ALA B N 1
ATOM 5787 C CA . ALA B 1 263 ? 2.398 -9.336 -0.395 1 98.19 263 ALA B CA 1
ATOM 5788 C C . ALA B 1 263 ? 2.938 -9.359 -1.823 1 98.19 263 ALA B C 1
ATOM 5790 O O . ALA B 1 263 ? 2.891 -8.344 -2.527 1 98.19 263 ALA B O 1
ATOM 5791 N N . CYS B 1 264 ? 3.449 -10.523 -2.211 1 97.12 264 CYS B N 1
ATOM 5792 C CA . CYS B 1 264 ? 3.969 -10.75 -3.555 1 97.12 264 CYS B CA 1
ATOM 5793 C C . CYS B 1 264 ? 3.092 -11.734 -4.32 1 97.12 264 CYS B C 1
ATOM 5795 O O . CYS B 1 264 ? 2.82 -12.836 -3.836 1 97.12 264 CYS B O 1
ATOM 5797 N N . ILE B 1 265 ? 2.693 -11.367 -5.523 1 98.12 265 ILE B N 1
ATOM 5798 C CA . ILE B 1 265 ? 1.924 -12.281 -6.363 1 98.12 265 ILE B CA 1
ATOM 5799 C C . ILE B 1 265 ? 2.869 -13.234 -7.086 1 98.12 265 ILE B C 1
ATOM 5801 O O . ILE B 1 265 ? 3.826 -12.805 -7.734 1 98.12 265 ILE B O 1
ATOM 5805 N N . ASP B 1 266 ? 2.621 -14.469 -6.914 1 96.06 266 ASP B N 1
ATOM 5806 C CA . ASP B 1 266 ? 3.367 -15.523 -7.598 1 96.06 266 ASP B CA 1
ATOM 5807 C C . ASP B 1 266 ? 2.426 -16.547 -8.227 1 96.06 266 ASP B C 1
ATOM 5809 O O . ASP B 1 266 ? 1.854 -17.375 -7.523 1 96.06 266 ASP B O 1
ATOM 5813 N N . PRO B 1 267 ? 2.354 -16.547 -9.547 1 96.25 267 PRO B N 1
ATOM 5814 C CA . PRO B 1 267 ? 1.412 -17.453 -10.219 1 96.25 267 PRO B CA 1
ATOM 5815 C C . PRO B 1 267 ? 1.75 -18.922 -10.008 1 96.25 267 PRO B C 1
ATOM 5817 O O . PRO B 1 267 ? 0.945 -19.797 -10.336 1 96.25 267 PRO B O 1
ATOM 5820 N N . ASN B 1 268 ? 2.873 -19.172 -9.453 1 92 268 ASN B N 1
ATOM 5821 C CA . ASN B 1 268 ? 3.264 -20.562 -9.242 1 92 268 ASN B CA 1
ATOM 5822 C C . ASN B 1 268 ? 3.201 -20.953 -7.77 1 92 268 ASN B C 1
ATOM 5824 O O . ASN B 1 268 ? 3.562 -22.078 -7.402 1 92 268 ASN B O 1
ATOM 5828 N N . TYR B 1 269 ? 2.777 -20.062 -6.922 1 93.88 269 TYR B N 1
ATOM 5829 C CA . TYR B 1 269 ? 2.611 -20.375 -5.508 1 93.88 269 TYR B CA 1
ATOM 5830 C C . TYR B 1 269 ? 1.378 -21.25 -5.281 1 93.88 269 TYR B C 1
ATOM 5832 O O . TYR B 1 269 ? 0.28 -20.906 -5.727 1 93.88 269 TYR B O 1
ATOM 5840 N N . PRO B 1 270 ? 1.505 -22.344 -4.598 1 93.19 270 PRO B N 1
ATOM 5841 C CA . PRO B 1 270 ? 0.47 -23.391 -4.656 1 93.19 270 PRO B CA 1
ATOM 5842 C C . PRO B 1 270 ? -0.763 -23.031 -3.826 1 93.19 270 PRO B C 1
ATOM 5844 O O . PRO B 1 270 ? -1.874 -23.453 -4.156 1 93.19 270 PRO B O 1
ATOM 5847 N N . THR B 1 271 ? -0.553 -22.312 -2.713 1 96.31 271 THR B N 1
ATOM 5848 C CA . THR B 1 271 ? -1.682 -21.984 -1.85 1 96.31 271 THR B CA 1
ATOM 5849 C C . THR B 1 271 ? -2.234 -20.609 -2.188 1 96.31 271 THR B C 1
ATOM 5851 O O . THR B 1 271 ? -1.637 -19.875 -2.971 1 96.31 271 THR B O 1
ATOM 5854 N N . LEU B 1 272 ? -3.383 -20.344 -1.573 1 98.44 272 LEU B N 1
ATOM 5855 C CA . LEU B 1 272 ? -4.031 -19.047 -1.761 1 98.44 272 LEU B CA 1
ATOM 5856 C C . LEU B 1 272 ? -3.107 -17.906 -1.335 1 98.44 272 LEU B C 1
ATOM 5858 O O . LEU B 1 272 ? -2.988 -16.906 -2.039 1 98.44 272 LEU B O 1
ATOM 5862 N N . MET B 1 273 ? -2.545 -18.125 -0.179 1 98.69 273 MET B N 1
ATOM 5863 C CA . MET B 1 273 ? -1.633 -17.125 0.368 1 98.69 273 MET B CA 1
ATOM 5864 C C . MET B 1 273 ? -0.801 -17.719 1.504 1 98.69 273 MET B C 1
ATOM 5866 O O . MET B 1 273 ? -1.118 -18.781 2.023 1 98.69 273 MET B O 1
ATOM 5870 N N . SER B 1 274 ? 0.28 -17.062 1.814 1 98.56 274 SER B N 1
ATOM 5871 C CA . SER B 1 274 ? 0.904 -17.203 3.125 1 98.56 274 SER B CA 1
ATOM 5872 C C . SER B 1 274 ? 0.535 -16.047 4.039 1 98.56 274 SER B C 1
ATOM 5874 O O . SER B 1 274 ? 0.377 -14.914 3.58 1 98.56 274 SER B O 1
ATOM 5876 N N . LEU B 1 275 ? 0.332 -16.328 5.246 1 98.75 275 LEU B N 1
ATOM 5877 C CA . LEU B 1 275 ? -0.204 -15.344 6.176 1 98.75 275 LEU B CA 1
ATOM 5878 C C . LEU B 1 275 ? 0.527 -15.398 7.516 1 98.75 275 LEU B C 1
ATOM 5880 O O . LEU B 1 275 ? 0.651 -16.469 8.109 1 98.75 275 LEU B O 1
ATOM 5884 N N . PRO B 1 276 ? 0.993 -14.242 7.973 1 98.19 276 PRO B N 1
ATOM 5885 C CA . PRO B 1 276 ? 1.62 -14.273 9.297 1 98.19 276 PRO B CA 1
ATOM 5886 C C . PRO B 1 276 ? 0.682 -14.805 10.383 1 98.19 276 PRO B C 1
ATOM 5888 O O . PRO B 1 276 ? -0.496 -14.438 10.414 1 98.19 276 PRO B O 1
ATOM 5891 N N . ALA B 1 277 ? 1.267 -15.641 11.211 1 97.81 277 ALA B N 1
ATOM 5892 C CA . ALA B 1 277 ? 0.485 -16.125 12.344 1 97.81 277 ALA B CA 1
ATOM 5893 C C . ALA B 1 277 ? 0.053 -14.977 13.25 1 97.81 277 ALA B C 1
ATOM 5895 O O . ALA B 1 277 ? -1.132 -14.836 13.562 1 97.81 277 ALA B O 1
ATOM 5896 N N . ASP B 1 278 ? 1.046 -14.195 13.609 1 95.38 278 ASP B N 1
ATOM 5897 C CA . ASP B 1 278 ? 0.806 -13.047 14.477 1 95.38 278 ASP B CA 1
ATOM 5898 C C . ASP B 1 278 ? 0.667 -11.766 13.656 1 95.38 278 ASP B C 1
ATOM 5900 O O . ASP B 1 278 ? 1.589 -11.383 12.938 1 95.38 278 ASP B O 1
ATOM 5904 N N . PRO B 1 279 ? -0.406 -11.094 13.805 1 96.06 279 PRO B N 1
ATOM 5905 C CA . PRO B 1 279 ? -1.597 -11.43 14.586 1 96.06 279 PRO B CA 1
ATOM 5906 C C . PRO B 1 279 ? -2.699 -12.062 13.742 1 96.06 279 PRO B C 1
ATOM 5908 O O . PRO B 1 279 ? -3.74 -12.461 14.273 1 96.06 279 PRO B O 1
ATOM 5911 N N . TYR B 1 280 ? -2.516 -12.234 12.516 1 98.06 280 TYR B N 1
ATOM 5912 C CA . TYR B 1 280 ? -3.635 -12.391 11.594 1 98.06 280 TYR B CA 1
ATOM 5913 C C . TYR B 1 280 ? -4.227 -13.789 11.68 1 98.06 280 TYR B C 1
ATOM 5915 O O . TYR B 1 280 ? -5.43 -13.945 11.891 1 98.06 280 TYR B O 1
ATOM 5923 N N . TRP B 1 281 ? -3.41 -14.812 11.555 1 98.12 281 TRP B N 1
ATOM 5924 C CA . TRP B 1 281 ? -3.945 -16.156 11.664 1 98.12 281 TRP B CA 1
ATOM 5925 C C . TRP B 1 281 ? -4.434 -16.438 13.086 1 98.12 281 TRP B C 1
ATOM 5927 O O . TRP B 1 281 ? -5.414 -17.172 13.281 1 98.12 281 TRP B O 1
ATOM 5937 N N . ASP B 1 282 ? -3.711 -15.891 14.102 1 97.44 282 ASP B N 1
ATOM 5938 C CA . ASP B 1 282 ? -4.207 -15.992 15.477 1 97.44 282 ASP B CA 1
ATOM 5939 C C . ASP B 1 282 ? -5.629 -15.445 15.586 1 97.44 282 ASP B C 1
ATOM 5941 O O . ASP B 1 282 ? -6.477 -16.047 16.25 1 97.44 282 ASP B O 1
ATOM 5945 N N . ASN B 1 283 ? -5.859 -14.305 15 1 98 283 ASN B N 1
ATOM 5946 C CA . ASN B 1 283 ? -7.211 -13.758 14.977 1 98 283 ASN B CA 1
ATOM 5947 C C . ASN B 1 283 ? -8.188 -14.703 14.289 1 98 283 ASN B C 1
ATOM 5949 O O . ASN B 1 283 ? -9.344 -14.828 14.719 1 98 283 ASN B O 1
ATOM 5953 N N . PHE B 1 284 ? -7.785 -15.328 13.203 1 98.44 284 PHE B N 1
ATOM 5954 C CA . PHE B 1 284 ? -8.609 -16.312 12.516 1 98.44 284 PHE B CA 1
ATOM 5955 C C . PHE B 1 284 ? -9.039 -17.422 13.461 1 98.44 284 PHE B C 1
ATOM 5957 O O . PHE B 1 284 ? -10.227 -17.75 13.531 1 98.44 284 PHE B O 1
ATOM 5964 N N . ASP B 1 285 ? -8.062 -17.969 14.148 1 97.31 285 ASP B N 1
ATOM 5965 C CA . ASP B 1 285 ? -8.344 -19.031 15.102 1 97.31 285 ASP B CA 1
ATOM 5966 C C . ASP B 1 285 ? -9.336 -18.578 16.172 1 97.31 285 ASP B C 1
ATOM 5968 O O . ASP B 1 285 ? -10.273 -19.297 16.516 1 97.31 285 ASP B O 1
ATOM 5972 N N . ASP B 1 286 ? -9.141 -17.406 16.641 1 97 286 ASP B N 1
ATOM 5973 C CA . ASP B 1 286 ? -10.008 -16.859 17.688 1 97 286 ASP B CA 1
ATOM 5974 C C . ASP B 1 286 ? -11.438 -16.688 17.188 1 97 286 ASP B C 1
ATOM 5976 O O . ASP B 1 286 ? -12.398 -16.953 17.906 1 97 286 ASP B O 1
ATOM 5980 N N . LEU B 1 287 ? -11.57 -16.219 15.969 1 97.69 287 LEU B N 1
ATOM 5981 C CA . LEU B 1 287 ? -12.875 -15.875 15.414 1 97.69 287 LEU B CA 1
ATOM 5982 C C . LEU B 1 287 ? -13.633 -17.125 14.984 1 97.69 287 LEU B C 1
ATOM 5984 O O . LEU B 1 287 ? -14.859 -17.156 15 1 97.69 287 LEU B O 1
ATOM 5988 N N . THR B 1 288 ? -12.883 -18.172 14.555 1 97.19 288 THR B N 1
ATOM 5989 C CA . THR B 1 288 ? -13.531 -19.344 13.984 1 97.19 288 THR B CA 1
ATOM 5990 C C . THR B 1 288 ? -13.648 -20.453 15.016 1 97.19 288 THR B C 1
ATOM 5992 O O . THR B 1 288 ? -14.391 -21.422 14.812 1 97.19 288 THR B O 1
ATOM 5995 N N . TYR B 1 289 ? -12.914 -20.375 16.141 1 94.94 289 TYR B N 1
ATOM 5996 C CA . TYR B 1 289 ? -12.875 -21.375 17.203 1 94.94 289 TYR B CA 1
ATOM 5997 C C . TYR B 1 289 ? -12.492 -22.75 16.641 1 94.94 289 TYR B C 1
ATOM 5999 O O . TYR B 1 289 ? -13.062 -23.766 17.031 1 94.94 289 TYR B O 1
ATOM 6007 N N . THR B 1 290 ? -11.594 -22.75 15.641 1 92.69 290 THR B N 1
ATOM 6008 C CA . THR B 1 290 ? -11.086 -23.984 15.07 1 92.69 290 THR B CA 1
ATOM 6009 C C . THR B 1 290 ? -9.602 -24.172 15.391 1 92.69 290 THR B C 1
ATOM 6011 O O . THR B 1 290 ? -8.93 -23.203 15.766 1 92.69 290 THR B O 1
ATOM 6014 N N . SER B 1 291 ? -9.203 -25.453 15.32 1 92.69 291 SER B N 1
ATOM 6015 C CA . SER B 1 291 ? -7.797 -25.75 15.562 1 92.69 291 SER B CA 1
ATOM 6016 C C . SER B 1 291 ? -7.234 -26.656 14.469 1 92.69 291 SER B C 1
ATOM 6018 O O . SER B 1 291 ? -7.828 -27.688 14.133 1 92.69 291 SER B O 1
ATOM 6020 N N . SER B 1 292 ? -6.148 -26.25 13.961 1 95.94 292 SER B N 1
ATOM 6021 C CA . SER B 1 292 ? -5.5 -27.031 12.914 1 95.94 292 SER B CA 1
ATOM 6022 C C . SER B 1 292 ? -4.922 -28.344 13.469 1 95.94 292 SER B C 1
ATOM 6024 O O . SER B 1 292 ? -4.535 -28.406 14.641 1 95.94 292 SER B O 1
ATOM 6026 N N . ILE B 1 293 ? -4.883 -29.359 12.703 1 96.81 293 ILE B N 1
ATOM 6027 C CA . ILE B 1 293 ? -4.332 -30.656 13.117 1 96.81 293 ILE B CA 1
ATOM 6028 C C . ILE B 1 293 ? -3.01 -30.906 12.398 1 96.81 293 ILE B C 1
ATOM 6030 O O . ILE B 1 293 ? -2.451 -32 12.477 1 96.81 293 ILE B O 1
ATOM 6034 N N . GLY B 1 294 ? -2.539 -30.016 11.586 1 96.5 294 GLY B N 1
ATOM 6035 C CA . GLY B 1 294 ? -1.274 -30.141 10.875 1 96.5 294 GLY B CA 1
ATOM 6036 C C . GLY B 1 294 ? -1.243 -29.375 9.57 1 96.5 294 GLY B C 1
ATOM 6037 O O . GLY B 1 294 ? -2.059 -28.484 9.352 1 96.5 294 GLY B O 1
ATOM 6038 N N . ARG B 1 295 ? -0.191 -29.734 8.703 1 96.69 295 ARG B N 1
ATOM 6039 C CA . ARG B 1 295 ? -0.005 -29.094 7.406 1 96.69 295 ARG B CA 1
ATOM 6040 C C . ARG B 1 295 ? -0.016 -30.125 6.285 1 96.69 295 ARG B C 1
ATOM 6042 O O . ARG B 1 295 ? 0.429 -31.266 6.473 1 96.69 295 ARG B O 1
ATOM 6049 N N . SER B 1 296 ? -0.478 -29.703 5.234 1 95.88 296 SER B N 1
ATOM 6050 C CA . SER B 1 296 ? -0.506 -30.578 4.062 1 95.88 296 SER B CA 1
ATOM 6051 C C . SER B 1 296 ? 0.9 -30.844 3.541 1 95.88 296 SER B C 1
ATOM 6053 O O . SER B 1 296 ? 1.742 -29.938 3.518 1 95.88 296 SER B O 1
ATOM 6055 N N . ARG B 1 297 ? 1.177 -32 3.09 1 92.31 297 ARG B N 1
ATOM 6056 C CA . ARG B 1 297 ? 2.383 -32.375 2.355 1 92.31 297 ARG B CA 1
ATOM 6057 C C . ARG B 1 297 ? 2.051 -32.75 0.917 1 92.31 297 ARG B C 1
ATOM 6059 O O . ARG B 1 297 ? 2.881 -33.344 0.219 1 92.31 297 ARG B O 1
ATOM 6066 N N . GLY B 1 298 ? 0.816 -32.406 0.535 1 92.31 298 GLY B N 1
ATOM 6067 C CA . GLY B 1 298 ? 0.342 -32.719 -0.797 1 92.31 298 GLY B CA 1
ATOM 6068 C C . GLY B 1 298 ? 0.566 -31.625 -1.812 1 92.31 298 GLY B C 1
ATOM 6069 O O . GLY B 1 298 ? 1.61 -30.969 -1.804 1 92.31 298 GLY B O 1
ATOM 6070 N N . LEU B 1 299 ? -0.395 -31.5 -2.729 1 90.31 299 LEU B N 1
ATOM 6071 C CA . LEU B 1 299 ? -0.263 -30.609 -3.877 1 90.31 299 LEU B CA 1
ATOM 6072 C C . LEU B 1 299 ? -0.237 -29.141 -3.436 1 90.31 299 LEU B C 1
ATOM 6074 O O . LEU B 1 299 ? 0.388 -28.297 -4.086 1 90.31 299 LEU B O 1
ATOM 6078 N N . ASN B 1 300 ? -0.98 -28.844 -2.416 1 91.81 300 ASN B N 1
ATOM 6079 C CA . ASN B 1 300 ? -0.951 -27.516 -1.817 1 91.81 300 ASN B CA 1
ATOM 6080 C C . ASN B 1 300 ? -0.084 -27.484 -0.562 1 91.81 300 ASN B C 1
ATOM 6082 O O . ASN B 1 300 ? -0.595 -27.312 0.546 1 91.81 300 ASN B O 1
ATOM 6086 N N . LEU B 1 301 ? 1.165 -27.531 -0.812 1 91.25 301 LEU B N 1
ATOM 6087 C CA . LEU B 1 301 ? 2.152 -27.734 0.243 1 91.25 301 LEU B CA 1
ATOM 6088 C C . LEU B 1 301 ? 1.994 -26.688 1.339 1 91.25 301 LEU B C 1
ATOM 6090 O O . LEU B 1 301 ? 1.867 -25.5 1.049 1 91.25 301 LEU B O 1
ATOM 6094 N N . ASP B 1 302 ? 1.894 -27.125 2.553 1 94.44 302 ASP B N 1
ATOM 6095 C CA . ASP B 1 302 ? 1.939 -26.344 3.785 1 94.44 302 ASP B CA 1
ATOM 6096 C C . ASP B 1 302 ? 0.586 -25.703 4.078 1 94.44 302 ASP B C 1
ATOM 6098 O O . ASP B 1 302 ? 0.464 -24.891 5.004 1 94.44 302 ASP B O 1
ATOM 6102 N N . GLY B 1 303 ? -0.467 -26 3.295 1 96.81 303 GLY B N 1
ATOM 6103 C CA . GLY B 1 303 ? -1.808 -25.609 3.693 1 96.81 303 GLY B CA 1
ATOM 6104 C C . GLY B 1 303 ? -2.203 -26.141 5.059 1 96.81 303 GLY B C 1
ATOM 6105 O O . GLY B 1 303 ? -1.709 -27.172 5.496 1 96.81 303 GLY B O 1
ATOM 6106 N N . MET B 1 304 ? -3.119 -25.469 5.703 1 98.44 304 MET B N 1
ATOM 6107 C CA . MET B 1 304 ? -3.506 -25.844 7.059 1 98.44 304 MET B CA 1
ATOM 6108 C C . MET B 1 304 ? -4.578 -26.922 7.031 1 98.44 304 MET B C 1
ATOM 6110 O O . MET B 1 304 ? -5.605 -26.766 6.367 1 98.44 304 MET B O 1
ATOM 6114 N N . LEU B 1 305 ? -4.375 -28 7.828 1 98.44 305 LEU B N 1
ATOM 6115 C CA . LEU B 1 305 ? -5.301 -29.125 7.832 1 98.44 305 LEU B CA 1
ATOM 6116 C C . LEU B 1 305 ? -6.207 -29.078 9.055 1 98.44 305 LEU B C 1
ATOM 6118 O O . LEU B 1 305 ? -5.766 -28.719 10.148 1 98.44 305 LEU B O 1
ATOM 6122 N N . TYR B 1 306 ? -7.414 -29.453 8.828 1 98.25 306 TYR B N 1
ATOM 6123 C CA . TYR B 1 306 ? -8.461 -29.562 9.836 1 98.25 306 TYR B CA 1
ATOM 6124 C C . TYR B 1 306 ? -9.242 -30.859 9.672 1 98.25 306 TYR B C 1
ATOM 6126 O O . TYR B 1 306 ? -9.281 -31.438 8.586 1 98.25 306 TYR B O 1
ATOM 6134 N N . PRO B 1 307 ? -9.891 -31.312 10.828 1 97 307 PRO B N 1
ATOM 6135 C CA . PRO B 1 307 ? -10.914 -32.344 10.594 1 97 307 PRO B CA 1
ATOM 6136 C C . PRO B 1 307 ? -12.023 -31.844 9.656 1 97 307 PRO B C 1
ATOM 6138 O O . PRO B 1 307 ? -12.484 -30.719 9.773 1 97 307 PRO B O 1
ATOM 6141 N N . ALA B 1 308 ? -12.328 -32.75 8.758 1 95.12 308 ALA B N 1
ATOM 6142 C CA . ALA B 1 308 ? -13.281 -32.375 7.723 1 95.12 308 ALA B CA 1
ATOM 6143 C C . ALA B 1 308 ? -14.602 -31.906 8.336 1 95.12 308 ALA B C 1
ATOM 6145 O O . ALA B 1 308 ? -15.297 -31.062 7.762 1 95.12 308 ALA B O 1
ATOM 6146 N N . ASP B 1 309 ? -14.938 -32.375 9.5 1 94.38 309 ASP B N 1
ATOM 6147 C CA . ASP B 1 309 ? -16.219 -32.062 10.117 1 94.38 309 ASP B CA 1
ATOM 6148 C C . ASP B 1 309 ? -16.094 -30.844 11.047 1 94.38 309 ASP B C 1
ATOM 6150 O O . ASP B 1 309 ? -17.078 -30.422 11.656 1 94.38 309 ASP B O 1
ATOM 6154 N N . ASP B 1 310 ? -14.914 -30.297 11.195 1 95.69 310 ASP B N 1
ATOM 6155 C CA . ASP B 1 310 ? -14.672 -29.141 12.07 1 95.69 310 ASP B CA 1
ATOM 6156 C C . ASP B 1 310 ? -13.742 -28.125 11.398 1 95.69 310 ASP B C 1
ATOM 6158 O O . ASP B 1 310 ? -12.625 -27.906 11.859 1 95.69 310 ASP B O 1
ATOM 6162 N N . VAL B 1 311 ? -14.164 -27.516 10.375 1 97.38 311 VAL B N 1
ATOM 6163 C CA . VAL B 1 311 ? -13.375 -26.547 9.617 1 97.38 311 VAL B CA 1
ATOM 6164 C C . VAL B 1 311 ? -14.234 -25.344 9.258 1 97.38 311 VAL B C 1
ATOM 6166 O O . VAL B 1 311 ? -15.461 -25.422 9.266 1 97.38 311 VAL B O 1
ATOM 6169 N N . TYR B 1 312 ? -13.633 -24.234 9.133 1 98.12 312 TYR B N 1
ATOM 6170 C CA . TYR B 1 312 ? -14.258 -22.969 8.758 1 98.12 312 TYR B CA 1
ATOM 6171 C C . TYR B 1 312 ? -15.141 -23.141 7.523 1 98.12 312 TYR B C 1
ATOM 6173 O O . TYR B 1 312 ? -14.719 -23.75 6.535 1 98.12 312 TYR B O 1
ATOM 6181 N N . GLN B 1 313 ? -16.359 -22.516 7.527 1 97.31 313 GLN B N 1
ATOM 6182 C CA . GLN B 1 313 ? -17.328 -22.766 6.469 1 97.31 313 GLN B CA 1
ATOM 6183 C C . GLN B 1 313 ? -17.594 -21.516 5.645 1 97.31 313 GLN B C 1
ATOM 6185 O O . GLN B 1 313 ? -18.344 -21.547 4.672 1 97.31 313 GLN B O 1
ATOM 6190 N N . GLY B 1 314 ? -17.062 -20.406 6.012 1 98.5 314 GLY B N 1
ATOM 6191 C CA . GLY B 1 314 ? -17.344 -19.156 5.332 1 98.5 314 GLY B CA 1
ATOM 6192 C C . GLY B 1 314 ? -16.375 -18.859 4.203 1 98.5 314 GLY B C 1
ATOM 6193 O O . GLY B 1 314 ? -15.477 -19.656 3.93 1 98.5 314 GLY B O 1
ATOM 6194 N N . ASP B 1 315 ? -16.641 -17.781 3.459 1 98.81 315 ASP B N 1
ATOM 6195 C CA . ASP B 1 315 ? -15.758 -17.266 2.412 1 98.81 315 ASP B CA 1
ATOM 6196 C C . ASP B 1 315 ? -14.688 -16.344 2.994 1 98.81 315 ASP B C 1
ATOM 6198 O O . ASP B 1 315 ? -14.656 -16.109 4.203 1 98.81 315 ASP B O 1
ATOM 6202 N N . LEU B 1 316 ? -13.773 -15.938 2.188 1 98.88 316 LEU B N 1
ATOM 6203 C CA . LEU B 1 316 ? -12.75 -14.953 2.533 1 98.88 316 LEU B CA 1
ATOM 6204 C C . LEU B 1 316 ? -12.711 -13.828 1.504 1 98.88 316 LEU B C 1
ATOM 6206 O O . LEU B 1 316 ? -12.586 -14.078 0.304 1 98.88 316 LEU B O 1
ATOM 6210 N N . THR B 1 317 ? -12.891 -12.609 1.941 1 98.88 317 THR B N 1
ATOM 6211 C CA . THR B 1 317 ? -12.719 -11.461 1.061 1 98.88 317 THR B CA 1
ATOM 6212 C C . THR B 1 317 ? -11.359 -10.812 1.28 1 98.88 317 THR B C 1
ATOM 6214 O O . THR B 1 317 ? -11 -10.469 2.41 1 98.88 317 THR B O 1
ATOM 6217 N N . ILE B 1 318 ? -10.594 -10.695 0.24 1 98.81 318 ILE B N 1
ATOM 6218 C CA . ILE B 1 318 ? -9.289 -10.047 0.248 1 98.81 318 ILE B CA 1
ATOM 6219 C C . ILE B 1 318 ? -9.383 -8.688 -0.436 1 98.81 318 ILE B C 1
ATOM 6221 O O . ILE B 1 318 ? -9.812 -8.594 -1.591 1 98.81 318 ILE B O 1
ATOM 6225 N N . THR B 1 319 ? -9.031 -7.629 0.24 1 97.88 319 THR B N 1
ATOM 6226 C CA . THR B 1 319 ? -9.016 -6.285 -0.332 1 97.88 319 THR B CA 1
ATOM 6227 C C . THR B 1 319 ? -7.598 -5.734 -0.378 1 97.88 319 THR B C 1
ATOM 6229 O O . THR B 1 319 ? -6.855 -5.824 0.604 1 97.88 319 THR B O 1
ATOM 6232 N N . LEU B 1 320 ? -7.223 -5.223 -1.521 1 97 320 LEU B N 1
ATOM 6233 C CA . LEU B 1 320 ? -5.93 -4.566 -1.688 1 97 320 LEU B CA 1
ATOM 6234 C C . LEU B 1 320 ? -6.059 -3.057 -1.508 1 97 320 LEU B C 1
ATOM 6236 O O . LEU B 1 320 ? -7.129 -2.49 -1.74 1 97 320 LEU B O 1
ATOM 6240 N N . SER B 1 321 ? -4.934 -2.436 -1.146 1 92 321 SER B N 1
ATOM 6241 C CA . SER B 1 321 ? -4.922 -0.991 -0.941 1 92 321 SER B CA 1
ATOM 6242 C C . SER B 1 321 ? -5.203 -0.246 -2.242 1 92 321 SER B C 1
ATOM 6244 O O . SER B 1 321 ? -5.633 0.909 -2.221 1 92 321 SER B O 1
ATOM 6246 N N . SER B 1 322 ? -5.012 -0.914 -3.367 1 88.75 322 SER B N 1
ATOM 6247 C CA . SER B 1 322 ? -5.285 -0.324 -4.672 1 88.75 322 SER B CA 1
ATOM 6248 C C . SER B 1 322 ? -6.785 -0.148 -4.898 1 88.75 322 SER B C 1
ATOM 6250 O O . SER B 1 322 ? -7.203 0.623 -5.766 1 88.75 322 SER B O 1
ATOM 6252 N N . GLY B 1 323 ? -7.586 -0.927 -4.227 1 90.06 323 GLY B N 1
ATOM 6253 C CA . GLY B 1 323 ? -9.031 -0.84 -4.371 1 90.06 323 GLY B CA 1
ATOM 6254 C C . GLY B 1 323 ? -9.664 -2.15 -4.793 1 90.06 323 GLY B C 1
ATOM 6255 O O . GLY B 1 323 ? -10.875 -2.336 -4.641 1 90.06 323 GLY B O 1
ATOM 6256 N N . LEU B 1 324 ? -8.883 -3.062 -5.277 1 96.44 324 LEU B N 1
ATOM 6257 C CA . LEU B 1 324 ? -9.43 -4.352 -5.684 1 96.44 324 LEU B CA 1
ATOM 6258 C C . LEU B 1 324 ? -9.945 -5.129 -4.477 1 96.44 324 LEU B C 1
ATOM 6260 O O . LEU B 1 324 ? -9.273 -5.207 -3.447 1 96.44 324 LEU B O 1
ATOM 6264 N N . SER B 1 325 ? -11.078 -5.664 -4.551 1 97.5 325 SER B N 1
ATOM 6265 C CA . SER B 1 325 ? -11.672 -6.547 -3.553 1 97.5 325 SER B CA 1
ATOM 6266 C C . SER B 1 325 ? -12.242 -7.805 -4.195 1 97.5 325 SER B C 1
ATOM 6268 O O . SER B 1 325 ? -13.125 -7.727 -5.055 1 97.5 325 SER B O 1
ATOM 6270 N N . VAL B 1 326 ? -11.734 -8.961 -3.799 1 98.62 326 VAL B N 1
ATOM 6271 C CA . VAL B 1 326 ? -12.195 -10.203 -4.402 1 98.62 326 VAL B CA 1
ATOM 6272 C C . VAL B 1 326 ? -12.648 -11.172 -3.309 1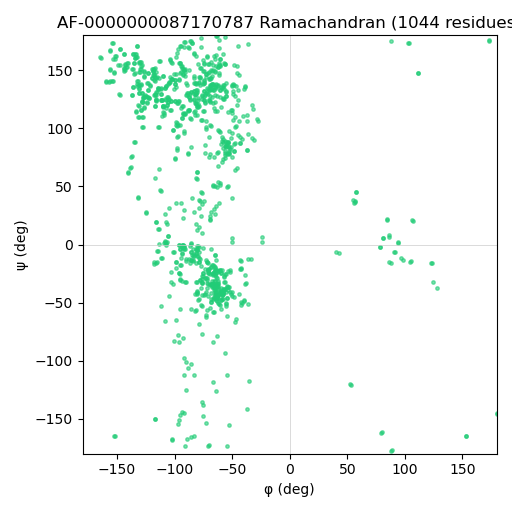 98.62 326 VAL B C 1
ATOM 6274 O O . VAL B 1 326 ? -12.047 -11.227 -2.23 1 98.62 326 VAL B O 1
ATOM 6277 N N . ARG B 1 327 ? -13.648 -11.93 -3.611 1 98.25 327 ARG B N 1
ATOM 6278 C CA . ARG B 1 327 ? -14.18 -12.945 -2.707 1 98.25 327 ARG B CA 1
ATOM 6279 C C . ARG B 1 327 ? -13.734 -14.344 -3.127 1 98.25 327 ARG B C 1
ATOM 6281 O O . ARG B 1 327 ? -13.906 -14.734 -4.285 1 98.25 327 ARG B O 1
ATOM 6288 N N . VAL B 1 328 ? -13.109 -15.039 -2.266 1 98.81 328 VAL B N 1
ATOM 6289 C CA . VAL B 1 328 ? -12.758 -16.438 -2.447 1 98.81 328 VAL B CA 1
ATOM 6290 C C . VAL B 1 328 ? -13.844 -17.328 -1.832 1 98.81 328 VAL B C 1
ATOM 6292 O O . VAL B 1 328 ? -13.953 -17.422 -0.608 1 98.81 328 VAL B O 1
ATOM 6295 N N . PRO B 1 329 ? -14.594 -17.969 -2.629 1 98.38 329 PRO B N 1
ATOM 6296 C CA . PRO B 1 329 ? -15.633 -18.828 -2.068 1 98.38 329 PRO B CA 1
ATOM 6297 C C . PRO B 1 329 ? -15.062 -19.969 -1.225 1 98.38 329 PRO B C 1
ATOM 6299 O O . PRO B 1 329 ? -13.945 -20.438 -1.48 1 98.38 329 PRO B O 1
ATOM 6302 N N . ASN B 1 330 ? -15.852 -20.391 -0.302 1 98.5 330 ASN B N 1
ATOM 6303 C CA . ASN B 1 330 ? -15.422 -21.484 0.577 1 98.5 330 ASN B CA 1
ATOM 6304 C C . ASN B 1 330 ? -14.961 -22.703 -0.219 1 98.5 330 ASN B C 1
ATOM 6306 O O . ASN B 1 330 ? -13.992 -23.359 0.161 1 98.5 330 ASN B O 1
ATOM 6310 N N . SER B 1 331 ? -15.586 -23 -1.316 1 98 331 SER B N 1
ATOM 6311 C CA . SER B 1 331 ? -15.266 -24.172 -2.129 1 98 331 SER B CA 1
ATOM 6312 C C . SER B 1 331 ? -13.859 -24.094 -2.707 1 98 331 SER B C 1
ATOM 6314 O O . SER B 1 331 ? -13.273 -25.094 -3.096 1 98 331 SER B O 1
ATOM 6316 N N . GLN B 1 332 ? -13.359 -22.859 -2.846 1 98.31 332 GLN B N 1
ATOM 6317 C CA . GLN B 1 332 ? -12 -22.656 -3.336 1 98.31 332 GLN B CA 1
ATOM 6318 C C . GLN B 1 332 ? -11.016 -22.484 -2.182 1 98.31 332 GLN B C 1
ATOM 6320 O O . GLN B 1 332 ? -9.812 -22.672 -2.348 1 98.31 332 GLN B O 1
ATOM 6325 N N . LEU B 1 333 ? -11.539 -22.047 -1.034 1 98.69 333 LEU B N 1
ATOM 6326 C CA . LEU B 1 333 ? -10.734 -21.766 0.152 1 98.69 333 LEU B CA 1
ATOM 6327 C C . LEU B 1 333 ? -10.453 -23.047 0.921 1 98.69 333 LEU B C 1
ATOM 6329 O O . LEU B 1 333 ? -9.336 -23.25 1.403 1 98.69 333 LEU B O 1
ATOM 6333 N N . VAL B 1 334 ? -11.422 -23.891 1.071 1 98.12 334 VAL B N 1
ATOM 6334 C CA . VAL B 1 334 ? -11.359 -25.141 1.824 1 98.12 334 VAL B CA 1
ATOM 6335 C C . VAL B 1 334 ? -11.578 -26.328 0.883 1 98.12 334 VAL B C 1
ATOM 6337 O O . VAL B 1 334 ? -12.648 -26.453 0.277 1 98.12 334 VAL B O 1
ATOM 6340 N N . THR B 1 335 ? -10.586 -27.141 0.832 1 97.5 335 THR B N 1
ATOM 6341 C CA . THR B 1 335 ? -10.641 -28.297 -0.043 1 97.5 335 THR B CA 1
ATOM 6342 C C . THR B 1 335 ? -10.18 -29.562 0.692 1 97.5 335 THR B C 1
ATOM 6344 O O . THR B 1 335 ? -9.602 -29.469 1.778 1 97.5 335 THR B O 1
ATOM 6347 N N . PRO B 1 336 ? -10.484 -30.719 0.118 1 97 336 PRO B N 1
ATOM 6348 C CA . PRO B 1 336 ? -9.773 -31.891 0.644 1 97 336 PRO B CA 1
ATOM 6349 C C . PRO B 1 336 ? -8.266 -31.781 0.479 1 97 336 PRO B C 1
ATOM 6351 O O . PRO B 1 336 ? -7.777 -30.969 -0.313 1 97 336 PRO B O 1
ATOM 6354 N N . ASP B 1 337 ? -7.578 -32.531 1.251 1 96.62 337 ASP B N 1
ATOM 6355 C CA . ASP B 1 337 ? -6.129 -32.594 1.084 1 96.62 337 ASP B CA 1
ATOM 6356 C C . ASP B 1 337 ? -5.766 -33.469 -0.117 1 96.62 337 ASP B C 1
ATOM 6358 O O . ASP B 1 337 ? -5.879 -34.719 -0.06 1 96.62 337 ASP B O 1
ATOM 6362 N N . PHE B 1 338 ? -5.336 -32.875 -1.169 1 94.88 338 PHE B N 1
ATOM 6363 C CA . PHE B 1 338 ? -4.941 -33.562 -2.381 1 94.88 338 PHE B CA 1
ATOM 6364 C C . PHE B 1 338 ? -3.463 -33.938 -2.336 1 94.88 338 PHE B C 1
ATOM 6366 O O . PHE B 1 338 ? -2.629 -33.125 -1.915 1 94.88 338 PHE B O 1
ATOM 6373 N N . SER B 1 339 ? -3.174 -35.125 -2.76 1 93.75 339 SER B N 1
ATOM 6374 C CA . SER B 1 339 ? -1.787 -35.562 -2.814 1 93.75 339 SER B CA 1
ATOM 6375 C C . SER B 1 339 ? -1.527 -36.406 -4.059 1 93.75 339 SER B C 1
ATOM 6377 O O . SER B 1 339 ? -2.459 -36.969 -4.645 1 93.75 339 SER B O 1
ATOM 6379 N N . LEU B 1 340 ? -0.346 -36.375 -4.477 1 93.06 340 LEU B N 1
ATOM 6380 C CA . LEU B 1 340 ? 0.112 -37.25 -5.555 1 93.06 340 LEU B CA 1
ATOM 6381 C C . LEU B 1 340 ? 0.572 -38.594 -5.012 1 93.06 340 LEU B C 1
ATOM 6383 O O . LEU B 1 340 ? 1.445 -38.656 -4.141 1 93.06 340 LEU B O 1
ATOM 6387 N N . ALA B 1 341 ? 0.008 -39.688 -5.52 1 93.44 341 ALA B N 1
ATOM 6388 C CA . ALA B 1 341 ? 0.349 -41.031 -5.074 1 93.44 341 ALA B CA 1
ATOM 6389 C C . ALA B 1 341 ? 1.533 -41.594 -5.859 1 93.44 341 ALA B C 1
ATOM 6391 O O . ALA B 1 341 ? 1.938 -41.031 -6.871 1 93.44 341 ALA B O 1
ATOM 6392 N N . ASN B 1 342 ? 2.049 -42.719 -5.383 1 92.38 342 ASN B N 1
ATOM 6393 C CA . ASN B 1 342 ? 3.221 -43.344 -5.988 1 92.38 342 ASN B CA 1
ATOM 6394 C C . ASN B 1 342 ? 2.934 -43.812 -7.414 1 92.38 342 ASN B C 1
ATOM 6396 O O . ASN B 1 342 ? 3.842 -43.875 -8.242 1 92.38 342 ASN B O 1
ATOM 6400 N N . ASP B 1 343 ? 1.692 -44.125 -7.672 1 94.56 343 ASP B N 1
ATOM 6401 C CA . ASP B 1 343 ? 1.345 -44.594 -9 1 94.56 343 ASP B CA 1
ATOM 6402 C C . ASP B 1 343 ? 1.054 -43.438 -9.953 1 94.56 343 ASP B C 1
ATOM 6404 O O . ASP B 1 343 ? 0.623 -43.656 -11.086 1 94.56 343 ASP B O 1
ATOM 6408 N N . GLY B 1 344 ? 1.183 -42.25 -9.43 1 93.12 344 GLY B N 1
ATOM 6409 C CA . GLY B 1 344 ? 1.038 -41.094 -10.273 1 93.12 344 GLY B CA 1
ATOM 6410 C C . GLY B 1 344 ? -0.374 -40.531 -10.281 1 93.12 344 GLY B C 1
ATOM 6411 O O . GLY B 1 344 ? -0.652 -39.531 -10.969 1 93.12 344 GLY B O 1
ATOM 6412 N N . THR B 1 345 ? -1.221 -41.125 -9.508 1 94.56 345 THR B N 1
ATOM 6413 C CA . THR B 1 345 ? -2.592 -40.625 -9.453 1 94.56 345 THR B CA 1
ATOM 6414 C C . THR B 1 345 ? -2.748 -39.594 -8.344 1 94.56 345 THR B C 1
ATOM 6416 O O . THR B 1 345 ? -2.018 -39.625 -7.348 1 94.56 345 THR B O 1
ATOM 6419 N N . ILE B 1 346 ? -3.658 -38.656 -8.523 1 93 346 ILE B N 1
ATOM 6420 C CA . ILE B 1 346 ? -3.984 -37.688 -7.5 1 93 346 ILE B CA 1
ATOM 6421 C C . ILE B 1 346 ? -5.098 -38.219 -6.605 1 93 346 ILE B C 1
ATOM 6423 O O . ILE B 1 346 ? -6.141 -38.656 -7.094 1 93 346 ILE B O 1
ATOM 6427 N N . THR B 1 347 ? -4.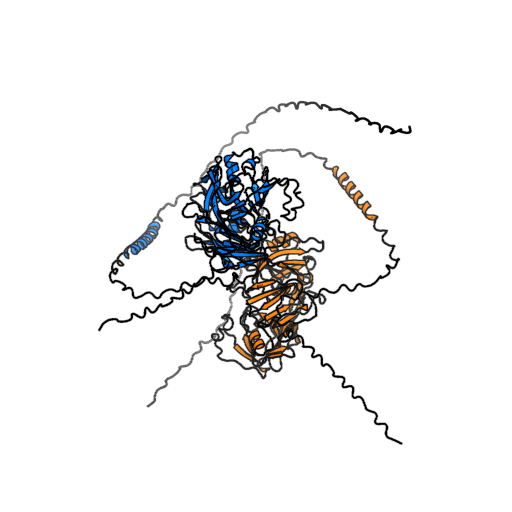895 -38.188 -5.344 1 94.06 347 THR B N 1
ATOM 6428 C CA . THR B 1 347 ? -5.863 -38.688 -4.375 1 94.06 347 THR B CA 1
ATOM 6429 C C . THR B 1 347 ? -6.312 -37.562 -3.439 1 94.06 347 THR B C 1
ATOM 6431 O O . THR B 1 347 ? -5.574 -36.594 -3.209 1 94.06 347 THR B O 1
ATOM 6434 N N . ALA B 1 348 ? -7.523 -37.688 -2.967 1 94.31 348 ALA B N 1
ATOM 6435 C CA . ALA B 1 348 ? -8.094 -36.719 -2.008 1 94.31 348 ALA B CA 1
ATOM 6436 C C . ALA B 1 348 ? -8.375 -37.406 -0.671 1 94.31 348 ALA B C 1
ATOM 6438 O O . ALA B 1 348 ? -9 -38.469 -0.626 1 94.31 348 ALA B O 1
ATOM 6439 N N . ASN B 1 349 ? -7.812 -36.875 0.372 1 93.94 349 ASN B N 1
ATOM 6440 C CA . ASN B 1 349 ? -8.188 -37.312 1.71 1 93.94 349 ASN B CA 1
ATOM 6441 C C . ASN B 1 349 ? -9.469 -36.656 2.186 1 93.94 349 ASN B C 1
ATOM 6443 O O . ASN B 1 349 ? -9.453 -35.469 2.57 1 93.94 349 ASN B O 1
ATOM 6447 N N . GLU B 1 350 ? -10.492 -37.406 2.314 1 88.56 350 GLU B N 1
ATOM 6448 C CA . GLU B 1 350 ? -11.805 -36.812 2.588 1 88.56 350 GLU B CA 1
ATOM 6449 C C . GLU B 1 350 ? -12.023 -36.625 4.086 1 88.56 350 GLU B C 1
ATOM 6451 O O . GLU B 1 350 ? -12.945 -35.938 4.5 1 88.56 350 GLU B O 1
ATOM 6456 N N . SER B 1 351 ? -11.227 -37.188 4.871 1 93.5 351 SER B N 1
ATOM 6457 C CA . SER B 1 351 ? -11.383 -37.062 6.316 1 93.5 351 SER B CA 1
ATOM 6458 C C . SER B 1 351 ? -10.734 -35.781 6.828 1 93.5 351 SER B C 1
ATOM 6460 O O . SER B 1 351 ? -10.945 -35.375 7.98 1 93.5 351 SER B O 1
ATOM 6462 N N . THR B 1 352 ? -9.945 -35.219 5.965 1 95.69 352 THR B N 1
ATOM 6463 C CA . THR B 1 352 ? -9.258 -33.969 6.336 1 95.69 352 THR B CA 1
ATOM 6464 C C . THR B 1 352 ? -9.609 -32.844 5.367 1 95.69 352 THR B C 1
ATOM 6466 O O . THR B 1 352 ? -9.789 -33.094 4.172 1 95.69 352 THR B O 1
ATOM 6469 N N . ALA B 1 353 ? -9.844 -31.734 5.918 1 97.44 353 ALA B N 1
ATOM 6470 C CA . ALA B 1 353 ? -10.039 -30.516 5.129 1 97.44 353 ALA B CA 1
ATOM 6471 C C . ALA B 1 353 ? -8.805 -29.625 5.188 1 97.44 353 ALA B C 1
ATOM 6473 O O . ALA B 1 353 ? -8.148 -29.516 6.23 1 97.44 353 ALA B O 1
ATOM 6474 N N . GLU B 1 354 ? -8.508 -29.062 4.062 1 98.06 354 GLU B N 1
ATOM 6475 C CA . GLU B 1 354 ? -7.383 -28.141 3.959 1 98.06 354 GLU B CA 1
ATOM 6476 C C . GLU B 1 354 ? -7.855 -26.719 3.736 1 98.06 354 GLU B C 1
ATOM 6478 O O . GLU B 1 354 ? -8.562 -26.438 2.768 1 98.06 354 GLU B O 1
ATOM 6483 N N . ILE B 1 355 ? -7.527 -25.812 4.652 1 98.62 355 ILE B N 1
ATOM 6484 C CA . ILE B 1 355 ? -7.582 -24.391 4.328 1 98.62 355 ILE B CA 1
ATOM 6485 C C . ILE B 1 355 ? -6.305 -23.984 3.594 1 98.62 355 ILE B C 1
ATOM 6487 O O . ILE B 1 355 ? -5.203 -24.109 4.129 1 98.62 355 ILE B O 1
ATOM 6491 N N . ARG B 1 356 ? -6.414 -23.469 2.412 1 97.94 356 ARG B N 1
ATOM 6492 C CA . ARG B 1 356 ? -5.285 -23.234 1.512 1 97.94 356 ARG B CA 1
ATOM 6493 C C . ARG B 1 356 ? -4.543 -21.953 1.87 1 97.94 356 ARG B C 1
ATOM 6495 O O . ARG B 1 356 ? -4.375 -21.078 1.026 1 97.94 356 ARG B O 1
ATOM 6502 N N . VAL B 1 357 ? -4.109 -21.891 3.094 1 98.69 357 VAL B N 1
ATOM 6503 C CA . VAL B 1 357 ? -3.295 -20.812 3.648 1 98.69 357 VAL B CA 1
ATOM 6504 C C . VAL B 1 357 ? -2.059 -21.391 4.328 1 98.69 357 VAL B C 1
ATOM 6506 O O . VAL B 1 357 ? -2.166 -22.312 5.145 1 98.69 357 VAL B O 1
ATOM 6509 N N . ASN B 1 358 ? -0.921 -20.984 3.896 1 98.12 358 ASN B N 1
ATOM 6510 C CA . ASN B 1 358 ? 0.34 -21.297 4.562 1 98.12 358 ASN B CA 1
ATOM 6511 C C . ASN B 1 358 ? 0.644 -20.297 5.68 1 98.12 358 ASN B C 1
ATOM 6513 O O . ASN B 1 358 ? 0.997 -19.141 5.41 1 98.12 358 ASN B O 1
ATOM 6517 N N . VAL B 1 359 ? 0.528 -20.719 6.883 1 98.25 359 VAL B N 1
ATOM 6518 C CA . VAL B 1 359 ? 0.716 -19.812 8.016 1 98.25 359 VAL B CA 1
ATOM 6519 C C . VAL B 1 359 ? 2.207 -19.609 8.273 1 98.25 359 VAL B C 1
ATOM 6521 O O . VAL B 1 359 ? 2.955 -20.578 8.414 1 98.25 359 VAL B O 1
ATOM 6524 N N . LEU B 1 360 ? 2.639 -18.406 8.281 1 98 360 LEU B N 1
ATOM 6525 C CA . LEU B 1 360 ? 4.02 -18.031 8.562 1 98 360 LEU B CA 1
ATOM 6526 C C . LEU B 1 360 ? 4.273 -17.984 10.062 1 98 360 LEU B C 1
ATOM 6528 O O . LEU B 1 360 ? 3.738 -17.109 10.758 1 98 360 LEU B O 1
ATOM 6532 N N . GLN B 1 361 ? 5.105 -18.844 10.531 1 95 361 GLN B N 1
ATOM 6533 C CA . GLN B 1 361 ? 5.395 -19 11.953 1 95 361 GLN B CA 1
ATOM 6534 C C . GLN B 1 361 ? 6.805 -19.531 12.172 1 95 361 GLN B C 1
ATOM 6536 O O . GLN B 1 361 ? 7.469 -19.953 11.227 1 95 361 GLN B O 1
ATOM 6541 N N . ASP B 1 362 ? 7.277 -19.375 13.32 1 93.06 362 ASP B N 1
ATOM 6542 C CA . ASP B 1 362 ? 8.578 -19.906 13.719 1 93.06 362 ASP B CA 1
ATOM 6543 C C . ASP B 1 362 ? 9.672 -19.469 12.742 1 93.06 362 ASP B C 1
ATOM 6545 O O . ASP B 1 362 ? 9.805 -18.281 12.445 1 93.06 362 ASP B O 1
ATOM 6549 N N . GLY B 1 363 ? 10.328 -20.438 12.133 1 93 363 GLY B N 1
ATOM 6550 C CA . GLY B 1 363 ? 11.477 -20.141 11.289 1 93 363 GLY B CA 1
ATOM 6551 C C . GLY B 1 363 ? 11.133 -19.266 10.102 1 93 363 GLY B C 1
ATOM 6552 O O . GLY B 1 363 ? 12 -18.578 9.555 1 93 363 GLY B O 1
ATOM 6553 N N . ASN B 1 364 ? 9.883 -19.219 9.664 1 94.62 364 ASN B N 1
ATOM 6554 C CA . ASN B 1 364 ? 9.5 -18.406 8.516 1 94.62 364 ASN B CA 1
ATOM 6555 C C . ASN B 1 364 ? 8.523 -17.297 8.914 1 94.62 364 ASN B C 1
ATOM 6557 O O . ASN B 1 364 ? 7.82 -16.75 8.07 1 94.62 364 ASN B O 1
ATOM 6561 N N . ALA B 1 365 ? 8.453 -16.938 10.219 1 96.31 365 ALA B N 1
ATOM 6562 C CA . ALA B 1 365 ? 7.5 -15.969 10.758 1 96.31 365 ALA B CA 1
ATOM 6563 C C . ALA B 1 365 ? 7.664 -14.609 10.094 1 96.31 365 ALA B C 1
ATOM 6565 O O . ALA B 1 365 ? 6.715 -13.828 10.023 1 96.31 365 ALA B O 1
ATOM 6566 N N . ASN B 1 366 ? 8.828 -14.367 9.586 1 95.62 366 ASN B N 1
ATOM 6567 C CA . ASN B 1 366 ? 9.133 -13.031 9.086 1 95.62 366 ASN B CA 1
ATOM 6568 C C . ASN B 1 366 ? 9.141 -12.992 7.559 1 95.62 366 ASN B C 1
ATOM 6570 O O . ASN B 1 366 ? 9.469 -11.961 6.965 1 95.62 366 ASN B O 1
ATOM 6574 N N . ASP B 1 367 ? 8.742 -14.055 6.871 1 96.12 367 ASP B N 1
ATOM 6575 C CA . ASP B 1 367 ? 8.75 -14.117 5.41 1 96.12 367 ASP B CA 1
ATOM 6576 C C . ASP B 1 367 ? 7.668 -13.219 4.82 1 96.12 367 ASP B C 1
ATOM 6578 O O . ASP B 1 367 ? 6.68 -12.898 5.488 1 96.12 367 ASP B O 1
ATOM 6582 N N . LEU B 1 368 ? 7.891 -12.812 3.633 1 97.12 368 LEU B N 1
ATOM 6583 C CA . LEU B 1 368 ? 6.902 -12.023 2.904 1 97.12 368 LEU B CA 1
ATOM 6584 C C . LEU B 1 368 ? 5.66 -12.852 2.602 1 97.12 368 LEU B C 1
ATOM 6586 O O . LEU B 1 368 ? 5.766 -14.023 2.229 1 97.12 368 LEU B O 1
ATOM 6590 N N . THR B 1 369 ? 4.547 -12.281 2.752 1 98.5 369 THR B N 1
ATOM 6591 C CA . THR B 1 369 ? 3.297 -12.922 2.357 1 98.5 369 THR B CA 1
ATOM 6592 C C . THR B 1 369 ? 3.25 -13.125 0.845 1 98.5 369 THR B C 1
ATOM 6594 O O . THR B 1 369 ? 3.645 -12.242 0.081 1 98.5 369 THR B O 1
ATOM 6597 N N . MET B 1 370 ? 2.818 -14.305 0.462 1 98 370 MET B N 1
ATOM 6598 C CA . MET B 1 370 ? 2.645 -14.633 -0.949 1 98 370 MET B CA 1
ATOM 6599 C C . MET B 1 370 ? 1.166 -14.766 -1.3 1 98 370 MET B C 1
ATOM 6601 O O . MET B 1 370 ? 0.362 -15.188 -0.469 1 98 370 MET B O 1
ATOM 6605 N N . LEU B 1 371 ? 0.797 -14.359 -2.498 1 98.69 371 LEU B N 1
ATOM 6606 C CA . LEU B 1 371 ? -0.494 -14.633 -3.117 1 98.69 371 LEU B CA 1
ATOM 6607 C C . LEU B 1 371 ? -0.334 -15.578 -4.305 1 98.69 371 LEU B C 1
ATOM 6609 O O . LEU B 1 371 ? 0.408 -15.281 -5.246 1 98.69 371 LEU B O 1
ATOM 6613 N N . GLY B 1 372 ? -1.061 -16.641 -4.234 1 97.56 372 GLY B N 1
ATOM 6614 C CA . GLY B 1 372 ? -0.773 -17.719 -5.18 1 97.56 372 GLY B CA 1
ATOM 6615 C C . GLY B 1 372 ? -1.93 -18 -6.117 1 97.56 372 GLY B C 1
ATOM 6616 O O . GLY B 1 372 ? -2.691 -17.109 -6.473 1 97.56 372 GLY B O 1
ATOM 6617 N N . ARG B 1 373 ? -2.014 -19.266 -6.543 1 96.81 373 ARG B N 1
ATOM 6618 C CA . ARG B 1 373 ? -2.857 -19.719 -7.648 1 96.81 373 ARG B CA 1
ATOM 6619 C C . ARG B 1 373 ? -4.336 -19.516 -7.324 1 96.81 373 ARG B C 1
ATOM 6621 O O . ARG B 1 373 ? -5.078 -18.938 -8.117 1 96.81 373 ARG B O 1
ATOM 6628 N N . PRO B 1 374 ? -4.785 -19.922 -6.121 1 97.56 374 PRO B N 1
ATOM 6629 C CA . PRO B 1 374 ? -6.215 -19.703 -5.895 1 97.56 374 PRO B CA 1
ATOM 6630 C C . PRO B 1 374 ? -6.59 -18.219 -5.859 1 97.56 374 PRO B C 1
ATOM 6632 O O . PRO B 1 374 ? -7.727 -17.859 -6.172 1 97.56 374 PRO B O 1
ATOM 6635 N N . PHE B 1 375 ? -5.684 -17.375 -5.395 1 98.81 375 PHE B N 1
ATOM 6636 C CA . PHE B 1 375 ? -5.934 -15.945 -5.496 1 98.81 375 PHE B CA 1
ATOM 6637 C C . PHE B 1 375 ? -6.184 -15.539 -6.941 1 98.81 375 PHE B C 1
ATOM 6639 O O . PHE B 1 375 ? -7.055 -14.711 -7.219 1 98.81 375 PHE B O 1
ATOM 6646 N N . LEU B 1 376 ? -5.434 -16.156 -7.875 1 98.75 376 LEU B N 1
ATOM 6647 C CA . LEU B 1 376 ? -5.531 -15.836 -9.297 1 98.75 376 LEU B CA 1
ATOM 6648 C C . LEU B 1 376 ? -6.734 -16.531 -9.93 1 98.75 376 LEU B C 1
ATOM 6650 O O . LEU B 1 376 ? -6.984 -16.391 -11.125 1 98.75 376 LEU B O 1
ATOM 6654 N N . SER B 1 377 ? -7.465 -17.297 -9.141 1 98.56 377 SER B N 1
ATOM 6655 C CA . SER B 1 377 ? -8.805 -17.719 -9.531 1 98.56 377 SER B CA 1
ATOM 6656 C C . SER B 1 377 ? -9.836 -16.641 -9.25 1 98.56 377 SER B C 1
ATOM 6658 O O . SER B 1 377 ? -10.836 -16.516 -9.961 1 98.56 377 SER B O 1
ATOM 6660 N N . ALA B 1 378 ? -9.531 -15.938 -8.203 1 98.75 378 ALA B N 1
ATOM 6661 C CA . ALA B 1 378 ? -10.453 -14.875 -7.789 1 98.75 378 ALA B CA 1
ATOM 6662 C C . ALA B 1 378 ? -10.102 -13.555 -8.461 1 98.75 378 ALA B C 1
ATOM 6664 O O . ALA B 1 378 ? -10.984 -12.727 -8.703 1 98.75 378 ALA B O 1
ATOM 6665 N N . ALA B 1 379 ? -8.867 -13.344 -8.711 1 98.88 379 ALA B N 1
ATOM 6666 C CA . ALA B 1 379 ? -8.375 -12.148 -9.391 1 98.88 379 ALA B CA 1
ATOM 6667 C C . ALA B 1 379 ? -7.711 -12.508 -10.719 1 98.88 379 ALA B C 1
ATOM 6669 O O . ALA B 1 379 ? -6.812 -13.352 -10.758 1 98.88 379 ALA B O 1
ATOM 6670 N N . TYR B 1 380 ? -8.148 -11.82 -11.742 1 98.81 380 TYR B N 1
ATOM 6671 C CA . TYR B 1 380 ? -7.535 -11.977 -13.055 1 98.81 380 TYR B CA 1
ATOM 6672 C C . TYR B 1 380 ? -6.281 -11.117 -13.18 1 98.81 380 TYR B C 1
ATOM 6674 O O . TYR B 1 380 ? -6.305 -9.93 -12.859 1 98.81 380 TYR B O 1
ATOM 6682 N N . LEU B 1 381 ? -5.195 -11.711 -13.664 1 98.88 381 LEU B N 1
ATOM 6683 C CA . LEU B 1 381 ? -3.906 -11.023 -13.742 1 98.88 381 LEU B CA 1
ATOM 6684 C C . LEU B 1 381 ? -3.486 -10.82 -15.195 1 98.88 381 LEU B C 1
ATOM 6686 O O . LEU B 1 381 ? -3.582 -11.742 -16.016 1 98.88 381 LEU B O 1
ATOM 6690 N N . MET B 1 382 ? -3.012 -9.602 -15.516 1 98.75 382 MET B N 1
ATOM 6691 C CA . MET B 1 382 ? -2.316 -9.336 -16.781 1 98.75 382 MET B CA 1
ATOM 6692 C C . MET B 1 382 ? -0.981 -8.648 -16.516 1 98.75 382 MET B C 1
ATOM 6694 O O . MET B 1 382 ? -0.912 -7.676 -15.766 1 98.75 382 MET B O 1
ATOM 6698 N N . VAL B 1 383 ? 0.018 -9.148 -17.094 1 98.25 383 VAL B N 1
ATOM 6699 C CA . VAL B 1 383 ? 1.352 -8.555 -17.016 1 98.25 383 VAL B CA 1
ATOM 6700 C C . VAL B 1 383 ? 1.745 -7.988 -18.375 1 98.25 383 VAL B C 1
ATOM 6702 O O . VAL B 1 383 ? 1.652 -8.68 -19.391 1 98.25 383 VAL B O 1
ATOM 6705 N N . ASN B 1 384 ? 2.08 -6.762 -18.422 1 97.44 384 ASN B N 1
ATOM 6706 C CA . ASN B 1 384 ? 2.555 -6.074 -19.625 1 97.44 384 ASN B CA 1
ATOM 6707 C C . ASN B 1 384 ? 4.012 -5.645 -19.484 1 97.44 384 ASN B C 1
ATOM 6709 O O . ASN B 1 384 ? 4.301 -4.598 -18.906 1 97.44 384 ASN B O 1
ATOM 6713 N N . HIS B 1 385 ? 4.871 -6.391 -20.078 1 94.94 385 HIS B N 1
ATOM 6714 C CA . HIS B 1 385 ? 6.293 -6.117 -19.906 1 94.94 385 HIS B CA 1
ATOM 6715 C C . HIS B 1 385 ? 6.711 -4.898 -20.734 1 94.94 385 HIS B C 1
ATOM 6717 O O . HIS B 1 385 ? 7.703 -4.238 -20.406 1 94.94 385 HIS B O 1
ATOM 6723 N N . ASP B 1 386 ? 6.004 -4.609 -21.766 1 94.88 386 ASP B N 1
ATOM 6724 C CA . ASP B 1 386 ? 6.324 -3.434 -22.562 1 94.88 386 ASP B CA 1
ATOM 6725 C C . ASP B 1 386 ? 6.102 -2.148 -21.766 1 94.88 386 ASP B C 1
ATOM 6727 O O . ASP B 1 386 ? 6.844 -1.177 -21.938 1 94.88 386 ASP B O 1
ATOM 6731 N N . GLU B 1 387 ? 5.137 -2.154 -20.938 1 94.19 387 GLU B N 1
ATOM 6732 C CA . GLU B 1 387 ? 4.828 -1 -20.094 1 94.19 387 GLU B CA 1
ATOM 6733 C C . GLU B 1 387 ? 5.359 -1.192 -18.688 1 94.19 387 GLU B C 1
ATOM 6735 O O . GLU B 1 387 ? 5.254 -0.292 -17.844 1 94.19 387 GLU B O 1
ATOM 6740 N N . LYS B 1 388 ? 5.879 -2.342 -18.375 1 93.88 388 LYS B N 1
ATOM 6741 C CA . LYS B 1 388 ? 6.406 -2.703 -17.062 1 93.88 388 LYS B CA 1
ATOM 6742 C C . LYS B 1 388 ? 5.344 -2.547 -15.984 1 93.88 388 LYS B C 1
ATOM 6744 O O . LYS B 1 388 ? 5.605 -1.972 -14.93 1 93.88 388 LYS B O 1
ATOM 6749 N N . THR B 1 389 ? 4.145 -3.039 -16.312 1 96.06 389 THR B N 1
ATOM 6750 C CA . THR B 1 389 ? 3.023 -2.951 -15.375 1 96.06 389 THR B CA 1
ATOM 6751 C C . THR B 1 389 ? 2.303 -4.293 -15.266 1 96.06 389 THR B C 1
ATOM 6753 O O . THR B 1 389 ? 2.496 -5.176 -16.109 1 96.06 389 THR B O 1
ATOM 6756 N N . PHE B 1 390 ? 1.586 -4.41 -14.234 1 97.69 390 PHE B N 1
ATOM 6757 C CA . PHE B 1 390 ? 0.613 -5.492 -14.125 1 97.69 390 PHE B CA 1
ATOM 6758 C C . PHE B 1 390 ? -0.753 -4.949 -13.719 1 97.69 390 PHE B C 1
ATOM 6760 O O . PHE B 1 390 ? -0.847 -3.914 -13.055 1 97.69 390 PHE B O 1
ATOM 6767 N N . THR B 1 391 ? -1.791 -5.664 -14.156 1 98.38 391 THR B N 1
ATOM 6768 C CA . THR B 1 391 ? -3.176 -5.25 -13.953 1 98.38 391 THR B CA 1
ATOM 6769 C C . THR B 1 391 ? -4 -6.391 -13.359 1 98.38 391 THR B C 1
ATOM 6771 O O . THR B 1 391 ? -3.846 -7.547 -13.758 1 98.38 391 THR B O 1
ATOM 6774 N N . LEU B 1 392 ? -4.84 -6.035 -12.398 1 98.69 392 LEU B N 1
ATOM 6775 C CA . LEU B 1 392 ? -5.738 -6.996 -11.766 1 98.69 392 LEU B CA 1
ATOM 6776 C C . LEU B 1 392 ? -7.195 -6.59 -11.977 1 98.69 392 LEU B C 1
ATOM 6778 O O . LEU B 1 392 ? -7.516 -5.398 -11.992 1 98.69 392 LEU B O 1
ATOM 6782 N N . TRP B 1 393 ? -8.031 -7.598 -12.164 1 98.56 393 TRP B N 1
ATOM 6783 C CA . TRP B 1 393 ? -9.484 -7.48 -12.164 1 98.56 393 TRP B CA 1
ATOM 6784 C C . TRP B 1 393 ? -10.117 -8.516 -11.25 1 98.56 393 TRP B C 1
ATOM 6786 O O . TRP B 1 393 ? -9.492 -9.531 -10.93 1 98.56 393 TRP B O 1
ATOM 6796 N N . LYS B 1 394 ? -11.289 -8.172 -10.859 1 98.38 394 LYS B N 1
ATOM 6797 C CA . LYS B 1 394 ? -12.133 -9.258 -10.359 1 98.38 394 LYS B CA 1
ATOM 6798 C C . LYS B 1 394 ? -12.438 -10.266 -11.453 1 98.38 394 LYS B C 1
ATOM 6800 O O . LYS B 1 394 ? -12.711 -9.891 -12.602 1 98.38 394 LYS B O 1
ATOM 6805 N N . THR B 1 395 ? -12.375 -11.523 -11.078 1 98.5 395 THR B N 1
ATOM 6806 C CA . THR B 1 395 ? -12.594 -12.555 -12.086 1 98.5 395 THR B CA 1
ATOM 6807 C C . THR B 1 395 ? -14.086 -12.781 -12.32 1 98.5 395 THR B C 1
ATOM 6809 O O . THR B 1 395 ? -14.875 -12.766 -11.375 1 98.5 395 THR B O 1
ATOM 6812 N N . ASN B 1 396 ? -14.445 -12.945 -13.547 1 98.19 396 ASN B N 1
ATOM 6813 C CA . ASN B 1 396 ? -15.711 -13.539 -13.961 1 98.19 396 ASN B CA 1
ATOM 6814 C C . ASN B 1 396 ? -15.531 -14.992 -14.398 1 98.19 396 ASN B C 1
ATOM 6816 O O . ASN B 1 396 ? -15.18 -15.25 -15.555 1 98.19 396 ASN B O 1
ATOM 6820 N N . PRO B 1 397 ? -15.828 -15.922 -13.492 1 97.25 397 PRO B N 1
ATOM 6821 C CA . PRO B 1 397 ? -15.594 -17.328 -13.859 1 97.25 397 PRO B CA 1
ATOM 6822 C C . PRO B 1 397 ? -16.609 -17.844 -14.859 1 97.25 397 PRO B C 1
ATOM 6824 O O . PRO B 1 397 ? -17.766 -18.125 -14.492 1 97.25 397 PRO B O 1
ATOM 6827 N N . THR B 1 398 ? -16.219 -17.875 -16.125 1 97.31 398 THR B N 1
ATOM 6828 C CA . THR B 1 398 ? -17.078 -18.344 -17.203 1 97.31 398 THR B CA 1
ATOM 6829 C C . THR B 1 398 ? -16.266 -19.172 -18.203 1 97.31 398 THR B C 1
ATOM 6831 O O . THR B 1 398 ? -15.039 -19.078 -18.25 1 97.31 398 THR B O 1
ATOM 6834 N N . THR B 1 399 ? -16.922 -20.016 -18.922 1 95.81 399 THR B N 1
ATOM 6835 C CA . THR B 1 399 ? -16.266 -20.812 -19.953 1 95.81 399 THR B CA 1
ATOM 6836 C C . THR B 1 399 ? -16.141 -20.016 -21.25 1 95.81 399 THR B C 1
ATOM 6838 O O . THR B 1 399 ? -15.422 -20.406 -22.172 1 95.81 399 THR B O 1
ATOM 6841 N N . ASP B 1 400 ? -16.797 -18.891 -21.266 1 96.81 400 ASP B N 1
ATOM 6842 C CA . ASP B 1 400 ? -16.719 -18.031 -22.438 1 96.81 400 ASP B CA 1
ATOM 6843 C C . ASP B 1 400 ? -15.312 -17.469 -22.609 1 96.81 400 ASP B C 1
ATOM 6845 O O . ASP B 1 400 ? -14.562 -17.359 -21.641 1 96.81 400 ASP B O 1
ATOM 6849 N N . GLU B 1 401 ? -15.016 -17.25 -23.875 1 96.44 401 GLU B N 1
ATOM 6850 C CA . GLU B 1 401 ? -13.734 -16.625 -24.219 1 96.44 401 GLU B CA 1
ATOM 6851 C C . GLU B 1 401 ? -13.914 -15.422 -25.125 1 96.44 401 GLU B C 1
ATOM 6853 O O . GLU B 1 401 ? -14.711 -15.461 -26.078 1 96.44 401 GLU B O 1
ATOM 6858 N N . ASP B 1 402 ? -13.391 -14.312 -24.781 1 96.88 402 ASP B N 1
ATOM 6859 C CA . ASP B 1 402 ? -13.328 -13.086 -25.562 1 96.88 402 ASP B CA 1
ATOM 6860 C C . ASP B 1 402 ? -11.93 -12.461 -25.484 1 96.88 402 ASP B C 1
ATOM 6862 O O . ASP B 1 402 ? -11.688 -11.586 -24.656 1 96.88 402 ASP B O 1
ATOM 6866 N N . LEU B 1 403 ? -11.062 -12.898 -26.422 1 96.56 403 LEU B N 1
ATOM 6867 C CA . LEU B 1 403 ? -9.656 -12.516 -26.375 1 96.56 403 LEU B CA 1
ATOM 6868 C C . LEU B 1 403 ? -9.453 -11.125 -26.969 1 96.56 403 LEU B C 1
ATOM 6870 O O . LEU B 1 403 ? -9.977 -10.82 -28.031 1 96.56 403 LEU B O 1
ATOM 6874 N N . VAL B 1 404 ? -8.719 -10.352 -26.266 1 95.88 404 VAL B N 1
ATOM 6875 C CA . VAL B 1 404 ? -8.391 -8.992 -26.703 1 95.88 404 VAL B CA 1
ATOM 6876 C C . VAL B 1 404 ? -6.871 -8.828 -26.75 1 95.88 404 VAL B C 1
ATOM 6878 O O . VAL B 1 404 ? -6.18 -9.062 -25.766 1 95.88 404 VAL B O 1
ATOM 6881 N N . ALA B 1 405 ? -6.379 -8.391 -27.875 1 96 405 ALA B N 1
ATOM 6882 C CA . ALA B 1 405 ? -4.953 -8.125 -28.031 1 96 405 ALA B CA 1
ATOM 6883 C C . ALA B 1 405 ? -4.59 -6.75 -27.484 1 96 405 ALA B C 1
ATOM 6885 O O . ALA B 1 405 ? -5.344 -5.785 -27.656 1 96 405 ALA B O 1
ATOM 6886 N N . ILE B 1 406 ? -3.424 -6.68 -26.781 1 93.56 406 ILE B N 1
ATOM 6887 C CA . ILE B 1 406 ? -2.844 -5.418 -26.328 1 93.56 406 ILE B CA 1
ATOM 6888 C C . ILE B 1 406 ? -1.769 -4.969 -27.312 1 93.56 406 ILE B C 1
ATOM 6890 O O . ILE B 1 406 ? -0.903 -5.758 -27.703 1 93.56 406 ILE B O 1
ATOM 6894 N N . SER B 1 407 ? -1.854 -3.783 -27.922 1 81.19 407 SER B N 1
ATOM 6895 C CA . SER B 1 407 ? -0.856 -3.33 -28.891 1 81.19 407 SER B CA 1
ATOM 6896 C C . SER B 1 407 ? -0.12 -2.094 -28.391 1 81.19 407 SER B C 1
ATOM 6898 O O . SER B 1 407 ? -0.691 -1.279 -27.656 1 81.19 407 SER B O 1
ATOM 6900 N N . SER B 1 408 ? 1.259 -2.088 -28.297 1 63.69 408 SER B N 1
ATOM 6901 C CA . SER B 1 408 ? 2.08 -0.934 -27.938 1 63.69 408 SER B CA 1
ATOM 6902 C C . SER B 1 408 ? 1.709 0.286 -28.781 1 63.69 408 SER B C 1
ATOM 6904 O O . SER B 1 408 ? 1.907 1.424 -28.344 1 63.69 408 SER B O 1
ATOM 6906 N N . THR B 1 409 ? 1.523 0.151 -30.031 1 49.91 409 THR B N 1
ATOM 6907 C CA . THR B 1 409 ? 1.221 1.256 -30.938 1 49.91 409 THR B CA 1
ATOM 6908 C C . THR B 1 409 ? -0.262 1.61 -30.891 1 49.91 409 THR B C 1
ATOM 6910 O O . THR B 1 409 ? -0.637 2.77 -31.078 1 49.91 409 THR B O 1
ATOM 6913 N N . SER B 1 410 ? -1.132 0.627 -31.156 1 42.53 410 SER B N 1
ATOM 6914 C CA . SER B 1 410 ? -2.51 0.916 -31.547 1 42.53 410 SER B CA 1
ATOM 6915 C C . SER B 1 410 ? -3.381 1.179 -30.312 1 42.53 410 SER B C 1
ATOM 6917 O O . SER B 1 410 ? -3.059 0.738 -29.219 1 42.53 410 SER B O 1
ATOM 6919 N N . GLY B 1 411 ? -4.406 2.066 -30.266 1 42.78 411 GLY B N 1
ATOM 6920 C CA . GLY B 1 411 ? -5.562 2.568 -29.547 1 42.78 411 GLY B CA 1
ATOM 6921 C C . GLY B 1 411 ? -6.344 1.478 -28.844 1 42.78 411 GLY B C 1
ATOM 6922 O O . GLY B 1 411 ? -7.488 1.689 -28.438 1 42.78 411 GLY B O 1
ATOM 6923 N N . CYS B 1 412 ? -6.102 0.216 -29.109 1 44.12 412 CYS B N 1
ATOM 6924 C CA . CYS B 1 412 ? -6.98 -0.707 -28.406 1 44.12 412 CYS B CA 1
ATOM 6925 C C . CYS B 1 412 ? -6.723 -0.667 -26.906 1 44.12 412 CYS B C 1
ATOM 6927 O O . CYS B 1 412 ? -5.773 -1.286 -26.422 1 44.12 412 CYS B O 1
ATOM 6929 N N . THR B 1 413 ? -6.727 0.497 -26.344 1 45.47 413 THR B N 1
ATOM 6930 C CA . THR B 1 413 ? -6.418 0.722 -24.938 1 45.47 413 THR B CA 1
ATOM 6931 C C . THR B 1 413 ? -7.496 0.118 -24.031 1 45.47 413 THR B C 1
ATOM 6933 O O . THR B 1 413 ? -8.641 -0.048 -24.469 1 45.47 413 THR B O 1
ATOM 6936 N N . THR B 1 414 ? -7.121 -0.597 -23 1 45.81 414 THR B N 1
ATOM 6937 C CA . THR B 1 414 ? -7.945 -1.094 -21.891 1 45.81 414 THR B CA 1
ATOM 6938 C C . THR B 1 414 ? -8.906 -0.013 -21.406 1 45.81 414 THR B C 1
ATOM 6940 O O . THR B 1 414 ? -9.688 -0.24 -20.484 1 45.81 414 THR B O 1
ATOM 6943 N N . GLU B 1 415 ? -8.82 1.204 -21.719 1 41.28 415 GLU B N 1
ATOM 6944 C CA . GLU B 1 415 ? -9.547 2.234 -20.984 1 41.28 415 GLU B CA 1
ATOM 6945 C C . GLU B 1 415 ? -11.055 2.047 -21.109 1 41.28 415 GLU B C 1
ATOM 6947 O O . GLU B 1 415 ? -11.805 2.309 -20.172 1 41.28 415 GLU B O 1
ATOM 6952 N N . GLY B 1 416 ? -11.648 1.822 -22.484 1 36.94 416 GLY B N 1
ATOM 6953 C CA . GLY B 1 416 ? -13.062 1.946 -22.797 1 36.94 416 GLY B CA 1
ATOM 6954 C C . GLY B 1 416 ? -13.867 0.712 -22.422 1 36.94 416 GLY B C 1
ATOM 6955 O O . GLY B 1 416 ? -14.969 0.504 -22.938 1 36.94 416 GLY B O 1
ATOM 6956 N N . LEU B 1 417 ? -13.211 -0.293 -22.031 1 37.09 417 LEU B N 1
ATOM 6957 C CA . LEU B 1 417 ? -14.086 -1.46 -21.953 1 37.09 417 LEU B CA 1
ATOM 6958 C C . LEU B 1 417 ? -15.203 -1.243 -20.938 1 37.09 417 LEU B C 1
ATOM 6960 O O . LEU B 1 417 ? -15.031 -1.543 -19.75 1 37.09 417 LEU B O 1
ATOM 6964 N N . GLN B 1 418 ? -15.992 -0.189 -21.016 1 33.25 418 GLN B N 1
ATOM 6965 C CA . GLN B 1 418 ? -17.281 -0.277 -20.344 1 33.25 418 GLN B CA 1
ATOM 6966 C C . GLN B 1 418 ? -18.047 -1.531 -20.781 1 33.25 418 GLN B C 1
ATOM 6968 O O . GLN B 1 418 ? -18.172 -1.812 -21.969 1 33.25 418 GLN B O 1
ATOM 6973 N N . THR B 1 419 ? -18.016 -2.547 -20.078 1 33.5 419 THR B N 1
ATOM 6974 C CA . THR B 1 419 ? -18.938 -3.639 -20.375 1 33.5 419 THR B CA 1
ATOM 6975 C C . THR B 1 419 ? -20.25 -3.102 -20.922 1 33.5 419 THR B C 1
ATOM 6977 O O . THR B 1 419 ? -20.812 -2.137 -20.406 1 33.5 419 THR B O 1
ATOM 6980 N N . PRO B 1 420 ? -20.703 -3.414 -22.109 1 29.08 420 PRO B N 1
ATOM 6981 C CA . PRO B 1 420 ? -22.031 -3.035 -22.578 1 29.08 420 PRO B CA 1
ATOM 6982 C C . PRO B 1 420 ? -23.109 -3.17 -21.5 1 29.08 420 PRO B C 1
ATOM 6984 O O . PRO B 1 420 ? -23.109 -4.16 -20.766 1 29.08 420 PRO B O 1
ATOM 6987 N N . SER B 1 421 ? -23.641 -2.119 -21.016 1 27.72 421 SER B N 1
ATOM 6988 C CA . SER B 1 421 ? -24.875 -2.148 -20.25 1 27.72 421 SER B CA 1
ATOM 6989 C C . SER B 1 421 ? -25.938 -2.994 -20.938 1 27.72 421 SER B C 1
ATOM 6991 O O . SER B 1 421 ? -26.203 -2.811 -22.125 1 27.72 421 SER B O 1
ATOM 6993 N N . GLN B 1 422 ? -26.234 -4.215 -20.562 1 26.88 422 GLN B N 1
ATOM 6994 C CA . GLN B 1 422 ? -27.453 -4.906 -20.969 1 26.88 422 GLN B CA 1
ATOM 6995 C C . GLN B 1 422 ? -28.625 -3.941 -21.031 1 26.88 422 GLN B C 1
ATOM 6997 O O . GLN B 1 422 ? -28.906 -3.223 -20.078 1 26.88 422 GLN B O 1
ATOM 7002 N N . GLN B 1 423 ? -29.141 -3.51 -22.203 1 24.03 423 GLN B N 1
ATOM 7003 C CA . GLN B 1 423 ? -30.453 -2.941 -22.453 1 24.03 423 GLN B CA 1
ATOM 7004 C C . GLN B 1 423 ? -31.547 -3.732 -21.734 1 24.03 423 GLN B C 1
ATOM 7006 O O . GLN B 1 423 ? -31.688 -4.938 -21.953 1 24.03 423 GLN B O 1
ATOM 7011 N N . ALA B 1 424 ? -32.094 -3.178 -20.672 1 25.95 424 ALA B N 1
ATOM 7012 C CA . ALA B 1 424 ? -33.344 -3.613 -20.047 1 25.95 424 ALA B CA 1
ATOM 7013 C C . ALA B 1 424 ? -34.469 -3.748 -21.062 1 25.95 424 ALA B C 1
ATOM 7015 O O . ALA B 1 424 ? -34.906 -2.756 -21.656 1 25.95 424 ALA B O 1
ATOM 7016 N N . SER B 1 425 ? -34.562 -4.777 -21.938 1 21.92 425 SER B N 1
ATOM 7017 C CA . SER B 1 425 ? -35.812 -5.031 -22.641 1 21.92 425 SER B CA 1
ATOM 7018 C C . SER B 1 425 ? -37.031 -4.984 -21.688 1 21.92 425 SER B C 1
ATOM 7020 O O . SER B 1 425 ? -36.969 -5.527 -20.578 1 21.92 425 SER B O 1
ATOM 7022 N N . ASP B 1 426 ? -38 -4.094 -21.922 1 23.86 426 ASP B N 1
ATOM 7023 C CA . ASP B 1 426 ? -39.312 -3.832 -21.375 1 23.86 426 ASP B CA 1
ATOM 7024 C C . ASP B 1 426 ? -40.188 -5.082 -21.422 1 23.86 426 ASP B C 1
ATOM 7026 O O . ASP B 1 426 ? -40.75 -5.41 -22.469 1 23.86 426 ASP B O 1
ATOM 7030 N N . ASN B 1 427 ? -39.781 -6.246 -20.984 1 21.22 427 ASN B N 1
ATOM 7031 C CA . ASN B 1 427 ? -40.75 -7.324 -21 1 21.22 427 ASN B CA 1
ATOM 7032 C C . ASN B 1 427 ? -42.062 -6.891 -20.359 1 21.22 427 ASN B C 1
ATOM 7034 O O . ASN B 1 427 ? -42.062 -6.117 -19.406 1 21.22 427 ASN B O 1
ATOM 7038 N N . ASN B 1 428 ? -43.25 -7.109 -21.047 1 21.81 428 ASN B N 1
ATOM 7039 C CA . ASN B 1 428 ? -44.719 -7.145 -20.953 1 21.81 428 ASN B CA 1
ATOM 7040 C C . ASN B 1 428 ? -45.188 -7.691 -19.594 1 21.81 428 ASN B C 1
ATOM 7042 O O . ASN B 1 428 ? -44.406 -8.352 -18.891 1 21.81 428 ASN B O 1
ATOM 7046 N N . GLY B 1 429 ? -46.562 -7.656 -19.266 1 22.47 429 GLY B N 1
ATOM 7047 C CA . GLY B 1 429 ? -47.625 -7.766 -18.266 1 22.47 429 GLY B CA 1
ATOM 7048 C C . GLY B 1 429 ? -47.719 -9.148 -17.656 1 22.47 429 GLY B C 1
ATOM 7049 O O . GLY B 1 429 ? -48.688 -9.891 -17.953 1 22.47 429 GLY B O 1
ATOM 7050 N N . MET B 1 430 ? -46.688 -9.922 -17.469 1 20.47 430 MET B N 1
ATOM 7051 C CA . MET B 1 430 ? -47.188 -11.219 -17.016 1 20.47 430 MET B CA 1
ATOM 7052 C C . MET B 1 430 ? -48.094 -11.07 -15.805 1 20.47 430 MET B C 1
ATOM 7054 O O . MET B 1 430 ? -47.75 -10.359 -14.859 1 20.47 430 MET B O 1
ATOM 7058 N N . ALA B 1 431 ? -49.438 -11.406 -16 1 21.95 431 ALA B N 1
ATOM 7059 C CA . ALA B 1 431 ? -50.625 -11.789 -15.273 1 21.95 431 ALA B CA 1
ATOM 7060 C C . ALA B 1 431 ? -50.281 -12.617 -14.031 1 21.95 431 ALA B C 1
ATOM 7062 O O . ALA B 1 431 ? -49.625 -13.641 -14.141 1 21.95 431 ALA B O 1
ATOM 7063 N N . LEU B 1 432 ? -50.125 -11.898 -12.945 1 21.66 432 LEU B N 1
ATOM 7064 C CA . LEU B 1 432 ? -49.969 -12.367 -11.578 1 21.66 432 LEU B CA 1
ATOM 7065 C C . LEU B 1 432 ? -51 -13.453 -11.258 1 21.66 432 LEU B C 1
ATOM 7067 O O . LEU B 1 432 ? -52.188 -13.18 -11.234 1 21.66 432 LEU B O 1
ATOM 7071 N N . SER B 1 433 ? -50.875 -14.609 -11.945 1 18.8 433 SER B N 1
ATOM 7072 C CA . SER B 1 433 ? -51.875 -15.602 -11.586 1 18.8 433 SER B CA 1
ATOM 7073 C C . SER B 1 433 ? -52 -15.727 -10.07 1 18.8 433 SER B C 1
ATOM 7075 O O . SER B 1 433 ? -51.062 -15.453 -9.328 1 18.8 433 SER B O 1
ATOM 7077 N N . THR B 1 434 ? -53.281 -15.797 -9.477 1 20.86 434 THR B N 1
ATOM 7078 C CA . THR B 1 434 ? -54.125 -15.734 -8.281 1 20.86 434 THR B CA 1
ATOM 7079 C C . THR B 1 434 ? -53.562 -16.641 -7.191 1 20.86 434 THR B C 1
ATOM 7081 O O . THR B 1 434 ? -53.719 -16.359 -6 1 20.86 434 THR B O 1
ATOM 7084 N N . GLY B 1 435 ? -53.062 -17.875 -7.555 1 19.28 435 GLY B N 1
ATOM 7085 C CA . GLY B 1 435 ? -53.469 -18.953 -6.66 1 19.28 435 GLY B CA 1
ATOM 7086 C C . GLY B 1 435 ? -52.75 -18.906 -5.316 1 19.28 435 GLY B C 1
ATOM 7087 O O . GLY B 1 435 ? -53.25 -19.469 -4.332 1 19.28 435 GLY B O 1
ATOM 7088 N N . ALA B 1 436 ? -51.406 -18.625 -5.355 1 21.17 436 ALA B N 1
ATOM 7089 C CA . ALA B 1 436 ? -50.75 -19.391 -4.305 1 21.17 436 ALA B CA 1
ATOM 7090 C C . ALA B 1 436 ? -50.969 -18.75 -2.936 1 21.17 436 ALA B C 1
ATOM 7092 O O . ALA B 1 436 ? -50.344 -17.75 -2.598 1 21.17 436 ALA B O 1
ATOM 7093 N N . ILE B 1 437 ? -52.188 -18.312 -2.553 1 19.83 437 ILE B N 1
ATOM 7094 C CA . ILE B 1 437 ? -52.688 -17.734 -1.307 1 19.83 437 ILE B CA 1
ATOM 7095 C C . ILE B 1 437 ? -52.094 -18.5 -0.119 1 19.83 437 ILE B C 1
ATOM 7097 O O . ILE B 1 437 ? -51.781 -17.906 0.915 1 19.83 437 ILE B O 1
ATOM 7101 N N . ALA B 1 438 ? -52.188 -19.844 -0.149 1 20.55 438 ALA B N 1
ATOM 7102 C CA . ALA B 1 438 ? -52.75 -20.484 1.034 1 20.55 438 ALA B CA 1
ATOM 7103 C C . ALA B 1 438 ? -51.75 -20.438 2.203 1 20.55 438 ALA B C 1
ATOM 7105 O O . ALA B 1 438 ? -52.156 -20.188 3.344 1 20.55 438 ALA B O 1
ATOM 7106 N N . GLY B 1 439 ? -50.562 -21.047 2.018 1 20.75 439 GLY B N 1
ATOM 7107 C CA . GLY B 1 439 ? -50.125 -21.906 3.096 1 20.75 439 GLY B CA 1
ATOM 7108 C C . GLY B 1 439 ? -49.469 -21.172 4.238 1 20.75 439 GLY B C 1
ATOM 7109 O O . GLY B 1 439 ? -48.75 -21.766 5.059 1 20.75 439 GLY B O 1
ATOM 7110 N N . ILE B 1 440 ? -49.688 -19.891 4.281 1 21.3 440 ILE B N 1
ATOM 7111 C CA . ILE B 1 440 ? -48.812 -19.078 5.148 1 21.3 440 ILE B CA 1
ATOM 7112 C C . ILE B 1 440 ? -49.094 -19.438 6.609 1 21.3 440 ILE B C 1
ATOM 7114 O O . ILE B 1 440 ? -48.438 -18.891 7.512 1 21.3 440 ILE B O 1
ATOM 7118 N N . ALA B 1 441 ? -50.188 -20.047 6.836 1 21.73 441 ALA B N 1
ATOM 7119 C CA . ALA B 1 441 ? -50.781 -19.828 8.148 1 21.73 441 ALA B CA 1
ATOM 7120 C C . ALA B 1 441 ? -49.844 -20.266 9.266 1 21.73 441 ALA B C 1
ATOM 7122 O O . ALA B 1 441 ? -49.75 -19.594 10.297 1 21.73 441 ALA B O 1
ATOM 7123 N N . VAL B 1 442 ? -49.406 -21.516 9.211 1 23.94 442 VAL B N 1
ATOM 7124 C CA . VAL B 1 442 ? -49.5 -22.312 10.438 1 23.94 442 VAL B CA 1
ATOM 7125 C C . VAL B 1 442 ? -48.406 -21.891 11.406 1 23.94 442 VAL B C 1
ATOM 7127 O O . VAL B 1 442 ? -48.562 -22.062 12.617 1 23.94 442 VAL B O 1
ATOM 7130 N N . GLY B 1 443 ? -47.281 -21.438 10.922 1 21.69 443 GLY B N 1
ATOM 7131 C CA . GLY B 1 443 ? -46.156 -21.797 11.781 1 21.69 443 GLY B CA 1
ATOM 7132 C C . GLY B 1 443 ? -46.062 -20.938 13.039 1 21.69 443 GLY B C 1
ATOM 7133 O O . GLY B 1 443 ? -45.062 -20.953 13.734 1 21.69 443 GLY B O 1
ATOM 7134 N N . ALA B 1 444 ? -47.062 -20.156 13.297 1 23.52 444 ALA B N 1
ATOM 7135 C CA . ALA B 1 444 ? -47.031 -19.188 14.391 1 23.52 444 ALA B CA 1
ATOM 7136 C C . ALA B 1 444 ? -46.75 -19.875 15.719 1 23.52 444 ALA B C 1
ATOM 7138 O O . ALA B 1 444 ? -46.281 -19.219 16.672 1 23.52 444 ALA B O 1
ATOM 7139 N N . ALA B 1 445 ? -47.281 -21 15.938 1 24.23 445 ALA B N 1
ATOM 7140 C CA . ALA B 1 445 ? -47.719 -21.391 17.281 1 24.23 445 ALA B CA 1
ATOM 7141 C C . ALA B 1 445 ? -46.531 -21.562 18.219 1 24.23 445 ALA B C 1
ATOM 7143 O O . ALA B 1 445 ? -46.594 -21.188 19.391 1 24.23 445 ALA B O 1
ATOM 7144 N N . VAL B 1 446 ? -45.469 -22.281 17.766 1 27.48 446 VAL B N 1
ATOM 7145 C CA . VAL B 1 446 ? -44.812 -23.094 18.797 1 27.48 446 VAL B CA 1
ATOM 7146 C C . VAL B 1 446 ? -43.906 -22.219 19.641 1 27.48 446 VAL B C 1
ATOM 7148 O O . VAL B 1 446 ? -43.312 -22.672 20.625 1 27.48 446 VAL B O 1
ATOM 7151 N N . VAL B 1 447 ? -43.781 -20.938 19.359 1 27.91 447 VAL B N 1
ATOM 7152 C CA . VAL B 1 447 ? -42.781 -20.156 20.094 1 27.91 447 VAL B CA 1
ATOM 7153 C C . VAL B 1 447 ? -43.219 -20.062 21.562 1 27.91 447 VAL B C 1
ATOM 7155 O O . VAL B 1 447 ? -42.344 -20.031 22.453 1 27.91 447 VAL B O 1
ATOM 7158 N N . VAL B 1 448 ? -44.469 -20.062 21.797 1 29.69 448 VAL B N 1
ATOM 7159 C CA . VAL B 1 448 ? -44.906 -19.641 23.109 1 29.69 448 VAL B CA 1
ATOM 7160 C C . VAL B 1 448 ? -44.375 -20.594 24.172 1 29.69 448 VAL B C 1
ATOM 7162 O O . VAL B 1 448 ? -43.938 -20.156 25.25 1 29.69 448 VAL B O 1
ATOM 7165 N N . LEU B 1 449 ? -44.312 -21.891 23.828 1 28.14 449 LEU B N 1
ATOM 7166 C CA . LEU B 1 449 ? -44.25 -22.797 24.953 1 28.14 449 LEU B CA 1
ATOM 7167 C C . LEU B 1 449 ? -42.906 -22.734 25.625 1 28.14 449 LEU B C 1
ATOM 7169 O O . LEU B 1 449 ? -42.781 -22.875 26.844 1 28.14 449 LEU B O 1
ATOM 7173 N N . ALA B 1 450 ? -41.875 -22.438 24.844 1 30.81 450 ALA B N 1
ATOM 7174 C CA . ALA B 1 450 ? -40.594 -22.781 25.484 1 30.81 450 ALA B CA 1
ATOM 7175 C C . ALA B 1 450 ? -40.219 -21.734 26.547 1 30.81 450 ALA B C 1
ATOM 7177 O O . ALA B 1 450 ? -39.344 -21.984 27.375 1 30.81 450 ALA B O 1
ATOM 7178 N N . VAL B 1 451 ? -40.812 -20.484 26.547 1 35.12 451 VAL B N 1
ATOM 7179 C CA . VAL B 1 451 ? -40.5 -19.469 27.531 1 35.12 451 VAL B CA 1
ATOM 7180 C C . VAL B 1 451 ? -40.906 -19.953 28.922 1 35.12 451 VAL B C 1
ATOM 7182 O O . VAL B 1 451 ? -40.188 -19.688 29.906 1 35.12 451 VAL B O 1
ATOM 7185 N N . LEU B 1 452 ? -42 -20.688 29.031 1 33.84 452 LEU B N 1
ATOM 7186 C CA . LEU B 1 452 ? -42.531 -21.016 30.359 1 33.84 452 LEU B CA 1
ATOM 7187 C C . LEU B 1 452 ? -41.531 -21.891 31.109 1 33.84 452 LEU B C 1
ATOM 7189 O O . LEU B 1 452 ? -41.375 -21.734 32.344 1 33.84 452 LEU B O 1
ATOM 7193 N N . GLY B 1 453 ? -40.781 -22.766 30.406 1 32.53 453 GLY B N 1
ATOM 7194 C CA . GLY B 1 453 ? -40.062 -23.75 31.188 1 32.53 453 GLY B CA 1
ATOM 7195 C C . GLY B 1 453 ? -38.906 -23.172 31.953 1 32.53 453 GLY B C 1
ATOM 7196 O O . GLY B 1 453 ? -38.469 -23.703 32.969 1 32.53 453 GLY B O 1
ATOM 7197 N N . ALA B 1 454 ? -38.344 -22.094 31.375 1 35.97 454 ALA B N 1
ATOM 7198 C CA . ALA B 1 454 ? -37.156 -21.562 32.031 1 35.97 454 ALA B CA 1
ATOM 7199 C C . ALA B 1 454 ? -37.5 -20.922 33.375 1 35.97 454 ALA B C 1
ATOM 7201 O O . ALA B 1 454 ? -36.688 -20.906 34.281 1 35.97 454 ALA B O 1
ATOM 7202 N N . ILE B 1 455 ? -38.625 -20.328 33.469 1 38.53 455 ILE B N 1
ATOM 7203 C CA . ILE B 1 455 ? -38.969 -19.703 34.75 1 38.53 455 ILE B CA 1
ATOM 7204 C C . ILE B 1 455 ? -38.938 -20.766 35.875 1 38.53 455 ILE B C 1
ATOM 7206 O O . ILE B 1 455 ? -38.438 -20.516 36.969 1 38.53 455 ILE B O 1
ATOM 7210 N N . ALA B 1 456 ? -39.438 -21.984 35.469 1 32.53 456 ALA B N 1
ATOM 7211 C CA . ALA B 1 456 ? -39.594 -22.938 36.562 1 32.53 456 ALA B CA 1
ATOM 7212 C C . ALA B 1 456 ? -38.219 -23.297 37.156 1 32.53 456 ALA B C 1
ATOM 7214 O O . ALA B 1 456 ? -38.125 -23.484 38.375 1 32.53 456 ALA B O 1
ATOM 7215 N N . PHE B 1 457 ? -37.219 -23.359 36.281 1 32.91 457 PHE B N 1
ATOM 7216 C CA . PHE B 1 457 ? -36.031 -23.969 36.844 1 32.91 457 PHE B CA 1
ATOM 7217 C C . PHE B 1 457 ? -35.375 -23.047 37.875 1 32.91 457 PHE B C 1
ATOM 7219 O O . PHE B 1 457 ? -34.938 -23.5 38.938 1 32.91 457 PHE B O 1
ATOM 7226 N N . PHE B 1 458 ? -35.469 -21.688 37.625 1 33.31 458 PHE B N 1
ATOM 7227 C CA . PHE B 1 458 ? -34.781 -20.828 38.594 1 33.31 458 PHE B CA 1
ATOM 7228 C C . PHE B 1 458 ? -35.469 -20.906 39.969 1 33.31 458 PHE B C 1
ATOM 7230 O O . PHE B 1 458 ? -34.875 -20.547 41 1 33.31 458 PHE B O 1
ATOM 7237 N N . ALA B 1 459 ? -36.812 -21.062 39.875 1 29.69 459 ALA B N 1
ATOM 7238 C CA . ALA B 1 459 ? -37.406 -21.047 41.188 1 29.69 459 ALA B CA 1
ATOM 7239 C C . ALA B 1 459 ? -36.812 -22.156 42.062 1 29.69 459 ALA B C 1
ATOM 7241 O O . ALA B 1 459 ? -36.75 -22.031 43.281 1 29.69 459 ALA B O 1
ATOM 7242 N N . LEU B 1 460 ? -36.594 -23.359 41.406 1 28.03 460 LEU B N 1
ATOM 7243 C CA . LEU B 1 460 ? -36.406 -24.453 42.375 1 28.03 460 LEU B CA 1
ATOM 7244 C C . LEU B 1 460 ? -35.062 -24.328 43.062 1 28.03 460 LEU B C 1
ATOM 7246 O O . LEU B 1 460 ? -34.875 -24.891 44.156 1 28.03 460 LEU B O 1
ATOM 7250 N N . ARG B 1 461 ? -34.031 -23.797 42.312 1 26.25 461 ARG B N 1
ATOM 7251 C CA . ARG B 1 461 ? -32.781 -24.094 43 1 26.25 461 ARG B CA 1
ATOM 7252 C C . ARG B 1 461 ? -32.594 -23.203 44.219 1 26.25 461 ARG B C 1
ATOM 7254 O O . ARG B 1 461 ? -31.5 -23.141 44.812 1 26.25 461 ARG B O 1
ATOM 7261 N N . ARG B 1 462 ? -33.5 -22.219 44.531 1 26.44 462 ARG B N 1
ATOM 7262 C CA . ARG B 1 462 ? -33.312 -21.453 45.75 1 26.44 462 ARG B CA 1
ATOM 7263 C C . ARG B 1 462 ? -33.125 -22.375 46.938 1 26.44 462 ARG B C 1
ATOM 7265 O O . ARG B 1 462 ? -32.906 -21.906 48.062 1 26.44 462 ARG B O 1
ATOM 7272 N N . ARG B 1 463 ? -33.594 -23.594 46.875 1 21.56 463 ARG B N 1
ATOM 7273 C CA . ARG B 1 463 ? -33.875 -24.109 48.219 1 21.56 463 ARG B CA 1
ATOM 7274 C C . ARG B 1 463 ? -32.594 -24.391 48.969 1 21.56 463 ARG B C 1
ATOM 7276 O O . ARG B 1 463 ? -32.562 -24.422 50.188 1 21.56 463 ARG B O 1
ATOM 7283 N N . LYS B 1 464 ? -31.484 -25.047 48.375 1 20.56 464 LYS B N 1
ATOM 7284 C CA . LYS B 1 464 ? -30.922 -25.969 49.375 1 20.56 464 LYS B CA 1
ATOM 7285 C C . LYS B 1 464 ? -29.938 -25.25 50.281 1 20.56 464 LYS B C 1
ATOM 7287 O O . LYS B 1 464 ? -29.219 -25.875 51.062 1 20.56 464 LYS B O 1
ATOM 7292 N N . ARG B 1 465 ? -29.484 -24.078 50 1 22.11 465 ARG B N 1
ATOM 7293 C CA . ARG B 1 465 ? -28.266 -23.766 50.719 1 22.11 465 ARG B CA 1
ATOM 7294 C C . ARG B 1 465 ? -28.516 -23.719 52.25 1 22.11 465 ARG B C 1
ATOM 7296 O O . ARG B 1 465 ? -28.766 -22.656 52.812 1 22.11 465 ARG B O 1
ATOM 7303 N N . GLN B 1 466 ? -29.188 -24.797 52.719 1 17.66 466 GLN B N 1
ATOM 7304 C CA . GLN B 1 466 ? -29.422 -24.719 54.156 1 17.66 466 GLN B CA 1
ATOM 7305 C C . GLN B 1 466 ? -28.094 -24.719 54.906 1 17.66 466 GLN B C 1
ATOM 7307 O O . GLN B 1 466 ? -27.875 -23.875 55.781 1 17.66 466 GLN B O 1
ATOM 7312 N N . GLY B 1 467 ? -27.406 -25.953 55.094 1 16.27 467 GLY B N 1
ATOM 7313 C CA . GLY B 1 467 ? -27.281 -26.312 56.5 1 16.27 467 GLY B CA 1
ATOM 7314 C C . GLY B 1 467 ? -26.031 -25.75 57.156 1 16.27 467 GLY B C 1
ATOM 7315 O O . GLY B 1 467 ? -26.125 -24.812 57.938 1 16.27 467 GLY B O 1
ATOM 7316 N N . GLN B 1 468 ? -24.953 -26.734 57.438 1 17.48 468 GLN B N 1
ATOM 7317 C CA . GLN B 1 468 ? -24.531 -27.141 58.75 1 17.48 468 GLN B CA 1
ATOM 7318 C C . GLN B 1 468 ? -23.297 -26.375 59.219 1 17.48 468 GLN B C 1
ATOM 7320 O O . GLN B 1 468 ? -22.625 -25.734 58.406 1 17.48 468 GLN B O 1
ATOM 7325 N N . GLY B 1 469 ? -22.516 -27.062 60.156 1 16.34 469 GLY B N 1
ATOM 7326 C CA . GLY B 1 469 ? -22 -26.938 61.5 1 16.34 469 GLY B CA 1
ATOM 7327 C C . GLY B 1 469 ? -20.5 -26.688 61.562 1 16.34 469 GLY B C 1
ATOM 7328 O O . GLY B 1 469 ? -19.891 -26.734 62.625 1 16.34 469 GLY B O 1
ATOM 7329 N N . ALA B 1 470 ? -19.906 -26.125 60.594 1 17.61 470 ALA B N 1
ATOM 7330 C CA . ALA B 1 470 ? -18.484 -26.438 60.562 1 17.61 470 ALA B CA 1
ATOM 7331 C C . ALA B 1 470 ? -17.812 -25.969 61.844 1 17.61 470 ALA B C 1
ATOM 7333 O O . ALA B 1 470 ? -17.75 -24.766 62.125 1 17.61 470 ALA B O 1
ATOM 7334 N N . PRO B 1 471 ? -17.75 -27.031 62.656 1 15.62 471 PRO B N 1
ATOM 7335 C CA . PRO B 1 471 ? -17.234 -26.797 64 1 15.62 471 PRO B CA 1
ATOM 7336 C C . PRO B 1 471 ? -15.781 -26.344 64.062 1 15.62 471 PRO B C 1
ATOM 7338 O O . PRO B 1 471 ? -15.117 -26.344 63 1 15.62 471 PRO B O 1
ATOM 7341 N N . SER B 1 472 ? -14.961 -27.109 64.875 1 15.65 472 SER B N 1
ATOM 7342 C CA . SER B 1 472 ? -14.164 -26.891 66.062 1 15.65 472 SER B CA 1
ATOM 7343 C C . SER B 1 472 ? -12.672 -26.906 65.75 1 15.65 472 SER B C 1
ATOM 7345 O O . SER B 1 472 ? -12.195 -27.781 65 1 15.65 472 SER B O 1
ATOM 7347 N N . TYR B 1 473 ? -11.93 -25.859 65.938 1 17.17 473 TYR B N 1
ATOM 7348 C CA . TYR B 1 473 ? -10.586 -25.391 65.625 1 17.17 473 TYR B CA 1
ATOM 7349 C C . TYR B 1 473 ? -9.539 -26.141 66.375 1 17.17 473 TYR B C 1
ATOM 7351 O O . TYR B 1 473 ? -8.359 -25.766 66.375 1 17.17 473 TYR B O 1
ATOM 7359 N N . GLY B 1 474 ? -9.875 -27.391 66.875 1 14.82 474 GLY B N 1
ATOM 7360 C CA . GLY B 1 474 ? -9.023 -27.656 68 1 14.82 474 GLY B CA 1
ATOM 7361 C C . GLY B 1 474 ? -7.559 -27.828 67.688 1 14.82 474 GLY B C 1
ATOM 7362 O O . GLY B 1 474 ? -7.238 -28.375 66.625 1 14.82 474 GLY B O 1
ATOM 7363 N N . TYR B 1 475 ? -6.793 -27 68.312 1 15.66 475 TYR B N 1
ATOM 7364 C CA . TYR B 1 475 ? -5.383 -26.641 68.25 1 15.66 475 TYR B CA 1
ATOM 7365 C C . TYR B 1 475 ? -4.492 -27.859 68.438 1 15.66 475 TYR B C 1
ATOM 7367 O O . TYR B 1 475 ? -3.619 -28.109 67.562 1 15.66 475 TYR B O 1
ATOM 7375 N N . LYS B 1 476 ? -4.117 -28.047 69.688 1 15.54 476 LYS B N 1
ATOM 7376 C CA . LYS B 1 476 ? -2.738 -27.875 70.125 1 15.54 476 LYS B CA 1
ATOM 7377 C C . LYS B 1 476 ? -1.992 -29.203 70.125 1 15.54 476 LYS B C 1
ATOM 7379 O O . LYS B 1 476 ? -0.815 -29.266 69.812 1 15.54 476 LYS B O 1
ATOM 7384 N N . THR B 1 477 ? -2.559 -30.266 70.875 1 14.84 477 THR B N 1
ATOM 7385 C CA . THR B 1 477 ? -1.618 -30.703 71.875 1 14.84 477 THR B CA 1
ATOM 7386 C C . THR B 1 477 ? -0.494 -31.531 71.25 1 14.84 477 THR B C 1
ATOM 7388 O O . THR B 1 477 ? -0.675 -32.125 70.188 1 14.84 477 THR B O 1
ATOM 7391 N N . ALA B 1 478 ? 0.542 -31.562 72 1 15.91 478 ALA B N 1
ATOM 7392 C CA . ALA B 1 478 ? 1.993 -31.719 72 1 15.91 478 ALA B CA 1
ATOM 7393 C C . ALA B 1 478 ? 2.383 -33.188 71.812 1 15.91 478 ALA B C 1
ATOM 7395 O O . ALA B 1 478 ? 3.412 -33.469 71.188 1 15.91 478 ALA B O 1
ATOM 7396 N N . PRO B 1 479 ? 1.345 -34.125 72.438 1 15.08 479 PRO B N 1
ATOM 7397 C CA . PRO B 1 479 ? 2.193 -34.938 73.375 1 15.08 479 PRO B CA 1
ATOM 7398 C C . PRO B 1 479 ? 3.162 -35.812 72.562 1 15.08 479 PRO B C 1
ATOM 7400 O O . PRO B 1 479 ? 4.379 -35.656 72.688 1 15.08 479 PRO B O 1
ATOM 7403 N N . SER B 1 480 ? 2.822 -37.062 72.875 1 14.86 480 SER B N 1
ATOM 7404 C CA . SER B 1 480 ? 3.523 -38.094 73.688 1 14.86 480 SER B CA 1
ATOM 7405 C C . SER B 1 480 ? 4.387 -38.969 72.812 1 14.86 480 SER B C 1
ATOM 7407 O O . SER B 1 480 ? 5.602 -39.031 72.938 1 14.86 480 SER B O 1
ATOM 7409 N N . GLU B 1 481 ? 3.891 -40.125 72.812 1 15.29 481 GLU B N 1
ATOM 7410 C CA . GLU B 1 481 ? 4.508 -41.312 73.375 1 15.29 481 GLU B CA 1
ATOM 7411 C C . GLU B 1 481 ? 5.332 -42.094 72.375 1 15.29 481 GLU B C 1
ATOM 7413 O O . GLU B 1 481 ? 6.5 -42.406 72.625 1 15.29 481 GLU B O 1
ATOM 7418 N N . ILE B 1 482 ? 4.621 -43.125 71.875 1 15.07 482 ILE B N 1
ATOM 7419 C CA . ILE B 1 482 ? 4.938 -44.469 72.312 1 15.07 482 ILE B CA 1
ATOM 7420 C C . ILE B 1 482 ? 5.969 -45.094 71.438 1 15.07 482 ILE B C 1
ATOM 7422 O O . ILE B 1 482 ? 7.004 -45.594 71.875 1 15.07 482 ILE B O 1
ATOM 7426 N N . GLY B 1 483 ? 5.453 -45.938 70.562 1 14.69 483 GLY B N 1
ATOM 7427 C CA . GLY B 1 483 ? 5.621 -47.375 70.688 1 14.69 483 GLY B CA 1
ATOM 7428 C C . GLY B 1 483 ? 6.793 -47.906 69.875 1 14.69 483 GLY B C 1
ATOM 7429 O O . GLY B 1 483 ? 7.379 -47.188 69.062 1 14.69 483 GLY B O 1
ATOM 7430 N N . GLU B 1 484 ? 6.512 -49.094 69.438 1 15.31 484 GLU B N 1
ATOM 7431 C CA . GLU B 1 484 ? 7.094 -50.406 69.562 1 15.31 484 GLU B CA 1
ATOM 7432 C C . GLU B 1 484 ? 8.109 -50.688 68.438 1 15.31 484 GLU B C 1
ATOM 7434 O O . GLU B 1 484 ? 8.211 -49.938 67.5 1 15.31 484 GLU B O 1
ATOM 7439 N N . PRO B 1 485 ? 7.789 -51.812 67.812 1 15.39 485 PRO B N 1
ATOM 7440 C CA . PRO B 1 485 ? 8.516 -53.062 67.875 1 15.39 485 PRO B CA 1
ATOM 7441 C C . PRO B 1 485 ? 9.477 -53.25 66.688 1 15.39 485 PRO B C 1
ATOM 7443 O O . PRO B 1 485 ? 10.648 -53.594 66.875 1 15.39 485 PRO B O 1
ATOM 7446 N N . VAL B 1 486 ? 8.898 -53.625 65.562 1 14.73 486 VAL B N 1
ATOM 7447 C CA . VAL B 1 486 ? 9.055 -55 65.062 1 14.73 486 VAL B CA 1
ATOM 7448 C C . VAL B 1 486 ? 10.273 -55.062 64.125 1 14.73 486 VAL B C 1
ATOM 7450 O O . VAL B 1 486 ? 10.695 -54.031 63.594 1 14.73 486 VAL B O 1
ATOM 7453 N N . SER B 1 487 ? 10.352 -56.281 63.531 1 14.4 487 SER B N 1
ATOM 7454 C CA . SER B 1 487 ? 11.258 -57.406 63.281 1 14.4 487 SER B CA 1
ATOM 7455 C C . SER B 1 487 ? 11.883 -57.344 61.906 1 14.4 487 SER B C 1
ATOM 7457 O O . SER B 1 487 ? 12.891 -57.969 61.625 1 14.4 487 SER B O 1
ATOM 7459 N N . LYS B 1 488 ? 11.305 -56.625 61 1 14.51 488 LYS B N 1
ATOM 7460 C CA . LYS B 1 488 ? 11.242 -57.531 59.844 1 14.51 488 LYS B CA 1
ATOM 7461 C C . LYS B 1 488 ? 12.641 -57.938 59.406 1 14.51 488 LYS B C 1
ATOM 7463 O O . LYS B 1 488 ? 13.594 -57.156 59.531 1 14.51 488 LYS B O 1
ATOM 7468 N N . HIS B 1 489 ? 12.586 -59.094 58.75 1 14.43 489 HIS B N 1
ATOM 7469 C CA . HIS B 1 489 ? 13.336 -60.312 58.375 1 14.43 489 HIS B CA 1
ATOM 7470 C C . HIS B 1 489 ? 14.391 -59.969 57.312 1 14.43 489 HIS B C 1
ATOM 7472 O O . HIS B 1 489 ? 14.352 -58.906 56.719 1 14.43 489 HIS B O 1
ATOM 7478 N N . GLY B 1 490 ? 14.68 -61.031 56.562 1 14.1 490 GLY B N 1
ATOM 7479 C CA . GLY B 1 490 ? 15.789 -61.906 56.25 1 14.1 490 GLY B CA 1
ATOM 7480 C C . GLY B 1 490 ? 16.5 -61.562 54.969 1 14.1 490 GLY B C 1
ATOM 7481 O O . GLY B 1 490 ? 17.734 -61.5 54.938 1 14.1 490 GLY B O 1
ATOM 7482 N N . ALA B 1 491 ? 15.727 -61.719 53.812 1 14.27 491 ALA B N 1
ATOM 7483 C CA . ALA B 1 491 ? 16.156 -62.781 52.875 1 14.27 491 ALA B CA 1
ATOM 7484 C C . ALA B 1 491 ? 17.359 -62.312 52.062 1 14.27 491 ALA B C 1
ATOM 7486 O O . ALA B 1 491 ? 17.578 -61.125 51.875 1 14.27 491 ALA B O 1
ATOM 7487 N N . GLU B 1 492 ? 17.953 -63.375 51.312 1 14.33 492 GLU B N 1
ATOM 7488 C CA . GLU B 1 492 ? 19.203 -63.969 50.875 1 14.33 492 GLU B CA 1
ATOM 7489 C C . GLU B 1 492 ? 19.609 -63.469 49.5 1 14.33 492 GLU B C 1
ATOM 7491 O O . GLU B 1 492 ? 20.609 -63.938 48.938 1 14.33 492 GLU B O 1
ATOM 7496 N N . ALA B 1 493 ? 19.375 -62.312 49.188 1 14.44 493 ALA B N 1
ATOM 7497 C CA . ALA B 1 493 ? 19.562 -62.156 47.75 1 14.44 493 ALA B CA 1
ATOM 7498 C C . ALA B 1 493 ? 20.906 -62.75 47.312 1 14.44 493 ALA B C 1
ATOM 7500 O O . ALA B 1 493 ? 21.953 -62.344 47.812 1 14.44 493 ALA B O 1
ATOM 7501 N N . ASP B 1 494 ? 20.781 -63.906 46.625 1 14.27 494 ASP B N 1
ATOM 7502 C CA . ASP B 1 494 ? 21.734 -64.812 46.031 1 14.27 494 ASP B CA 1
ATOM 7503 C C . ASP B 1 494 ? 22.656 -64.125 45.031 1 14.27 494 ASP B C 1
ATOM 7505 O O . ASP B 1 494 ? 22.344 -63.031 44.562 1 14.27 494 ASP B O 1
ATOM 7509 N N . SER B 1 495 ? 23.625 -64.938 44.438 1 14.88 495 SER B N 1
ATOM 7510 C CA . SER B 1 495 ? 25 -65.125 44 1 14.88 495 SER B CA 1
ATOM 7511 C C . SER B 1 495 ? 25.188 -64.75 42.531 1 14.88 495 SER B C 1
ATOM 7513 O O . SER B 1 495 ? 26.281 -64.375 42.125 1 14.88 495 SER B O 1
ATOM 7515 N N . TYR B 1 496 ? 24.078 -64.938 41.594 1 14.82 496 TYR B N 1
ATOM 7516 C CA . TYR B 1 496 ? 24.562 -65.75 40.469 1 14.82 496 TYR B CA 1
ATOM 7517 C C . TYR B 1 496 ? 25.609 -65 39.656 1 14.82 496 TYR B C 1
ATOM 7519 O O . TYR B 1 496 ? 25.625 -63.781 39.656 1 14.82 496 TYR B O 1
ATOM 7527 N N . GLU B 1 497 ? 26.531 -65.812 38.938 1 15.31 497 GLU B N 1
ATOM 7528 C CA . GLU B 1 497 ? 27.812 -66.062 38.281 1 15.31 497 GLU B CA 1
ATOM 7529 C C . GLU B 1 497 ? 27.812 -65.562 36.844 1 15.31 497 GLU B C 1
ATOM 7531 O O . GLU B 1 497 ? 28.828 -65.625 36.156 1 15.31 497 GLU B O 1
ATOM 7536 N N . VAL B 1 498 ? 27.234 -64.438 36.594 1 16.3 498 VAL B N 1
ATOM 7537 C CA . VAL B 1 498 ? 27.094 -64.375 35.156 1 16.3 498 VAL B CA 1
ATOM 7538 C C . VAL B 1 498 ? 28.438 -64.688 34.5 1 16.3 498 VAL B C 1
ATOM 7540 O O . VAL B 1 498 ? 29.438 -64 34.75 1 16.3 498 VAL B O 1
ATOM 7543 N N . PRO B 1 499 ? 28.531 -65.875 33.75 1 15.11 499 PRO B N 1
ATOM 7544 C CA . PRO B 1 499 ? 29.625 -66.5 33.031 1 15.11 499 PRO B CA 1
ATOM 7545 C C . PRO B 1 499 ? 30.312 -65.625 32 1 15.11 499 PRO B C 1
ATOM 7547 O O . PRO B 1 499 ? 29.766 -64.562 31.656 1 15.11 499 PRO B O 1
ATOM 7550 N N . HIS B 1 500 ? 31.281 -66.312 31.219 1 15.78 500 HIS B N 1
ATOM 7551 C CA . HIS B 1 500 ? 32.562 -66.375 30.547 1 15.78 500 HIS B CA 1
ATOM 7552 C C . HIS B 1 500 ? 32.438 -66 29.062 1 15.78 500 HIS B C 1
ATOM 7554 O O . HIS B 1 500 ? 33.438 -65.75 28.391 1 15.78 500 HIS B O 1
ATOM 7560 N N . SER B 1 501 ? 31.219 -65.875 28.406 1 15.33 501 SER B N 1
ATOM 7561 C CA . SER B 1 501 ? 31.422 -66.5 27.125 1 15.33 501 SER B CA 1
ATOM 7562 C C . SER B 1 501 ? 32.5 -65.812 26.312 1 15.33 501 SER B C 1
ATOM 7564 O O . SER B 1 501 ? 32.625 -64.625 26.359 1 15.33 501 SER B O 1
ATOM 7566 N N . GLU B 1 502 ? 33.281 -66.688 25.438 1 15.31 502 GLU B N 1
ATOM 7567 C CA . GLU B 1 502 ? 34.531 -66.938 24.703 1 15.31 502 GLU B CA 1
ATOM 7568 C C . GLU B 1 502 ? 34.562 -66.125 23.391 1 15.31 502 GLU B C 1
ATOM 7570 O O . GLU B 1 502 ? 35.594 -65.5 23.078 1 15.31 502 GLU B O 1
ATOM 7575 N N . SER B 1 503 ? 33.688 -66.438 22.328 1 14.98 503 SER B N 1
ATOM 7576 C CA . SER B 1 503 ? 34.312 -67.062 21.188 1 14.98 503 SER B CA 1
ATOM 7577 C C . SER B 1 503 ? 35.094 -66.125 20.312 1 14.98 503 SER B C 1
ATOM 7579 O O . SER B 1 503 ? 34.938 -64.875 20.469 1 14.98 503 SER B O 1
ATOM 7581 N N . TYR B 1 504 ? 34.875 -66.312 18.891 1 14.95 504 TYR B N 1
ATOM 7582 C CA . TYR B 1 504 ? 35.688 -66.812 17.797 1 14.95 504 TYR B CA 1
ATOM 7583 C C . TYR B 1 504 ? 36.344 -65.625 17.047 1 14.95 504 TYR B C 1
ATOM 7585 O O . TYR B 1 504 ? 35.906 -64.5 17.203 1 14.95 504 TYR B O 1
ATOM 7593 N N . GLU B 1 505 ? 36.594 -65.875 15.648 1 15.05 505 GLU B N 1
ATOM 7594 C CA . GLU B 1 505 ? 37.719 -66.125 14.766 1 15.05 505 GLU B CA 1
ATOM 7595 C C . GLU B 1 505 ? 37.969 -65 13.812 1 15.05 505 GLU B C 1
ATOM 7597 O O . GLU B 1 505 ? 39.125 -64.625 13.578 1 15.05 505 GLU B O 1
ATOM 7602 N N . LEU B 1 506 ? 36.969 -64.438 12.961 1 16.69 506 LEU B N 1
ATOM 7603 C CA . LEU B 1 506 ? 37.438 -64.625 11.594 1 16.69 506 LEU B CA 1
ATOM 7604 C C . LEU B 1 506 ? 38.562 -63.719 11.242 1 16.69 506 LEU B C 1
ATOM 7606 O O . LEU B 1 506 ? 38.562 -62.531 11.648 1 16.69 506 LEU B O 1
ATOM 7610 N N . SER B 1 507 ? 39.625 -64.188 10.367 1 15.47 507 SER B N 1
ATOM 7611 C CA . SER B 1 507 ? 40.969 -64.125 9.859 1 15.47 507 SER B CA 1
ATOM 7612 C C . SER B 1 507 ? 41.156 -62.969 8.898 1 15.47 507 SER B C 1
ATOM 7614 O O . SER B 1 507 ? 42.062 -62.156 9.047 1 15.47 507 SER B O 1
ATOM 7616 N N . GLY B 1 508 ? 40.656 -63.094 7.598 1 15.18 508 GLY B N 1
ATOM 7617 C CA . GLY B 1 508 ? 41.656 -63.312 6.555 1 15.18 508 GLY B CA 1
ATOM 7618 C C . GLY B 1 508 ? 42.281 -62.031 6.078 1 15.18 508 GLY B C 1
ATOM 7619 O O . GLY B 1 508 ? 43.281 -61.594 6.648 1 15.18 508 GLY B O 1
ATOM 7620 N N . HIS B 1 509 ? 41.938 -61.719 4.746 1 16.08 509 HIS B N 1
ATOM 7621 C CA . HIS B 1 509 ? 42.906 -61.781 3.637 1 16.08 509 HIS B CA 1
ATOM 7622 C C . HIS B 1 509 ? 43.625 -60.469 3.451 1 16.08 509 HIS B C 1
ATOM 7624 O O . HIS B 1 509 ? 43.156 -59.438 3.932 1 16.08 509 HIS B O 1
ATOM 7630 N N . SER B 1 510 ? 44.312 -60.406 2.273 1 15.49 510 SER B N 1
ATOM 7631 C CA . SER B 1 510 ? 45.625 -60.219 1.618 1 15.49 510 SER B CA 1
ATOM 7632 C C . SER B 1 510 ? 45.781 -58.812 1.092 1 15.49 510 SER B C 1
ATOM 7634 O O . SER B 1 510 ? 44.781 -58.156 0.726 1 15.49 510 SER B O 1
ATOM 7636 N N . LYS B 1 511 ? 46.812 -58.281 1.326 1 18.41 511 LYS B N 1
ATOM 7637 C CA . LYS B 1 511 ? 47.625 -57.125 1 1 18.41 511 LYS B CA 1
ATOM 7638 C C . LYS B 1 511 ? 47.844 -57 -0.507 1 18.41 511 LYS B C 1
ATOM 7640 O O . LYS B 1 511 ? 48.781 -56.344 -0.96 1 18.41 511 LYS B O 1
ATOM 7645 N N . PRO B 1 512 ? 46.75 -57.062 -1.403 1 16.61 512 PRO B N 1
ATOM 7646 C CA . PRO B 1 512 ? 47.406 -57.281 -2.691 1 16.61 512 PRO B CA 1
ATOM 7647 C C . PRO B 1 512 ? 48.562 -56.312 -2.936 1 16.61 512 PRO B C 1
ATOM 7649 O O . PRO B 1 512 ? 48.594 -55.219 -2.354 1 16.61 512 PRO B O 1
ATOM 7652 N N . THR B 1 513 ? 49.5 -56.844 -3.824 1 16.56 513 THR B N 1
ATOM 7653 C CA . THR B 1 513 ? 50.875 -56.75 -4.34 1 16.56 513 THR B CA 1
ATOM 7654 C C . THR B 1 513 ? 51.062 -55.438 -5.121 1 16.56 513 THR B C 1
ATOM 7656 O O . THR B 1 513 ? 52 -54.688 -4.875 1 16.56 513 THR B O 1
ATOM 7659 N N . GLU B 1 514 ? 50.625 -55.469 -6.508 1 16.36 514 GLU B N 1
ATOM 7660 C CA . GLU B 1 514 ? 51.688 -55.625 -7.5 1 16.36 514 GLU B CA 1
ATOM 7661 C C . GLU B 1 514 ? 52.281 -54.25 -7.863 1 16.36 514 GLU B C 1
ATOM 7663 O O . GLU B 1 514 ? 53.5 -54.094 -7.82 1 16.36 514 GLU B O 1
ATOM 7668 N N . LEU B 1 515 ? 51.844 -53.656 -9.164 1 17.59 515 LEU B N 1
ATOM 7669 C CA . LEU B 1 515 ? 52.688 -53.688 -10.344 1 17.59 515 LEU B CA 1
ATOM 7670 C C . LEU B 1 515 ? 53.562 -52.406 -10.414 1 17.59 515 LEU B C 1
ATOM 7672 O O . LEU B 1 515 ? 53.125 -51.344 -10 1 17.59 515 LEU B O 1
ATOM 7676 N N . ASP B 1 516 ? 54.844 -52.531 -10.938 1 19.06 516 ASP B N 1
ATOM 7677 C CA . ASP B 1 516 ? 56.125 -51.938 -11.305 1 19.06 516 ASP B CA 1
ATOM 7678 C C . ASP B 1 516 ? 55.969 -50.906 -12.43 1 19.06 516 ASP B C 1
ATOM 7680 O O . ASP B 1 516 ? 55.562 -51.281 -13.539 1 19.06 516 ASP B O 1
ATOM 7684 N N . VAL B 1 517 ? 55.125 -49.938 -12.438 1 20.36 517 VAL B N 1
ATOM 7685 C CA . VAL B 1 517 ? 55.188 -49.281 -13.742 1 20.36 517 VAL B CA 1
ATOM 7686 C C . VAL B 1 517 ? 56.656 -49.031 -14.094 1 20.36 517 VAL B C 1
ATOM 7688 O O . VAL B 1 517 ? 57.375 -48.375 -13.328 1 20.36 517 VAL B O 1
ATOM 7691 N N . PRO B 1 518 ? 57.312 -49.812 -15.203 1 19.64 518 PRO B N 1
ATOM 7692 C CA . PRO B 1 518 ? 58.656 -49.906 -15.773 1 19.64 518 PRO B CA 1
ATOM 7693 C C . PRO B 1 518 ? 59.25 -48.562 -16.188 1 19.64 518 PRO B C 1
ATOM 7695 O O . PRO B 1 518 ? 58.5 -47.562 -16.25 1 19.64 518 PRO B O 1
ATOM 7698 N N . PRO B 1 519 ? 60.25 -48.781 -17.234 1 21.48 519 PRO B N 1
ATOM 7699 C CA . PRO B 1 519 ? 61.594 -48.438 -17.719 1 21.48 519 PRO B CA 1
ATOM 7700 C C . PRO B 1 519 ? 61.562 -47.312 -18.766 1 21.48 519 PRO B C 1
ATOM 7702 O O . PRO B 1 519 ? 62.562 -46.688 -19.016 1 21.48 519 PRO B O 1
ATOM 7705 N N . LYS B 1 520 ? 60.594 -46.906 -19.625 1 23.31 520 LYS B N 1
ATOM 7706 C CA . LYS B 1 520 ? 61.125 -46.844 -20.984 1 23.31 520 LYS B CA 1
ATOM 7707 C C . LYS B 1 520 ? 62.344 -45.906 -21.062 1 23.31 520 LYS B C 1
ATOM 7709 O O . LYS B 1 520 ? 62.281 -44.781 -20.562 1 23.31 520 LYS B O 1
ATOM 7714 N N . PRO B 1 521 ? 63.531 -46.469 -21.828 1 22.36 521 PRO B N 1
ATOM 7715 C CA . PRO B 1 521 ? 64.875 -46.312 -22.328 1 22.36 521 PRO B CA 1
ATOM 7716 C C . PRO B 1 521 ? 65.062 -45.062 -23.172 1 22.36 521 PRO B C 1
ATOM 7718 O O . PRO B 1 521 ? 65.875 -44.188 -22.859 1 22.36 521 PRO B O 1
ATOM 7721 N N . GLN B 1 522 ? 65.312 -45.438 -24.594 1 19.78 522 GLN B N 1
ATOM 7722 C CA . GLN B 1 522 ? 66.375 -45.531 -25.609 1 19.78 522 GLN B CA 1
ATOM 7723 C C . GLN B 1 522 ? 66.25 -44.375 -26.609 1 19.78 522 GLN B C 1
ATOM 7725 O O . GLN B 1 522 ? 67.125 -44.188 -27.438 1 19.78 522 GLN B O 1
ATOM 7730 N N . ASP B 1 523 ? 65.25 -43.781 -27.281 1 22.67 523 ASP B N 1
ATOM 7731 C CA . ASP B 1 523 ? 65.812 -43.438 -28.594 1 22.67 523 ASP B CA 1
ATOM 7732 C C . ASP B 1 523 ? 67.062 -42.594 -28.469 1 22.67 523 ASP B C 1
ATOM 7734 O O . ASP B 1 523 ? 67.188 -41.75 -27.578 1 22.67 523 ASP B O 1
ATOM 7738 N N . THR B 1 524 ? 68.062 -43.094 -29.484 1 21.83 524 THR B N 1
ATOM 7739 C CA . THR B 1 524 ? 68.875 -42.938 -30.672 1 21.83 524 THR B CA 1
ATOM 7740 C C . THR B 1 524 ? 68.375 -41.781 -31.531 1 21.83 524 THR B C 1
ATOM 7742 O O . THR B 1 524 ? 67.188 -41.656 -31.812 1 21.83 524 THR B O 1
#